Protein 2Q01 (pdb70)

Organism: Caulobacter vibrioides (strain ATCC 19089 / CIP 103742 / CB 15) (NCBI:txid190650)

Solvent-accessible surface area: 47064 Å² total; per-residue (Å²): 95,90,19,72,34,80,131,8,18,9,0,26,17,18,93,53,2,28,65,74,0,102,39,2,26,59,85,1,101,116,49,13,8,3,0,4,4,0,66,5,61,9,22,68,0,19,93,34,51,63,25,118,17,0,0,56,10,5,0,16,53,10,16,33,3,4,10,6,0,29,2,57,59,20,58,8,71,31,0,28,0,156,26,145,100,31,81,15,154,51,78,31,80,85,0,1,72,38,1,4,48,49,5,90,0,2,18,4,8,13,6,6,7,8,10,1,17,0,0,26,113,10,35,48,12,97,88,11,4,66,55,111,15,0,53,66,0,15,56,119,1,42,62,21,0,73,66,112,55,21,73,0,48,35,0,1,68,113,21,76,7,13,3,0,1,0,22,20,6,0,20,55,63,22,129,80,3,36,33,1,69,148,37,87,35,9,0,10,1,2,0,0,0,53,0,18,4,0,0,24,31,92,10,104,112,2,92,178,5,5,101,95,0,28,137,47,20,64,58,86,1,97,43,5,140,22,0,17,68,0,0,101,81,23,0,88,29,0,53,93,1,14,4,28,2,0,1,0,12,6,48,48,0,22,10,8,67,36,58,101,114,91,3,54,59,16,0,68,30,3,50,176,52,80,57,50,84,129,71,0,49,68,1,10,5,2,0,0,0,12,0,0,46,8,0,31,122,40,25,5,0,0,0,0,3,0,1,7,30,62,17,1,4,48,42,9,36,104,51,23,10,58,96,35,4,4,5,0,0,42,106,4,42,0,1,84,14,1,52,44,1,4,71,114,13,1,66,27,130,137,8,26,0,1,1,2,4,0,3,16,21,0,3,11,11,1,2,0,0,0,0,0,1,1,37,3,1,50,1,4,12,5,14,24,16,2,6,1,11,17,0,14,41,34,7,13,46,31,1,4,21,19,0,1,0,19,0,2,1,4,26,7,1,15,0,49,6,2,1,7,0,22,1,4,9,16,4,7,13,3,2,17,0,2,3,0,0,56,3,9,5,18,45,12,3,26,71,77,1,0,71,90,0,0,42,28,3,18,36,53,18,1,32,136,15,2,86,9,87,147,54,36,152,61,12,97,116,45,161,83,95,21,68,33,76,143,16,20,8,1,31,19,19,93,56,3,29,58,78,0,100,38,2,16,53,80,1,93,116,28,0,8,3,0,6,3,0,62,4,37,9,23,57,0,21,92,28,53,60,29,114,17,0,0,57,13,6,0,17,56,17,46,44,2,4,12,6,0,26,2,59,63,16,60,10,71,29,0,33,0,153,22,145,105,28,77,18,155,53,78,28,83,82,0,1,72,39,0,4,48,49,4,88,0,2,19,4,8,9,8,4,5,5,8,0,18,0,0,24,107,12,31,49,13,90,87,14,4,70,61,112,16,0,54,66,0,12,57,114,0,38,64,19,0,77,63,113,56,19,74,0,49,36,0,0,64,116,18,63,8,12,2,0,1,0,24,19,4,0,20,58,62,23,116,57,1,34,41,1,52,155,33,89,33,10,1,8,0,3,1,1,0,51,0,18,6,0,1,24,33,90,12,103,117,3,97,180,4,6,102,100,0,26,135,49,16,66,55,90,1,105,44,8,147,26,0,13,64,0,0,103,83,23,0,85,31,0,49,94,1,14,6,27,3,0,0,0,12,9,44,52,0,23,9,11,66,38,55,108,114,91,2,51,59,14,0,64,27,3,51,180,50,81,58,53,85,129,70,0,48,66,0,7,6,0,0,0,0,16,0,0,43,11,2,30,130,43,24,4,0,0,0,0,3,0,0,8,27,64,18,1,4,47,36,10,45,108,55,24,9,58,92,37,6,4,7,0,0,42,92,7,60,0,1,90,16,1,52,45,1,5,67,114,14,1,61,24,128,133,7,28,0,0,0,2,3,0,1,14,22,0,4,11,11,0,2,0,0,0,0,0,1,1,36,2,1,47,1,3,14,6,15,29,18,2,7,0,8,17,0,12,42,35,7,10,45,33,0,2,20,20,0,0,0,21,1,3,2,4,22,8,2,31,7,105,14,2,2,7,0,20,0,4,10,16,2,7,13,8,2,16,0,2,4,0,0,56,3,8,6,21,41,9,3,28,72,76,1,0,72,87,0,0,43,30,4,19,20,58,22,2,28,153,14,1,84,9,88,145,57,37,153,62,12,84,112,42,106,152,85,95,20,68,33,79,130,9,20,8,0,28,18,16,91,50,3,30,64,82,0,101,38,2,20,53,89,1,98,115,28,2,7,4,0,6,3,1,60,3,37,7,26,53,0,18,94,27,52,65,24,113,16,0,0,58,11,6,0,16,47,16,44,38,2,5,10,6,0,27,3,54,63,17,60,8,79,31,0,34,0,156,20,142,106,28,74,17,159,38,75,32,77,78,0,1,70,41,2,4,48,46,4,86,1,2,18,4,6,11,7,5,6,7,8,0,15,0,0,24,114,14,26,51,11,95,89,12,3,64,56,109,15,0,52,66,0,13,62,113,0,41,60,20,0,83,67,114,59,18,78,0,49,36,0,1,71,121,16,70,6,12,2,1,1,0,20,28,4,0,20,55,58,25,117,65,3,29,34,0,64,150,31,84,40,6,0,6,1,5,1,1,0,53,0,18,4,0,1,26,30,88,13,105,111,4,96,181,4,7,112,97,0,28,139,47,16,62,56,85,1,104,45,0,142,26,0,12,66,0,0,102,79,22,0,88,32,0,51,93,1,15,4,26,3,0,0,0,13,6,45,46,0,22,10,10,65,36,55,85,109,90,1,52,58,15,0,68,30,3,47,173,54,75,56,56,85,128,71,0,46,70,0,11,4,1,0,0,0,14,0,0,49,10,0,32,127,40,24,5,0,0,0,0,2,0,0,6,28,60,16,1,4,48,39,10,41,109,52,29,8,62,88,31,4,5,6,0,0,45,100,10,33,0,0,80,13,1,51,45,1,4,68,118,12,0,58,27,125,137,7,27,0,1,1,1,4,0,3,15,23,0,3,11,15,0,2,0,0,0,0,0,2,1,34,2,1,49,1,3,10,5,13,27,18,3,7,0,11,18,0,18,42,33,7,9,45,31,0,2,16,19,0,0,0,20,0,2,2,5,26,7,1,21,6,105,7,2,1,6,0,23,0,5,9,16,2,7,16,2,2,19,0,2,4,0,0,59,4,11,6,20,44,9,3,27,68,71,1,0,70,86,0,0,46,26,4,18,22,52,18,3,22,137,15,2,83,7,85,145,55,35,152,59,11,85,116,47,110,166

CATH classification: 3.20.20.140 (+1 more: 1.10.2020.10)

Secondary structure (DSSP, 8-state):
-B----TTTTS-SSHHHHHHHHHHHHTTTTSPEEE-S----THHHHH-PPP--HIIIIISS-HHHHHHHHTTT--STTTT--BTTBS-SS-HHHHHHHHHHTGGGGTTSHHHHHHHHIIIIII---B---TTTHHHHHHHHHHHHTSGGGSHHHHHHHTTEEEEE--B-TTS--HHHHHHHHSS----EE--B---TTT-TT-TTHHHHHHHHHHHHTS-TTSHHHHHHHHHHHHHHHHHTT--EEEE--SS-------HHHHHHHHHHHHHT---HHHHHHHHHHHHHHHHHHHHHH--EEEE---EE----HHHHHHT-SSSS--EE-----TTTSHHHHHHHTT-TT--EEE--S-TTHIIIIIHHHHTT-TTEEEPPP-GGG-SHHHHHHHHHHHHHHH-STTB-------S-GGGHHHHHHHHHHHHHHHHHHHHHTTSS-HHHHHHHHHIIIIIHHHHHTT--S--TTSPPP-/-B----TTTTS-SSHHHHHHHHHHHHTTTTSPEEE-S----THHHHH-PPP--HIIIIISS-HHHHHHHHTTT--TTTTT---SS-S-SS-HHHHHHHHHHTGGGGTTSHHHHHHHHIIIIIS---B---STTHHHHHHHHHHHHTSGGGSHHHHHHHTTEEEEE--B-TTS--HHHHHHHHSS---EEE--B-GGGGT-TTSTTHHHHHHHHHHHH-S-TTSHHHHHHHHHHHHHHHHHTT--EEEE--SS-------HHHHHHHHHHHHHT---HHHHHHHHHHHHHHHHHHHHHH--EEEE---EETT--HHHHHHT-SSSS--EE-----TTTSHHHHHHHTT-TT--EEE--S-TTHIIIIIHHHHTT-TTEEEPPP-GGG-SHHHHHHHHHHHHHHH-STTB-------S-GGGHHHHHHHHHHHHHHHHHHHHHTTSS-HHHHHHHHHIIIIIHHHHHTT--S--TTS-----/-B----TTTTS-S-HHHHHHHHHHHHTTTTSPEEE-S----THHHHH-PPP--SIIIIITT-HHHHHHHHHTT--SGGGT--BTTBS-S--HHHHHHHHHHTGGGGTTSHHHHHHHHIIIIIS---B---SSSHHHHHHHHHHHHTSGGGSHHHHHHHTTEEEEE--B-TTS--HHHHHHHHSTT---EE--B-GGGGT-TTSTTHHHHHHHHHHHHTS-TTSHHHHHHHHHHHHHHHHTTT--EEEE--SS-------HHHHHHHHHHHHHT---HHHHHHHHHHHHHHHHHHHHHH--EEEE---EETT--HHHHHHT-SSSS--EE-----TTTSHHHHHHHTT-TT--EEE--S-TTHIIIIIHHHHTT-TTEEEPPP-GGG-SHHHHHHHHHHHHHHH-STTB-------S-GGGHHHHHHHHHHHHHHHHHHHHHTTSS-HHHHHHHHHIIIIIHHHHHTT-SS--SSSPPP--

Foldseek 3Di:
DWLDDDPQPLFDPPPQLSVLLNVLLVLFLPAFFEFQEAAADLLLLLVLDFDAWPLRQPPQPDLVQVVLVVVVPDDVLQSQHQKPVGTHPDDNLSNQLSSLQVVVSCVPHQCVLLVSCLCCPVQNGTHDRHNVCRNVSIVSVNVVRVDPCNGPLNVCVVLNHQAHEHEDELLDDPVSLVSLLVDQRFHHYAYAYEHALCQQLVDPCNVVSLVSLCVNQVFPCLADPRVLVSVLRSVVVRVVSVAQAYEYEEQALAAADDDPVVLRVLSNCSSVPVDDPVSSVHRSRHVLLSVQVSCLPPVHAYEYNYFWPWPQPVVRCVIGNGPNNPTDGDDYDDPNRCVNSCVPPQAPQSAAYEYAGPHLVCQQPPQQQSLLPTNRYAYEAHDDSLLHLVSRLSNCVRRCVRNNLLSYQAYHDHYHNPSSSSSSLSSSLSSLSNNLSVCVVVPVDPSVVSSVRSCCRRPVRNCVNSVVPDDDPSHDDRD/DWLDDDPQPLFDPPPLLSVLLSVLLVLFLPAFFEFQAAAADLLLLLVLDFDAWPLRQPNQPDLVQVVLVVVVPDDSLQSQHAKPVGGHPDDNLSNQLSSLQVVVSCVPHCCVLLVSCLCCVVQNDTHDRHNVCRNVVIVSVRVVRVDPCRGPLNVCVVLRHQEAEHEDELLDDPVSLVSNLVDPAFHHYAYAYEHALCQQLVDPCNVVSLVSLCVSQVFPCLAPVRVLVSVLSSVVVRVVSPAQAYEYEEQALAAADDDPVVLRVLSNCVSVPVDDVVSSVHSSRDVLLSVQVSCLPVVHAYEYRYFWPWPQPVVRCVIGNGPNNRIDGHDYDDDVRCVNSCVVPQAPQSAAYEYAGPHLVCQQPPQLQSLLPTNRYAYEAHDDSLLTSVNRLSNCVRRCVRNNLLSYQAYHQHYNNPSSSSSSLSSSLSSLSNNLSVCCVVVVDPSVVSSVSSNCNRPVRNCVSSVVPDDDPSHDDDDD/DWLDDDPQPLFDPPVLLSVLLNVLLVLFLPAFAEFQFAAADLLLLLVLDFDAWPLSFPNQVDLVQVVLVVVVPDDSLQQQHAKPVGGHPHDNLRNQLSSLQCVVSCPPPCVVLLVSCLQCVVQNDTHDRHNVCRNVVTVSVSVVRPDPCNGPLNVLVVLRHQAHEHEDELLDDPPSLVSNLVPLSQRHYAYAYEPALCQQLVDPCNVVSLVSLCVNQVFPCLAQVRVLVSVLSSVVVRVVSVAQAYEYEEQALAAADDDPVRLRVLSNCSSVPVDDPVSSNHSSRDVLLSVQVSCLPPVHAYEYRYFWQWPQPVVRCVIGNGDNNPTDGDDYDDPNRCVNSCVPCQAPQSAAYEYAGPHLVCQQPPQLQSLLPTNRYAYEAHDDSQLTLVSRLSNCVRRCVRNNLLRYQADHPHYNNPSSRSSSLSSSLSSLSSNLSVCCVVVVDPSVVSSVRSCCRRPVRNCVSSVVPDDDPSHDDDDD

Radius of gyration: 32.62 Å; Cα contacts (8 Å, |Δi|>4): 2863; chains: 3; bounding box: 82×85×90 Å

Structure (mmCIF, N/CA/C/O backbone):
data_2Q01
#
_entry.id   2Q01
#
_cell.length_a   177.332
_cell.length_b   190.176
_cell.length_c   319.290
_cell.angle_alpha   90.00
_cell.angle_beta   90.00
_cell.angle_gamma   90.00
#
_symmetry.space_group_name_H-M   'F 2 2 2'
#
loop_
_entity.id
_entity.type
_entity.pdbx_description
1 polymer 'Uronate isomerase'
2 non-polymer 'POTASSIUM ION'
3 water water
#
loop_
_atom_site.group_PDB
_atom_site.id
_atom_site.type_symbol
_atom_site.label_atom_id
_atom_site.label_alt_id
_atom_site.label_comp_id
_atom_site.label_asym_id
_atom_site.label_entity_id
_atom_site.label_seq_id
_atom_site.pdbx_PDB_ins_code
_atom_site.Cartn_x
_atom_site.Cartn_y
_atom_site.Cartn_z
_atom_site.occupancy
_atom_site.B_iso_or_equiv
_atom_site.auth_seq_id
_atom_site.auth_comp_id
_atom_site.auth_asym_id
_atom_site.auth_atom_id
_atom_site.pdbx_PDB_model_num
ATOM 1 N N . ARG A 1 5 ? -9.774 17.140 16.470 1.00 63.78 3 ARG A N 1
ATOM 2 C CA . ARG A 1 5 ? -9.074 16.703 17.712 1.00 62.97 3 ARG A CA 1
ATOM 3 C C . ARG A 1 5 ? -9.689 17.382 18.939 1.00 60.36 3 ARG A C 1
ATOM 4 O O . ARG A 1 5 ? -9.763 18.611 18.986 1.00 63.49 3 ARG A O 1
ATOM 12 N N . PRO A 1 6 ? -10.134 16.583 19.934 1.00 57.48 4 PRO A N 1
ATOM 13 C CA . PRO A 1 6 ? -10.835 17.127 21.103 1.00 58.83 4 PRO A CA 1
ATOM 14 C C . PRO A 1 6 ? -9.933 17.808 22.138 1.00 59.76 4 PRO A C 1
ATOM 15 O O . PRO A 1 6 ? -8.753 17.470 22.264 1.00 62.51 4 PRO A O 1
ATOM 19 N N . LEU A 1 7 ? -10.506 18.764 22.867 1.00 57.20 5 LEU A N 1
ATOM 20 C CA . LEU A 1 7 ? -9.818 19.410 23.970 1.00 59.02 5 LEU A CA 1
ATOM 21 C C . LEU A 1 7 ? -10.101 18.622 25.242 1.00 62.65 5 LEU A C 1
ATOM 22 O O . LEU A 1 7 ? -11.044 18.932 25.984 1.00 58.21 5 LEU A O 1
ATOM 27 N N . SER A 1 8 ? -9.286 17.596 25.477 1.00 67.56 6 SER A N 1
ATOM 28 C CA A SER A 1 8 ? -9.392 16.796 26.691 0.50 69.82 6 SER A CA 1
ATOM 29 C C . SER A 1 8 ? -8.574 17.434 27.811 1.00 68.49 6 SER A C 1
ATOM 30 O O . SER A 1 8 ? -7.341 17.472 27.760 1.00 72.34 6 SER A O 1
ATOM 35 N N . PHE A 1 9 ? -9.278 17.956 28.810 1.00 62.18 7 PHE A N 1
ATOM 36 C CA . PHE A 1 9 ? -8.645 18.598 29.950 1.00 58.85 7 PHE A CA 1
ATOM 37 C C . PHE A 1 9 ? -9.028 17.841 31.216 1.00 57.00 7 PHE A C 1
ATOM 38 O O . PHE A 1 9 ? -10.063 18.104 31.833 1.00 55.74 7 PHE A O 1
ATOM 46 N N . HIS A 1 10 ? -8.165 16.896 31.583 1.00 52.85 8 HIS A N 1
ATOM 47 C CA . HIS A 1 10 ? -8.452 15.881 32.594 1.00 50.37 8 HIS A CA 1
ATOM 48 C C . HIS A 1 10 ? -8.611 16.428 34.010 1.00 48.65 8 HIS A C 1
ATOM 49 O O . HIS A 1 10 ? -7.867 17.305 34.434 1.00 57.47 8 HIS A O 1
ATOM 56 N N . GLU A 1 11 ? -9.581 15.882 34.734 1.00 49.22 9 GLU A N 1
ATOM 57 C CA . GLU A 1 11 ? -9.924 16.329 36.085 1.00 49.38 9 GLU A CA 1
ATOM 58 C C . GLU A 1 11 ? -8.888 15.997 37.166 1.00 46.60 9 GLU A C 1
ATOM 59 O O . GLU A 1 11 ? -8.986 16.503 38.283 1.00 56.16 9 GLU A O 1
ATOM 65 N N . ASP A 1 12 ? -7.927 15.130 36.855 1.00 47.36 10 ASP A N 1
ATOM 66 C CA A ASP A 1 12 ? -6.838 14.771 37.763 0.50 48.96 10 ASP A CA 1
ATOM 67 C CA B ASP A 1 12 ? -6.846 14.865 37.809 0.50 51.44 10 ASP A CA 1
ATOM 68 C C . ASP A 1 12 ? -5.472 15.203 37.225 1.00 46.23 10 ASP A C 1
ATOM 69 O O . ASP A 1 12 ? -4.459 14.563 37.523 1.00 50.78 10 ASP A O 1
ATOM 78 N N . ARG A 1 13 ? -5.458 16.266 36.419 1.00 43.58 11 ARG A N 1
ATOM 79 C CA . ARG A 1 13 ? -4.230 16.799 35.831 1.00 41.16 11 ARG A CA 1
ATOM 80 C C . ARG A 1 13 ? -3.298 17.314 36.920 1.00 40.44 11 ARG A C 1
ATOM 81 O O . ARG A 1 13 ? -3.757 17.892 37.913 1.00 38.78 11 ARG A O 1
ATOM 89 N N . LEU A 1 14 ? -1.998 17.066 36.730 1.00 44.09 12 LEU A N 1
ATOM 90 C CA . LEU A 1 14 ? -0.897 17.517 37.616 1.00 36.88 12 LEU A CA 1
ATOM 91 C C . LEU A 1 14 ? -0.696 16.714 38.902 1.00 41.77 12 LEU A C 1
ATOM 92 O O . LEU A 1 14 ? 0.279 16.937 39.629 1.00 46.08 12 LEU A O 1
ATOM 97 N N . PHE A 1 15 ? -1.605 15.783 39.182 1.00 41.47 13 PHE A N 1
ATOM 98 C CA . PHE A 1 15 ? -1.415 14.856 40.288 1.00 33.03 13 PHE A CA 1
ATOM 99 C C . PHE A 1 15 ? -0.505 13.743 39.778 1.00 36.39 13 PHE A C 1
ATOM 100 O O . PHE A 1 15 ? -0.506 13.463 38.572 1.00 34.66 13 PHE A O 1
ATOM 108 N N . PRO A 1 16 ? 0.291 13.121 40.676 1.00 35.34 14 PRO A N 1
ATOM 109 C CA . PRO A 1 16 ? 1.146 12.004 40.258 1.00 41.11 14 PRO A CA 1
ATOM 110 C C . PRO A 1 16 ? 0.333 10.808 39.773 1.00 41.28 14 PRO A C 1
ATOM 111 O O . PRO A 1 16 ? -0.797 10.607 40.219 1.00 47.71 14 PRO A O 1
ATOM 115 N N . SER A 1 17 ? 0.918 10.036 38.863 1.00 42.59 15 SER A N 1
ATOM 116 C CA . SER A 1 17 ? 0.290 8.845 38.299 1.00 38.10 15 SER A CA 1
ATOM 117 C C . SER A 1 17 ? 0.046 7.742 39.323 1.00 46.06 15 SER A C 1
ATOM 118 O O . SER A 1 17 ? -0.904 6.971 39.179 1.00 52.00 15 SER A O 1
ATOM 121 N N . ASP A 1 18 ? 0.908 7.677 40.341 1.00 44.80 16 ASP A N 1
ATOM 122 C CA . ASP A 1 18 ? 0.807 6.690 41.409 1.00 41.47 16 ASP A CA 1
ATOM 123 C C . ASP A 1 18 ? -0.537 6.789 42.109 1.00 35.10 16 ASP A C 1
ATOM 124 O O . ASP A 1 18 ? -0.798 7.777 42.787 1.00 44.41 16 ASP A O 1
ATOM 129 N N . PRO A 1 19 ? -1.382 5.749 41.948 1.00 45.65 17 PRO A N 1
ATOM 130 C CA . PRO A 1 19 ? -2.808 5.714 42.297 1.00 42.78 17 PRO A CA 1
ATOM 131 C C . PRO A 1 19 ? -3.140 6.051 43.751 1.00 39.22 17 PRO A C 1
ATOM 132 O O . PRO A 1 19 ? -4.165 6.689 44.010 1.00 48.02 17 PRO A O 1
ATOM 136 N N . ALA A 1 20 ? -2.286 5.626 44.679 1.00 32.14 18 ALA A N 1
ATOM 137 C CA . ALA A 1 20 ? -2.470 5.928 46.098 1.00 34.65 18 ALA A CA 1
ATOM 138 C C . ALA A 1 20 ? -2.192 7.397 46.379 1.00 38.36 18 ALA A C 1
ATOM 139 O O . ALA A 1 20 ? -3.010 8.073 47.001 1.00 37.27 18 ALA A O 1
ATOM 141 N N . THR A 1 21 ? -1.043 7.879 45.900 1.00 43.43 19 THR A N 1
ATOM 142 C CA . THR A 1 21 ? -0.650 9.289 46.009 1.00 37.92 19 THR A CA 1
ATOM 143 C C . THR A 1 21 ? -1.689 10.201 45.345 1.00 37.59 19 THR A C 1
ATOM 144 O O . THR A 1 21 ? -2.074 11.221 45.922 1.00 47.23 19 THR A O 1
ATOM 148 N N . ARG A 1 22 ? -2.157 9.806 44.157 1.00 34.36 20 ARG A N 1
ATOM 149 C CA . ARG A 1 22 ? -3.200 10.534 43.420 1.00 27.78 20 ARG A CA 1
ATOM 150 C C . ARG A 1 22 ? -4.498 10.686 44.206 1.00 34.32 20 ARG A C 1
ATOM 151 O O . ARG A 1 22 ? -5.105 11.758 44.208 1.00 49.78 20 ARG A O 1
ATOM 159 N N . SER A 1 23 ? -4.908 9.613 44.875 1.00 38.48 21 SER A N 1
ATOM 160 C CA . SER A 1 23 ? -6.121 9.619 45.678 1.00 47.80 21 SER A CA 1
ATOM 161 C C . SER A 1 23 ? -6.040 10.604 46.846 1.00 46.94 21 SER A C 1
ATOM 162 O O . SER A 1 23 ? -7.031 11.266 47.175 1.00 50.25 21 SER A O 1
ATOM 165 N N . TYR A 1 24 ? -4.860 10.691 47.462 1.00 42.69 22 TYR A N 1
ATOM 166 C CA . TYR A 1 24 ? -4.589 11.688 48.497 1.00 44.41 22 TYR A CA 1
ATOM 167 C C . TYR A 1 24 ? -4.623 13.106 47.923 1.00 39.95 22 TYR A C 1
ATOM 168 O O . TYR A 1 24 ? -5.260 13.990 48.490 1.00 39.71 22 TYR A O 1
ATOM 177 N N . ALA A 1 25 ? -3.946 13.301 46.791 1.00 34.40 23 ALA A N 1
ATOM 178 C CA . ALA A 1 25 ? -3.914 14.588 46.102 1.00 40.06 23 ALA A CA 1
ATOM 179 C C . ALA A 1 25 ? -5.314 15.100 45.787 1.00 43.34 23 ALA A C 1
ATOM 180 O O . ALA A 1 25 ? -5.622 16.266 46.045 1.00 50.25 23 ALA A O 1
ATOM 182 N N . ARG A 1 26 ? -6.155 14.206 45.267 1.00 41.11 24 ARG A N 1
ATOM 183 C CA . ARG A 1 26 ? -7.514 14.528 44.832 1.00 37.59 24 ARG A CA 1
ATOM 184 C C . ARG A 1 26 ? -8.384 14.984 46.009 1.00 36.13 24 ARG A C 1
ATOM 185 O O . ARG A 1 26 ? -9.215 15.887 45.866 1.00 28.00 24 ARG A O 1
ATOM 193 N N . GLY A 1 27 ? -8.158 14.372 47.170 1.00 31.71 25 GLY A N 1
ATOM 194 C CA . GLY A 1 27 ? -8.862 14.723 48.403 1.00 45.55 25 GLY A CA 1
ATOM 195 C C . GLY A 1 27 ? -8.435 16.049 49.007 1.00 49.91 25 GLY A C 1
ATOM 196 O O . GLY A 1 27 ? -9.267 16.782 49.547 1.00 50.56 25 GLY A O 1
ATOM 197 N N . LEU A 1 28 ? -7.138 16.349 48.922 1.00 47.04 26 LEU A N 1
ATOM 198 C CA . LEU A 1 28 ? -6.587 17.619 49.400 1.00 40.08 26 LEU A CA 1
ATOM 199 C C . LEU A 1 28 ? -6.982 18.786 48.491 1.00 27.63 26 LEU A C 1
ATOM 200 O O . LEU A 1 28 ? -7.306 19.871 48.962 1.00 35.43 26 LEU A O 1
ATOM 205 N N . TYR A 1 29 ? -6.938 18.554 47.187 1.00 35.32 27 TYR A N 1
ATOM 206 C CA . TYR A 1 29 ? -7.354 19.547 46.205 1.00 32.89 27 TYR A CA 1
ATOM 207 C C . TYR A 1 29 ? -8.850 19.869 46.298 1.00 45.08 27 TYR A C 1
ATOM 208 O O . TYR A 1 29 ? -9.252 21.009 46.057 1.00 54.31 27 TYR A O 1
ATOM 217 N N . ALA A 1 30 ? -9.654 18.869 46.668 1.00 49.08 28 ALA A N 1
ATOM 218 C CA . ALA A 1 30 ? -11.104 19.020 46.862 1.00 53.81 28 ALA A CA 1
ATOM 219 C C . ALA A 1 30 ? -11.426 19.988 47.995 1.00 55.71 28 ALA A C 1
ATOM 220 O O . ALA A 1 30 ? -12.433 20.702 47.956 1.00 54.47 28 ALA A O 1
ATOM 222 N N . LEU A 1 31 ? -10.539 20.014 48.987 1.00 50.53 29 LEU A N 1
ATOM 223 C CA . LEU A 1 31 ? -10.668 20.847 50.171 1.00 47.16 29 LEU A CA 1
ATOM 224 C C . LEU A 1 31 ? -10.384 22.327 49.878 1.00 48.25 29 LEU A C 1
ATOM 225 O O . LEU A 1 31 ? -10.610 23.189 50.735 1.00 53.49 29 LEU A O 1
ATOM 230 N N . VAL A 1 32 ? -9.922 22.616 48.661 1.00 40.99 30 VAL A N 1
ATOM 231 C CA . VAL A 1 32 ? -9.221 23.866 48.367 1.00 32.69 30 VAL A CA 1
ATOM 232 C C . VAL A 1 32 ? -9.554 24.503 46.998 1.00 39.72 30 VAL A C 1
ATOM 233 O O . VAL A 1 32 ? -9.396 25.714 46.824 1.00 41.65 30 VAL A O 1
ATOM 237 N N . LYS A 1 33 ? -10.054 23.696 46.059 1.00 44.70 31 LYS A N 1
ATOM 238 C CA . LYS A 1 33 ? -10.322 24.127 44.671 1.00 44.49 31 LYS A CA 1
ATOM 239 C C . LYS A 1 33 ? -11.267 25.317 44.505 1.00 48.88 31 LYS A C 1
ATOM 240 O O . LYS A 1 33 ? -11.131 26.082 43.551 1.00 52.98 31 LYS A O 1
ATOM 246 N N . ASP A 1 34 ? -12.223 25.460 45.420 1.00 53.69 32 ASP A N 1
ATOM 247 C CA . ASP A 1 34 ? -13.261 26.481 45.298 1.00 57.27 32 ASP A CA 1
ATOM 248 C C . ASP A 1 34 ? -13.110 27.597 46.326 1.00 58.88 32 ASP A C 1
ATOM 249 O O . ASP A 1 34 ? -14.016 28.417 46.500 1.00 66.98 32 ASP A O 1
ATOM 254 N N . LEU A 1 35 ? -11.962 27.623 47.000 1.00 57.20 33 LEU A N 1
ATOM 255 C CA . LEU A 1 35 ? -11.599 28.734 47.875 1.00 52.18 33 LEU A CA 1
ATOM 256 C C . LEU A 1 35 ? -11.377 30.004 47.042 1.00 50.87 33 LEU A C 1
ATOM 257 O O . LEU A 1 35 ? -10.997 29.908 45.865 1.00 49.18 33 LEU A O 1
ATOM 262 N N . PRO A 1 36 ? -11.644 31.194 47.630 1.00 50.75 34 PRO A N 1
ATOM 263 C CA . PRO A 1 36 ? -11.447 32.411 46.839 1.00 50.53 34 PRO A CA 1
ATOM 264 C C . PRO A 1 36 ? -9.973 32.673 46.558 1.00 46.85 34 PRO A C 1
ATOM 265 O O . PRO A 1 36 ? -9.119 32.318 47.373 1.00 42.81 34 PRO A O 1
ATOM 269 N N . ILE A 1 37 ? -9.696 33.259 45.395 1.00 47.99 35 ILE A N 1
ATOM 270 C CA . ILE A 1 37 ? -8.337 33.564 44.950 1.00 42.79 35 ILE A CA 1
ATOM 271 C C . ILE A 1 37 ? -7.778 34.796 45.664 1.00 41.82 35 ILE A C 1
ATOM 272 O O . ILE A 1 37 ? -8.380 35.875 45.648 1.00 46.72 35 ILE A O 1
ATOM 277 N N . ILE A 1 38 ? -6.630 34.614 46.306 1.00 44.90 36 ILE A N 1
ATOM 278 C CA . ILE A 1 38 ? -5.868 35.727 46.854 1.00 45.49 36 ILE A CA 1
ATOM 279 C C . ILE A 1 38 ? -4.703 35.994 45.919 1.00 40.84 36 ILE A C 1
ATOM 280 O O . ILE A 1 38 ? -3.863 35.118 45.698 1.00 49.81 36 ILE A O 1
ATOM 285 N N . SER A 1 39 ? -4.679 37.196 45.351 1.00 42.67 37 SER A N 1
ATOM 286 C CA . SER A 1 39 ? -3.656 37.589 44.384 1.00 48.04 37 SER A CA 1
ATOM 287 C C . SER A 1 39 ? -2.862 38.791 44.915 1.00 49.26 37 SER A C 1
ATOM 288 O O . SER A 1 39 ? -3.140 39.938 44.552 1.00 52.72 37 SER A O 1
ATOM 291 N N . PRO A 1 40 ? -1.866 38.527 45.783 1.00 42.96 38 PRO A N 1
ATOM 292 C CA . PRO A 1 40 ? -1.169 39.583 46.506 1.00 40.20 38 PRO A CA 1
ATOM 293 C C . PRO A 1 40 ? -0.072 40.325 45.729 1.00 40.42 38 PRO A C 1
ATOM 294 O O . PRO A 1 40 ? 0.526 41.260 46.263 1.00 45.52 38 PRO A O 1
ATOM 298 N N . HIS A 1 41 ? 0.177 39.921 44.488 1.00 42.92 39 HIS A N 1
ATOM 299 C CA . HIS A 1 41 ? 1.151 40.588 43.635 1.00 45.15 39 HIS A CA 1
ATOM 300 C C . HIS A 1 41 ? 0.814 40.318 42.187 1.00 38.09 39 HIS A C 1
ATOM 301 O O . HIS A 1 41 ? 0.785 39.166 41.760 1.00 59.35 39 HIS A O 1
ATOM 308 N N . GLY A 1 42 ? 0.559 41.381 41.433 1.00 46.40 40 GLY A N 1
ATOM 309 C CA . GLY A 1 42 ? 0.230 41.260 40.015 1.00 48.89 40 GLY A CA 1
ATOM 310 C C . GLY A 1 42 ? 0.462 42.531 39.223 1.00 51.02 40 GLY A C 1
ATOM 311 O O . GLY A 1 42 ? 0.759 43.582 39.792 1.00 48.09 40 GLY A O 1
ATOM 312 N N . HIS A 1 43 ? 0.316 42.427 37.904 1.00 57.31 41 HIS A N 1
ATOM 313 C CA . HIS A 1 43 ? 0.551 43.543 36.993 1.00 59.28 41 HIS A CA 1
ATOM 314 C C . HIS A 1 43 ? -0.652 43.808 36.091 1.00 62.61 41 HIS A C 1
ATOM 315 O O . HIS A 1 43 ? -0.497 44.169 34.919 1.00 67.41 41 HIS A O 1
ATOM 322 N N . THR A 1 44 ? -1.849 43.622 36.642 1.00 60.84 42 THR A N 1
ATOM 323 C CA . THR A 1 44 ? -3.084 43.937 35.924 1.00 58.40 42 THR A CA 1
ATOM 324 C C . THR A 1 44 ? -3.325 45.445 35.948 1.00 59.12 42 THR A C 1
ATOM 325 O O . THR A 1 44 ? -2.837 46.146 36.838 1.00 58.76 42 THR A O 1
ATOM 329 N N . ASP A 1 45 ? -4.061 45.937 34.956 1.00 57.94 43 ASP A N 1
ATOM 330 C CA . ASP A 1 45 ? -4.346 47.360 34.820 1.00 59.94 43 ASP A CA 1
ATOM 331 C C . ASP A 1 45 ? -5.585 47.698 35.647 1.00 61.54 43 ASP A C 1
ATOM 332 O O . ASP A 1 45 ? -6.643 47.110 35.427 1.00 66.52 43 ASP A O 1
ATOM 337 N N . PRO A 1 46 ? -5.461 48.633 36.616 1.00 61.03 44 PRO A N 1
ATOM 338 C CA . PRO A 1 46 ? -6.609 49.008 37.451 1.00 59.11 44 PRO A CA 1
ATOM 339 C C . PRO A 1 46 ? -7.701 49.766 36.693 1.00 62.90 44 PRO A C 1
ATOM 340 O O . PRO A 1 46 ? -8.842 49.827 37.158 1.00 65.22 44 PRO A O 1
ATOM 344 N N . SER A 1 47 ? -7.345 50.323 35.535 1.00 65.61 45 SER A N 1
ATOM 345 C CA . SER A 1 47 ? -8.281 51.045 34.677 1.00 65.64 45 SER A CA 1
ATOM 346 C C . SER A 1 47 ? -9.304 50.118 34.031 1.00 67.93 45 SER A C 1
ATOM 347 O O . SER A 1 47 ? -10.392 50.566 33.663 1.00 77.92 45 SER A O 1
ATOM 350 N N . TRP A 1 48 ? -8.942 48.838 33.891 1.00 64.83 46 TRP A N 1
ATOM 351 C CA . TRP A 1 48 ? -9.847 47.800 33.388 1.00 62.71 46 TRP A CA 1
ATOM 352 C C . TRP A 1 48 ? -11.107 47.689 34.239 1.00 63.15 46 TRP A C 1
ATOM 353 O O . TRP A 1 48 ? -12.208 47.596 33.709 1.00 67.65 46 TRP A O 1
ATOM 364 N N . PHE A 1 49 ? -10.934 47.700 35.557 1.00 61.35 47 PHE A N 1
ATOM 365 C CA . PHE A 1 49 ? -12.054 47.565 36.478 1.00 66.12 47 PHE A CA 1
ATOM 366 C C . PHE A 1 49 ? -12.684 48.919 36.785 1.00 68.16 47 PHE A C 1
ATOM 367 O O . PHE A 1 49 ? -13.853 48.990 37.163 1.00 69.81 47 PHE A O 1
ATOM 375 N N . ALA A 1 50 ? -11.904 49.986 36.618 1.00 67.71 48 ALA A N 1
ATOM 376 C CA . ALA A 1 50 ? -12.378 51.343 36.865 1.00 60.25 48 ALA A CA 1
ATOM 377 C C . ALA A 1 50 ? -13.356 51.782 35.785 1.00 59.66 48 ALA A C 1
ATOM 378 O O . ALA A 1 50 ? -14.460 52.227 36.090 1.00 62.28 48 ALA A O 1
ATOM 380 N N . THR A 1 51 ? -12.954 51.639 34.526 1.00 59.38 49 THR A N 1
ATOM 381 C CA . THR A 1 51 ? -13.815 52.002 33.404 1.00 65.20 49 THR A CA 1
ATOM 382 C C . THR A 1 51 ? -14.868 50.928 33.134 1.00 67.59 49 THR A C 1
ATOM 383 O O . THR A 1 51 ? -15.986 51.243 32.715 1.00 69.58 49 THR A O 1
ATOM 387 N N . ASN A 1 52 ? -14.493 49.672 33.393 1.00 67.19 50 ASN A N 1
ATOM 388 C CA . ASN A 1 52 ? -15.260 48.472 33.018 1.00 64.43 50 ASN A CA 1
ATOM 389 C C . ASN A 1 52 ? -15.552 48.374 31.512 1.00 68.29 50 ASN A C 1
ATOM 390 O O . ASN A 1 52 ? -16.618 47.919 31.093 1.00 73.86 50 ASN A O 1
ATOM 395 N N . ALA A 1 53 ? -14.589 48.818 30.707 1.00 67.67 51 ALA A N 1
ATOM 396 C CA . ALA A 1 53 ? -14.664 48.692 29.259 1.00 66.82 51 ALA A CA 1
ATOM 397 C C . ALA A 1 53 ? -14.331 47.248 28.882 1.00 71.42 51 ALA A C 1
ATOM 398 O O . ALA A 1 53 ? -13.506 46.618 29.551 1.00 70.14 51 ALA A O 1
ATOM 400 N N . PRO A 1 54 ? -14.983 46.709 27.827 1.00 72.94 52 PRO A N 1
ATOM 401 C CA . PRO A 1 54 ? -14.672 45.351 27.370 1.00 69.31 52 PRO A CA 1
ATOM 402 C C . PRO A 1 54 ? -13.273 45.235 26.760 1.00 65.89 52 PRO A C 1
ATOM 403 O O . PRO A 1 54 ? -12.653 46.247 26.427 1.00 65.00 52 PRO A O 1
ATOM 407 N N . PHE A 1 55 ? -12.781 44.007 26.637 1.00 62.00 53 PHE A N 1
ATOM 408 C CA . PHE A 1 55 ? -11.574 43.738 25.867 1.00 62.61 53 PHE A CA 1
ATOM 409 C C . PHE A 1 55 ? -11.977 43.528 24.411 1.00 70.73 53 PHE A C 1
ATOM 410 O O . PHE A 1 55 ? -13.061 43.011 24.137 1.00 77.74 53 PHE A O 1
ATOM 418 N N . GLN A 1 56 ? -11.116 43.928 23.479 1.00 77.74 54 GLN A N 1
ATOM 419 C CA . GLN A 1 56 ? -11.487 43.911 22.059 1.00 80.00 54 GLN A CA 1
ATOM 420 C C . GLN A 1 56 ? -11.329 42.555 21.353 1.00 78.78 54 GLN A C 1
ATOM 421 O O . GLN A 1 56 ? -12.327 41.913 21.025 1.00 81.33 54 GLN A O 1
ATOM 427 N N . ASP A 1 57 ? -10.088 42.126 21.133 1.00 80.93 55 ASP A N 1
ATOM 428 C CA . ASP A 1 57 ? -9.802 40.950 20.308 1.00 78.94 55 ASP A CA 1
ATOM 429 C C . ASP A 1 57 ? -9.346 39.756 21.135 1.00 75.97 55 ASP A C 1
ATOM 430 O O . ASP A 1 57 ? -9.189 39.846 22.355 1.00 73.03 55 ASP A O 1
ATOM 435 N N . ALA A 1 58 ? -9.134 38.638 20.445 1.00 73.02 56 ALA A N 1
ATOM 436 C CA . ALA A 1 58 ? -8.436 37.486 21.001 1.00 65.94 56 ALA A CA 1
ATOM 437 C C . ALA A 1 58 ? -6.952 37.805 21.133 1.00 63.46 56 ALA A C 1
ATOM 438 O O . ALA A 1 58 ? -6.305 37.382 22.091 1.00 64.76 56 ALA A O 1
ATOM 440 N N . THR A 1 59 ? -6.428 38.550 20.158 1.00 60.94 57 THR A N 1
ATOM 441 C CA . THR A 1 59 ? -5.018 38.927 20.107 1.00 56.72 57 THR A CA 1
ATOM 442 C C . THR A 1 59 ? -4.660 39.911 21.221 1.00 59.92 57 THR A C 1
ATOM 443 O O . THR A 1 59 ? -3.681 39.704 21.938 1.00 59.96 57 THR A O 1
ATOM 447 N N . ASP A 1 60 ? -5.479 40.950 21.384 1.00 64.13 58 ASP A N 1
ATOM 448 C CA . ASP A 1 60 ? -5.220 42.013 22.364 1.00 69.91 58 ASP A CA 1
ATOM 449 C C . ASP A 1 60 ? -5.344 41.576 23.821 1.00 65.75 58 ASP A C 1
ATOM 450 O O . ASP A 1 60 ? -4.786 42.213 24.716 1.00 67.16 58 ASP A O 1
ATOM 455 N N . LEU A 1 61 ? -6.069 40.486 24.048 1.00 63.77 59 LEU A N 1
ATOM 456 C CA . LEU A 1 61 ? -6.295 39.969 25.391 1.00 61.96 59 LEU A CA 1
ATOM 457 C C . LEU A 1 61 ? -5.349 38.817 25.755 1.00 60.86 59 LEU A C 1
ATOM 458 O O . LEU A 1 61 ? -4.809 38.778 26.866 1.00 67.68 59 LEU A O 1
ATOM 463 N N . LEU A 1 62 ? -5.151 37.892 24.817 1.00 59.53 60 LEU A N 1
ATOM 464 C CA . LEU A 1 62 ? -4.398 36.662 25.075 1.00 58.58 60 LEU A CA 1
ATOM 465 C C . LEU A 1 62 ? -2.963 36.687 24.562 1.00 56.65 60 LEU A C 1
ATOM 466 O O . LEU A 1 62 ? -2.036 36.343 25.293 1.00 59.54 60 LEU A O 1
ATOM 471 N N . LEU A 1 63 ? -2.790 37.096 23.309 1.00 57.17 61 LEU A N 1
ATOM 472 C CA . LEU A 1 63 ? -1.523 36.925 22.603 1.00 61.08 61 LEU A CA 1
ATOM 473 C C . LEU A 1 63 ? -0.549 38.091 22.788 1.00 68.97 61 LEU A C 1
ATOM 474 O O . LEU A 1 63 ? 0.558 37.898 23.291 1.00 70.30 61 LEU A O 1
ATOM 479 N N . ALA A 1 64 ? -0.973 39.289 22.382 1.00 73.92 62 ALA A N 1
ATOM 480 C CA . ALA A 1 64 ? -0.131 40.495 22.400 1.00 74.29 62 ALA A CA 1
ATOM 481 C C . ALA A 1 64 ? 0.428 40.986 23.761 1.00 78.78 62 ALA A C 1
ATOM 482 O O . ALA A 1 64 ? 1.580 41.426 23.804 1.00 82.37 62 ALA A O 1
ATOM 484 N N . PRO A 1 65 ? -0.364 40.936 24.862 1.00 80.83 63 PRO A N 1
ATOM 485 C CA . PRO A 1 65 ? 0.260 41.395 26.114 1.00 85.58 63 PRO A CA 1
ATOM 486 C C . PRO A 1 65 ? 1.148 40.377 26.854 1.00 88.98 63 PRO A C 1
ATOM 487 O O . PRO A 1 65 ? 1.969 40.779 27.683 1.00 90.63 63 PRO A O 1
ATOM 491 N N . ASP A 1 66 ? 0.981 39.085 26.565 1.00 87.65 64 ASP A N 1
ATOM 492 C CA . ASP A 1 66 ? 1.661 38.018 27.308 1.00 78.35 64 ASP A CA 1
ATOM 493 C C . ASP A 1 66 ? 3.011 37.662 26.690 1.00 68.30 64 ASP A C 1
ATOM 494 O O . ASP A 1 66 ? 3.067 37.081 25.604 1.00 60.09 64 ASP A O 1
ATOM 499 N N . HIS A 1 67 ? 4.091 38.001 27.394 1.00 64.01 65 HIS A N 1
ATOM 500 C CA . HIS A 1 67 ? 5.443 37.816 26.861 1.00 61.71 65 HIS A CA 1
ATOM 501 C C . HIS A 1 67 ? 5.933 36.366 26.846 1.00 59.99 65 HIS A C 1
ATOM 502 O O . HIS A 1 67 ? 6.816 36.037 26.066 1.00 62.63 65 HIS A O 1
ATOM 509 N N . TYR A 1 68 ? 5.341 35.510 27.682 1.00 56.98 66 TYR A N 1
ATOM 510 C CA . TYR A 1 68 ? 5.619 34.066 27.685 1.00 49.81 66 TYR A CA 1
ATOM 511 C C . TYR A 1 68 ? 5.308 33.446 26.317 1.00 50.16 66 TYR A C 1
ATOM 512 O O . TYR A 1 68 ? 6.069 32.614 25.815 1.00 49.88 66 TYR A O 1
ATOM 521 N N . LEU A 1 69 ? 4.197 33.881 25.720 1.00 46.53 67 LEU A N 1
ATOM 522 C CA . LEU A 1 69 ? 3.746 33.384 24.422 1.00 45.74 67 LEU A CA 1
ATOM 523 C C . LEU A 1 69 ? 4.585 33.896 23.256 1.00 46.81 67 LEU A C 1
ATOM 524 O O . LEU A 1 69 ? 5.075 33.092 22.464 1.00 59.61 67 LEU A O 1
ATOM 529 N N . PHE A 1 70 ? 4.761 35.216 23.143 1.00 45.94 68 PHE A N 1
ATOM 530 C CA . PHE A 1 70 ? 5.559 35.740 22.026 1.00 46.74 68 PHE A CA 1
ATOM 531 C C . PHE A 1 70 ? 7.081 35.516 22.121 1.00 43.03 68 PHE A C 1
ATOM 532 O O . PHE A 1 70 ? 7.765 35.597 21.102 1.00 43.83 68 PHE A O 1
ATOM 540 N N . ARG A 1 71 ? 7.595 35.244 23.326 1.00 40.67 69 ARG A N 1
ATOM 541 C CA . ARG A 1 71 ? 8.974 34.759 23.500 1.00 40.80 69 ARG A CA 1
ATOM 542 C C . ARG A 1 71 ? 9.235 33.540 22.635 1.00 46.10 69 ARG A C 1
ATOM 543 O O . ARG A 1 71 ? 10.126 33.567 21.790 1.00 50.53 69 ARG A O 1
ATOM 551 N N . MET A 1 72 ? 8.430 32.493 22.850 1.00 52.05 70 MET A N 1
ATOM 552 C CA . MET A 1 72 ? 8.535 31.221 22.133 1.00 48.18 70 MET A CA 1
ATOM 553 C C . MET A 1 72 ? 8.460 31.359 20.628 1.00 42.87 70 MET A C 1
ATOM 554 O O . MET A 1 72 ? 9.203 30.694 19.912 1.00 54.44 70 MET A O 1
ATOM 559 N N . LEU A 1 73 ? 7.552 32.203 20.149 1.00 40.16 71 LEU A N 1
ATOM 560 C CA . LEU A 1 73 ? 7.390 32.389 18.712 1.00 42.26 71 LEU A CA 1
ATOM 561 C C . LEU A 1 73 ? 8.555 33.154 18.081 1.00 38.09 71 LEU A C 1
ATOM 562 O O . LEU A 1 73 ? 9.063 32.749 17.034 1.00 42.27 71 LEU A O 1
ATOM 567 N N . TYR A 1 74 ? 8.977 34.242 18.729 1.00 39.56 72 TYR A N 1
ATOM 568 C CA . TYR A 1 74 ? 10.144 35.025 18.303 1.00 39.97 72 TYR A CA 1
ATOM 569 C C . TYR A 1 74 ? 11.381 34.148 18.288 1.00 41.01 72 TYR A C 1
ATOM 570 O O . TYR A 1 74 ? 12.219 34.246 17.392 1.00 51.32 72 TYR A O 1
ATOM 579 N N . SER A 1 75 ? 11.457 33.275 19.287 1.00 35.18 73 SER A N 1
ATOM 580 C CA . SER A 1 75 ? 12.510 32.291 19.415 1.00 38.48 73 SER A CA 1
ATOM 581 C C . SER A 1 75 ? 12.600 31.325 18.244 1.00 42.68 73 SER A C 1
ATOM 582 O O . SER A 1 75 ? 13.631 30.681 18.054 1.00 34.94 73 SER A O 1
ATOM 585 N N . GLN A 1 76 ? 11.518 31.208 17.483 1.00 55.98 74 GLN A N 1
ATOM 586 C CA . GLN A 1 76 ? 11.448 30.263 16.382 1.00 49.79 74 GLN A CA 1
ATOM 587 C C . GLN A 1 76 ? 11.538 30.937 15.013 1.00 55.05 74 GLN A C 1
ATOM 588 O O . GLN A 1 76 ? 11.672 30.258 13.994 1.00 60.84 74 GLN A O 1
ATOM 594 N N . GLY A 1 77 ? 11.475 32.269 14.998 1.00 54.75 75 GLY A N 1
ATOM 595 C CA . GLY A 1 77 ? 11.691 33.043 13.775 1.00 53.31 75 GLY A CA 1
ATOM 596 C C . GLY A 1 77 ? 10.525 33.907 13.326 1.00 55.52 75 GLY A C 1
ATOM 597 O O . GLY A 1 77 ? 10.528 34.426 12.206 1.00 50.65 75 GLY A O 1
ATOM 598 N N . VAL A 1 78 ? 9.536 34.064 14.202 1.00 54.19 76 VAL A N 1
ATOM 599 C CA . VAL A 1 78 ? 8.359 34.886 13.931 1.00 55.32 76 VAL A CA 1
ATOM 600 C C . VAL A 1 78 ? 8.619 36.326 14.388 1.00 60.51 76 VAL A C 1
ATOM 601 O O . VAL A 1 78 ? 9.131 36.545 15.487 1.00 63.46 76 VAL A O 1
ATOM 605 N N . SER A 1 79 ? 8.285 37.299 13.537 1.00 63.99 77 SER A N 1
ATOM 606 C CA . SER A 1 79 ? 8.408 38.717 13.888 1.00 65.37 77 SER A CA 1
ATOM 607 C C . SER A 1 79 ? 7.278 39.140 14.822 1.00 61.33 77 SER A C 1
ATOM 608 O O . SER A 1 79 ? 6.190 38.565 14.782 1.00 64.52 77 SER A O 1
ATOM 611 N N . LEU A 1 80 ? 7.537 40.149 15.652 1.00 59.43 78 LEU A N 1
ATOM 612 C CA . LEU A 1 80 ? 6.549 40.619 16.628 1.00 59.64 78 LEU A CA 1
ATOM 613 C C . LEU A 1 80 ? 5.491 41.505 15.986 1.00 61.50 78 LEU A C 1
ATOM 614 O O . LEU A 1 80 ? 4.422 41.720 16.564 1.00 59.66 78 LEU A O 1
ATOM 619 N N . ASP A 1 81 ? 5.804 42.026 14.801 1.00 66.30 79 ASP A N 1
ATOM 620 C CA . ASP A 1 81 ? 4.844 42.766 13.990 1.00 68.85 79 ASP A CA 1
ATOM 621 C C . ASP A 1 81 ? 3.739 41.833 13.517 1.00 67.44 79 ASP A C 1
ATOM 622 O O . ASP A 1 81 ? 2.565 42.205 13.530 1.00 67.59 79 ASP A O 1
ATOM 627 N N . ALA A 1 82 ? 4.129 40.611 13.143 1.00 62.82 80 ALA A N 1
ATOM 628 C CA . ALA A 1 82 ? 3.199 39.566 12.708 1.00 61.27 80 ALA A CA 1
ATOM 629 C C . ALA A 1 82 ? 2.265 39.086 13.822 1.00 58.66 80 ALA A C 1
ATOM 630 O O . ALA A 1 82 ? 1.254 38.442 13.547 1.00 63.52 80 ALA A O 1
ATOM 632 N N . LEU A 1 83 ? 2.602 39.422 15.066 1.00 57.27 81 LEU A N 1
ATOM 633 C CA . LEU A 1 83 ? 1.828 39.023 16.239 1.00 53.62 81 LEU A CA 1
ATOM 634 C C . LEU A 1 83 ? 1.155 40.199 16.951 1.00 57.21 81 LEU A C 1
ATOM 635 O O . LEU A 1 83 ? 0.675 40.041 18.083 1.00 44.88 81 LEU A O 1
ATOM 640 N N . LYS A 1 84 ? 1.134 41.362 16.288 1.00 62.21 82 LYS A N 1
ATOM 641 C CA . LYS A 1 84 ? 0.549 42.617 16.814 1.00 65.93 82 LYS A CA 1
ATOM 642 C C . LYS A 1 84 ? 1.112 43.100 18.158 1.00 67.61 82 LYS A C 1
ATOM 643 O O . LYS A 1 84 ? 0.380 43.667 18.977 1.00 72.45 82 LYS A O 1
ATOM 649 N N . VAL A 1 85 ? 2.407 42.880 18.377 1.00 68.82 83 VAL A N 1
ATOM 650 C CA . VAL A 1 85 ? 3.052 43.276 19.631 1.00 66.77 83 VAL A CA 1
ATOM 651 C C . VAL A 1 85 ? 3.401 44.760 19.572 1.00 72.40 83 VAL A C 1
ATOM 652 O O . VAL A 1 85 ? 3.971 45.233 18.581 1.00 68.27 83 VAL A O 1
ATOM 656 N N . ARG A 1 86 ? 3.033 45.475 20.636 1.00 71.80 84 ARG A N 1
ATOM 657 C CA . ARG A 1 86 ? 3.296 46.903 20.785 1.00 75.88 84 ARG A CA 1
ATOM 658 C C . ARG A 1 86 ? 4.783 47.234 20.626 1.00 78.20 84 ARG A C 1
ATOM 659 O O . ARG A 1 86 ? 5.630 46.774 21.400 1.00 76.97 84 ARG A O 1
ATOM 667 N N . SER A 1 87 ? 5.078 48.018 19.594 1.00 78.44 85 SER A N 1
ATOM 668 C CA . SER A 1 87 ? 6.425 48.485 19.299 1.00 73.23 85 SER A CA 1
ATOM 669 C C . SER A 1 87 ? 6.647 49.829 19.994 1.00 78.47 85 SER A C 1
ATOM 670 O O . SER A 1 87 ? 5.798 50.281 20.767 1.00 81.84 85 SER A O 1
ATOM 673 N N . LYS A 1 88 ? 7.788 50.465 19.731 1.00 86.95 86 LYS A N 1
ATOM 674 C CA . LYS A 1 88 ? 8.023 51.834 20.192 1.00 89.97 86 LYS A CA 1
ATOM 675 C C . LYS A 1 88 ? 7.351 52.813 19.230 1.00 90.14 86 LYS A C 1
ATOM 676 O O . LYS A 1 88 ? 7.109 53.973 19.573 1.00 89.29 86 LYS A O 1
ATOM 682 N N . ALA A 1 89 ? 7.045 52.322 18.028 1.00 91.19 87 ALA A N 1
ATOM 683 C CA . ALA A 1 89 ? 6.298 53.070 17.018 1.00 86.74 87 ALA A CA 1
ATOM 684 C C . ALA A 1 89 ? 4.807 52.699 17.014 1.00 83.89 87 ALA A C 1
ATOM 685 O O . ALA A 1 89 ? 4.143 52.775 15.977 1.00 85.99 87 ALA A O 1
ATOM 687 N N . GLY A 1 90 ? 4.291 52.300 18.177 1.00 80.59 88 GLY A N 1
ATOM 688 C CA . GLY A 1 90 ? 2.871 51.986 18.345 1.00 75.74 88 GLY A CA 1
ATOM 689 C C . GLY A 1 90 ? 2.456 50.601 17.873 1.00 74.38 88 GLY A C 1
ATOM 690 O O . GLY A 1 90 ? 3.299 49.772 17.525 1.00 65.37 88 GLY A O 1
ATOM 691 N N . VAL A 1 91 ? 1.143 50.369 17.866 1.00 78.19 89 VAL A N 1
ATOM 692 C CA . VAL A 1 91 ? 0.534 49.096 17.458 1.00 76.11 89 VAL A CA 1
ATOM 693 C C . VAL A 1 91 ? 0.675 48.895 15.940 1.00 78.09 89 VAL A C 1
ATOM 694 O O . VAL A 1 91 ? 0.304 49.788 15.170 1.00 82.78 89 VAL A O 1
ATOM 698 N N . PRO A 1 92 ? 1.223 47.732 15.506 1.00 77.91 90 PRO A N 1
ATOM 699 C CA . PRO A 1 92 ? 1.455 47.430 14.077 1.00 78.38 90 PRO A CA 1
ATOM 700 C C . PRO A 1 92 ? 0.196 47.383 13.193 1.00 83.64 90 PRO A C 1
ATOM 701 O O . PRO A 1 92 ? -0.928 47.312 13.699 1.00 74.81 90 PRO A O 1
ATOM 705 N N . ASP A 1 93 ? 0.410 47.402 11.878 1.00 92.93 91 ASP A N 1
ATOM 706 C CA . ASP A 1 93 ? -0.670 47.467 10.885 1.00 99.62 91 ASP A CA 1
ATOM 707 C C . ASP A 1 93 ? -1.410 46.143 10.678 1.00 99.62 91 ASP A C 1
ATOM 708 O O . ASP A 1 93 ? -2.475 46.124 10.053 1.00 104.48 91 ASP A O 1
ATOM 713 N N . THR A 1 94 ? -0.846 45.050 11.195 1.00 94.63 92 THR A N 1
ATOM 714 C CA . THR A 1 94 ? -1.332 43.689 10.919 1.00 90.94 92 THR A CA 1
ATOM 715 C C . THR A 1 94 ? -2.712 43.373 11.507 1.00 86.54 92 THR A C 1
ATOM 716 O O . THR A 1 94 ? -3.083 43.887 12.564 1.00 80.92 92 THR A O 1
ATOM 720 N N . ASP A 1 95 ? -3.457 42.528 10.794 1.00 82.76 93 ASP A N 1
ATOM 721 C CA . ASP A 1 95 ? -4.799 42.102 11.186 1.00 77.27 93 ASP A CA 1
ATOM 722 C C . ASP A 1 95 ? -4.722 41.197 12.417 1.00 70.93 93 ASP A C 1
ATOM 723 O O . ASP A 1 95 ? -3.924 40.255 12.431 1.00 70.20 93 ASP A O 1
ATOM 728 N N . PRO A 1 96 ? -5.546 41.479 13.454 1.00 63.51 94 PRO A N 1
ATOM 729 C CA . PRO A 1 96 ? -5.583 40.678 14.689 1.00 61.80 94 PRO A CA 1
ATOM 730 C C . PRO A 1 96 ? -5.972 39.219 14.438 1.00 65.35 94 PRO A C 1
ATOM 731 O O . PRO A 1 96 ? -5.505 38.322 15.143 1.00 69.71 94 PRO A O 1
ATOM 735 N N . ARG A 1 97 ? -6.821 39.004 13.436 1.00 70.39 95 ARG A N 1
ATOM 736 C CA . ARG A 1 97 ? -7.187 37.676 12.961 1.00 69.41 95 ARG A CA 1
ATOM 737 C C . ARG A 1 97 ? -5.973 36.949 12.378 1.00 66.09 95 ARG A C 1
ATOM 738 O O . ARG A 1 97 ? -5.770 35.763 12.640 1.00 66.98 95 ARG A O 1
ATOM 746 N N . GLU A 1 98 ? -5.171 37.673 11.599 1.00 65.21 96 GLU A N 1
ATOM 747 C CA . GLU A 1 98 ? -3.970 37.114 10.979 1.00 68.52 96 GLU A CA 1
ATOM 748 C C . GLU A 1 98 ? -2.809 36.933 11.958 1.00 67.10 96 GLU A C 1
ATOM 749 O O . GLU A 1 98 ? -1.914 36.125 11.715 1.00 71.97 96 GLU A O 1
ATOM 755 N N . ALA A 1 99 ? -2.826 37.693 13.051 1.00 65.85 97 ALA A N 1
ATOM 756 C CA . ALA A 1 99 ? -1.867 37.518 14.142 1.00 62.56 97 ALA A CA 1
ATOM 757 C C . ALA A 1 99 ? -2.202 36.259 14.934 1.00 60.27 97 ALA A C 1
ATOM 758 O O . ALA A 1 99 ? -1.308 35.531 15.378 1.00 62.90 97 ALA A O 1
ATOM 760 N N . TRP A 1 100 ? -3.502 36.019 15.093 1.00 59.65 98 TRP A N 1
ATOM 761 C CA . TRP A 1 100 ? -4.026 34.843 15.776 1.00 55.20 98 TRP A CA 1
ATOM 762 C C . TRP A 1 100 ? -3.735 33.582 14.979 1.00 50.26 98 TRP A C 1
ATOM 763 O O . TRP A 1 100 ? -3.424 32.538 15.553 1.00 54.27 98 TRP A O 1
ATOM 774 N N . ARG A 1 101 ? -3.838 33.702 13.656 1.00 56.91 99 ARG A N 1
ATOM 775 C CA . ARG A 1 101 ? -3.550 32.621 12.715 1.00 59.70 99 ARG A CA 1
ATOM 776 C C . ARG A 1 101 ? -2.129 32.087 12.892 1.00 60.55 99 ARG A C 1
ATOM 777 O O . ARG A 1 101 ? -1.922 30.871 12.904 1.00 71.27 99 ARG A O 1
ATOM 785 N N . VAL A 1 102 ? -1.169 33.002 13.040 1.00 60.03 100 VAL A N 1
ATOM 786 C CA . VAL A 1 102 ? 0.249 32.661 13.222 1.00 58.95 100 VAL A CA 1
ATOM 787 C C . VAL A 1 102 ? 0.480 31.921 14.547 1.00 59.36 100 VAL A C 1
ATOM 788 O O . VAL A 1 102 ? 1.206 30.920 14.593 1.00 62.81 100 VAL A O 1
ATOM 792 N N . PHE A 1 103 ? -0.166 32.405 15.606 1.00 52.77 101 PHE A N 1
ATOM 793 C CA . PHE A 1 103 ? -0.074 31.795 16.929 1.00 47.41 101 PHE A CA 1
ATOM 794 C C . PHE A 1 103 ? -0.691 30.401 16.958 1.00 52.56 101 PHE A C 1
ATOM 795 O O . PHE A 1 103 ? -0.139 29.487 17.574 1.00 61.39 101 PHE A O 1
ATOM 803 N N . ALA A 1 104 ? -1.833 30.253 16.289 1.00 56.83 102 ALA A N 1
ATOM 804 C CA . ALA A 1 104 ? -2.535 28.975 16.203 1.00 47.00 102 ALA A CA 1
ATOM 805 C C . ALA A 1 104 ? -1.735 27.922 15.435 1.00 43.52 102 ALA A C 1
ATOM 806 O O . ALA A 1 104 ? -1.743 26.744 15.797 1.00 52.14 102 ALA A O 1
ATOM 808 N N . SER A 1 105 ? -1.034 28.355 14.391 1.00 36.98 103 SER A N 1
ATOM 809 C CA . SER A 1 105 ? -0.171 27.472 13.603 1.00 50.33 103 SER A CA 1
ATOM 810 C C . SER A 1 105 ? 1.092 27.068 14.368 1.00 53.46 103 SER A C 1
ATOM 811 O O . SER A 1 105 ? 1.746 26.076 14.030 1.00 55.90 103 SER A O 1
ATOM 814 N N . HIS A 1 106 ? 1.420 27.847 15.396 1.00 51.96 104 HIS A N 1
ATOM 815 C CA . HIS A 1 106 ? 2.622 27.644 16.196 1.00 50.79 104 HIS A CA 1
ATOM 816 C C . HIS A 1 106 ? 2.295 27.307 17.655 1.00 50.71 104 HIS A C 1
ATOM 817 O O . HIS A 1 106 ? 3.146 27.432 18.531 1.00 51.42 104 HIS A O 1
ATOM 824 N N . PHE A 1 107 ? 1.068 26.865 17.911 1.00 49.28 105 PHE A N 1
ATOM 825 C CA . PHE A 1 107 ? 0.644 26.491 19.264 1.00 48.59 105 PHE A CA 1
ATOM 826 C C . PHE A 1 107 ? 1.273 25.161 19.720 1.00 48.09 105 PHE A C 1
ATOM 827 O O . PHE A 1 107 ? 1.290 24.846 20.913 1.00 46.39 105 PHE A O 1
ATOM 835 N N . TYR A 1 108 ? 1.813 24.407 18.761 1.00 46.93 106 TYR A N 1
ATOM 836 C CA . TYR A 1 108 ? 2.512 23.143 19.023 1.00 45.78 106 TYR A CA 1
ATOM 837 C C . TYR A 1 108 ? 3.838 23.351 19.759 1.00 48.35 106 TYR A C 1
ATOM 838 O O . TYR A 1 108 ? 4.361 22.428 20.388 1.00 52.84 106 TYR A O 1
ATOM 847 N N . LEU A 1 109 ? 4.370 24.567 19.690 1.00 46.54 107 LEU A N 1
ATOM 848 C CA . LEU A 1 109 ? 5.616 24.899 20.377 1.00 43.88 107 LEU A CA 1
ATOM 849 C C . LEU A 1 109 ? 5.475 24.792 21.894 1.00 44.08 107 LEU A C 1
ATOM 850 O O . LEU A 1 109 ? 6.456 24.579 22.606 1.00 42.20 107 LEU A O 1
ATOM 855 N N . PHE A 1 110 ? 4.247 24.943 22.379 1.00 39.83 108 PHE A N 1
ATOM 856 C CA . PHE A 1 110 ? 3.981 25.068 23.807 1.00 38.00 108 PHE A CA 1
ATOM 857 C C . PHE A 1 110 ? 3.717 23.740 24.503 1.00 41.74 108 PHE A C 1
ATOM 858 O O . PHE A 1 110 ? 3.302 23.712 25.665 1.00 44.17 108 PHE A O 1
ATOM 866 N N . ARG A 1 111 ? 3.973 22.647 23.787 1.00 39.57 109 ARG A N 1
ATOM 867 C CA . ARG A 1 111 ? 3.890 21.307 24.350 1.00 45.53 109 ARG A CA 1
ATOM 868 C C . ARG A 1 111 ? 4.941 21.140 25.442 1.00 48.19 109 ARG A C 1
ATOM 869 O O . ARG A 1 111 ? 6.120 21.410 25.219 1.00 54.65 109 ARG A O 1
ATOM 877 N N . GLY A 1 112 ? 4.502 20.736 26.632 1.00 49.22 110 GLY A N 1
ATOM 878 C CA . GLY A 1 112 ? 5.408 20.524 27.759 1.00 39.10 110 GLY A CA 1
ATOM 879 C C . GLY A 1 112 ? 5.666 21.753 28.612 1.00 46.89 110 GLY A C 1
ATOM 880 O O . GLY A 1 112 ? 6.278 21.655 29.681 1.00 45.01 110 GLY A O 1
ATOM 881 N N . THR A 1 113 ? 5.200 22.908 28.138 1.00 47.46 111 THR A N 1
ATOM 882 C CA . THR A 1 113 ? 5.369 24.184 28.830 1.00 45.37 111 THR A CA 1
ATOM 883 C C . THR A 1 113 ? 4.119 24.476 29.661 1.00 46.56 111 THR A C 1
ATOM 884 O O . THR A 1 113 ? 3.040 24.004 29.315 1.00 52.65 111 THR A O 1
ATOM 888 N N . PRO A 1 114 ? 4.251 25.254 30.759 1.00 48.34 112 PRO A N 1
ATOM 889 C CA . PRO A 1 114 ? 3.078 25.649 31.559 1.00 49.54 112 PRO A CA 1
ATOM 890 C C . PRO A 1 114 ? 2.006 26.457 30.812 1.00 49.77 112 PRO A C 1
ATOM 891 O O . PRO A 1 114 ? 0.852 26.479 31.245 1.00 43.23 112 PRO A O 1
ATOM 895 N N . SER A 1 115 ? 2.386 27.098 29.706 1.00 47.82 113 SER A N 1
ATOM 896 C CA . SER A 1 115 ? 1.445 27.823 28.847 1.00 43.82 113 SER A CA 1
ATOM 897 C C . SER A 1 115 ? 0.407 26.903 28.195 1.00 46.25 113 SER A C 1
ATOM 898 O O . SER A 1 115 ? -0.647 27.367 27.772 1.00 46.14 113 SER A O 1
ATOM 901 N N . TRP A 1 116 ? 0.727 25.611 28.109 1.00 41.43 114 TRP A N 1
ATOM 902 C CA . TRP A 1 116 ? -0.180 24.579 27.607 1.00 46.50 114 TRP A CA 1
ATOM 903 C C . TRP A 1 116 ? -1.335 24.395 28.579 1.00 44.03 114 TRP A C 1
ATOM 904 O O . TRP A 1 116 ? -2.493 24.342 28.177 1.00 51.64 114 TRP A O 1
ATOM 915 N N . VAL A 1 117 ? -0.998 24.312 29.860 1.00 42.97 115 VAL A N 1
ATOM 916 C CA . VAL A 1 117 ? -1.967 24.075 30.914 1.00 42.71 115 VAL A CA 1
ATOM 917 C C . VAL A 1 117 ? -2.848 25.300 31.140 1.00 49.14 115 VAL A C 1
ATOM 918 O O . VAL A 1 117 ? -4.072 25.170 31.199 1.00 51.57 115 VAL A O 1
ATOM 922 N N . TRP A 1 118 ? -2.228 26.479 31.227 1.00 48.64 116 TRP A N 1
ATOM 923 C CA . TRP A 1 118 ? -2.947 27.734 31.471 1.00 47.11 116 TRP A CA 1
ATOM 924 C C . TRP A 1 118 ? -3.938 28.078 30.367 1.00 50.29 116 TRP A C 1
ATOM 925 O O . TRP A 1 118 ? -5.080 28.435 30.649 1.00 54.25 116 TRP A O 1
ATOM 936 N N . LEU A 1 119 ? -3.496 27.970 29.117 1.00 42.31 117 LEU A N 1
ATOM 937 C CA . LEU A 1 119 ? -4.331 28.339 27.984 1.00 43.36 117 LEU A CA 1
ATOM 938 C C . LEU A 1 119 ? -5.484 27.383 27.740 1.00 44.14 117 LEU A C 1
ATOM 939 O O . LEU A 1 119 ? -6.595 27.824 27.452 1.00 52.15 117 LEU A O 1
ATOM 944 N N . ASN A 1 120 ? -5.226 26.083 27.856 1.00 44.07 118 ASN A N 1
ATOM 945 C CA . ASN A 1 120 ? -6.285 25.083 27.706 1.00 38.73 118 ASN A CA 1
ATOM 946 C C . ASN A 1 120 ? -7.319 25.138 28.831 1.00 46.45 118 ASN A C 1
ATOM 947 O O . ASN A 1 120 ? -8.469 24.759 28.632 1.00 53.68 118 ASN A O 1
ATOM 952 N N . HIS A 1 121 ? -6.902 25.627 29.997 1.00 46.29 119 HIS A N 1
ATOM 953 C CA . HIS A 1 121 ? -7.811 25.926 31.096 1.00 42.38 119 HIS A CA 1
ATOM 954 C C . HIS A 1 121 ? -8.726 27.078 30.685 1.00 49.08 119 HIS A C 1
ATOM 955 O O . HIS A 1 121 ? -9.935 26.978 30.818 1.00 53.76 119 HIS A O 1
ATOM 962 N N . VAL A 1 122 ? -8.140 28.154 30.166 1.00 49.53 120 VAL A N 1
ATOM 963 C CA . VAL A 1 122 ? -8.891 29.308 29.669 1.00 50.81 120 VAL A CA 1
ATOM 964 C C . VAL A 1 122 ? -9.838 28.882 28.539 1.00 60.57 120 VAL A C 1
ATOM 965 O O . VAL A 1 122 ? -11.021 29.249 28.526 1.00 60.52 120 VAL A O 1
ATOM 969 N N . PHE A 1 123 ? -9.314 28.075 27.621 1.00 58.98 121 PHE A N 1
ATOM 970 C CA . PHE A 1 123 ? -10.078 27.607 26.473 1.00 52.51 121 PHE A CA 1
ATOM 971 C C . PHE A 1 123 ? -11.262 26.737 26.877 1.00 53.90 121 PHE A C 1
ATOM 972 O O . PHE A 1 123 ? -12.376 26.955 26.404 1.00 62.65 121 PHE A O 1
ATOM 980 N N . SER A 1 124 ? -11.028 25.785 27.776 1.00 52.67 122 SER A N 1
ATOM 981 C CA . SER A 1 124 ? -12.048 24.808 28.145 1.00 54.12 122 SER A CA 1
ATOM 982 C C . SER A 1 124 ? -12.963 25.250 29.282 1.00 58.00 122 SER A C 1
ATOM 983 O O . SER A 1 124 ? -14.141 24.888 29.301 1.00 63.02 122 SER A O 1
ATOM 986 N N . GLN A 1 125 ? -12.425 26.024 30.224 1.00 59.03 123 GLN A N 1
ATOM 987 C CA . GLN A 1 125 ? -13.159 26.372 31.445 1.00 55.86 123 GLN A CA 1
ATOM 988 C C . GLN A 1 125 ? -13.786 27.762 31.400 1.00 57.20 123 GLN A C 1
ATOM 989 O O . GLN A 1 125 ? -14.919 27.949 31.846 1.00 62.40 123 GLN A O 1
ATOM 995 N N . VAL A 1 126 ? -13.047 28.734 30.872 1.00 55.29 124 VAL A N 1
ATOM 996 C CA . VAL A 1 126 ? -13.533 30.110 30.791 1.00 55.60 124 VAL A CA 1
ATOM 997 C C . VAL A 1 126 ? -14.402 30.301 29.543 1.00 58.66 124 VAL A C 1
ATOM 998 O O . VAL A 1 126 ? -15.424 30.992 29.588 1.00 65.31 124 VAL A O 1
ATOM 1002 N N . PHE A 1 127 ? -14.008 29.665 28.443 1.00 56.16 125 PHE A N 1
ATOM 1003 C CA . PHE A 1 127 ? -14.719 29.817 27.177 1.00 61.66 125 PHE A CA 1
ATOM 1004 C C . PHE A 1 127 ? -15.626 28.648 26.805 1.00 67.92 125 PHE A C 1
ATOM 1005 O O . PHE A 1 127 ? -16.680 28.849 26.199 1.00 75.23 125 PHE A O 1
ATOM 1013 N N . GLY A 1 128 ? -15.210 27.433 27.153 1.00 68.38 126 GLY A N 1
ATOM 1014 C CA . GLY A 1 128 ? -16.010 26.241 26.886 1.00 66.84 126 GLY A CA 1
ATOM 1015 C C . GLY A 1 128 ? -15.749 25.575 25.548 1.00 64.05 126 GLY A C 1
ATOM 1016 O O . GLY A 1 128 ? -16.617 24.871 25.028 1.00 65.80 126 GLY A O 1
ATOM 1017 N N . PHE A 1 129 ? -14.555 25.794 24.993 1.00 65.18 127 PHE A N 1
ATOM 1018 C CA . PHE A 1 129 ? -14.118 25.121 23.764 1.00 59.27 127 PHE A CA 1
ATOM 1019 C C . PHE A 1 129 ? -14.033 23.616 23.921 1.00 59.54 127 PHE A C 1
ATOM 1020 O O . PHE A 1 129 ? -13.731 23.099 25.005 1.00 53.96 127 PHE A O 1
ATOM 1028 N N . THR A 1 130 ? -14.286 22.924 22.818 1.00 61.42 128 THR A N 1
ATOM 1029 C CA . THR A 1 130 ? -14.395 21.479 22.831 1.00 67.31 128 THR A CA 1
ATOM 1030 C C . THR A 1 130 ? -13.372 20.844 21.880 1.00 62.79 128 THR A C 1
ATOM 1031 O O . THR A 1 130 ? -13.123 19.637 21.938 1.00 64.53 128 THR A O 1
ATOM 1035 N N . GLU A 1 131 ? -12.765 21.679 21.037 1.00 58.03 129 GLU A N 1
ATOM 1036 C CA . GLU A 1 131 ? -11.737 21.245 20.092 1.00 56.28 129 GLU A CA 1
ATOM 1037 C C . GLU A 1 131 ? -10.396 21.916 20.387 1.00 56.04 129 GLU A C 1
ATOM 1038 O O . GLU A 1 131 ? -10.356 23.052 20.854 1.00 49.00 129 GLU A O 1
ATOM 1044 N N . PHE A 1 132 ? -9.305 21.208 20.092 1.00 56.31 130 PHE A N 1
ATOM 1045 C CA . PHE A 1 132 ? -7.948 21.695 20.353 1.00 55.09 130 PHE A CA 1
ATOM 1046 C C . PHE A 1 132 ? -7.501 22.706 19.301 1.00 54.54 130 PHE A C 1
ATOM 1047 O O . PHE A 1 132 ? -7.813 22.552 18.120 1.00 61.71 130 PHE A O 1
ATOM 1055 N N . LEU A 1 133 ? -6.758 23.725 19.738 1.00 56.43 131 LEU A N 1
ATOM 1056 C CA . LEU A 1 133 ? -6.331 24.829 18.869 1.00 52.26 131 LEU A CA 1
ATOM 1057 C C . LEU A 1 133 ? -5.304 24.391 17.828 1.00 52.58 131 LEU A C 1
ATOM 1058 O O . LEU A 1 133 ? -4.207 23.941 18.165 1.00 56.03 131 LEU A O 1
ATOM 1063 N N . GLU A 1 134 ? -5.683 24.534 16.562 1.00 54.52 132 GLU A N 1
ATOM 1064 C CA . GLU A 1 134 ? -4.827 24.206 15.426 1.00 63.16 132 GLU A CA 1
ATOM 1065 C C . GLU A 1 134 ? -4.973 25.294 14.366 1.00 59.40 132 GLU A C 1
ATOM 1066 O O . GLU A 1 134 ? -5.794 26.199 14.519 1.00 59.98 132 GLU A O 1
ATOM 1072 N N . ALA A 1 135 ? -4.178 25.202 13.299 1.00 61.19 133 ALA A N 1
ATOM 1073 C CA . ALA A 1 135 ? -4.227 26.162 12.189 1.00 63.14 133 ALA A CA 1
ATOM 1074 C C . ALA A 1 135 ? -5.574 26.144 11.454 1.00 70.30 133 ALA A C 1
ATOM 1075 O O . ALA A 1 135 ? -6.083 27.191 11.047 1.00 71.53 133 ALA A O 1
ATOM 1077 N N . SER A 1 136 ? -6.142 24.946 11.306 1.00 74.44 134 SER A N 1
ATOM 1078 C CA . SER A 1 136 ? -7.463 24.742 10.705 1.00 73.06 134 SER A CA 1
ATOM 1079 C C . SER A 1 136 ? -8.600 25.191 11.629 1.00 68.11 134 SER A C 1
ATOM 1080 O O . SER A 1 136 ? -9.724 25.419 11.181 1.00 67.64 134 SER A O 1
ATOM 1083 N N . ASN A 1 137 ? -8.288 25.308 12.917 1.00 64.77 135 ASN A N 1
ATOM 1084 C CA . ASN A 1 137 ? -9.236 25.697 13.957 1.00 65.38 135 ASN A CA 1
ATOM 1085 C C . ASN A 1 137 ? -9.192 27.199 14.263 1.00 65.19 135 ASN A C 1
ATOM 1086 O O . ASN A 1 137 ? -10.076 27.726 14.950 1.00 60.14 135 ASN A O 1
ATOM 1091 N N . ALA A 1 138 ? -8.164 27.867 13.732 1.00 65.95 136 ALA A N 1
ATOM 1092 C CA . ALA A 1 138 ? -7.784 29.238 14.101 1.00 63.78 136 ALA A CA 1
ATOM 1093 C C . ALA A 1 138 ? -8.925 30.245 14.088 1.00 62.46 136 ALA A C 1
ATOM 1094 O O . ALA A 1 138 ? -9.201 30.883 15.106 1.00 58.39 136 ALA A O 1
ATOM 1096 N N . ASP A 1 139 ? -9.580 30.368 12.934 1.00 64.07 137 ASP A N 1
ATOM 1097 C CA . ASP A 1 139 ? -10.613 31.379 12.719 1.00 61.41 137 ASP A CA 1
ATOM 1098 C C . ASP A 1 139 ? -11.821 31.186 13.624 1.00 58.02 137 ASP A C 1
ATOM 1099 O O . ASP A 1 139 ? -12.363 32.166 14.120 1.00 56.97 137 ASP A O 1
ATOM 1104 N N . ASP A 1 140 ? -12.212 29.932 13.861 1.00 62.93 138 ASP A N 1
ATOM 1105 C CA . ASP A 1 140 ? -13.328 29.632 14.764 1.00 65.48 138 ASP A CA 1
ATOM 1106 C C . ASP A 1 140 ? -13.013 30.044 16.198 1.00 60.66 138 ASP A C 1
ATOM 1107 O O . ASP A 1 140 ? -13.878 30.570 16.893 1.00 57.32 138 ASP A O 1
ATOM 1112 N N . TYR A 1 141 ? -11.770 29.805 16.618 1.00 64.53 139 TYR A N 1
ATOM 1113 C CA . TYR A 1 141 ? -11.282 30.226 17.933 1.00 55.41 139 TYR A CA 1
ATOM 1114 C C . TYR A 1 141 ? -11.312 31.736 18.094 1.00 50.85 139 TYR A C 1
ATOM 1115 O O . TYR A 1 141 ? -11.802 32.238 19.108 1.00 55.45 139 TYR A O 1
ATOM 1124 N N . PHE A 1 142 ? -10.809 32.443 17.082 1.00 39.14 140 PHE A N 1
ATOM 1125 C CA . PHE A 1 142 ? -10.728 33.902 17.109 1.00 48.30 140 PHE A CA 1
ATOM 1126 C C . PHE A 1 142 ? -12.074 34.576 17.350 1.00 60.18 140 PHE A C 1
ATOM 1127 O O . PHE A 1 142 ? -12.265 35.219 18.382 1.00 68.66 140 PHE A O 1
ATOM 1135 N N . ASP A 1 143 ? -12.999 34.416 16.406 1.00 66.62 141 ASP A N 1
ATOM 1136 C CA . ASP A 1 143 ? -14.254 35.169 16.430 1.00 68.12 141 ASP A CA 1
ATOM 1137 C C . ASP A 1 143 ? -15.278 34.697 17.469 1.00 64.56 141 ASP A C 1
ATOM 1138 O O . ASP A 1 143 ? -16.177 35.454 17.831 1.00 65.57 141 ASP A O 1
ATOM 1143 N N . ARG A 1 144 ? -15.133 33.465 17.953 1.00 63.05 142 ARG A N 1
ATOM 1144 C CA . ARG A 1 144 ? -15.969 32.990 19.055 1.00 64.83 142 ARG A CA 1
ATOM 1145 C C . ARG A 1 144 ? -15.576 33.594 20.395 1.00 62.53 142 ARG A C 1
ATOM 1146 O O . ARG A 1 144 ? -16.426 33.753 21.269 1.00 68.68 142 ARG A O 1
ATOM 1154 N N . ILE A 1 145 ? -14.300 33.933 20.564 1.00 63.68 143 ILE A N 1
ATOM 1155 C CA . ILE A 1 145 ? -13.893 34.645 21.779 1.00 70.20 143 ILE A CA 1
ATOM 1156 C C . ILE A 1 145 ? -13.902 36.148 21.604 1.00 65.62 143 ILE A C 1
ATOM 1157 O O . ILE A 1 145 ? -13.995 36.878 22.585 1.00 71.17 143 ILE A O 1
ATOM 1162 N N . THR A 1 146 ? -13.834 36.607 20.359 1.00 55.87 144 THR A N 1
ATOM 1163 C CA . THR A 1 146 ? -14.075 38.013 20.050 1.00 63.40 144 THR A CA 1
ATOM 1164 C C . THR A 1 146 ? -15.536 38.364 20.368 1.00 65.15 144 THR A C 1
ATOM 1165 O O . THR A 1 146 ? -15.805 39.391 20.996 1.00 68.14 144 THR A O 1
ATOM 1169 N N . ALA A 1 147 ? -16.461 37.489 19.966 1.00 67.34 145 ALA A N 1
ATOM 1170 C CA . ALA A 1 147 ? -17.895 37.682 20.220 1.00 68.58 145 ALA A CA 1
ATOM 1171 C C . ALA A 1 147 ? -18.292 37.509 21.686 1.00 67.97 145 ALA A C 1
ATOM 1172 O O . ALA A 1 147 ? -19.256 38.127 22.146 1.00 75.59 145 ALA A O 1
ATOM 1174 N N . ALA A 1 148 ? -17.557 36.670 22.412 1.00 67.57 146 ALA A N 1
ATOM 1175 C CA . ALA A 1 148 ? -17.819 36.454 23.837 1.00 69.72 146 ALA A CA 1
ATOM 1176 C C . ALA A 1 148 ? -17.375 37.640 24.694 1.00 69.09 146 ALA A C 1
ATOM 1177 O O . ALA A 1 148 ? -17.967 37.907 25.739 1.00 73.02 146 ALA A O 1
ATOM 1179 N N . LEU A 1 149 ? -16.346 38.355 24.239 1.00 67.88 147 LEU A N 1
ATOM 1180 C CA . LEU A 1 149 ? -15.826 39.530 24.951 1.00 67.45 147 LEU A CA 1
ATOM 1181 C C . LEU A 1 149 ? -16.737 40.751 24.836 1.00 66.30 147 LEU A C 1
ATOM 1182 O O . LEU A 1 149 ? -16.647 41.679 25.642 1.00 68.05 147 LEU A O 1
ATOM 1187 N N . ALA A 1 150 ? -17.612 40.739 23.833 1.00 69.95 148 ALA A N 1
ATOM 1188 C CA . ALA A 1 150 ? -18.616 41.783 23.654 1.00 71.22 148 ALA A CA 1
ATOM 1189 C C . ALA A 1 150 ? -19.750 41.662 24.676 1.00 68.46 148 ALA A C 1
ATOM 1190 O O . ALA A 1 150 ? -20.391 42.658 25.019 1.00 70.57 148 ALA A O 1
ATOM 1192 N N . THR A 1 151 ? -19.978 40.443 25.165 1.00 69.99 149 THR A N 1
ATOM 1193 C CA . THR A 1 151 ? -21.079 40.154 26.090 1.00 71.23 149 THR A CA 1
ATOM 1194 C C . THR A 1 151 ? -20.810 40.654 27.515 1.00 67.75 149 THR A C 1
ATOM 1195 O O . THR A 1 151 ? -19.668 40.928 27.880 1.00 71.30 149 THR A O 1
ATOM 1199 N N . ASP A 1 152 ? -21.877 40.765 28.304 1.00 76.06 150 ASP A N 1
ATOM 1200 C CA . ASP A 1 152 ? -21.828 41.349 29.650 1.00 81.14 150 ASP A CA 1
ATOM 1201 C C . ASP A 1 152 ? -21.157 40.463 30.697 1.00 77.31 150 ASP A C 1
ATOM 1202 O O . ASP A 1 152 ? -20.716 40.951 31.741 1.00 75.37 150 ASP A O 1
ATOM 1207 N N . ALA A 1 153 ? -21.092 39.166 30.413 1.00 75.33 151 ALA A N 1
ATOM 1208 C CA . ALA A 1 153 ? -20.477 38.197 31.316 1.00 74.76 151 ALA A CA 1
ATOM 1209 C C . ALA A 1 153 ? -18.946 38.277 31.309 1.00 70.48 151 ALA A C 1
ATOM 1210 O O . ALA A 1 153 ? -18.291 37.795 32.237 1.00 68.18 151 ALA A O 1
ATOM 1212 N N . PHE A 1 154 ? -18.390 38.895 30.267 1.00 67.70 152 PHE A N 1
ATOM 1213 C CA . PHE A 1 154 ? -16.942 38.978 30.078 1.00 66.44 152 PHE A CA 1
ATOM 1214 C C . PHE A 1 154 ? -16.373 40.398 30.231 1.00 66.54 152 PHE A C 1
ATOM 1215 O O . PHE A 1 154 ? -15.275 40.696 29.753 1.00 64.82 152 PHE A O 1
ATOM 1223 N N . ARG A 1 155 ? -17.130 41.261 30.906 1.00 68.38 153 ARG A N 1
ATOM 1224 C CA . ARG A 1 155 ? -16.637 42.562 31.356 1.00 66.46 153 ARG A CA 1
ATOM 1225 C C . ARG A 1 155 ? -15.738 42.311 32.569 1.00 66.60 153 ARG A C 1
ATOM 1226 O O . ARG A 1 155 ? -16.056 41.435 33.382 1.00 63.84 153 ARG A O 1
ATOM 1234 N N . PRO A 1 156 ? -14.610 43.058 32.685 1.00 59.09 154 PRO A N 1
ATOM 1235 C CA . PRO A 1 156 ? -13.624 42.936 33.768 1.00 53.06 154 PRO A CA 1
ATOM 1236 C C . PRO A 1 156 ? -14.206 42.766 35.176 1.00 54.08 154 PRO A C 1
ATOM 1237 O O . PRO A 1 156 ? -13.759 41.885 35.915 1.00 58.30 154 PRO A O 1
ATOM 1241 N N . ARG A 1 157 ? -15.191 43.592 35.526 1.00 54.85 155 ARG A N 1
ATOM 1242 C CA . ARG A 1 157 ? -15.845 43.535 36.836 1.00 57.29 155 ARG A CA 1
ATOM 1243 C C . ARG A 1 157 ? -16.668 42.260 37.020 1.00 60.30 155 ARG A C 1
ATOM 1244 O O . ARG A 1 157 ? -16.717 41.696 38.119 1.00 59.43 155 ARG A O 1
ATOM 1252 N N . ALA A 1 158 ? -17.313 41.817 35.942 1.00 60.40 156 ALA A N 1
ATOM 1253 C CA . ALA A 1 158 ? -18.112 40.597 35.967 1.00 60.49 156 ALA A CA 1
ATOM 1254 C C . ALA A 1 158 ? -17.220 39.369 36.115 1.00 58.22 156 ALA A C 1
ATOM 1255 O O . ALA A 1 158 ? -17.539 38.468 36.888 1.00 64.49 156 ALA A O 1
ATOM 1257 N N . LEU A 1 159 ? -16.096 39.360 35.395 1.00 54.50 157 LEU A N 1
ATOM 1258 C CA . LEU A 1 159 ? -15.114 38.269 35.462 1.00 51.17 157 LEU A CA 1
ATOM 1259 C C . LEU A 1 159 ? -14.433 38.165 36.825 1.00 55.45 157 LEU A C 1
ATOM 1260 O O . LEU A 1 159 ? -14.217 37.065 37.320 1.00 61.28 157 LEU A O 1
ATOM 1265 N N . PHE A 1 160 ? -14.098 39.313 37.414 1.00 55.61 158 PHE A N 1
ATOM 1266 C CA . PHE A 1 160 ? -13.532 39.399 38.764 1.00 53.28 158 PHE A CA 1
ATOM 1267 C C . PHE A 1 160 ? -14.430 38.674 39.771 1.00 55.34 158 PHE A C 1
ATOM 1268 O O . PHE A 1 160 ? -13.945 37.923 40.615 1.00 60.04 158 PHE A O 1
ATOM 1276 N N . ASP A 1 161 ? -15.736 38.910 39.664 1.00 61.86 159 ASP A N 1
ATOM 1277 C CA . ASP A 1 161 ? -16.727 38.308 40.552 1.00 67.16 159 ASP A CA 1
ATOM 1278 C C . ASP A 1 161 ? -16.961 36.829 40.241 1.00 66.10 159 ASP A C 1
ATOM 1279 O O . ASP A 1 161 ? -17.156 36.019 41.151 1.00 67.56 159 ASP A O 1
ATOM 1284 N N . ARG A 1 162 ? -16.936 36.496 38.953 1.00 63.51 160 ARG A N 1
ATOM 1285 C CA . ARG A 1 162 ? -17.100 35.127 38.472 1.00 62.05 160 ARG A CA 1
ATOM 1286 C C . ARG A 1 162 ? -15.910 34.250 38.865 1.00 61.75 160 ARG A C 1
ATOM 1287 O O . ARG A 1 162 ? -16.091 33.083 39.216 1.00 62.17 160 ARG A O 1
ATOM 1295 N N . PHE A 1 163 ? -14.703 34.824 38.828 1.00 60.45 161 PHE A N 1
ATOM 1296 C CA . PHE A 1 163 ? -13.474 34.095 39.164 1.00 50.38 161 PHE A CA 1
ATOM 1297 C C . PHE A 1 163 ? -13.301 33.879 40.667 1.00 51.25 161 PHE A C 1
ATOM 1298 O O . PHE A 1 163 ? -12.423 33.117 41.086 1.00 56.41 161 PHE A O 1
ATOM 1306 N N . ASN A 1 164 ? -14.143 34.549 41.458 1.00 52.82 162 ASN A N 1
ATOM 1307 C CA . ASN A 1 164 ? -14.119 34.501 42.926 1.00 52.97 162 ASN A CA 1
ATOM 1308 C C . ASN A 1 164 ? -12.798 35.033 43.499 1.00 55.93 162 ASN A C 1
ATOM 1309 O O . ASN A 1 164 ? -12.236 34.476 44.444 1.00 53.94 162 ASN A O 1
ATOM 1314 N N . ILE A 1 165 ? -12.307 36.118 42.900 1.00 55.06 163 ILE A N 1
ATOM 1315 C CA . ILE A 1 165 ? -11.108 36.796 43.382 1.00 52.09 163 ILE A CA 1
ATOM 1316 C C . ILE A 1 165 ? -11.473 37.621 44.613 1.00 55.18 163 ILE A C 1
ATOM 1317 O O . ILE A 1 165 ? -12.358 38.476 44.555 1.00 59.79 163 ILE A O 1
ATOM 1322 N N . GLU A 1 166 ? -10.803 37.343 45.728 1.00 52.67 164 GLU A N 1
ATOM 1323 C CA . GLU A 1 166 ? -11.043 38.068 46.970 1.00 50.45 164 GLU A CA 1
ATOM 1324 C C . GLU A 1 166 ? -10.221 39.351 47.025 1.00 56.28 164 GLU A C 1
ATOM 1325 O O . GLU A 1 166 ? -10.706 40.391 47.471 1.00 57.35 164 GLU A O 1
ATOM 1331 N N . THR A 1 167 ? -8.975 39.262 46.565 1.00 57.98 165 THR A N 1
ATOM 1332 C CA . THR A 1 167 ? -8.027 40.366 46.610 1.00 52.44 165 THR A CA 1
ATOM 1333 C C . THR A 1 167 ? -7.203 40.371 45.332 1.00 41.97 165 THR A C 1
ATOM 1334 O O . THR A 1 167 ? -6.729 39.324 44.898 1.00 46.02 165 THR A O 1
ATOM 1338 N N . LEU A 1 168 ? -7.048 41.546 44.731 1.00 39.33 166 LEU A N 1
ATOM 1339 C CA . LEU A 1 168 ? -6.152 41.718 43.595 1.00 46.22 166 LEU A CA 1
ATOM 1340 C C . LEU A 1 168 ? -5.242 42.914 43.853 1.00 46.64 166 LEU A C 1
ATOM 1341 O O . LEU A 1 168 ? -5.722 44.023 44.084 1.00 46.31 166 LEU A O 1
ATOM 1346 N N . ALA A 1 169 ? -3.933 42.681 43.818 1.00 43.07 167 ALA A N 1
ATOM 1347 C CA . ALA A 1 169 ? -2.962 43.762 43.948 1.00 38.85 167 ALA A CA 1
ATOM 1348 C C . ALA A 1 169 ? -2.317 44.067 42.604 1.00 37.70 167 ALA A C 1
ATOM 1349 O O . ALA A 1 169 ? -1.925 43.158 41.867 1.00 48.74 167 ALA A O 1
ATOM 1351 N N . THR A 1 170 ? -2.246 45.355 42.288 1.00 42.66 168 THR A N 1
ATOM 1352 C CA . THR A 1 170 ? -1.596 45.852 41.073 1.00 50.48 168 THR A CA 1
ATOM 1353 C C . THR A 1 170 ? -0.255 46.479 41.466 1.00 50.63 168 THR A C 1
ATOM 1354 O O . THR A 1 170 ? 0.051 46.597 42.655 1.00 56.83 168 THR A O 1
ATOM 1358 N N . THR A 1 171 ? 0.543 46.884 40.484 1.00 52.01 169 THR A N 1
ATOM 1359 C CA . THR A 1 171 ? 1.867 47.436 40.778 1.00 54.60 169 THR A CA 1
ATOM 1360 C C . THR A 1 171 ? 2.032 48.843 40.201 1.00 51.54 169 THR A C 1
ATOM 1361 O O . THR A 1 171 ? 1.926 49.043 38.985 1.00 55.16 169 THR A O 1
ATOM 1365 N N . GLU A 1 172 ? 2.283 49.809 41.087 1.00 43.80 170 GLU A N 1
ATOM 1366 C CA . GLU A 1 172 ? 2.421 51.219 40.707 1.00 48.70 170 GLU A CA 1
ATOM 1367 C C . GLU A 1 172 ? 3.677 51.876 41.272 1.00 51.05 170 GLU A C 1
ATOM 1368 O O . GLU A 1 172 ? 4.072 51.614 42.411 1.00 46.76 170 GLU A O 1
ATOM 1374 N N . GLY A 1 173 ? 4.291 52.738 40.465 1.00 52.64 171 GLY A N 1
ATOM 1375 C CA . GLY A 1 173 ? 5.391 53.581 40.923 1.00 58.94 171 GLY A CA 1
ATOM 1376 C C . GLY A 1 173 ? 4.898 54.777 41.725 1.00 58.01 171 GLY A C 1
ATOM 1377 O O . GLY A 1 173 ? 3.706 55.098 41.696 1.00 58.80 171 GLY A O 1
ATOM 1378 N N . PRO A 1 174 ? 5.814 55.459 42.439 1.00 56.81 172 PRO A N 1
ATOM 1379 C CA . PRO A 1 174 ? 5.455 56.635 43.240 1.00 54.89 172 PRO A CA 1
ATOM 1380 C C . PRO A 1 174 ? 5.241 57.891 42.393 1.00 53.27 172 PRO A C 1
ATOM 1381 O O . PRO A 1 174 ? 4.701 58.880 42.884 1.00 54.09 172 PRO A O 1
ATOM 1385 N N . HIS A 1 175 ? 5.664 57.829 41.132 1.00 55.41 173 HIS A N 1
ATOM 1386 C CA . HIS A 1 175 ? 5.581 58.934 40.186 1.00 54.33 173 HIS A CA 1
ATOM 1387 C C . HIS A 1 175 ? 4.272 58.963 39.396 1.00 57.41 173 HIS A C 1
ATOM 1388 O O . HIS A 1 175 ? 4.034 59.896 38.626 1.00 66.48 173 HIS A O 1
ATOM 1395 N N . GLU A 1 176 ? 3.431 57.946 39.575 1.00 60.06 174 GLU A N 1
ATOM 1396 C CA . GLU A 1 176 ? 2.142 57.898 38.880 1.00 63.27 174 GLU A CA 1
ATOM 1397 C C . GLU A 1 176 ? 0.956 58.051 39.827 1.00 63.07 174 GLU A C 1
ATOM 1398 O O . GLU A 1 176 ? 1.079 57.816 41.036 1.00 54.52 174 GLU A O 1
ATOM 1404 N N . SER A 1 177 ? -0.177 58.459 39.254 1.00 62.27 175 SER A N 1
ATOM 1405 C CA A SER A 1 177 ? -1.398 58.726 40.010 0.50 64.48 175 SER A CA 1
ATOM 1406 C CA B SER A 1 177 ? -1.386 58.722 40.027 0.50 64.69 175 SER A CA 1
ATOM 1407 C C . SER A 1 177 ? -2.191 57.452 40.295 1.00 64.90 175 SER A C 1
ATOM 1408 O O . SER A 1 177 ? -2.137 56.489 39.524 1.00 60.87 175 SER A O 1
ATOM 1413 N N . LEU A 1 178 ? -2.929 57.462 41.402 1.00 63.14 176 LEU A N 1
ATOM 1414 C CA . LEU A 1 178 ? -3.774 56.340 41.792 1.00 57.84 176 LEU A CA 1
ATOM 1415 C C . LEU A 1 178 ? -5.249 56.691 41.568 1.00 61.60 176 LEU A C 1
ATOM 1416 O O . LEU A 1 178 ? -6.111 56.418 42.419 1.00 50.57 176 LEU A O 1
ATOM 1421 N N . GLN A 1 179 ? -5.512 57.295 40.405 1.00 63.78 177 GLN A N 1
ATOM 1422 C CA . GLN A 1 179 ? -6.841 57.760 39.993 1.00 69.00 177 GLN A CA 1
ATOM 1423 C C . GLN A 1 179 ? -7.818 56.618 39.756 1.00 70.93 177 GLN A C 1
ATOM 1424 O O . GLN A 1 179 ? -8.980 56.689 40.171 1.00 69.11 177 GLN A O 1
ATOM 1430 N N . HIS A 1 180 ? -7.337 55.577 39.077 1.00 70.10 178 HIS A N 1
ATOM 1431 C CA . HIS A 1 180 ? -8.147 54.403 38.762 1.00 62.66 178 HIS A CA 1
ATOM 1432 C C . HIS A 1 180 ? -8.528 53.612 40.004 1.00 56.63 178 HIS A C 1
ATOM 1433 O O . HIS A 1 180 ? -9.651 53.127 40.096 1.00 67.10 178 HIS A O 1
ATOM 1440 N N . HIS A 1 181 ? -7.607 53.515 40.961 1.00 54.56 179 HIS A N 1
ATOM 1441 C CA . HIS A 1 181 ? -7.898 52.936 42.276 1.00 57.25 179 HIS A CA 1
ATOM 1442 C C . HIS A 1 181 ? -8.919 53.748 43.059 1.00 53.30 179 HIS A C 1
ATOM 1443 O O . HIS A 1 181 ? -9.723 53.182 43.795 1.00 57.79 179 HIS A O 1
ATOM 1450 N N . ALA A 1 182 ? -8.865 55.072 42.911 1.00 57.93 180 ALA A N 1
ATOM 1451 C CA . ALA A 1 182 ? -9.826 55.968 43.550 1.00 58.83 180 ALA A CA 1
ATOM 1452 C C . ALA A 1 182 ? -11.214 55.755 42.955 1.00 60.13 180 ALA A C 1
ATOM 1453 O O . ALA A 1 182 ? -12.210 55.750 43.682 1.00 60.72 180 ALA A O 1
ATOM 1455 N N . ALA A 1 183 ? -11.252 55.560 41.636 1.00 55.99 181 ALA A N 1
ATOM 1456 C CA . ALA A 1 183 ? -12.471 55.224 40.904 1.00 59.00 181 ALA A CA 1
ATOM 1457 C C . ALA A 1 183 ? -13.078 53.871 41.313 1.00 65.27 181 ALA A C 1
ATOM 1458 O O . ALA A 1 183 ? -14.303 53.746 41.352 1.00 71.90 181 ALA A O 1
ATOM 1460 N N . ILE A 1 184 ? -12.228 52.878 41.611 1.00 69.73 182 ILE A N 1
ATOM 1461 C CA . ILE A 1 184 ? -12.673 51.566 42.124 1.00 66.84 182 ILE A CA 1
ATOM 1462 C C . ILE A 1 184 ? -13.440 51.736 43.431 1.00 68.69 182 ILE A C 1
ATOM 1463 O O . ILE A 1 184 ? -14.570 51.258 43.567 1.00 71.52 182 ILE A O 1
ATOM 1468 N N . ARG A 1 185 ? -12.820 52.433 44.380 1.00 64.73 183 ARG A N 1
ATOM 1469 C CA . ARG A 1 185 ? -13.335 52.490 45.743 1.00 68.09 183 ARG A CA 1
ATOM 1470 C C . ARG A 1 185 ? -14.472 53.483 45.994 1.00 76.56 183 ARG A C 1
ATOM 1471 O O . ARG A 1 185 ? -15.033 53.518 47.094 1.00 78.83 183 ARG A O 1
ATOM 1479 N N . GLU A 1 186 ? -14.815 54.280 44.984 1.00 81.75 184 GLU A N 1
ATOM 1480 C CA . GLU A 1 186 ? -15.958 55.189 45.092 1.00 88.54 184 GLU A CA 1
ATOM 1481 C C . GLU A 1 186 ? -17.207 54.653 44.377 1.00 88.47 184 GLU A C 1
ATOM 1482 O O . GLU A 1 186 ? -18.322 55.097 44.662 1.00 89.21 184 GLU A O 1
ATOM 1488 N N . SER A 1 187 ? -17.014 53.702 43.460 1.00 86.06 185 SER A N 1
ATOM 1489 C CA . SER A 1 187 ? -18.134 53.041 42.782 1.00 85.86 185 SER A CA 1
ATOM 1490 C C . SER A 1 187 ? -18.731 51.940 43.662 1.00 83.94 185 SER A C 1
ATOM 1491 O O . SER A 1 187 ? -18.071 51.445 44.580 1.00 80.92 185 SER A O 1
ATOM 1494 N N . GLY A 1 188 ? -19.974 51.558 43.365 1.00 87.72 186 GLY A N 1
ATOM 1495 C CA . GLY A 1 188 ? -20.728 50.589 44.171 1.00 85.43 186 GLY A CA 1
ATOM 1496 C C . GLY A 1 188 ? -20.254 49.145 44.097 1.00 81.80 186 GLY A C 1
ATOM 1497 O O . GLY A 1 188 ? -20.619 48.325 44.944 1.00 80.40 186 GLY A O 1
ATOM 1498 N N . TRP A 1 189 ? -19.453 48.840 43.075 1.00 78.67 187 TRP A N 1
ATOM 1499 C CA . TRP A 1 189 ? -18.828 47.528 42.901 1.00 75.29 187 TRP A CA 1
ATOM 1500 C C . TRP A 1 189 ? -17.787 47.292 43.994 1.00 73.50 187 TRP A C 1
ATOM 1501 O O . TRP A 1 189 ? -16.830 48.062 44.132 1.00 80.90 187 TRP A O 1
ATOM 1512 N N . GLY A 1 190 ? -17.982 46.228 44.770 1.00 65.02 188 GLY A N 1
ATOM 1513 C CA . GLY A 1 190 ? -17.206 46.012 45.990 1.00 67.53 188 GLY A CA 1
ATOM 1514 C C . GLY A 1 190 ? -15.930 45.205 45.841 1.00 68.97 188 GLY A C 1
ATOM 1515 O O . GLY A 1 190 ? -15.463 44.605 46.809 1.00 74.79 188 GLY A O 1
ATOM 1516 N N . GLY A 1 191 ? -15.366 45.194 44.633 1.00 69.43 189 GLY A N 1
ATOM 1517 C CA . GLY A 1 191 ? -14.145 44.445 44.346 1.00 58.61 189 GLY A CA 1
ATOM 1518 C C . GLY A 1 191 ? -12.919 45.045 45.008 1.00 57.75 189 GLY A C 1
ATOM 1519 O O . GLY A 1 191 ? -12.622 46.231 44.829 1.00 61.83 189 GLY A O 1
ATOM 1520 N N . HIS A 1 192 ? -12.214 44.216 45.776 1.00 49.62 190 HIS A N 1
ATOM 1521 C CA . HIS A 1 192 ? -11.032 44.634 46.522 1.00 45.21 190 HIS A CA 1
ATOM 1522 C C . HIS A 1 192 ? -9.797 44.650 45.620 1.00 50.10 190 HIS A C 1
ATOM 1523 O O . HIS A 1 192 ? -9.007 43.697 45.593 1.00 55.63 190 HIS A O 1
ATOM 1530 N N . VAL A 1 193 ? -9.660 45.738 44.864 1.00 46.76 191 VAL A N 1
ATOM 1531 C CA . VAL A 1 193 ? -8.479 45.985 44.042 1.00 47.96 191 VAL A CA 1
ATOM 1532 C C . VAL A 1 193 ? -7.571 46.996 44.742 1.00 47.12 191 VAL A C 1
ATOM 1533 O O . VAL A 1 193 ? -7.952 48.153 44.949 1.00 50.53 191 VAL A O 1
ATOM 1537 N N . ILE A 1 194 ? -6.379 46.543 45.119 1.00 43.08 192 ILE A N 1
ATOM 1538 C CA . ILE A 1 194 ? -5.398 47.401 45.782 1.00 44.14 192 ILE A CA 1
ATOM 1539 C C . ILE A 1 194 ? -4.172 47.619 44.897 1.00 48.21 192 ILE A C 1
ATOM 1540 O O . ILE A 1 194 ? -4.155 47.220 43.728 1.00 49.61 192 ILE A O 1
ATOM 1545 N N . THR A 1 195 ? -3.158 48.267 45.457 1.00 44.06 193 THR A N 1
ATOM 1546 C CA . THR A 1 195 ? -1.929 48.537 44.731 1.00 50.84 193 THR A CA 1
ATOM 1547 C C . THR A 1 195 ? -0.733 48.038 45.541 1.00 52.34 193 THR A C 1
ATOM 1548 O O . THR A 1 195 ? -0.905 47.449 46.608 1.00 55.68 193 THR A O 1
ATOM 1552 N N . ALA A 1 196 ? 0.467 48.238 45.006 1.00 48.58 194 ALA A N 1
ATOM 1553 C CA . ALA A 1 196 ? 1.709 47.956 45.719 1.00 44.05 194 ALA A CA 1
ATOM 1554 C C . ALA A 1 196 ? 2.782 48.936 45.266 1.00 42.20 194 ALA A C 1
ATOM 1555 O O . ALA A 1 196 ? 2.875 49.278 44.086 1.00 42.21 194 ALA A O 1
ATOM 1557 N N . TYR A 1 197 ? 3.593 49.370 46.219 1.00 45.86 195 TYR A N 1
ATOM 1558 C CA . TYR A 1 197 ? 4.604 50.397 45.999 1.00 40.67 195 TYR A CA 1
ATOM 1559 C C . TYR A 1 197 ? 5.836 49.843 45.277 1.00 37.72 195 TYR A C 1
ATOM 1560 O O . TYR A 1 197 ? 6.553 49.016 45.824 1.00 40.92 195 TYR A O 1
ATOM 1569 N N . ARG A 1 198 ? 6.076 50.289 44.047 1.00 40.97 196 ARG A N 1
ATOM 1570 C CA . ARG A 1 198 ? 7.280 49.888 43.311 1.00 41.14 196 ARG A CA 1
ATOM 1571 C C . ARG A 1 198 ? 8.156 51.093 42.934 1.00 43.26 196 ARG A C 1
ATOM 1572 O O . ARG A 1 198 ? 8.011 51.651 41.842 1.00 44.48 196 ARG A O 1
ATOM 1580 N N . PRO A 1 199 ? 9.089 51.479 43.827 1.00 41.74 197 PRO A N 1
ATOM 1581 C CA . PRO A 1 199 ? 9.924 52.669 43.634 1.00 44.72 197 PRO A CA 1
ATOM 1582 C C . PRO A 1 199 ? 11.189 52.486 42.783 1.00 50.14 197 PRO A C 1
ATOM 1583 O O . PRO A 1 199 ? 12.159 53.220 42.984 1.00 56.46 197 PRO A O 1
ATOM 1587 N N . ASP A 1 200 ? 11.168 51.552 41.833 1.00 50.88 198 ASP A N 1
ATOM 1588 C CA . ASP A 1 200 ? 12.366 51.176 41.066 1.00 49.94 198 ASP A CA 1
ATOM 1589 C C . ASP A 1 200 ? 12.930 52.288 40.190 1.00 48.96 198 ASP A C 1
ATOM 1590 O O . ASP A 1 200 ? 14.147 52.421 40.071 1.00 50.24 198 ASP A O 1
ATOM 1595 N N . ALA A 1 201 ? 12.046 53.075 39.581 1.00 52.28 199 ALA A N 1
ATOM 1596 C CA . ALA A 1 201 ? 12.450 54.092 38.606 1.00 55.23 199 ALA A CA 1
ATOM 1597 C C . ALA A 1 201 ? 13.127 55.306 39.253 1.00 51.87 199 ALA A C 1
ATOM 1598 O O . ALA A 1 201 ? 13.976 55.962 38.640 1.00 53.94 199 ALA A O 1
ATOM 1600 N N . VAL A 1 202 ? 12.754 55.582 40.497 1.00 41.95 200 VAL A N 1
ATOM 1601 C CA . VAL A 1 202 ? 13.306 56.695 41.257 1.00 40.02 200 VAL A CA 1
ATOM 1602 C C . VAL A 1 202 ? 14.411 56.255 42.239 1.00 51.54 200 VAL A C 1
ATOM 1603 O O . VAL A 1 202 ? 14.844 57.034 43.092 1.00 55.71 200 VAL A O 1
ATOM 1607 N N . ILE A 1 203 ? 14.868 55.010 42.101 1.00 48.32 201 ILE A N 1
ATOM 1608 C CA . ILE A 1 203 ? 15.957 54.468 42.917 1.00 42.47 201 ILE A CA 1
ATOM 1609 C C . ILE A 1 203 ? 17.112 53.996 42.023 1.00 54.62 201 ILE A C 1
ATOM 1610 O O . ILE A 1 203 ? 18.275 54.301 42.287 1.00 47.40 201 ILE A O 1
ATOM 1615 N N . ASP A 1 204 ? 16.789 53.265 40.960 1.00 56.40 202 ASP A N 1
ATOM 1616 C CA . ASP A 1 204 ? 17.798 52.849 39.993 1.00 59.45 202 ASP A CA 1
ATOM 1617 C C . ASP A 1 204 ? 18.161 54.025 39.085 1.00 59.85 202 ASP A C 1
ATOM 1618 O O . ASP A 1 204 ? 17.346 54.477 38.280 1.00 65.04 202 ASP A O 1
ATOM 1623 N N . PHE A 1 205 ? 19.388 54.518 39.240 1.00 57.76 203 PHE A N 1
ATOM 1624 C CA . PHE A 1 205 ? 19.884 55.661 38.473 1.00 54.75 203 PHE A CA 1
ATOM 1625 C C . PHE A 1 205 ? 20.390 55.280 37.082 1.00 56.11 203 PHE A C 1
ATOM 1626 O O . PHE A 1 205 ? 20.559 56.143 36.223 1.00 61.97 203 PHE A O 1
ATOM 1634 N N . GLU A 1 206 ? 20.631 53.989 36.870 1.00 58.54 204 GLU A N 1
ATOM 1635 C CA . GLU A 1 206 ? 21.072 53.468 35.576 1.00 59.96 204 GLU A CA 1
ATOM 1636 C C . GLU A 1 206 ? 19.903 53.249 34.618 1.00 64.34 204 GLU A C 1
ATOM 1637 O O . GLU A 1 206 ? 20.109 52.982 33.428 1.00 64.14 204 GLU A O 1
ATOM 1643 N N . ASP A 1 207 ? 18.686 53.342 35.157 1.00 64.36 205 ASP A N 1
ATOM 1644 C CA . ASP A 1 207 ? 17.453 53.271 34.385 1.00 66.04 205 ASP A CA 1
ATOM 1645 C C . ASP A 1 207 ? 17.355 54.476 33.448 1.00 72.89 205 ASP A C 1
ATOM 1646 O O . ASP A 1 207 ? 17.626 55.609 33.851 1.00 71.33 205 ASP A O 1
ATOM 1651 N N . GLU A 1 208 ? 16.983 54.216 32.196 1.00 75.97 206 GLU A N 1
ATOM 1652 C CA . GLU A 1 208 ? 16.907 55.258 31.165 1.00 79.15 206 GLU A CA 1
ATOM 1653 C C . GLU A 1 208 ? 15.718 56.201 31.360 1.00 80.45 206 GLU A C 1
ATOM 1654 O O . GLU A 1 208 ? 15.758 57.361 30.939 1.00 85.51 206 GLU A O 1
ATOM 1660 N N . ARG A 1 209 ? 14.671 55.692 32.003 1.00 74.86 207 ARG A N 1
ATOM 1661 C CA . ARG A 1 209 ? 13.460 56.460 32.271 1.00 73.68 207 ARG A CA 1
ATOM 1662 C C . ARG A 1 209 ? 13.480 57.101 33.663 1.00 72.94 207 ARG A C 1
ATOM 1663 O O . ARG A 1 209 ? 12.479 57.673 34.102 1.00 73.04 207 ARG A O 1
ATOM 1671 N N . SER A 1 210 ? 14.624 56.998 34.342 1.00 70.19 208 SER A N 1
ATOM 1672 C CA . SER A 1 210 ? 14.829 57.591 35.671 1.00 70.45 208 SER A CA 1
ATOM 1673 C C . SER A 1 210 ? 14.703 59.125 35.737 1.00 68.54 208 SER A C 1
ATOM 1674 O O . SER A 1 210 ? 13.958 59.623 36.585 1.00 60.95 208 SER A O 1
ATOM 1677 N N . PRO A 1 211 ? 15.406 59.882 34.853 1.00 70.77 209 PRO A N 1
ATOM 1678 C CA . PRO A 1 211 ? 15.266 61.342 34.960 1.00 69.94 209 PRO A CA 1
ATOM 1679 C C . PRO A 1 211 ? 13.843 61.877 34.765 1.00 67.88 209 PRO A C 1
ATOM 1680 O O . PRO A 1 211 ? 13.483 62.878 35.386 1.00 67.48 209 PRO A O 1
ATOM 1684 N N . ARG A 1 212 ? 13.047 61.209 33.928 1.00 70.92 210 ARG A N 1
ATOM 1685 C CA . ARG A 1 212 ? 11.651 61.596 33.713 1.00 66.43 210 ARG A CA 1
ATOM 1686 C C . ARG A 1 212 ? 10.765 61.185 34.891 1.00 61.61 210 ARG A C 1
ATOM 1687 O O . ARG A 1 212 ? 9.817 61.891 35.236 1.00 64.84 210 ARG A O 1
ATOM 1695 N N . ALA A 1 213 ? 11.091 60.054 35.510 1.00 55.96 211 ALA A N 1
ATOM 1696 C CA . ALA A 1 213 ? 10.342 59.560 36.664 1.00 52.78 211 ALA A CA 1
ATOM 1697 C C . ALA A 1 213 ? 10.615 60.379 37.917 1.00 55.57 211 ALA A C 1
ATOM 1698 O O . ALA A 1 213 ? 9.758 60.464 38.794 1.00 51.83 211 ALA A O 1
ATOM 1700 N N . PHE A 1 214 ? 11.809 60.971 37.994 1.00 59.40 212 PHE A N 1
ATOM 1701 C CA . PHE A 1 214 ? 12.168 61.900 39.074 1.00 55.67 212 PHE A CA 1
ATOM 1702 C C . PHE A 1 214 ? 11.362 63.193 38.989 1.00 51.52 212 PHE A C 1
ATOM 1703 O O . PHE A 1 214 ? 11.014 63.780 40.019 1.00 55.54 212 PHE A O 1
ATOM 1711 N N . GLU A 1 215 ? 11.079 63.622 37.758 1.00 50.88 213 GLU A N 1
ATOM 1712 C CA . GLU A 1 215 ? 10.281 64.817 37.487 1.00 52.74 213 GLU A CA 1
ATOM 1713 C C . GLU A 1 215 ? 8.828 64.678 37.936 1.00 53.94 213 GLU A C 1
ATOM 1714 O O . GLU A 1 215 ? 8.298 65.580 38.584 1.00 63.19 213 GLU A O 1
ATOM 1720 N N . ARG A 1 216 ? 8.184 63.559 37.598 1.00 57.84 214 ARG A N 1
ATOM 1721 C CA . ARG A 1 216 ? 6.794 63.341 38.034 1.00 55.12 214 ARG A CA 1
ATOM 1722 C C . ARG A 1 216 ? 6.664 62.834 39.472 1.00 50.65 214 ARG A C 1
ATOM 1723 O O . ARG A 1 216 ? 5.586 62.918 40.060 1.00 47.53 214 ARG A O 1
ATOM 1731 N N . PHE A 1 217 ? 7.769 62.343 40.038 1.00 48.27 215 PHE A N 1
ATOM 1732 C CA . PHE A 1 217 ? 7.850 62.031 41.468 1.00 41.82 215 PHE A CA 1
ATOM 1733 C C . PHE A 1 217 ? 7.764 63.325 42.279 1.00 51.83 215 PHE A C 1
ATOM 1734 O O . PHE A 1 217 ? 7.137 63.358 43.344 1.00 53.34 215 PHE A O 1
ATOM 1742 N N . ALA A 1 218 ? 8.383 64.385 41.758 1.00 60.03 216 ALA A N 1
ATOM 1743 C CA . ALA A 1 218 ? 8.273 65.728 42.334 1.00 60.63 216 ALA A CA 1
ATOM 1744 C C . ALA A 1 218 ? 6.847 66.293 42.235 1.00 60.84 216 ALA A C 1
ATOM 1745 O O . ALA A 1 218 ? 6.379 66.970 43.153 1.00 63.55 216 ALA A O 1
ATOM 1747 N N . GLU A 1 219 ? 6.165 65.997 41.129 1.00 62.80 217 GLU A N 1
ATOM 1748 C CA . GLU A 1 219 ? 4.785 66.442 40.908 1.00 63.13 217 GLU A CA 1
ATOM 1749 C C . GLU A 1 219 ? 3.797 65.803 41.886 1.00 58.71 217 GLU A C 1
ATOM 1750 O O . GLU A 1 219 ? 2.964 66.501 42.462 1.00 62.39 217 GLU A O 1
ATOM 1756 N N . THR A 1 220 ? 3.907 64.487 42.080 1.00 59.04 218 THR A N 1
ATOM 1757 C CA . THR A 1 220 ? 2.958 63.735 42.911 1.00 60.25 218 THR A CA 1
ATOM 1758 C C . THR A 1 220 ? 3.178 63.914 44.413 1.00 61.22 218 THR A C 1
ATOM 1759 O O . THR A 1 220 ? 2.259 63.694 45.205 1.00 60.83 218 THR A O 1
ATOM 1763 N N . SER A 1 221 ? 4.388 64.310 44.800 1.00 65.95 219 SER A N 1
ATOM 1764 C CA . SER A 1 221 ? 4.718 64.497 46.216 1.00 69.61 219 SER A CA 1
ATOM 1765 C C . SER A 1 221 ? 4.738 65.963 46.649 1.00 73.96 219 SER A C 1
ATOM 1766 O O . SER A 1 221 ? 4.389 66.281 47.791 1.00 73.51 219 SER A O 1
ATOM 1769 N N . GLY A 1 222 ? 5.145 66.847 45.738 1.00 71.45 220 GLY A N 1
ATOM 1770 C CA . GLY A 1 222 ? 5.293 68.270 46.048 1.00 73.90 220 GLY A CA 1
ATOM 1771 C C . GLY A 1 222 ? 6.494 68.519 46.940 1.00 74.96 220 GLY A C 1
ATOM 1772 O O . GLY A 1 222 ? 6.431 69.328 47.869 1.00 78.99 220 GLY A O 1
ATOM 1773 N N . GLN A 1 223 ? 7.585 67.809 46.653 1.00 70.38 221 GLN A N 1
ATOM 1774 C CA . GLN A 1 223 ? 8.813 67.869 47.452 1.00 64.71 221 GLN A CA 1
ATOM 1775 C C . GLN A 1 223 ? 10.028 68.172 46.577 1.00 63.90 221 GLN A C 1
ATOM 1776 O O . GLN A 1 223 ? 9.984 67.980 45.355 1.00 63.72 221 GLN A O 1
ATOM 1782 N N . ASP A 1 224 ? 11.107 68.651 47.200 1.00 62.65 222 ASP A N 1
ATOM 1783 C CA . ASP A 1 224 ? 12.381 68.796 46.495 1.00 65.11 222 ASP A CA 1
ATOM 1784 C C . ASP A 1 224 ? 13.031 67.423 46.403 1.00 63.20 222 ASP A C 1
ATOM 1785 O O . ASP A 1 224 ? 13.763 66.992 47.296 1.00 65.15 222 ASP A O 1
ATOM 1790 N N . VAL A 1 225 ? 12.760 66.756 45.292 1.00 56.85 223 VAL A N 1
ATOM 1791 C CA . VAL A 1 225 ? 13.116 65.359 45.101 1.00 53.11 223 VAL A CA 1
ATOM 1792 C C . VAL A 1 225 ? 14.624 65.190 44.834 1.00 55.07 223 VAL A C 1
ATOM 1793 O O . VAL A 1 225 ? 15.202 64.119 45.056 1.00 59.01 223 VAL A O 1
ATOM 1797 N N . TYR A 1 226 ? 15.264 66.286 44.438 1.00 56.62 224 TYR A N 1
ATOM 1798 C CA . TYR A 1 226 ? 16.684 66.288 44.099 1.00 47.27 224 TYR A CA 1
ATOM 1799 C C . TYR A 1 226 ? 17.608 66.636 45.275 1.00 45.58 224 TYR A C 1
ATOM 1800 O O . TYR A 1 226 ? 18.805 66.869 45.080 1.00 48.27 224 TYR A O 1
ATOM 1809 N N . SER A 1 227 ? 17.046 66.662 46.485 1.00 41.97 225 SER A N 1
ATOM 1810 C CA . SER A 1 227 ? 17.835 66.736 47.717 1.00 47.06 225 SER A CA 1
ATOM 1811 C C . SER A 1 227 ? 17.372 65.659 48.706 1.00 52.08 225 SER A C 1
ATOM 1812 O O . SER A 1 227 ? 16.171 65.414 48.855 1.00 53.59 225 SER A O 1
ATOM 1815 N N . TRP A 1 228 ? 18.341 65.057 49.390 1.00 50.04 226 TRP A N 1
ATOM 1816 C CA . TRP A 1 228 ? 18.187 63.778 50.094 1.00 50.48 226 TRP A CA 1
ATOM 1817 C C . TRP A 1 228 ? 17.067 63.657 51.128 1.00 50.52 226 TRP A C 1
ATOM 1818 O O . TRP A 1 228 ? 16.297 62.697 51.096 1.00 56.20 226 TRP A O 1
ATOM 1829 N N . LYS A 1 229 ? 16.983 64.628 52.029 1.00 55.26 227 LYS A N 1
ATOM 1830 C CA . LYS A 1 229 ? 16.038 64.578 53.144 1.00 55.34 227 LYS A CA 1
ATOM 1831 C C . LYS A 1 229 ? 14.580 64.690 52.686 1.00 53.22 227 LYS A C 1
ATOM 1832 O O . LYS A 1 229 ? 13.699 64.027 53.233 1.00 50.25 227 LYS A O 1
ATOM 1838 N N . SER A 1 230 ? 14.338 65.515 51.672 1.00 52.79 228 SER A N 1
ATOM 1839 C CA . SER A 1 230 ? 12.995 65.675 51.110 1.00 57.77 228 SER A CA 1
ATOM 1840 C C . SER A 1 230 ? 12.700 64.624 50.048 1.00 52.57 228 SER A C 1
ATOM 1841 O O . SER A 1 230 ? 11.549 64.429 49.668 1.00 60.87 228 SER A O 1
ATOM 1844 N N . TYR A 1 231 ? 13.748 63.962 49.565 1.00 55.61 229 TYR A N 1
ATOM 1845 C CA . TYR A 1 231 ? 13.601 62.804 48.689 1.00 49.12 229 TYR A CA 1
ATOM 1846 C C . TYR A 1 231 ? 12.986 61.657 49.488 1.00 50.58 229 TYR A C 1
ATOM 1847 O O . TYR A 1 231 ? 12.050 60.993 49.027 1.00 43.18 229 TYR A O 1
ATOM 1856 N N . LEU A 1 232 ? 13.519 61.452 50.693 1.00 45.98 230 LEU A N 1
ATOM 1857 C CA . LEU A 1 232 ? 13.002 60.463 51.635 1.00 42.94 230 LEU A CA 1
ATOM 1858 C C . LEU A 1 232 ? 11.597 60.774 52.122 1.00 49.01 230 LEU A C 1
ATOM 1859 O O . LEU A 1 232 ? 10.807 59.858 52.358 1.00 57.15 230 LEU A O 1
ATOM 1864 N N . GLU A 1 233 ? 11.296 62.061 52.282 1.00 50.75 231 GLU A N 1
ATOM 1865 C CA . GLU A 1 233 ? 9.958 62.494 52.666 1.00 51.25 231 GLU A CA 1
ATOM 1866 C C . GLU A 1 233 ? 8.970 62.270 51.540 1.00 42.04 231 GLU A C 1
ATOM 1867 O O . GLU A 1 233 ? 7.823 61.911 51.788 1.00 52.05 231 GLU A O 1
ATOM 1873 N N . ALA A 1 234 ? 9.431 62.470 50.307 1.00 37.85 232 ALA A N 1
ATOM 1874 C CA . ALA A 1 234 ? 8.617 62.232 49.118 1.00 37.59 232 ALA A CA 1
ATOM 1875 C C . ALA A 1 234 ? 8.199 60.766 49.016 1.00 40.77 232 ALA A C 1
ATOM 1876 O O . ALA A 1 234 ? 7.056 60.478 48.667 1.00 51.61 232 ALA A O 1
ATOM 1878 N N . HIS A 1 235 ? 9.121 59.857 49.341 1.00 44.96 233 HIS A N 1
ATOM 1879 C CA . HIS A 1 235 ? 8.820 58.428 49.459 1.00 47.13 233 HIS A CA 1
ATOM 1880 C C . HIS A 1 235 ? 7.774 58.152 50.538 1.00 45.33 233 HIS A C 1
ATOM 1881 O O . HIS A 1 235 ? 6.812 57.434 50.286 1.00 49.62 233 HIS A O 1
ATOM 1888 N N . ARG A 1 236 ? 7.964 58.739 51.720 1.00 42.55 234 ARG A N 1
ATOM 1889 C CA . ARG A 1 236 ? 7.065 58.551 52.868 1.00 40.05 234 ARG A CA 1
ATOM 1890 C C . ARG A 1 236 ? 5.636 59.045 52.612 1.00 50.16 234 ARG A C 1
ATOM 1891 O O . ARG A 1 236 ? 4.670 58.419 53.049 1.00 55.73 234 ARG A O 1
ATOM 1899 N N . LEU A 1 237 ? 5.516 60.168 51.910 1.00 50.13 235 LEU A N 1
ATOM 1900 C CA . LEU A 1 237 ? 4.218 60.734 51.555 1.00 49.82 235 LEU A CA 1
ATOM 1901 C C . LEU A 1 237 ? 3.513 59.923 50.476 1.00 50.15 235 LEU A C 1
ATOM 1902 O O . LEU A 1 237 ? 2.294 59.755 50.524 1.00 58.90 235 LEU A O 1
ATOM 1907 N N . ARG A 1 238 ? 4.279 59.435 49.502 1.00 46.06 236 ARG A N 1
ATOM 1908 C CA . ARG A 1 238 ? 3.726 58.590 48.448 1.00 43.82 236 ARG A CA 1
ATOM 1909 C C . ARG A 1 238 ? 3.337 57.216 48.979 1.00 47.79 236 ARG A C 1
ATOM 1910 O O . ARG A 1 238 ? 2.325 56.660 48.558 1.00 54.00 236 ARG A O 1
ATOM 1918 N N . ARG A 1 239 ? 4.118 56.695 49.925 1.00 49.42 237 ARG A N 1
ATOM 1919 C CA . ARG A 1 239 ? 3.793 55.437 50.609 1.00 47.29 237 ARG A CA 1
ATOM 1920 C C . ARG A 1 239 ? 2.491 55.512 51.396 1.00 46.85 237 ARG A C 1
ATOM 1921 O O . ARG A 1 239 ? 1.777 54.517 51.505 1.00 54.21 237 ARG A O 1
ATOM 1929 N N . GLN A 1 240 ? 2.187 56.691 51.930 1.00 48.54 238 GLN A N 1
ATOM 1930 C CA . GLN A 1 240 ? 0.942 56.910 52.657 1.00 52.62 238 GLN A CA 1
ATOM 1931 C C . GLN A 1 240 ? -0.254 56.914 51.706 1.00 49.00 238 GLN A C 1
ATOM 1932 O O . GLN A 1 240 ? -1.294 56.336 52.012 1.00 52.11 238 GLN A O 1
ATOM 1938 N N . ALA A 1 241 ? -0.076 57.542 50.546 1.00 46.87 239 ALA A N 1
ATOM 1939 C CA . ALA A 1 241 ? -1.082 57.580 49.493 1.00 45.17 239 ALA A CA 1
ATOM 1940 C C . ALA A 1 241 ? -1.422 56.183 48.962 1.00 56.89 239 ALA A C 1
ATOM 1941 O O . ALA A 1 241 ? -2.561 55.924 48.559 1.00 56.39 239 ALA A O 1
ATOM 1943 N N . PHE A 1 242 ? -0.429 55.296 48.970 1.00 57.65 240 PHE A N 1
ATOM 1944 C CA . PHE A 1 242 ? -0.614 53.904 48.568 1.00 53.91 240 PHE A CA 1
ATOM 1945 C C . PHE A 1 242 ? -1.437 53.137 49.604 1.00 52.43 240 PHE A C 1
ATOM 1946 O O . PHE A 1 242 ? -2.343 52.392 49.241 1.00 55.95 240 PHE A O 1
ATOM 1954 N N . ILE A 1 243 ? -1.132 53.350 50.885 1.00 51.46 241 ILE A N 1
ATOM 1955 C CA . ILE A 1 243 ? -1.889 52.771 52.004 1.00 52.27 241 ILE A CA 1
ATOM 1956 C C . ILE A 1 243 ? -3.345 53.256 52.028 1.00 56.99 241 ILE A C 1
ATOM 1957 O O . ILE A 1 243 ? -4.254 52.492 52.369 1.00 60.66 241 ILE A O 1
ATOM 1962 N N . ASP A 1 244 ? -3.555 54.515 51.639 1.00 62.44 242 ASP A N 1
ATOM 1963 C CA . ASP A 1 244 ? -4.895 55.080 51.444 1.00 63.56 242 ASP A CA 1
ATOM 1964 C C . ASP A 1 244 ? -5.661 54.342 50.346 1.00 59.37 242 ASP A C 1
ATOM 1965 O O . ASP A 1 244 ? -6.875 54.150 50.449 1.00 66.68 242 ASP A O 1
ATOM 1970 N N . ALA A 1 245 ? -4.939 53.918 49.310 1.00 50.13 243 ALA A N 1
ATOM 1971 C CA . ALA A 1 245 ? -5.499 53.111 48.225 1.00 52.01 243 ALA A CA 1
ATOM 1972 C C . ALA A 1 245 ? -5.556 51.609 48.563 1.00 55.27 243 ALA A C 1
ATOM 1973 O O . ALA A 1 245 ? -5.940 50.789 47.723 1.00 49.92 243 ALA A O 1
ATOM 1975 N N . GLY A 1 246 ? -5.160 51.258 49.786 1.00 53.10 244 GLY A N 1
ATOM 1976 C CA . GLY A 1 246 ? -5.295 49.899 50.291 1.00 54.09 244 GLY A CA 1
ATOM 1977 C C . GLY A 1 246 ? -4.056 49.024 50.230 1.00 60.07 244 GLY A C 1
ATOM 1978 O O . GLY A 1 246 ? -4.118 47.845 50.601 1.00 62.87 244 GLY A O 1
ATOM 1979 N N . ALA A 1 247 ? -2.937 49.592 49.774 1.00 57.02 245 ALA A N 1
ATOM 1980 C CA . ALA A 1 247 ? -1.677 48.848 49.631 1.00 47.29 245 ALA A CA 1
ATOM 1981 C C . ALA A 1 247 ? -1.154 48.339 50.957 1.00 41.72 245 ALA A C 1
ATOM 1982 O O . ALA A 1 247 ? -1.218 49.026 51.971 1.00 48.63 245 ALA A O 1
ATOM 1984 N N . THR A 1 248 ? -0.651 47.113 50.936 1.00 48.34 246 THR A N 1
ATOM 1985 C CA . THR A 1 248 ? -0.082 46.481 52.117 1.00 51.02 246 THR A CA 1
ATOM 1986 C C . THR A 1 248 ? 1.370 46.078 51.845 1.00 48.34 246 THR A C 1
ATOM 1987 O O . THR A 1 248 ? 2.080 45.607 52.734 1.00 41.00 246 THR A O 1
ATOM 1991 N N . SER A 1 249 ? 1.804 46.303 50.609 1.00 45.28 247 SER A N 1
ATOM 1992 C CA . SER A 1 249 ? 3.054 45.765 50.117 1.00 44.81 247 SER A CA 1
ATOM 1993 C C . SER A 1 249 ? 3.890 46.789 49.350 1.00 41.71 247 SER A C 1
ATOM 1994 O O . SER A 1 249 ? 3.358 47.702 48.719 1.00 38.14 247 SER A O 1
ATOM 1997 N N . SER A 1 250 ? 5.208 46.630 49.419 1.00 39.80 248 SER A N 1
ATOM 1998 C CA . SER A 1 250 ? 6.098 47.254 48.448 1.00 39.30 248 SER A CA 1
ATOM 1999 C C . SER A 1 250 ? 6.868 46.174 47.678 1.00 45.58 248 SER A C 1
ATOM 2000 O O . SER A 1 250 ? 7.053 45.057 48.167 1.00 48.62 248 SER A O 1
ATOM 2003 N N . ASP A 1 251 ? 7.297 46.513 46.468 1.00 48.53 249 ASP A N 1
ATOM 2004 C CA . ASP A 1 251 ? 7.974 45.578 45.582 1.00 47.93 249 ASP A CA 1
ATOM 2005 C C . ASP A 1 251 ? 9.265 46.210 45.067 1.00 49.38 249 ASP A C 1
ATOM 2006 O O . ASP A 1 251 ? 9.272 47.368 44.643 1.00 53.59 249 ASP A O 1
ATOM 2011 N N . HIS A 1 252 ? 10.350 45.439 45.100 1.00 48.93 250 HIS A N 1
ATOM 2012 C CA . HIS A 1 252 ? 11.669 45.931 44.696 1.00 39.08 250 HIS A CA 1
ATOM 2013 C C . HIS A 1 252 ? 12.384 45.000 43.721 1.00 37.57 250 HIS A C 1
ATOM 2014 O O . HIS A 1 252 ? 12.973 43.993 44.127 1.00 40.71 250 HIS A O 1
ATOM 2021 N N . GLY A 1 253 ? 12.343 45.354 42.436 1.00 35.06 251 GLY A N 1
ATOM 2022 C CA . GLY A 1 253 ? 12.971 44.550 41.387 1.00 36.58 251 GLY A CA 1
ATOM 2023 C C . GLY A 1 253 ? 14.372 45.003 41.005 1.00 47.21 251 GLY A C 1
ATOM 2024 O O . GLY A 1 253 ? 14.605 45.408 39.862 1.00 42.37 251 GLY A O 1
ATOM 2025 N N . HIS A 1 254 ? 15.299 44.923 41.961 1.00 43.42 252 HIS A N 1
ATOM 2026 C CA . HIS A 1 254 ? 16.699 45.331 41.760 1.00 39.71 252 HIS A CA 1
ATOM 2027 C C . HIS A 1 254 ? 17.511 44.239 41.053 1.00 41.20 252 HIS A C 1
ATOM 2028 O O . HIS A 1 254 ? 17.147 43.068 41.126 1.00 47.31 252 HIS A O 1
ATOM 2035 N N . PRO A 1 255 ? 18.602 44.613 40.344 1.00 41.61 253 PRO A N 1
ATOM 2036 C CA . PRO A 1 255 ? 19.493 43.601 39.742 1.00 38.99 253 PRO A CA 1
ATOM 2037 C C . PRO A 1 255 ? 20.182 42.659 40.741 1.00 38.80 253 PRO A C 1
ATOM 2038 O O . PRO A 1 255 ? 20.629 41.582 40.361 1.00 47.76 253 PRO A O 1
ATOM 2042 N N . THR A 1 256 ? 20.264 43.073 42.001 1.00 33.73 254 THR A N 1
ATOM 2043 C CA . THR A 1 256 ? 21.032 42.374 43.019 1.00 40.16 254 THR A CA 1
ATOM 2044 C C . THR A 1 256 ? 20.215 42.433 44.309 1.00 37.88 254 THR A C 1
ATOM 2045 O O . THR A 1 256 ? 19.377 43.319 44.478 1.00 37.72 254 THR A O 1
ATOM 2049 N N . ALA A 1 257 ? 20.458 41.494 45.217 1.00 37.89 255 ALA A N 1
ATOM 2050 C CA . ALA A 1 257 ? 19.811 41.506 46.527 1.00 44.44 255 ALA A CA 1
ATOM 2051 C C . ALA A 1 257 ? 20.647 42.273 47.556 1.00 43.81 255 ALA A C 1
ATOM 2052 O O . ALA A 1 257 ? 20.386 42.189 48.761 1.00 49.73 255 ALA A O 1
ATOM 2054 N N . ALA A 1 258 ? 21.649 43.012 47.069 1.00 44.50 256 ALA A N 1
ATOM 2055 C CA . ALA A 1 258 ? 22.583 43.766 47.908 1.00 31.52 256 ALA A CA 1
ATOM 2056 C C . ALA A 1 258 ? 21.877 44.802 48.761 1.00 36.79 256 ALA A C 1
ATOM 2057 O O . ALA A 1 258 ? 20.972 45.499 48.285 1.00 40.31 256 ALA A O 1
ATOM 2059 N N . THR A 1 259 ? 22.267 44.860 50.032 1.00 37.72 257 THR A N 1
ATOM 2060 C CA . THR A 1 259 ? 21.811 45.896 50.962 1.00 42.60 257 THR A CA 1
ATOM 2061 C C . THR A 1 259 ? 23.015 46.619 51.569 1.00 42.58 257 THR A C 1
ATOM 2062 O O . THR A 1 259 ? 24.151 46.157 51.432 1.00 43.41 257 THR A O 1
ATOM 2066 N N . ALA A 1 260 ? 22.765 47.749 52.229 1.00 38.30 258 ALA A N 1
ATOM 2067 C CA . ALA A 1 260 ? 23.829 48.521 52.878 1.00 38.68 258 ALA A CA 1
ATOM 2068 C C . ALA A 1 260 ? 23.353 49.185 54.164 1.00 44.04 258 ALA A C 1
ATOM 2069 O O . ALA A 1 260 ? 22.155 49.338 54.387 1.00 45.63 258 ALA A O 1
ATOM 2071 N N . ASP A 1 261 ? 24.299 49.566 55.015 1.00 43.94 259 ASP A N 1
ATOM 2072 C CA . ASP A 1 261 ? 23.972 50.327 56.211 1.00 44.59 259 ASP A CA 1
ATOM 2073 C C . ASP A 1 261 ? 24.884 51.549 56.323 1.00 42.56 259 ASP A C 1
ATOM 2074 O O . ASP A 1 261 ? 25.739 51.636 57.205 1.00 50.61 259 ASP A O 1
ATOM 2079 N N . LEU A 1 262 ? 24.695 52.480 55.397 1.00 38.31 260 LEU A N 1
ATOM 2080 C CA . LEU A 1 262 ? 25.414 53.741 55.392 1.00 38.76 260 LEU A CA 1
ATOM 2081 C C . LEU A 1 262 ? 24.786 54.690 56.394 1.00 46.29 260 LEU A C 1
ATOM 2082 O O . LEU A 1 262 ? 23.569 54.657 56.617 1.00 49.09 260 LEU A O 1
ATOM 2087 N N . SER A 1 263 ? 25.619 55.547 56.979 1.00 43.18 261 SER A N 1
ATOM 2088 C CA . SER A 1 263 ? 25.146 56.609 57.855 1.00 43.37 261 SER A CA 1
ATOM 2089 C C . SER A 1 263 ? 24.369 57.640 57.042 1.00 41.88 261 SER A C 1
ATOM 2090 O O . SER A 1 263 ? 24.506 57.697 55.811 1.00 38.25 261 SER A O 1
ATOM 2093 N N . ASP A 1 264 ? 23.564 58.453 57.730 1.00 45.47 262 ASP A N 1
ATOM 2094 C CA . ASP A 1 264 ? 22.724 59.482 57.090 1.00 50.90 262 ASP A CA 1
ATOM 2095 C C . ASP A 1 264 ? 23.542 60.414 56.200 1.00 49.60 262 ASP A C 1
ATOM 2096 O O . ASP A 1 264 ? 23.073 60.899 55.169 1.00 58.53 262 ASP A O 1
ATOM 2101 N N . VAL A 1 265 ? 24.785 60.624 56.605 1.00 43.96 263 VAL A N 1
ATOM 2102 C CA . VAL A 1 265 ? 25.691 61.528 55.929 1.00 40.81 263 VAL A CA 1
ATOM 2103 C C . VAL A 1 265 ? 26.412 60.887 54.721 1.00 37.22 263 VAL A C 1
ATOM 2104 O O . VAL A 1 265 ? 26.604 61.547 53.696 1.00 32.47 263 VAL A O 1
ATOM 2108 N N . GLU A 1 266 ? 26.757 59.601 54.821 1.00 34.26 264 GLU A N 1
ATOM 2109 C CA . GLU A 1 266 ? 27.338 58.863 53.690 1.00 41.72 264 GLU A CA 1
ATOM 2110 C C . GLU A 1 266 ? 26.296 58.601 52.602 1.00 39.98 264 GLU A C 1
ATOM 2111 O O . GLU A 1 266 ? 26.621 58.566 51.407 1.00 46.01 264 GLU A O 1
ATOM 2117 N N . ALA A 1 267 ? 25.053 58.403 53.031 1.00 33.24 265 ALA A N 1
ATOM 2118 C CA . ALA A 1 267 ? 23.935 58.180 52.115 1.00 35.36 265 ALA A CA 1
ATOM 2119 C C . ALA A 1 267 ? 23.602 59.436 51.310 1.00 30.93 265 ALA A C 1
ATOM 2120 O O . ALA A 1 267 ? 23.408 59.353 50.093 1.00 41.74 265 ALA A O 1
ATOM 2122 N N . GLU A 1 268 ? 23.551 60.589 51.984 1.00 35.99 266 GLU A N 1
ATOM 2123 C CA . GLU A 1 268 ? 23.383 61.898 51.320 1.00 28.10 266 GLU A CA 1
ATOM 2124 C C . GLU A 1 268 ? 24.523 62.232 50.342 1.00 38.99 266 GLU A C 1
ATOM 2125 O O . GLU A 1 268 ? 24.263 62.687 49.223 1.00 44.24 266 GLU A O 1
ATOM 2131 N N . ALA A 1 269 ? 25.769 62.002 50.772 1.00 28.86 267 ALA A N 1
ATOM 2132 C CA . ALA A 1 269 ? 26.960 62.127 49.912 1.00 37.49 267 ALA A CA 1
ATOM 2133 C C . ALA A 1 269 ? 26.835 61.340 48.601 1.00 42.52 267 ALA A C 1
ATOM 2134 O O . ALA A 1 269 ? 27.091 61.874 47.517 1.00 48.10 267 ALA A O 1
ATOM 2136 N N . LEU A 1 270 ? 26.431 60.077 48.721 1.00 50.32 268 LEU A N 1
ATOM 2137 C CA . LEU A 1 270 ? 26.176 59.198 47.580 1.00 42.03 268 LEU A CA 1
ATOM 2138 C C . LEU A 1 270 ? 25.017 59.688 46.709 1.00 37.79 268 LEU A C 1
ATOM 2139 O O . LEU A 1 270 ? 25.132 59.707 45.482 1.00 43.47 268 LEU A O 1
ATOM 2144 N N . PHE A 1 271 ? 23.913 60.078 47.348 1.00 38.57 269 PHE A N 1
ATOM 2145 C CA . PHE A 1 271 ? 22.732 60.617 46.650 1.00 42.22 269 PHE A CA 1
ATOM 2146 C C . PHE A 1 271 ? 23.083 61.859 45.841 1.00 44.86 269 PHE A C 1
ATOM 2147 O O . PHE A 1 271 ? 22.725 61.953 44.665 1.00 48.14 269 PHE A O 1
ATOM 2155 N N . ASN A 1 272 ? 23.790 62.795 46.480 1.00 44.08 270 ASN A N 1
ATOM 2156 C CA . ASN A 1 272 ? 24.237 64.037 45.836 1.00 37.66 270 ASN A CA 1
ATOM 2157 C C . ASN A 1 272 ? 25.094 63.826 44.590 1.00 38.92 270 ASN A C 1
ATOM 2158 O O . ASN A 1 272 ? 24.953 64.569 43.620 1.00 51.77 270 ASN A O 1
ATOM 2163 N N . SER A 1 273 ? 25.959 62.810 44.627 1.00 34.07 271 SER A N 1
ATOM 2164 C CA A SER A 1 273 ? 26.834 62.467 43.504 0.50 41.18 271 SER A CA 1
ATOM 2165 C CA B SER A 1 273 ? 26.825 62.486 43.495 0.50 38.65 271 SER A CA 1
ATOM 2166 C C . SER A 1 273 ? 26.056 61.912 42.313 1.00 44.14 271 SER A C 1
ATOM 2167 O O . SER A 1 273 ? 26.418 62.153 41.162 1.00 50.58 271 SER A O 1
ATOM 2172 N N . LEU A 1 274 ? 25.002 61.148 42.600 1.00 43.07 272 LEU A N 1
ATOM 2173 C CA . LEU A 1 274 ? 24.195 60.524 41.554 1.00 43.19 272 LEU A CA 1
ATOM 2174 C C . LEU A 1 274 ? 23.236 61.519 40.905 1.00 39.01 272 LEU A C 1
ATOM 2175 O O . LEU A 1 274 ? 23.005 61.450 39.695 1.00 49.68 272 LEU A O 1
ATOM 2180 N N . VAL A 1 275 ? 22.700 62.441 41.708 1.00 42.47 273 VAL A N 1
ATOM 2181 C CA . VAL A 1 275 ? 21.895 63.575 41.212 1.00 53.61 273 VAL A CA 1
ATOM 2182 C C . VAL A 1 275 ? 22.735 64.555 40.368 1.00 58.94 273 VAL A C 1
ATOM 2183 O O . VAL A 1 275 ? 22.228 65.145 39.407 1.00 65.87 273 VAL A O 1
ATOM 2187 N N . LYS A 1 276 ? 24.016 64.699 40.719 1.00 61.49 274 LYS A N 1
ATOM 2188 C CA . LYS A 1 276 ? 24.986 65.481 39.939 1.00 63.99 274 LYS A CA 1
ATOM 2189 C C . LYS A 1 276 ? 25.176 64.936 38.524 1.00 65.83 274 LYS A C 1
ATOM 2190 O O . LYS A 1 276 ? 25.391 65.700 37.583 1.00 70.36 274 LYS A O 1
ATOM 2196 N N . GLY A 1 277 ? 25.099 63.615 38.382 1.00 66.24 275 GLY A N 1
ATOM 2197 C CA . GLY A 1 277 ? 25.242 62.965 37.083 1.00 65.00 275 GLY A CA 1
ATOM 2198 C C . GLY A 1 277 ? 26.430 62.026 37.007 1.00 62.50 275 GLY A C 1
ATOM 2199 O O . GLY A 1 277 ? 26.687 61.435 35.953 1.00 60.78 275 GLY A O 1
ATOM 2200 N N . ASP A 1 278 ? 27.152 61.892 38.121 1.00 63.86 276 ASP A N 1
ATOM 2201 C CA A ASP A 1 278 ? 28.303 61.004 38.211 0.50 67.26 276 ASP A CA 1
ATOM 2202 C CA B ASP A 1 278 ? 28.309 60.990 38.193 0.50 66.38 276 ASP A CA 1
ATOM 2203 C C . ASP A 1 278 ? 27.844 59.581 38.552 1.00 65.89 276 ASP A C 1
ATOM 2204 O O . ASP A 1 278 ? 28.154 59.049 39.624 1.00 72.41 276 ASP A O 1
ATOM 2213 N N . VAL A 1 279 ? 27.090 58.984 37.633 1.00 64.97 277 VAL A N 1
ATOM 2214 C CA . VAL A 1 279 ? 26.547 57.645 37.802 1.00 60.49 277 VAL A CA 1
ATOM 2215 C C . VAL A 1 279 ? 27.582 56.624 37.337 1.00 62.32 277 VAL A C 1
ATOM 2216 O O . VAL A 1 279 ? 27.869 56.513 36.141 1.00 63.99 277 VAL A O 1
ATOM 2220 N N . THR A 1 280 ? 28.167 55.917 38.300 1.00 56.31 278 THR A N 1
ATOM 2221 C CA . THR A 1 280 ? 29.021 54.770 38.017 1.00 55.90 278 THR A CA 1
ATOM 2222 C C . THR A 1 280 ? 28.278 53.521 38.492 1.00 58.64 278 THR A C 1
ATOM 2223 O O . THR A 1 280 ? 27.453 53.617 39.407 1.00 63.10 278 THR A O 1
ATOM 2227 N N . PRO A 1 281 ? 28.542 52.352 37.864 1.00 57.79 279 PRO A N 1
ATOM 2228 C CA . PRO A 1 281 ? 27.946 51.085 38.309 1.00 55.00 279 PRO A CA 1
ATOM 2229 C C . PRO A 1 281 ? 28.070 50.796 39.814 1.00 54.20 279 PRO A C 1
ATOM 2230 O O . PRO A 1 281 ? 27.128 50.276 40.413 1.00 48.01 279 PRO A O 1
ATOM 2234 N N . GLU A 1 282 ? 29.212 51.143 40.409 1.00 53.07 280 GLU A N 1
ATOM 2235 C CA . GLU A 1 282 ? 29.465 50.921 41.839 1.00 53.15 280 GLU A CA 1
ATOM 2236 C C . GLU A 1 282 ? 28.572 51.803 42.722 1.00 53.11 280 GLU A C 1
ATOM 2237 O O . GLU A 1 282 ? 28.016 51.330 43.722 1.00 51.99 280 GLU A O 1
ATOM 2243 N N . LYS A 1 283 ? 28.435 53.074 42.337 1.00 45.77 281 LYS A N 1
ATOM 2244 C CA . LYS A 1 283 ? 27.611 54.036 43.067 1.00 42.61 281 LYS A CA 1
ATOM 2245 C C . LYS A 1 283 ? 26.124 53.723 42.941 1.00 39.78 281 LYS A C 1
ATOM 2246 O O . LYS A 1 283 ? 25.395 53.765 43.935 1.00 45.09 281 LYS A O 1
ATOM 2252 N N . ALA A 1 284 ? 25.687 53.404 41.724 1.00 35.28 282 ALA A N 1
ATOM 2253 C CA . ALA A 1 284 ? 24.308 52.990 41.467 1.00 36.01 282 ALA A CA 1
ATOM 2254 C C . ALA A 1 284 ? 23.923 51.730 42.260 1.00 44.07 282 ALA A C 1
ATOM 2255 O O . ALA A 1 284 ? 22.845 51.690 42.857 1.00 46.65 282 ALA A O 1
ATOM 2257 N N . GLU A 1 285 ? 24.811 50.730 42.283 1.00 38.13 283 GLU A N 1
ATOM 2258 C CA . GLU A 1 285 ? 24.627 49.521 43.101 1.00 42.32 283 GLU A CA 1
ATOM 2259 C C . GLU A 1 285 ? 24.482 49.833 44.577 1.00 46.08 283 GLU A C 1
ATOM 2260 O O . GLU A 1 285 ? 23.579 49.314 45.229 1.00 56.76 283 GLU A O 1
ATOM 2266 N N . LEU A 1 286 ? 25.378 50.678 45.090 1.00 47.67 284 LEU A N 1
ATOM 2267 C CA . LEU A 1 286 ? 25.404 51.043 46.503 1.00 39.95 284 LEU A CA 1
ATOM 2268 C C . LEU A 1 286 ? 24.150 51.819 46.914 1.00 39.37 284 LEU A C 1
ATOM 2269 O O . LEU A 1 286 ? 23.677 51.684 48.043 1.00 48.22 284 LEU A O 1
ATOM 2274 N N . PHE A 1 287 ? 23.623 52.628 45.998 1.00 39.90 285 PHE A N 1
ATOM 2275 C CA . PHE A 1 287 ? 22.403 53.388 46.250 1.00 32.87 285 PHE A CA 1
ATOM 2276 C C . PHE A 1 287 ? 21.174 52.490 46.294 1.00 41.88 285 PHE A C 1
ATOM 2277 O O . PHE A 1 287 ? 20.352 52.621 47.202 1.00 48.25 285 PHE A O 1
ATOM 2285 N N . ARG A 1 288 ? 21.052 51.590 45.316 1.00 41.24 286 ARG A N 1
ATOM 2286 C CA . ARG A 1 288 ? 19.996 50.564 45.309 1.00 31.94 286 ARG A CA 1
ATOM 2287 C C . ARG A 1 288 ? 20.062 49.711 46.574 1.00 38.58 286 ARG A C 1
ATOM 2288 O O . ARG A 1 288 ? 19.027 49.395 47.175 1.00 38.22 286 ARG A O 1
ATOM 2296 N N . ALA A 1 289 ? 21.289 49.366 46.974 1.00 36.42 287 ALA A N 1
ATOM 2297 C CA . ALA A 1 289 ? 21.560 48.666 48.225 1.00 19.94 287 ALA A CA 1
ATOM 2298 C C . ALA A 1 289 ? 21.062 49.442 49.439 1.00 21.77 287 ALA A C 1
ATOM 2299 O O . ALA A 1 289 ? 20.361 48.888 50.286 1.00 40.04 287 ALA A O 1
ATOM 2301 N N . GLN A 1 290 ? 21.410 50.728 49.506 1.00 36.20 288 GLN A N 1
ATOM 2302 C CA . GLN A 1 290 ? 21.041 51.568 50.645 1.00 34.08 288 GLN A CA 1
ATOM 2303 C C . GLN A 1 290 ? 19.547 51.825 50.704 1.00 32.03 288 GLN A C 1
ATOM 2304 O O . GLN A 1 290 ? 18.965 51.850 51.788 1.00 43.79 288 GLN A O 1
ATOM 2310 N N . MET A 1 291 ? 18.933 51.994 49.536 1.00 35.36 289 MET A N 1
ATOM 2311 C CA . MET A 1 291 ? 17.504 52.274 49.455 1.00 35.88 289 MET A CA 1
ATOM 2312 C C . MET A 1 291 ? 16.627 51.123 49.926 1.00 39.56 289 MET A C 1
ATOM 2313 O O . MET A 1 291 ? 15.533 51.363 50.417 1.00 49.75 289 MET A O 1
ATOM 2318 N N . LEU A 1 292 ? 17.114 49.888 49.795 1.00 44.13 290 LEU A N 1
ATOM 2319 C CA . LEU A 1 292 ? 16.430 48.729 50.371 1.00 44.81 290 LEU A CA 1
ATOM 2320 C C . LEU A 1 292 ? 16.319 48.841 51.890 1.00 49.31 290 LEU A C 1
ATOM 2321 O O . LEU A 1 292 ? 15.239 48.635 52.453 1.00 50.83 290 LEU A O 1
ATOM 2326 N N . THR A 1 293 ? 17.431 49.193 52.537 1.00 34.37 291 THR A N 1
ATOM 2327 C CA . THR A 1 293 ? 17.464 49.423 53.982 1.00 37.72 291 THR A CA 1
ATOM 2328 C C . THR A 1 293 ? 16.583 50.613 54.376 1.00 40.44 291 THR A C 1
ATOM 2329 O O . THR A 1 293 ? 15.966 50.614 55.444 1.00 37.38 291 THR A O 1
ATOM 2333 N N . GLU A 1 294 ? 16.516 51.612 53.500 1.00 38.37 292 GLU A N 1
ATOM 2334 C CA . GLU A 1 294 ? 15.745 52.814 53.769 1.00 43.27 292 GLU A CA 1
ATOM 2335 C C . GLU A 1 294 ? 14.251 52.538 53.709 1.00 43.53 292 GLU A C 1
ATOM 2336 O O . GLU A 1 294 ? 13.495 53.020 54.552 1.00 53.05 292 GLU A O 1
ATOM 2342 N N . MET A 1 295 ? 13.844 51.750 52.718 1.00 47.71 293 MET A N 1
ATOM 2343 C CA . MET A 1 295 ? 12.467 51.272 52.593 1.00 44.73 293 MET A CA 1
ATOM 2344 C C . MET A 1 295 ? 12.086 50.407 53.787 1.00 39.70 293 MET A C 1
ATOM 2345 O O . MET A 1 295 ? 10.956 50.475 54.277 1.00 49.53 293 MET A O 1
ATOM 2350 N N . ALA A 1 296 ? 13.039 49.601 54.246 1.00 34.64 294 ALA A N 1
ATOM 2351 C CA . ALA A 1 296 ? 12.859 48.761 55.426 1.00 34.71 294 ALA A CA 1
ATOM 2352 C C . ALA A 1 296 ? 12.648 49.592 56.687 1.00 39.45 294 ALA A C 1
ATOM 2353 O O . ALA A 1 296 ? 11.795 49.260 57.512 1.00 51.68 294 ALA A O 1
ATOM 2355 N N . LYS A 1 297 ? 13.414 50.676 56.822 1.00 42.71 295 LYS A N 1
ATOM 2356 C CA . LYS A 1 297 ? 13.252 51.622 57.931 1.00 42.72 295 LYS A CA 1
ATOM 2357 C C . LYS A 1 297 ? 11.912 52.363 57.882 1.00 39.07 295 LYS A C 1
ATOM 2358 O O . LYS A 1 297 ? 11.326 52.664 58.926 1.00 44.16 295 LYS A O 1
ATOM 2364 N N . MET A 1 298 ? 11.438 52.648 56.670 1.00 34.96 296 MET A N 1
ATOM 2365 C CA . MET A 1 298 ? 10.110 53.221 56.462 1.00 44.15 296 MET A CA 1
ATOM 2366 C C . MET A 1 298 ? 9.010 52.233 56.828 1.00 47.58 296 MET A C 1
ATOM 2367 O O . MET A 1 298 ? 7.997 52.627 57.411 1.00 48.51 296 MET A O 1
ATOM 2372 N N . SER A 1 299 ? 9.241 50.956 56.501 1.00 51.39 297 SER A N 1
ATOM 2373 C CA . SER A 1 299 ? 8.327 49.844 56.806 1.00 43.40 297 SER A CA 1
ATOM 2374 C C . SER A 1 299 ? 8.115 49.601 58.294 1.00 44.34 297 SER A C 1
ATOM 2375 O O . SER A 1 299 ? 7.089 49.058 58.685 1.00 49.85 297 SER A O 1
ATOM 2378 N N . LEU A 1 300 ? 9.088 49.998 59.113 1.00 51.27 298 LEU A N 1
ATOM 2379 C CA . LEU A 1 300 ? 8.967 49.949 60.570 1.00 51.21 298 LEU A CA 1
ATOM 2380 C C . LEU A 1 300 ? 7.881 50.895 61.084 1.00 55.57 298 LEU A C 1
ATOM 2381 O O . LEU A 1 300 ? 7.249 50.622 62.107 1.00 52.22 298 LEU A O 1
ATOM 2386 N N . ASP A 1 301 ? 7.679 52.002 60.371 1.00 58.67 299 ASP A N 1
ATOM 2387 C CA . ASP A 1 301 ? 6.685 53.002 60.741 1.00 61.66 299 ASP A CA 1
ATOM 2388 C C . ASP A 1 301 ? 5.327 52.727 60.100 1.00 62.46 299 ASP A C 1
ATOM 2389 O O . ASP A 1 301 ? 4.330 52.590 60.809 1.00 68.36 299 ASP A O 1
ATOM 2394 N N . ASP A 1 302 ? 5.290 52.636 58.770 1.00 61.01 300 ASP A N 1
ATOM 2395 C CA . ASP A 1 302 ? 4.017 52.521 58.045 1.00 62.86 300 ASP A CA 1
ATOM 2396 C C . ASP A 1 302 ? 3.482 51.094 57.863 1.00 60.98 300 ASP A C 1
ATOM 2397 O O . ASP A 1 302 ? 2.337 50.909 57.445 1.00 69.77 300 ASP A O 1
ATOM 2402 N N . GLY A 1 303 ? 4.317 50.101 58.162 1.00 60.65 301 GLY A N 1
ATOM 2403 C CA . GLY A 1 303 ? 3.887 48.703 58.217 1.00 56.37 301 GLY A CA 1
ATOM 2404 C C . GLY A 1 303 ? 3.760 47.958 56.898 1.00 55.96 301 GLY A C 1
ATOM 2405 O O . GLY A 1 303 ? 3.169 46.879 56.858 1.00 70.27 301 GLY A O 1
ATOM 2406 N N . LEU A 1 304 ? 4.303 48.527 55.824 1.00 46.47 302 LEU A N 1
ATOM 2407 C CA . LEU A 1 304 ? 4.331 47.865 54.519 1.00 40.56 302 LEU A CA 1
ATOM 2408 C C . LEU A 1 304 ? 5.204 46.615 54.512 1.00 50.88 302 LEU A C 1
ATOM 2409 O O . LEU A 1 304 ? 6.246 46.568 55.168 1.00 54.95 302 LEU A O 1
ATOM 2414 N N . VAL A 1 305 ? 4.757 45.600 53.778 1.00 51.41 303 VAL A N 1
ATOM 2415 C CA . VAL A 1 305 ? 5.483 44.340 53.661 1.00 45.36 303 VAL A CA 1
ATOM 2416 C C . VAL A 1 305 ? 6.425 44.446 52.467 1.00 39.84 303 VAL A C 1
ATOM 2417 O O . VAL A 1 305 ? 6.008 44.831 51.378 1.00 45.73 303 VAL A O 1
ATOM 2421 N N . MET A 1 306 ? 7.691 44.097 52.672 1.00 41.32 304 MET A N 1
ATOM 2422 C CA . MET A 1 306 ? 8.737 44.353 51.679 1.00 40.15 304 MET A CA 1
ATOM 2423 C C . MET A 1 306 ? 9.091 43.130 50.822 1.00 42.09 304 MET A C 1
ATOM 2424 O O . MET A 1 306 ? 9.676 42.169 51.318 1.00 38.48 304 MET A O 1
ATOM 2429 N N . GLN A 1 307 ? 8.735 43.172 49.538 1.00 38.74 305 GLN A N 1
ATOM 2430 C CA . GLN A 1 307 ? 9.057 42.082 48.612 1.00 36.00 305 GLN A CA 1
ATOM 2431 C C . GLN A 1 307 ? 10.321 42.399 47.824 1.00 40.89 305 GLN A C 1
ATOM 2432 O O . GLN A 1 307 ? 10.368 43.390 47.094 1.00 39.83 305 GLN A O 1
ATOM 2438 N N . ILE A 1 308 ? 11.338 41.551 47.959 1.00 43.88 306 ILE A N 1
ATOM 2439 C CA . ILE A 1 308 ? 12.555 41.695 47.162 1.00 41.85 306 ILE A CA 1
ATOM 2440 C C . ILE A 1 308 ? 12.542 40.691 46.016 1.00 40.13 306 ILE A C 1
ATOM 2441 O O . ILE A 1 308 ? 12.540 39.477 46.241 1.00 39.65 306 ILE A O 1
ATOM 2446 N N . HIS A 1 309 ? 12.531 41.219 44.792 1.00 38.21 307 HIS A N 1
ATOM 2447 C CA . HIS A 1 309 ? 12.520 40.434 43.558 1.00 35.31 307 HIS A CA 1
ATOM 2448 C C . HIS A 1 309 ? 13.832 40.654 42.784 1.00 37.32 307 HIS A C 1
ATOM 2449 O O . HIS A 1 309 ? 13.828 41.356 41.770 1.00 38.44 307 HIS A O 1
ATOM 2456 N N . PRO A 1 310 ? 14.959 40.057 43.238 1.00 45.47 308 PRO A N 1
ATOM 2457 C CA . PRO A 1 310 ? 16.198 40.375 42.532 1.00 39.68 308 PRO A CA 1
ATOM 2458 C C . PRO A 1 310 ? 16.536 39.429 41.380 1.00 49.27 308 PRO A C 1
ATOM 2459 O O . PRO A 1 310 ? 15.873 38.403 41.191 1.00 52.31 308 PRO A O 1
ATOM 2463 N N . GLY A 1 311 ? 17.559 39.795 40.611 1.00 50.14 309 GLY A N 1
ATOM 2464 C CA . GLY A 1 311 ? 18.262 38.835 39.774 1.00 33.83 309 GLY A CA 1
ATOM 2465 C C . GLY A 1 311 ? 18.023 38.877 38.288 1.00 34.52 309 GLY A C 1
ATOM 2466 O O . GLY A 1 311 ? 18.676 38.145 37.549 1.00 47.66 309 GLY A O 1
ATOM 2467 N N . SER A 1 312 ? 17.103 39.725 37.838 1.00 41.39 310 SER A N 1
ATOM 2468 C CA . SER A 1 312 ? 16.789 39.811 36.408 1.00 35.46 310 SER A CA 1
ATOM 2469 C C . SER A 1 312 ? 17.725 40.742 35.621 1.00 42.58 310 SER A C 1
ATOM 2470 O O . SER A 1 312 ? 17.792 41.943 35.894 1.00 51.02 310 SER A O 1
ATOM 2473 N N . HIS A 1 313 ? 18.447 40.171 34.655 1.00 42.47 311 HIS A N 1
ATOM 2474 C CA . HIS A 1 313 ? 19.208 40.935 33.667 1.00 28.84 311 HIS A CA 1
ATOM 2475 C C . HIS A 1 313 ? 18.225 41.434 32.633 1.00 34.01 311 HIS A C 1
ATOM 2476 O O . HIS A 1 313 ? 18.002 40.780 31.607 1.00 36.06 311 HIS A O 1
ATOM 2483 N N . ARG A 1 314 ? 17.648 42.603 32.896 1.00 37.52 312 ARG A N 1
ATOM 2484 C CA . ARG A 1 314 ? 16.614 43.163 32.028 1.00 38.22 312 ARG A CA 1
ATOM 2485 C C . ARG A 1 314 ? 17.197 43.675 30.721 1.00 40.95 312 ARG A C 1
ATOM 2486 O O . ARG A 1 314 ? 18.343 44.131 30.684 1.00 41.76 312 ARG A O 1
ATOM 2494 N N . ASN A 1 315 ? 16.397 43.561 29.660 1.00 40.47 313 ASN A N 1
ATOM 2495 C CA . ASN A 1 315 ? 16.712 44.082 28.327 1.00 41.68 313 ASN A CA 1
ATOM 2496 C C . ASN A 1 315 ? 18.025 43.539 27.769 1.00 38.54 313 ASN A C 1
ATOM 2497 O O . ASN A 1 315 ? 18.899 44.298 27.349 1.00 50.85 313 ASN A O 1
ATOM 2502 N N . HIS A 1 316 ? 18.143 42.214 27.784 1.00 41.67 314 HIS A N 1
ATOM 2503 C CA . HIS A 1 316 ? 19.333 41.498 27.324 1.00 33.21 314 HIS A CA 1
ATOM 2504 C C . HIS A 1 316 ? 19.493 41.606 25.805 1.00 44.26 314 HIS A C 1
ATOM 2505 O O . HIS A 1 316 ? 20.618 41.646 25.300 1.00 42.36 314 HIS A O 1
ATOM 2512 N N . ASN A 1 317 ? 18.364 41.656 25.092 1.00 51.88 315 ASN A N 1
ATOM 2513 C CA . ASN A 1 317 ? 18.346 41.901 23.649 1.00 54.65 315 ASN A CA 1
ATOM 2514 C C . ASN A 1 317 ? 18.396 43.405 23.399 1.00 58.99 315 ASN A C 1
ATOM 2515 O O . ASN A 1 317 ? 17.379 44.096 23.525 1.00 57.65 315 ASN A O 1
ATOM 2520 N N . VAL A 1 318 ? 19.585 43.890 23.042 1.00 57.23 316 VAL A N 1
ATOM 2521 C CA . VAL A 1 318 ? 19.854 45.322 22.887 1.00 60.85 316 VAL A CA 1
ATOM 2522 C C . VAL A 1 318 ? 19.052 45.924 21.728 1.00 63.36 316 VAL A C 1
ATOM 2523 O O . VAL A 1 318 ? 18.367 46.934 21.908 1.00 61.87 316 VAL A O 1
ATOM 2527 N N . GLY A 1 319 ? 19.119 45.280 20.561 1.00 60.98 317 GLY A N 1
ATOM 2528 C CA . GLY A 1 319 ? 18.365 45.705 19.377 1.00 63.32 317 GLY A CA 1
ATOM 2529 C C . GLY A 1 319 ? 16.854 45.754 19.560 1.00 64.18 317 GLY A C 1
ATOM 2530 O O . GLY A 1 319 ? 16.179 46.611 18.982 1.00 72.35 317 GLY A O 1
ATOM 2531 N N . LEU A 1 320 ? 16.331 44.835 20.370 1.00 61.33 318 LEU A N 1
ATOM 2532 C CA . LEU A 1 320 ? 14.906 44.761 20.678 1.00 56.85 318 LEU A CA 1
ATOM 2533 C C . LEU A 1 320 ? 14.469 45.865 21.636 1.00 55.60 318 LEU A C 1
ATOM 2534 O O . LEU A 1 320 ? 13.336 46.347 21.565 1.00 58.78 318 LEU A O 1
ATOM 2539 N N . LEU A 1 321 ? 15.371 46.249 22.536 1.00 60.99 319 LEU A N 1
ATOM 2540 C CA . LEU A 1 321 ? 15.134 47.344 23.477 1.00 61.21 319 LEU A CA 1
ATOM 2541 C C . LEU A 1 321 ? 14.998 48.678 22.737 1.00 61.81 319 LEU A C 1
ATOM 2542 O O . LEU A 1 321 ? 14.149 49.503 23.080 1.00 65.05 319 LEU A O 1
ATOM 2547 N N . ASN A 1 322 ? 15.829 48.865 21.713 1.00 64.52 320 ASN A N 1
ATOM 2548 C CA . ASN A 1 322 ? 15.793 50.062 20.876 1.00 75.56 320 ASN A CA 1
ATOM 2549 C C . ASN A 1 322 ? 14.538 50.127 20.010 1.00 76.16 320 ASN A C 1
ATOM 2550 O O . ASN A 1 322 ? 13.956 51.201 19.835 1.00 82.11 320 ASN A O 1
ATOM 2555 N N . SER A 1 323 ? 14.121 48.972 19.492 1.00 75.45 321 SER A N 1
ATOM 2556 C CA . SER A 1 323 ? 12.967 48.883 18.598 1.00 69.03 321 SER A CA 1
ATOM 2557 C C . SER A 1 323 ? 11.615 48.818 19.318 1.00 64.55 321 SER A C 1
ATOM 2558 O O . SER A 1 323 ? 10.673 49.491 18.905 1.00 67.72 321 SER A O 1
ATOM 2561 N N . HIS A 1 324 ? 11.523 48.022 20.384 1.00 58.91 322 HIS A N 1
ATOM 2562 C CA . HIS A 1 324 ? 10.239 47.766 21.056 1.00 53.01 322 HIS A CA 1
ATOM 2563 C C . HIS A 1 324 ? 10.159 48.246 22.507 1.00 53.11 322 HIS A C 1
ATOM 2564 O O . HIS A 1 324 ? 9.074 48.586 22.983 1.00 59.79 322 HIS A O 1
ATOM 2571 N N . GLY A 1 325 ? 11.288 48.242 23.215 1.00 54.83 323 GLY A N 1
ATOM 2572 C CA . GLY A 1 325 ? 11.329 48.733 24.601 1.00 52.78 323 GLY A CA 1
ATOM 2573 C C . GLY A 1 325 ? 11.370 47.673 25.688 1.00 52.72 323 GLY A C 1
ATOM 2574 O O . GLY A 1 325 ? 11.877 46.573 25.480 1.00 61.91 323 GLY A O 1
ATOM 2575 N N . ARG A 1 326 ? 10.830 48.020 26.853 1.00 56.27 324 ARG A N 1
ATOM 2576 C CA . ARG A 1 326 ? 10.863 47.164 28.040 1.00 60.91 324 ARG A CA 1
ATOM 2577 C C . ARG A 1 326 ? 9.753 46.112 28.077 1.00 67.38 324 ARG A C 1
ATOM 2578 O O . ARG A 1 326 ? 8.737 46.252 27.388 1.00 75.71 324 ARG A O 1
ATOM 2586 N N . ASP A 1 327 ? 9.967 45.079 28.902 1.00 61.12 325 ASP A N 1
ATOM 2587 C CA . ASP A 1 327 ? 9.034 43.956 29.126 1.00 61.60 325 ASP A CA 1
ATOM 2588 C C . ASP A 1 327 ? 8.636 43.192 27.856 1.00 57.77 325 ASP A C 1
ATOM 2589 O O . ASP A 1 327 ? 7.469 42.832 27.674 1.00 60.64 325 ASP A O 1
ATOM 2594 N N . LYS A 1 328 ? 9.618 42.945 26.992 1.00 50.62 326 LYS A N 1
ATOM 2595 C CA . LYS A 1 328 ? 9.388 42.272 25.714 1.00 45.62 326 LYS A CA 1
ATOM 2596 C C . LYS A 1 328 ? 9.902 40.831 25.706 1.00 46.15 326 LYS A C 1
ATOM 2597 O O . LYS A 1 328 ? 10.063 40.225 24.642 1.00 46.84 326 LYS A O 1
ATOM 2603 N N . GLY A 1 329 ? 10.162 40.293 26.896 1.00 43.33 327 GLY A N 1
ATOM 2604 C CA . GLY A 1 329 ? 10.545 38.891 27.047 1.00 49.43 327 GLY A CA 1
ATOM 2605 C C . GLY A 1 329 ? 12.027 38.578 26.929 1.00 51.25 327 GLY A C 1
ATOM 2606 O O . GLY A 1 329 ? 12.405 37.419 26.758 1.00 50.42 327 GLY A O 1
ATOM 2607 N N . ALA A 1 330 ? 12.865 39.607 27.027 1.00 51.39 328 ALA A N 1
ATOM 2608 C CA . ALA A 1 330 ? 14.312 39.434 26.963 1.00 41.28 328 ALA A CA 1
ATOM 2609 C C . ALA A 1 330 ? 14.979 39.699 28.311 1.00 45.05 328 ALA A C 1
ATOM 2610 O O . ALA A 1 330 ? 16.121 40.152 28.363 1.00 49.29 328 ALA A O 1
ATOM 2612 N N . ASP A 1 331 ? 14.259 39.427 29.399 1.00 47.31 329 ASP A N 1
ATOM 2613 C CA . ASP A 1 331 ? 14.793 39.605 30.749 1.00 37.88 329 ASP A CA 1
ATOM 2614 C C . ASP A 1 331 ? 15.248 38.250 31.308 1.00 41.10 329 ASP A C 1
ATOM 2615 O O . ASP A 1 331 ? 14.431 37.430 31.734 1.00 47.23 329 ASP A O 1
ATOM 2620 N N . ILE A 1 332 ? 16.562 38.039 31.303 1.00 40.80 330 ILE A N 1
ATOM 2621 C CA . ILE A 1 332 ? 17.179 36.744 31.608 1.00 36.30 330 ILE A CA 1
ATOM 2622 C C . ILE A 1 332 ? 17.665 36.714 33.058 1.00 32.22 330 ILE A C 1
ATOM 2623 O O . ILE A 1 332 ? 18.221 37.690 33.530 1.00 49.77 330 ILE A O 1
ATOM 2628 N N . PRO A 1 333 ? 17.429 35.606 33.783 1.00 39.55 331 PRO A N 1
ATOM 2629 C CA . PRO A 1 333 ? 17.988 35.469 35.131 1.00 40.21 331 PRO A CA 1
ATOM 2630 C C . PRO A 1 333 ? 19.522 35.401 35.188 1.00 44.20 331 PRO A C 1
ATOM 2631 O O . PRO A 1 333 ? 20.162 34.960 34.228 1.00 40.14 331 PRO A O 1
ATOM 2635 N N . MET A 1 334 ? 20.078 35.863 36.311 1.00 41.11 332 MET A N 1
ATOM 2636 C CA A MET A 1 334 ? 21.502 35.787 36.660 0.50 41.42 332 MET A CA 1
ATOM 2637 C CA B MET A 1 334 ? 21.485 35.601 36.595 0.50 43.05 332 MET A CA 1
ATOM 2638 C C . MET A 1 334 ? 21.653 35.030 37.985 1.00 43.18 332 MET A C 1
ATOM 2639 O O . MET A 1 334 ? 20.687 34.945 38.753 1.00 31.68 332 MET A O 1
ATOM 2648 N N . ARG A 1 335 ? 22.869 34.558 38.278 1.00 39.82 333 ARG A N 1
ATOM 2649 C CA A ARG A 1 335 ? 23.184 33.978 39.587 0.50 41.21 333 ARG A CA 1
ATOM 2650 C CA B ARG A 1 335 ? 23.152 33.984 39.586 0.50 42.98 333 ARG A CA 1
ATOM 2651 C C . ARG A 1 335 ? 22.992 35.063 40.643 1.00 42.47 333 ARG A C 1
ATOM 2652 O O . ARG A 1 335 ? 23.420 36.206 40.452 1.00 46.91 333 ARG A O 1
ATOM 2667 N N . THR A 1 336 ? 22.332 34.707 41.738 1.00 44.09 334 THR A N 1
ATOM 2668 C CA . THR A 1 336 ? 22.026 35.672 42.784 1.00 39.63 334 THR A CA 1
ATOM 2669 C C . THR A 1 336 ? 22.637 35.221 44.103 1.00 38.60 334 THR A C 1
ATOM 2670 O O . THR A 1 336 ? 22.723 34.028 44.384 1.00 50.70 334 THR A O 1
ATOM 2674 N N . GLU A 1 337 ? 23.091 36.192 44.888 1.00 45.91 335 GLU A N 1
ATOM 2675 C CA . GLU A 1 337 ? 23.698 35.950 46.182 1.00 39.70 335 GLU A CA 1
ATOM 2676 C C . GLU A 1 337 ? 22.843 36.628 47.261 1.00 44.65 335 GLU A C 1
ATOM 2677 O O . GLU A 1 337 ? 22.370 37.749 47.071 1.00 48.54 335 GLU A O 1
ATOM 2683 N N . TYR A 1 338 ? 22.637 35.947 48.385 1.00 35.02 336 TYR A N 1
ATOM 2684 C CA . TYR A 1 338 ? 21.791 36.477 49.458 1.00 32.83 336 TYR A CA 1
ATOM 2685 C C . TYR A 1 338 ? 22.500 36.565 50.807 1.00 35.74 336 TYR A C 1
ATOM 2686 O O . TYR A 1 338 ? 22.150 37.411 51.629 1.00 36.23 336 TYR A O 1
ATOM 2695 N N . VAL A 1 339 ? 23.482 35.691 51.028 1.00 36.86 337 VAL A N 1
ATOM 2696 C CA . VAL A 1 339 ? 24.125 35.539 52.346 1.00 44.50 337 VAL A CA 1
ATOM 2697 C C . VAL A 1 339 ? 24.925 36.779 52.748 1.00 44.91 337 VAL A C 1
ATOM 2698 O O . VAL A 1 339 ? 24.703 37.330 53.824 1.00 51.48 337 VAL A O 1
ATOM 2702 N N . ASP A 1 340 ? 25.830 37.224 51.878 1.00 44.44 338 ASP A N 1
ATOM 2703 C CA . ASP A 1 340 ? 26.614 38.431 52.133 1.00 45.79 338 ASP A CA 1
ATOM 2704 C C . ASP A 1 340 ? 25.808 39.679 51.830 1.00 43.26 338 ASP A C 1
ATOM 2705 O O . ASP A 1 340 ? 25.977 40.713 52.478 1.00 57.32 338 ASP A O 1
ATOM 2710 N N . ALA A 1 341 ? 24.940 39.565 50.833 1.00 41.57 339 ALA A N 1
ATOM 2711 C CA . ALA A 1 341 ? 24.175 40.688 50.319 1.00 34.87 339 ALA A CA 1
ATOM 2712 C C . ALA A 1 341 ? 23.199 41.257 51.340 1.00 36.85 339 ALA A C 1
ATOM 2713 O O . ALA A 1 341 ? 23.164 42.468 51.542 1.00 38.07 339 ALA A O 1
ATOM 2715 N N . LEU A 1 342 ? 22.428 40.387 51.991 1.00 41.29 340 LEU A N 1
ATOM 2716 C CA . LEU A 1 342 ? 21.375 40.818 52.920 1.00 39.09 340 LEU A CA 1
ATOM 2717 C C . LEU A 1 342 ? 21.890 41.088 54.322 1.00 38.59 340 LEU A C 1
ATOM 2718 O O . LEU A 1 342 ? 21.162 41.645 55.152 1.00 47.91 340 LEU A O 1
ATOM 2723 N N . LYS A 1 343 ? 23.131 40.685 54.582 1.00 32.99 341 LYS A N 1
ATOM 2724 C CA . LYS A 1 343 ? 23.754 40.842 55.904 1.00 34.49 341 LYS A CA 1
ATOM 2725 C C . LYS A 1 343 ? 23.760 42.262 56.521 1.00 38.81 341 LYS A C 1
ATOM 2726 O O . LYS A 1 343 ? 23.437 42.387 57.703 1.00 45.74 341 LYS A O 1
ATOM 2732 N N . PRO A 1 344 ? 24.112 43.328 55.746 1.00 39.19 342 PRO A N 1
ATOM 2733 C CA . PRO A 1 344 ? 24.000 44.691 56.310 1.00 36.31 342 PRO A CA 1
ATOM 2734 C C . PRO A 1 344 ? 22.598 45.113 56.773 1.00 36.51 342 PRO A C 1
ATOM 2735 O O . PRO A 1 344 ? 22.483 45.799 57.789 1.00 42.56 342 PRO A O 1
ATOM 2739 N N . LEU A 1 345 ? 21.556 44.721 56.036 1.00 35.43 343 LEU A N 1
ATOM 2740 C CA . LEU A 1 345 ? 20.173 44.956 56.469 1.00 35.13 343 LEU A CA 1
ATOM 2741 C C . LEU A 1 345 ? 19.808 44.098 57.673 1.00 32.56 343 LEU A C 1
ATOM 2742 O O . LEU A 1 345 ? 19.184 44.587 58.611 1.00 44.45 343 LEU A O 1
ATOM 2747 N N . LEU A 1 346 ? 20.208 42.829 57.650 1.00 32.26 344 LEU A N 1
ATOM 2748 C CA . LEU A 1 346 ? 19.857 41.891 58.716 1.00 34.40 344 LEU A CA 1
ATOM 2749 C C . LEU A 1 346 ? 20.620 42.112 60.023 1.00 42.02 344 LEU A C 1
ATOM 2750 O O . LEU A 1 346 ? 20.159 41.687 61.086 1.00 47.96 344 LEU A O 1
ATOM 2755 N N . THR A 1 347 ? 21.784 42.760 59.945 1.00 42.80 345 THR A N 1
ATOM 2756 C CA . THR A 1 347 ? 22.546 43.134 61.141 1.00 38.63 345 THR A CA 1
ATOM 2757 C C . THR A 1 347 ? 21.793 44.240 61.881 1.00 42.90 345 THR A C 1
ATOM 2758 O O . THR A 1 347 ? 21.703 44.233 63.112 1.00 52.42 345 THR A O 1
ATOM 2762 N N . ARG A 1 348 ? 21.217 45.161 61.116 1.00 33.64 346 ARG A N 1
ATOM 2763 C CA . ARG A 1 348 ? 20.473 46.274 61.675 1.00 40.53 346 ARG A CA 1
ATOM 2764 C C . ARG A 1 348 ? 19.064 45.875 62.130 1.00 45.34 346 ARG A C 1
ATOM 2765 O O . ARG A 1 348 ? 18.659 46.192 63.246 1.00 50.05 346 ARG A O 1
ATOM 2773 N N . LEU A 1 349 ? 18.324 45.182 61.268 1.00 42.59 347 LEU A N 1
ATOM 2774 C CA . LEU A 1 349 ? 16.895 44.979 61.498 1.00 50.08 347 LEU A CA 1
ATOM 2775 C C . LEU A 1 349 ? 16.416 43.528 61.427 1.00 46.60 347 LEU A C 1
ATOM 2776 O O . LEU A 1 349 ? 15.215 43.285 61.306 1.00 56.85 347 LEU A O 1
ATOM 2781 N N . GLY A 1 350 ? 17.342 42.577 61.529 1.00 43.05 348 GLY A N 1
ATOM 2782 C CA . GLY A 1 350 ? 17.031 41.157 61.345 1.00 32.65 348 GLY A CA 1
ATOM 2783 C C . GLY A 1 350 ? 16.149 40.520 62.403 1.00 44.16 348 GLY A C 1
ATOM 2784 O O . GLY A 1 350 ? 15.482 39.522 62.139 1.00 40.79 348 GLY A O 1
ATOM 2785 N N . ASN A 1 351 ? 16.139 41.110 63.595 1.00 54.33 349 ASN A N 1
ATOM 2786 C CA . ASN A 1 351 ? 15.398 40.573 64.732 1.00 52.78 349 ASN A CA 1
ATOM 2787 C C . ASN A 1 351 ? 14.178 41.422 65.093 1.00 52.88 349 ASN A C 1
ATOM 2788 O O . ASN A 1 351 ? 13.493 41.149 66.077 1.00 58.61 349 ASN A O 1
ATOM 2793 N N . ASP A 1 352 ? 13.903 42.437 64.277 1.00 54.46 350 ASP A N 1
ATOM 2794 C CA . ASP A 1 352 ? 12.847 43.407 64.551 1.00 59.65 350 ASP A CA 1
ATOM 2795 C C . ASP A 1 352 ? 11.464 42.838 64.226 1.00 66.18 350 ASP A C 1
ATOM 2796 O O . ASP A 1 352 ? 11.216 42.441 63.091 1.00 68.80 350 ASP A O 1
ATOM 2801 N N . PRO A 1 353 ? 10.556 42.803 65.223 1.00 68.96 351 PRO A N 1
ATOM 2802 C CA . PRO A 1 353 ? 9.213 42.230 65.055 1.00 65.12 351 PRO A CA 1
ATOM 2803 C C . PRO A 1 353 ? 8.296 42.992 64.089 1.00 63.80 351 PRO A C 1
ATOM 2804 O O . PRO A 1 353 ? 7.368 42.401 63.534 1.00 66.76 351 PRO A O 1
ATOM 2808 N N . ARG A 1 354 ? 8.556 44.280 63.886 1.00 59.51 352 ARG A N 1
ATOM 2809 C CA . ARG A 1 354 ? 7.709 45.112 63.028 1.00 65.46 352 ARG A CA 1
ATOM 2810 C C . ARG A 1 354 ? 8.029 44.969 61.540 1.00 65.44 352 ARG A C 1
ATOM 2811 O O . ARG A 1 354 ? 7.241 45.397 60.689 1.00 66.26 352 ARG A O 1
ATOM 2819 N N . LEU A 1 355 ? 9.182 44.379 61.228 1.00 59.63 353 LEU A N 1
ATOM 2820 C CA . LEU A 1 355 ? 9.622 44.245 59.836 1.00 53.00 353 LEU A CA 1
ATOM 2821 C C . LEU A 1 355 ? 9.228 42.909 59.202 1.00 48.47 353 LEU A C 1
ATOM 2822 O O . LEU A 1 355 ? 9.347 41.845 59.820 1.00 50.60 353 LEU A O 1
ATOM 2827 N N . SER A 1 356 ? 8.757 42.985 57.962 1.00 46.80 354 SER A N 1
ATOM 2828 C CA . SER A 1 356 ? 8.420 41.812 57.187 1.00 45.97 354 SER A CA 1
ATOM 2829 C C . SER A 1 356 ? 9.028 41.908 55.787 1.00 45.47 354 SER A C 1
ATOM 2830 O O . SER A 1 356 ? 8.666 42.787 54.999 1.00 44.15 354 SER A O 1
ATOM 2833 N N . ILE A 1 357 ? 9.969 41.012 55.496 1.00 42.15 355 ILE A N 1
ATOM 2834 C CA . ILE A 1 357 ? 10.538 40.888 54.152 1.00 40.07 355 ILE A CA 1
ATOM 2835 C C . ILE A 1 357 ? 10.155 39.536 53.529 1.00 43.07 355 ILE A C 1
ATOM 2836 O O . ILE A 1 357 ? 10.193 38.505 54.201 1.00 40.84 355 ILE A O 1
ATOM 2841 N N . ILE A 1 358 ? 9.769 39.555 52.253 1.00 41.76 356 ILE A N 1
ATOM 2842 C CA . ILE A 1 358 ? 9.527 38.332 51.489 1.00 40.65 356 ILE A CA 1
ATOM 2843 C C . ILE A 1 358 ? 10.556 38.220 50.357 1.00 31.42 356 ILE A C 1
ATOM 2844 O O . ILE A 1 358 ? 10.639 39.097 49.502 1.00 36.64 356 ILE A O 1
ATOM 2849 N N . LEU A 1 359 ? 11.329 37.135 50.360 1.00 38.93 357 LEU A N 1
ATOM 2850 C CA . LEU A 1 359 ? 12.418 36.939 49.397 1.00 34.73 357 LEU A CA 1
ATOM 2851 C C . LEU A 1 359 ? 12.031 36.078 48.208 1.00 38.28 357 LEU A C 1
ATOM 2852 O O . LEU A 1 359 ? 11.494 34.975 48.369 1.00 42.24 357 LEU A O 1
ATOM 2857 N N . PHE A 1 360 ? 12.321 36.586 47.016 1.00 34.74 358 PHE A N 1
ATOM 2858 C CA . PHE A 1 360 ? 12.071 35.856 45.776 1.00 38.67 358 PHE A CA 1
ATOM 2859 C C . PHE A 1 360 ? 13.399 35.520 45.112 1.00 41.00 358 PHE A C 1
ATOM 2860 O O . PHE A 1 360 ? 14.427 36.111 45.443 1.00 43.62 358 PHE A O 1
ATOM 2868 N N . THR A 1 361 ? 13.380 34.548 44.202 1.00 44.88 359 THR A N 1
ATOM 2869 C CA . THR A 1 361 ? 14.557 34.243 43.399 1.00 38.78 359 THR A CA 1
ATOM 2870 C C . THR A 1 361 ? 14.237 33.805 41.982 1.00 33.14 359 THR A C 1
ATOM 2871 O O . THR A 1 361 ? 13.147 33.322 41.692 1.00 45.99 359 THR A O 1
ATOM 2875 N N . LEU A 1 362 ? 15.217 34.005 41.111 1.00 33.94 360 LEU A N 1
ATOM 2876 C CA . LEU A 1 362 ? 15.222 33.494 39.758 1.00 26.97 360 LEU A CA 1
ATOM 2877 C C . LEU A 1 362 ? 16.293 32.408 39.650 1.00 28.69 360 LEU A C 1
ATOM 2878 O O . LEU A 1 362 ? 16.495 31.815 38.593 1.00 36.63 360 LEU A O 1
ATOM 2883 N N . ASP A 1 363 ? 16.960 32.141 40.768 1.00 34.75 361 ASP A N 1
ATOM 2884 C CA . ASP A 1 363 ? 18.095 31.230 40.818 1.00 33.49 361 ASP A CA 1
ATOM 2885 C C . ASP A 1 363 ? 17.791 30.120 41.819 1.00 35.64 361 ASP A C 1
ATOM 2886 O O . ASP A 1 363 ? 18.034 30.265 43.019 1.00 44.45 361 ASP A O 1
ATOM 2891 N N . GLU A 1 364 ? 17.288 29.003 41.298 1.00 36.05 362 GLU A N 1
ATOM 2892 C CA . GLU A 1 364 ? 16.831 27.861 42.091 1.00 34.46 362 GLU A CA 1
ATOM 2893 C C . GLU A 1 364 ? 17.903 27.212 42.969 1.00 39.36 362 GLU A C 1
ATOM 2894 O O . GLU A 1 364 ? 17.581 26.473 43.905 1.00 46.86 362 GLU A O 1
ATOM 2900 N N . THR A 1 365 ? 19.171 27.496 42.676 1.00 37.12 363 THR A N 1
ATOM 2901 C CA . THR A 1 365 ? 20.297 26.945 43.441 1.00 35.76 363 THR A CA 1
ATOM 2902 C C . THR A 1 365 ? 20.440 27.573 44.831 1.00 35.23 363 THR A C 1
ATOM 2903 O O . THR A 1 365 ? 21.105 27.015 45.705 1.00 40.96 363 THR A O 1
ATOM 2907 N N . THR A 1 366 ? 19.794 28.719 45.029 1.00 36.34 364 THR A N 1
ATOM 2908 C CA . THR A 1 366 ? 19.810 29.406 46.313 1.00 39.92 364 THR A CA 1
ATOM 2909 C C . THR A 1 366 ? 18.739 28.915 47.292 1.00 44.24 364 THR A C 1
ATOM 2910 O O . THR A 1 366 ? 18.821 29.233 48.480 1.00 40.79 364 THR A O 1
ATOM 2914 N N . TYR A 1 367 ? 17.752 28.155 46.799 1.00 37.29 365 TYR A N 1
ATOM 2915 C CA . TYR A 1 367 ? 16.676 27.614 47.644 1.00 33.56 365 TYR A CA 1
ATOM 2916 C C . TYR A 1 367 ? 17.204 26.872 48.868 1.00 30.31 365 TYR A C 1
ATOM 2917 O O . TYR A 1 367 ? 17.017 27.321 49.996 1.00 44.07 365 TYR A O 1
ATOM 2926 N N . SER A 1 368 ? 17.870 25.746 48.640 1.00 27.46 366 SER A N 1
ATOM 2927 C CA . SER A 1 368 ? 18.350 24.906 49.739 1.00 41.61 366 SER A CA 1
ATOM 2928 C C . SER A 1 368 ? 19.630 25.443 50.372 1.00 37.22 366 SER A C 1
ATOM 2929 O O . SER A 1 368 ? 19.905 25.176 51.546 1.00 40.37 366 SER A O 1
ATOM 2932 N N . ARG A 1 369 ? 20.401 26.202 49.596 1.00 34.98 367 ARG A N 1
ATOM 2933 C CA . ARG A 1 369 ? 21.693 26.700 50.051 1.00 28.51 367 ARG A CA 1
ATOM 2934 C C . ARG A 1 369 ? 21.572 27.950 50.910 1.00 35.00 367 ARG A C 1
ATOM 2935 O O . ARG A 1 369 ? 22.199 28.037 51.955 1.00 46.38 367 ARG A O 1
ATOM 2943 N N . GLU A 1 370 ? 20.775 28.921 50.471 1.00 36.44 368 GLU A N 1
ATOM 2944 C CA . GLU A 1 370 ? 20.765 30.237 51.115 1.00 33.93 368 GLU A CA 1
ATOM 2945 C C . GLU A 1 370 ? 19.391 30.658 51.623 1.00 34.45 368 GLU A C 1
ATOM 2946 O O . GLU A 1 370 ? 19.245 30.995 52.792 1.00 34.42 368 GLU A O 1
ATOM 2952 N N . LEU A 1 371 ? 18.393 30.624 50.746 1.00 34.27 369 LEU A N 1
ATOM 2953 C CA . LEU A 1 371 ? 17.066 31.157 51.045 1.00 34.22 369 LEU A CA 1
ATOM 2954 C C . LEU A 1 371 ? 16.354 30.485 52.218 1.00 30.56 369 LEU A C 1
ATOM 2955 O O . LEU A 1 371 ? 15.846 31.169 53.101 1.00 37.97 369 LEU A O 1
ATOM 2960 N N . ALA A 1 372 ? 16.331 29.158 52.230 1.00 29.03 370 ALA A N 1
ATOM 2961 C CA . ALA A 1 372 ? 15.691 28.427 53.315 1.00 32.83 370 ALA A CA 1
ATOM 2962 C C . ALA A 1 372 ? 16.470 28.454 54.640 1.00 36.35 370 ALA A C 1
ATOM 2963 O O . ALA A 1 372 ? 15.842 28.599 55.694 1.00 36.66 370 ALA A O 1
ATOM 2965 N N . PRO A 1 373 ? 17.819 28.290 54.612 1.00 39.72 371 PRO A N 1
ATOM 2966 C CA . PRO A 1 373 ? 18.555 28.581 55.851 1.00 33.39 371 PRO A CA 1
ATOM 2967 C C . PRO A 1 373 ? 18.407 30.008 56.410 1.00 30.95 371 PRO A C 1
ATOM 2968 O O . PRO A 1 373 ? 18.383 30.180 57.627 1.00 40.56 371 PRO A O 1
ATOM 2972 N N . LEU A 1 374 ? 18.301 31.012 55.541 1.00 29.76 372 LEU A N 1
ATOM 2973 C CA . LEU A 1 374 ? 18.065 32.387 55.990 1.00 28.95 372 LEU A CA 1
ATOM 2974 C C . LEU A 1 374 ? 16.655 32.574 56.550 1.00 34.46 372 LEU A C 1
ATOM 2975 O O . LEU A 1 374 ? 16.498 33.077 57.659 1.00 39.87 372 LEU A O 1
ATOM 2980 N N . ALA A 1 375 ? 15.640 32.162 55.787 1.00 32.39 373 ALA A N 1
ATOM 2981 C CA . ALA A 1 375 ? 14.240 32.255 56.233 1.00 35.37 373 ALA A CA 1
ATOM 2982 C C . ALA A 1 375 ? 13.910 31.350 57.411 1.00 25.00 373 ALA A C 1
ATOM 2983 O O . ALA A 1 375 ? 13.046 31.685 58.221 1.00 43.86 373 ALA A O 1
ATOM 2985 N N . GLY A 1 376 ? 14.591 30.218 57.520 1.00 31.35 374 GLY A N 1
ATOM 2986 C CA . GLY A 1 376 ? 14.426 29.338 58.670 1.00 32.07 374 GLY A CA 1
ATOM 2987 C C . GLY A 1 376 ? 15.209 29.759 59.899 1.00 31.89 374 GLY A C 1
ATOM 2988 O O . GLY A 1 376 ? 15.343 28.980 60.848 1.00 48.14 374 GLY A O 1
ATOM 2989 N N . HIS A 1 377 ? 15.732 30.985 59.890 1.00 41.35 375 HIS A N 1
ATOM 2990 C CA . HIS A 1 377 ? 16.372 31.556 61.072 1.00 38.35 375 HIS A CA 1
ATOM 2991 C C . HIS A 1 377 ? 15.856 32.939 61.450 1.00 40.18 375 HIS A C 1
ATOM 2992 O O . HIS A 1 377 ? 15.464 33.162 62.597 1.00 44.42 375 HIS A O 1
ATOM 2999 N N . TYR A 1 378 ? 15.904 33.873 60.503 1.00 37.07 376 TYR A N 1
ATOM 3000 C CA . TYR A 1 378 ? 15.626 35.280 60.799 1.00 37.97 376 TYR A CA 1
ATOM 3001 C C . TYR A 1 378 ? 14.133 35.528 60.914 1.00 35.55 376 TYR A C 1
ATOM 3002 O O . TYR A 1 378 ? 13.388 35.173 59.999 1.00 42.85 376 TYR A O 1
ATOM 3011 N N . PRO A 1 379 ? 13.686 36.129 62.035 1.00 38.08 377 PRO A N 1
ATOM 3012 C CA . PRO A 1 379 ? 12.289 36.498 62.301 1.00 34.24 377 PRO A CA 1
ATOM 3013 C C . PRO A 1 379 ? 11.616 37.324 61.202 1.00 36.93 377 PRO A C 1
ATOM 3014 O O . PRO A 1 379 ? 10.405 37.212 61.022 1.00 45.75 377 PRO A O 1
ATOM 3018 N N . VAL A 1 380 ? 12.397 38.117 60.468 1.00 33.86 378 VAL A N 1
ATOM 3019 C CA . VAL A 1 380 ? 11.874 39.029 59.435 1.00 36.48 378 VAL A CA 1
ATOM 3020 C C . VAL A 1 380 ? 11.671 38.423 58.033 1.00 41.05 378 VAL A C 1
ATOM 3021 O O . VAL A 1 380 ? 10.848 38.922 57.259 1.00 48.34 378 VAL A O 1
ATOM 3025 N N . LEU A 1 381 ? 12.411 37.358 57.718 1.00 41.29 379 LEU A N 1
ATOM 3026 C CA . LEU A 1 381 ? 12.472 36.800 56.359 1.00 34.15 379 LEU A CA 1
ATOM 3027 C C . LEU A 1 381 ? 11.404 35.746 56.058 1.00 41.53 379 LEU A C 1
ATOM 3028 O O . LEU A 1 381 ? 11.057 34.933 56.929 1.00 35.34 379 LEU A O 1
ATOM 3033 N N . LYS A 1 382 ? 10.905 35.737 54.827 1.00 38.78 380 LYS A N 1
ATOM 3034 C CA . LYS A 1 382 ? 9.905 34.764 54.389 1.00 36.75 380 LYS A CA 1
ATOM 3035 C C . LYS A 1 382 ? 10.193 34.463 52.927 1.00 37.85 380 LYS A C 1
ATOM 3036 O O . LYS A 1 382 ? 10.777 35.289 52.230 1.00 42.76 380 LYS A O 1
ATOM 3042 N N . LEU A 1 383 ? 9.792 33.287 52.456 1.00 35.95 381 LEU A N 1
ATOM 3043 C CA . LEU A 1 383 ? 10.042 32.922 51.065 1.00 28.16 381 LEU A CA 1
ATOM 3044 C C . LEU A 1 383 ? 8.802 33.049 50.200 1.00 35.67 381 LEU A C 1
ATOM 3045 O O . LEU A 1 383 ? 7.744 32.503 50.519 1.00 41.05 381 LEU A O 1
ATOM 3050 N N . GLY A 1 384 ? 8.946 33.801 49.114 1.00 41.08 382 GLY A N 1
ATOM 3051 C CA . GLY A 1 384 ? 7.907 33.923 48.106 1.00 43.12 382 GLY A CA 1
ATOM 3052 C C . GLY A 1 384 ? 7.927 32.712 47.200 1.00 46.09 382 GLY A C 1
ATOM 3053 O O . GLY A 1 384 ? 8.952 32.032 47.113 1.00 49.56 382 GLY A O 1
ATOM 3054 N N . PRO A 1 385 ? 6.808 32.450 46.493 1.00 46.47 383 PRO A N 1
ATOM 3055 C CA . PRO A 1 385 ? 6.724 31.253 45.665 1.00 45.05 383 PRO A CA 1
ATOM 3056 C C . PRO A 1 385 ? 7.675 31.368 44.491 1.00 43.36 383 PRO A C 1
ATOM 3057 O O . PRO A 1 385 ? 8.153 32.468 44.192 1.00 46.59 383 PRO A O 1
ATOM 3061 N N . SER A 1 386 ? 7.947 30.235 43.851 1.00 47.67 384 SER A N 1
ATOM 3062 C CA . SER A 1 386 ? 8.759 30.189 42.645 1.00 46.64 384 SER A CA 1
ATOM 3063 C C . SER A 1 386 ? 8.246 31.208 41.627 1.00 46.09 384 SER A C 1
ATOM 3064 O O . SER A 1 386 ? 7.044 31.291 41.357 1.00 59.84 384 SER A O 1
ATOM 3067 N N . TRP A 1 387 ? 9.171 31.993 41.091 1.00 46.63 385 TRP A N 1
ATOM 3068 C CA . TRP A 1 387 ? 8.838 33.207 40.368 1.00 45.15 385 TRP A CA 1
ATOM 3069 C C . TRP A 1 387 ? 9.243 33.110 38.889 1.00 49.95 385 TRP A C 1
ATOM 3070 O O . TRP A 1 387 ? 10.274 32.517 38.561 1.00 48.35 385 TRP A O 1
ATOM 3081 N N . TRP A 1 388 ? 8.380 33.652 38.020 1.00 54.00 386 TRP A N 1
ATOM 3082 C CA . TRP A 1 388 ? 8.637 33.868 36.584 1.00 51.64 386 TRP A CA 1
ATOM 3083 C C . TRP A 1 388 ? 8.753 32.577 35.779 1.00 50.87 386 TRP A C 1
ATOM 3084 O O . TRP A 1 388 ? 7.749 31.948 35.457 1.00 56.51 386 TRP A O 1
ATOM 3095 N N . PHE A 1 389 ? 9.982 32.192 35.451 1.00 44.53 387 PHE A N 1
ATOM 3096 C CA . PHE A 1 389 ? 10.241 30.982 34.668 1.00 42.33 387 PHE A CA 1
ATOM 3097 C C . PHE A 1 389 ? 9.990 29.723 35.495 1.00 43.37 387 PHE A C 1
ATOM 3098 O O . PHE A 1 389 ? 9.873 28.620 34.954 1.00 48.24 387 PHE A O 1
ATOM 3106 N N . HIS A 1 390 ? 9.899 29.910 36.808 1.00 39.95 388 HIS A N 1
ATOM 3107 C CA . HIS A 1 390 ? 9.761 28.813 37.742 1.00 44.67 388 HIS A CA 1
ATOM 3108 C C . HIS A 1 390 ? 8.340 28.677 38.292 1.00 46.85 388 HIS A C 1
ATOM 3109 O O . HIS A 1 390 ? 8.066 27.730 39.026 1.00 49.15 388 HIS A O 1
ATOM 3116 N N . ASP A 1 391 ? 7.441 29.608 37.944 1.00 56.16 389 ASP A N 1
ATOM 3117 C CA A ASP A 1 391 ? 6.022 29.421 38.295 0.50 60.03 389 ASP A CA 1
ATOM 3118 C CA B ASP A 1 391 ? 6.018 29.484 38.252 0.50 57.77 389 ASP A CA 1
ATOM 3119 C C . ASP A 1 391 ? 5.376 28.451 37.314 1.00 58.65 389 ASP A C 1
ATOM 3120 O O . ASP A 1 391 ? 4.698 28.815 36.351 1.00 62.88 389 ASP A O 1
ATOM 3129 N N . SER A 1 392 ? 5.612 27.177 37.600 1.00 55.08 390 SER A N 1
ATOM 3130 C CA . SER A 1 392 ? 5.314 26.083 36.704 1.00 49.77 390 SER A CA 1
ATOM 3131 C C . SER A 1 392 ? 5.342 24.800 37.529 1.00 50.54 390 SER A C 1
ATOM 3132 O O . SER A 1 392 ? 5.975 24.784 38.586 1.00 59.77 390 SER A O 1
ATOM 3135 N N . PRO A 1 393 ? 4.668 23.726 37.060 1.00 46.94 391 PRO A N 1
ATOM 3136 C CA . PRO A 1 393 ? 4.601 22.473 37.825 1.00 45.29 391 PRO A CA 1
ATOM 3137 C C . PRO A 1 393 ? 5.942 21.935 38.349 1.00 40.49 391 PRO A C 1
ATOM 3138 O O . PRO A 1 393 ? 6.051 21.647 39.543 1.00 45.22 391 PRO A O 1
ATOM 3142 N N . GLU A 1 394 ? 6.949 21.816 37.485 1.00 39.34 392 GLU A N 1
ATOM 3143 C CA . GLU A 1 394 ? 8.256 21.302 37.919 1.00 40.18 392 GLU A CA 1
ATOM 3144 C C . GLU A 1 394 ? 9.001 22.291 38.810 1.00 35.92 392 GLU A C 1
ATOM 3145 O O . GLU A 1 394 ? 9.678 21.884 39.750 1.00 43.55 392 GLU A O 1
ATOM 3151 N N . GLY A 1 395 ? 8.853 23.581 38.511 1.00 37.79 393 GLY A N 1
ATOM 3152 C CA . GLY A 1 395 ? 9.429 24.662 39.314 1.00 37.01 393 GLY A CA 1
ATOM 3153 C C . GLY A 1 395 ? 8.874 24.756 40.724 1.00 37.77 393 GLY A C 1
ATOM 3154 O O . GLY A 1 395 ? 9.640 24.876 41.685 1.00 39.42 393 GLY A O 1
ATOM 3155 N N . MET A 1 396 ? 7.545 24.691 40.848 1.00 37.14 394 MET A N 1
ATOM 3156 C CA . MET A 1 396 ? 6.863 24.694 42.150 1.00 32.75 394 MET A CA 1
ATOM 3157 C C . MET A 1 396 ? 7.183 23.450 42.978 1.00 37.40 394 MET A C 1
ATOM 3158 O O . MET A 1 396 ? 7.231 23.516 44.204 1.00 46.27 394 MET A O 1
ATOM 3163 N N . MET A 1 397 ? 7.386 22.321 42.302 1.00 36.89 395 MET A N 1
ATOM 3164 C CA . MET A 1 397 ? 7.713 21.066 42.965 1.00 34.11 395 MET A CA 1
ATOM 3165 C C . MET A 1 397 ? 9.149 21.095 43.466 1.00 36.71 395 MET A C 1
ATOM 3166 O O . MET A 1 397 ? 9.415 20.661 44.581 1.00 38.95 395 MET A O 1
ATOM 3171 N N . ARG A 1 398 ? 10.061 21.615 42.643 1.00 33.48 396 ARG A N 1
ATOM 3172 C CA . ARG A 1 398 ? 11.446 21.841 43.058 1.00 31.40 396 ARG A CA 1
ATOM 3173 C C . ARG A 1 398 ? 11.523 22.816 44.224 1.00 32.77 396 ARG A C 1
ATOM 3174 O O . ARG A 1 398 ? 12.301 22.602 45.150 1.00 41.49 396 ARG A O 1
ATOM 3182 N N . PHE A 1 399 ? 10.707 23.873 44.175 1.00 28.68 397 PHE A N 1
ATOM 3183 C CA . PHE A 1 399 ? 10.587 24.822 45.278 1.00 22.22 397 PHE A CA 1
ATOM 3184 C C . PHE A 1 399 ? 10.261 24.105 46.584 1.00 34.08 397 PHE A C 1
ATOM 3185 O O . PHE A 1 399 ? 11.026 24.192 47.544 1.00 38.07 397 PHE A O 1
ATOM 3193 N N . ARG A 1 400 ? 9.143 23.377 46.589 1.00 40.76 398 ARG A N 1
ATOM 3194 C CA . ARG A 1 400 ? 8.669 22.634 47.756 1.00 38.39 398 ARG A CA 1
ATOM 3195 C C . ARG A 1 400 ? 9.664 21.582 48.232 1.00 39.10 398 ARG A C 1
ATOM 3196 O O . ARG A 1 400 ? 9.865 21.424 49.435 1.00 42.09 398 ARG A O 1
ATOM 3204 N N . GLU A 1 401 ? 10.294 20.884 47.286 1.00 44.09 399 GLU A N 1
ATOM 3205 C CA . GLU A 1 401 ? 11.279 19.839 47.597 1.00 46.80 399 GLU A CA 1
ATOM 3206 C C . GLU A 1 401 ? 12.600 20.357 48.174 1.00 38.96 399 GLU A C 1
ATOM 3207 O O . GLU A 1 401 ? 13.334 19.596 48.803 1.00 49.01 399 GLU A O 1
ATOM 3213 N N . GLN A 1 402 ? 12.904 21.639 47.967 1.00 42.34 400 GLN A N 1
ATOM 3214 C CA . GLN A 1 402 ? 14.207 22.191 48.375 1.00 41.84 400 GLN A CA 1
ATOM 3215 C C . GLN A 1 402 ? 14.157 23.190 49.534 1.00 40.68 400 GLN A C 1
ATOM 3216 O O . GLN A 1 402 ? 15.145 23.373 50.252 1.00 38.34 400 GLN A O 1
ATOM 3222 N N . VAL A 1 403 ? 12.988 23.796 49.728 1.00 42.74 401 VAL A N 1
ATOM 3223 C CA . VAL A 1 403 ? 12.765 24.809 50.760 1.00 35.16 401 VAL A CA 1
ATOM 3224 C C . VAL A 1 403 ? 12.234 24.240 52.087 1.00 42.49 401 VAL A C 1
ATOM 3225 O O . VAL A 1 403 ? 12.687 24.653 53.161 1.00 46.78 401 VAL A O 1
ATOM 3229 N N . THR A 1 404 ? 11.302 23.285 52.002 1.00 40.84 402 THR A N 1
ATOM 3230 C CA . THR A 1 404 ? 10.528 22.796 53.160 1.00 37.12 402 THR A CA 1
ATOM 3231 C C . THR A 1 404 ? 11.355 22.251 54.322 1.00 34.35 402 THR A C 1
ATOM 3232 O O . THR A 1 404 ? 11.050 22.519 55.486 1.00 43.16 402 THR A O 1
ATOM 3236 N N . GLU A 1 405 ? 12.408 21.506 54.008 1.00 34.20 403 GLU A N 1
ATOM 3237 C CA . GLU A 1 405 ? 13.174 20.811 55.038 1.00 36.17 403 GLU A CA 1
ATOM 3238 C C . GLU A 1 405 ? 13.900 21.706 56.035 1.00 42.55 403 GLU A C 1
ATOM 3239 O O . GLU A 1 405 ? 14.112 21.311 57.183 1.00 51.89 403 GLU A O 1
ATOM 3245 N N . THR A 1 406 ? 14.241 22.920 55.608 1.00 41.49 404 THR A N 1
ATOM 3246 C CA . THR A 1 406 ? 14.922 23.876 56.474 1.00 40.16 404 THR A CA 1
ATOM 3247 C C . THR A 1 406 ? 14.003 25.009 56.940 1.00 32.04 404 THR A C 1
ATOM 3248 O O . THR A 1 406 ? 14.040 25.416 58.105 1.00 44.24 404 THR A O 1
ATOM 3252 N N . ALA A 1 407 ? 13.186 25.514 56.025 1.00 28.62 405 ALA A N 1
ATOM 3253 C CA . ALA A 1 407 ? 12.349 26.672 56.291 1.00 31.72 405 ALA A CA 1
ATOM 3254 C C . ALA A 1 407 ? 10.972 26.283 56.829 1.00 43.66 405 ALA A C 1
ATOM 3255 O O . ALA A 1 407 ? 10.376 27.027 57.600 1.00 52.61 405 ALA A O 1
ATOM 3257 N N . GLY A 1 408 ? 10.472 25.119 56.423 1.00 37.95 406 GLY A N 1
ATOM 3258 C CA . GLY A 1 408 ? 9.109 24.716 56.751 1.00 41.38 406 GLY A CA 1
ATOM 3259 C C . GLY A 1 408 ? 8.088 25.369 55.841 1.00 46.52 406 GLY A C 1
ATOM 3260 O O . GLY A 1 408 ? 8.446 26.078 54.898 1.00 55.01 406 GLY A O 1
ATOM 3261 N N . PHE A 1 409 ? 6.812 25.121 56.118 1.00 44.73 407 PHE A N 1
ATOM 3262 C CA . PHE A 1 409 ? 5.728 25.699 55.330 1.00 37.35 407 PHE A CA 1
ATOM 3263 C C . PHE A 1 409 ? 5.330 27.074 55.844 1.00 35.77 407 PHE A C 1
ATOM 3264 O O . PHE A 1 409 ? 4.755 27.881 55.106 1.00 28.95 407 PHE A O 1
ATOM 3272 N N . TYR A 1 410 ? 5.634 27.334 57.112 1.00 29.81 408 TYR A N 1
ATOM 3273 C CA . TYR A 1 410 ? 5.167 28.542 57.783 1.00 37.29 408 TYR A CA 1
ATOM 3274 C C . TYR A 1 410 ? 6.150 29.699 57.638 1.00 38.59 408 TYR A C 1
ATOM 3275 O O . TYR A 1 410 ? 5.914 30.800 58.138 1.00 42.99 408 TYR A O 1
ATOM 3284 N N . ASN A 1 411 ? 7.246 29.431 56.934 1.00 40.57 409 ASN A N 1
ATOM 3285 C CA . ASN A 1 411 ? 8.193 30.456 56.523 1.00 35.95 409 ASN A CA 1
ATOM 3286 C C . ASN A 1 411 ? 8.058 30.755 55.035 1.00 38.91 409 ASN A C 1
ATOM 3287 O O . ASN A 1 411 ? 8.879 31.459 54.448 1.00 37.30 409 ASN A O 1
ATOM 3292 N N . THR A 1 412 ? 7.007 30.205 54.435 1.00 43.50 410 THR A N 1
ATOM 3293 C CA . THR A 1 412 ? 6.621 30.543 53.072 1.00 40.04 410 THR A CA 1
ATOM 3294 C C . THR A 1 412 ? 5.357 31.397 53.103 1.00 47.73 410 THR A C 1
ATOM 3295 O O . THR A 1 412 ? 4.783 31.654 54.167 1.00 48.59 410 THR A O 1
ATOM 3299 N N . VAL A 1 413 ? 4.925 31.839 51.926 1.00 47.86 411 VAL A N 1
ATOM 3300 C CA . VAL A 1 413 ? 4.021 32.979 51.820 1.00 46.81 411 VAL A CA 1
ATOM 3301 C C . VAL A 1 413 ? 2.868 32.680 50.869 1.00 48.58 411 VAL A C 1
ATOM 3302 O O . VAL A 1 413 ? 2.128 33.580 50.471 1.00 44.28 411 VAL A O 1
ATOM 3306 N N . GLY A 1 414 ? 2.721 31.409 50.508 1.00 53.43 412 GLY A N 1
ATOM 3307 C CA . GLY A 1 414 ? 1.685 30.991 49.573 1.00 52.23 412 GLY A CA 1
ATOM 3308 C C . GLY A 1 414 ? 2.074 31.317 48.144 1.00 55.56 412 GLY A C 1
ATOM 3309 O O . GLY A 1 414 ? 3.256 31.358 47.812 1.00 62.45 412 GLY A O 1
ATOM 3310 N N . PHE A 1 415 ? 1.072 31.569 47.307 1.00 59.63 413 PHE A N 1
ATOM 3311 C CA . PHE A 1 415 ? 1.263 31.749 45.869 1.00 51.39 413 PHE A CA 1
ATOM 3312 C C . PHE A 1 415 ? 0.789 33.134 45.416 1.00 54.15 413 PHE A C 1
ATOM 3313 O O . PHE A 1 415 ? -0.160 33.686 45.978 1.00 60.89 413 PHE A O 1
ATOM 3321 N N . ASN A 1 416 ? 1.474 33.699 44.422 1.00 42.94 414 ASN A N 1
ATOM 3322 C CA . ASN A 1 416 ? 0.957 34.840 43.668 1.00 49.77 414 ASN A CA 1
ATOM 3323 C C . ASN A 1 416 ? 1.144 34.606 42.176 1.00 51.66 414 ASN A C 1
ATOM 3324 O O . ASN A 1 416 ? 2.095 33.933 41.767 1.00 57.28 414 ASN A O 1
ATOM 3329 N N . ASP A 1 417 ? 0.242 35.166 41.373 1.00 54.70 415 ASP A N 1
ATOM 3330 C CA . ASP A 1 417 ? 0.190 34.857 39.943 1.00 62.66 415 ASP A CA 1
ATOM 3331 C C . ASP A 1 417 ? 1.166 35.660 39.088 1.00 68.15 415 ASP A C 1
ATOM 3332 O O . ASP A 1 417 ? 1.656 35.143 38.078 1.00 70.83 415 ASP A O 1
ATOM 3337 N N . ASP A 1 418 ? 1.429 36.908 39.501 1.00 63.08 416 ASP A N 1
ATOM 3338 C CA . ASP A 1 418 ? 2.404 37.809 38.858 1.00 66.45 416 ASP A CA 1
ATOM 3339 C C . ASP A 1 418 ? 2.190 37.906 37.340 1.00 67.66 416 ASP A C 1
ATOM 3340 O O . ASP A 1 418 ? 3.072 37.562 36.542 1.00 70.64 416 ASP A O 1
ATOM 3345 N N . THR A 1 419 ? 1.001 38.349 36.944 1.00 61.68 417 THR A N 1
ATOM 3346 C CA . THR A 1 419 ? 0.631 38.319 35.533 1.00 64.56 417 THR A CA 1
ATOM 3347 C C . THR A 1 419 ? -0.209 39.512 35.083 1.00 63.42 417 THR A C 1
ATOM 3348 O O . THR A 1 419 ? -0.919 40.124 35.888 1.00 59.25 417 THR A O 1
ATOM 3352 N N . ARG A 1 420 ? -0.084 39.835 33.795 1.00 65.02 418 ARG A N 1
ATOM 3353 C CA A ARG A 1 420 ? -0.918 40.842 33.143 0.50 69.85 418 ARG A CA 1
ATOM 3354 C CA B ARG A 1 420 ? -0.926 40.843 33.159 0.50 69.58 418 ARG A CA 1
ATOM 3355 C C . ARG A 1 420 ? -2.186 40.178 32.604 1.00 72.58 418 ARG A C 1
ATOM 3356 O O . ARG A 1 420 ? -3.284 40.743 32.692 1.00 73.43 418 ARG A O 1
ATOM 3371 N N . ALA A 1 421 ? -2.018 38.973 32.049 1.00 71.97 419 ALA A N 1
ATOM 3372 C CA . ALA A 1 421 ? -3.117 38.170 31.507 1.00 70.33 419 ALA A CA 1
ATOM 3373 C C . ALA A 1 421 ? -4.140 37.824 32.593 1.00 72.01 419 ALA A C 1
ATOM 3374 O O . ALA A 1 421 ? -3.933 36.912 33.402 1.00 73.34 419 ALA A O 1
ATOM 3376 N N . PHE A 1 422 ? -5.236 38.581 32.595 1.00 69.30 420 PHE A N 1
ATOM 3377 C CA . PHE A 1 422 ? -6.256 38.521 33.640 1.00 61.47 420 PHE A CA 1
ATOM 3378 C C . PHE A 1 422 ? -7.044 37.206 33.630 1.00 64.63 420 PHE A C 1
ATOM 3379 O O . PHE A 1 422 ? -7.410 36.688 34.690 1.00 66.74 420 PHE A O 1
ATOM 3387 N N . LEU A 1 423 ? -7.273 36.659 32.438 1.00 59.82 421 LEU A N 1
ATOM 3388 C CA . LEU A 1 423 ? -8.023 35.411 32.278 1.00 61.59 421 LEU A CA 1
ATOM 3389 C C . LEU A 1 423 ? -7.259 34.181 32.764 1.00 62.05 421 LEU A C 1
ATOM 3390 O O . LEU A 1 423 ? -7.859 33.153 33.089 1.00 65.67 421 LEU A O 1
ATOM 3395 N N . SER A 1 424 ? -5.935 34.299 32.813 1.00 66.96 422 SER A N 1
ATOM 3396 C CA . SER A 1 424 ? -5.065 33.215 33.254 1.00 62.04 422 SER A CA 1
ATOM 3397 C C . SER A 1 424 ? -4.989 33.096 34.772 1.00 56.03 422 SER A C 1
ATOM 3398 O O . SER A 1 424 ? -4.451 32.119 35.279 1.00 62.73 422 SER A O 1
ATOM 3401 N N . ILE A 1 425 ? -5.527 34.083 35.489 1.00 58.01 423 ILE A N 1
ATOM 3402 C CA . ILE A 1 425 ? -5.499 34.098 36.963 1.00 51.80 423 ILE A CA 1
ATOM 3403 C C . ILE A 1 425 ? -6.118 32.859 37.644 1.00 50.18 423 ILE A C 1
ATOM 3404 O O . ILE A 1 425 ? -5.445 32.237 38.472 1.00 47.59 423 ILE A O 1
ATOM 3409 N N . PRO A 1 426 ? -7.374 32.474 37.290 1.00 52.44 424 PRO A N 1
ATOM 3410 C CA . PRO A 1 426 ? -7.871 31.231 37.893 1.00 47.27 424 PRO A CA 1
ATOM 3411 C C . PRO A 1 426 ? -7.106 29.976 37.453 1.00 40.96 424 PRO A C 1
ATOM 3412 O O . PRO A 1 426 ? -6.976 29.042 38.242 1.00 39.05 424 PRO A O 1
ATOM 3416 N N . ALA A 1 427 ? -6.604 29.974 36.218 1.00 35.04 425 ALA A N 1
ATOM 3417 C CA . ALA A 1 427 ? -5.786 28.883 35.692 1.00 42.03 425 ALA A CA 1
ATOM 3418 C C . ALA A 1 427 ? -4.504 28.690 36.496 1.00 43.57 425 ALA A C 1
ATOM 3419 O O . ALA A 1 427 ? -4.202 27.573 36.922 1.00 52.12 425 ALA A O 1
ATOM 3421 N N . ARG A 1 428 ? -3.780 29.791 36.710 1.00 46.47 426 ARG A N 1
ATOM 3422 C CA . ARG A 1 428 ? -2.503 29.804 37.432 1.00 40.42 426 ARG A CA 1
ATOM 3423 C C . ARG A 1 428 ? -2.662 29.417 38.896 1.00 38.97 426 ARG A C 1
ATOM 3424 O O . ARG A 1 428 ? -1.824 28.704 39.453 1.00 45.38 426 ARG A O 1
ATOM 3432 N N . HIS A 1 429 ? -3.742 29.893 39.508 1.00 40.73 427 HIS A N 1
ATOM 3433 C CA . HIS A 1 429 ? -4.063 29.556 40.889 1.00 42.89 427 HIS A CA 1
ATOM 3434 C C . HIS A 1 429 ? -4.504 28.108 41.048 1.00 47.10 427 HIS A C 1
ATOM 3435 O O . HIS A 1 429 ? -4.268 27.502 42.094 1.00 48.24 427 HIS A O 1
ATOM 3442 N N . ASP A 1 430 ? -5.130 27.553 40.010 1.00 43.52 428 ASP A N 1
ATOM 3443 C CA . ASP A 1 430 ? -5.498 26.146 40.025 1.00 42.02 428 ASP A CA 1
ATOM 3444 C C . ASP A 1 430 ? -4.267 25.246 39.963 1.00 41.53 428 ASP A C 1
ATOM 3445 O O . ASP A 1 430 ? -4.175 24.298 40.743 1.00 42.00 428 ASP A O 1
ATOM 3450 N N . VAL A 1 431 ? -3.327 25.556 39.062 1.00 35.01 429 VAL A N 1
ATOM 3451 C CA . VAL A 1 431 ? -2.043 24.830 38.978 1.00 31.88 429 VAL A CA 1
ATOM 3452 C C . VAL A 1 431 ? -1.344 24.797 40.342 1.00 25.54 429 VAL A C 1
ATOM 3453 O O . VAL A 1 431 ? -0.950 23.732 40.824 1.00 43.13 429 VAL A O 1
ATOM 3457 N N . ALA A 1 432 ? -1.244 25.965 40.971 1.00 35.98 430 ALA A N 1
ATOM 3458 C CA . ALA A 1 432 ? -0.669 26.118 42.306 1.00 30.02 430 ALA A CA 1
ATOM 3459 C C . ALA A 1 432 ? -1.307 25.212 43.349 1.00 39.44 430 ALA A C 1
ATOM 3460 O O . ALA A 1 432 ? -0.610 24.634 44.181 1.00 41.29 430 ALA A O 1
ATOM 3462 N N . ARG A 1 433 ? -2.634 25.102 43.301 1.00 38.74 431 ARG A N 1
ATOM 3463 C CA . ARG A 1 433 ? -3.378 24.268 44.242 1.00 37.84 431 ARG A CA 1
ATOM 3464 C C . ARG A 1 433 ? -3.188 22.780 43.970 1.00 32.57 431 ARG A C 1
ATOM 3465 O O . ARG A 1 433 ? -3.126 21.974 44.907 1.00 36.87 431 ARG A O 1
ATOM 3473 N N . ARG A 1 434 ? -3.067 22.426 42.692 1.00 23.13 432 ARG A N 1
ATOM 3474 C CA . ARG A 1 434 ? -2.877 21.035 42.302 1.00 28.39 432 ARG A CA 1
ATOM 3475 C C . ARG A 1 434 ? -1.480 20.524 42.651 1.00 27.44 432 ARG A C 1
ATOM 3476 O O . ARG A 1 434 ? -1.336 19.387 43.110 1.00 42.28 432 ARG A O 1
ATOM 3484 N N . VAL A 1 435 ? -0.466 21.368 42.451 1.00 34.36 433 VAL A N 1
ATOM 3485 C CA . VAL A 1 435 ? 0.930 21.008 42.740 1.00 36.82 433 VAL A CA 1
ATOM 3486 C C . VAL A 1 435 ? 1.190 20.925 44.246 1.00 31.91 433 VAL A C 1
ATOM 3487 O O . VAL A 1 435 ? 1.922 20.046 44.712 1.00 49.43 433 VAL A O 1
ATOM 3491 N N . ASP A 1 436 ? 0.562 21.815 45.005 1.00 28.29 434 ASP A N 1
ATOM 3492 C CA . ASP A 1 436 ? 0.644 21.777 46.466 1.00 36.62 434 ASP A CA 1
ATOM 3493 C C . ASP A 1 436 ? -0.018 20.528 47.030 1.00 40.42 434 ASP A C 1
ATOM 3494 O O . ASP A 1 436 ? 0.471 19.954 48.011 1.00 42.76 434 ASP A O 1
ATOM 3499 N N . SER A 1 437 ? -1.127 20.118 46.407 1.00 41.38 435 SER A N 1
ATOM 3500 C CA . SER A 1 437 ? -1.835 18.890 46.778 1.00 33.98 435 SER A CA 1
ATOM 3501 C C . SER A 1 437 ? -0.989 17.672 46.447 1.00 33.65 435 SER A C 1
ATOM 3502 O O . SER A 1 437 ? -0.916 16.745 47.246 1.00 38.65 435 SER A O 1
ATOM 3505 N N . ALA A 1 438 ? -0.345 17.705 45.279 1.00 23.08 436 ALA A N 1
ATOM 3506 C CA . ALA A 1 438 ? 0.554 16.648 44.819 1.00 25.39 436 ALA A CA 1
ATOM 3507 C C . ALA A 1 438 ? 1.735 16.428 45.750 1.00 34.09 436 ALA A C 1
ATOM 3508 O O . ALA A 1 438 ? 2.067 15.287 46.075 1.00 43.05 436 ALA A O 1
ATOM 3510 N N . PHE A 1 439 ? 2.360 17.524 46.178 1.00 42.07 437 PHE A N 1
ATOM 3511 C CA . PHE A 1 439 ? 3.541 17.457 47.034 1.00 41.68 437 PHE A CA 1
ATOM 3512 C C . PHE A 1 439 ? 3.206 16.918 48.414 1.00 32.47 437 PHE A C 1
ATOM 3513 O O . PHE A 1 439 ? 3.900 16.036 48.923 1.00 43.83 437 PHE A O 1
ATOM 3521 N N . LEU A 1 440 ? 2.148 17.465 49.009 1.00 39.30 438 LEU A N 1
ATOM 3522 C CA . LEU A 1 440 ? 1.627 17.009 50.302 1.00 37.76 438 LEU A CA 1
ATOM 3523 C C . LEU A 1 440 ? 1.176 15.549 50.278 1.00 37.43 438 LEU A C 1
ATOM 3524 O O . LEU A 1 440 ? 1.445 14.810 51.222 1.00 44.28 438 LEU A O 1
ATOM 3529 N N . ALA A 1 441 ? 0.509 15.145 49.193 1.00 34.53 439 ALA A N 1
ATOM 3530 C CA . ALA A 1 441 ? 0.111 13.746 48.968 1.00 36.23 439 ALA A CA 1
ATOM 3531 C C . ALA A 1 441 ? 1.286 12.772 48.969 1.00 34.12 439 ALA A C 1
ATOM 3532 O O . ALA A 1 441 ? 1.182 11.677 49.519 1.00 43.62 439 ALA A O 1
ATOM 3534 N N . ARG A 1 442 ? 2.392 13.177 48.348 1.00 34.68 440 ARG A N 1
ATOM 3535 C CA . ARG A 1 442 ? 3.612 12.375 48.305 1.00 34.64 440 ARG A CA 1
ATOM 3536 C C . ARG A 1 442 ? 4.257 12.237 49.685 1.00 38.07 440 ARG A C 1
ATOM 3537 O O . ARG A 1 442 ? 4.922 11.241 49.954 1.00 44.00 440 ARG A O 1
ATOM 3545 N N . MET A 1 443 ? 4.060 13.238 50.546 1.00 43.95 441 MET A N 1
ATOM 3546 C CA A MET A 1 443 ? 4.563 13.197 51.920 0.50 44.57 441 MET A CA 1
ATOM 3547 C CA B MET A 1 443 ? 4.569 13.192 51.919 0.50 44.23 441 MET A CA 1
ATOM 3548 C C . MET A 1 443 ? 3.757 12.223 52.773 1.00 43.15 441 MET A C 1
ATOM 3549 O O . MET A 1 443 ? 4.318 11.496 53.593 1.00 43.74 441 MET A O 1
ATOM 3558 N N . VAL A 1 444 ? 2.438 12.223 52.570 1.00 42.83 442 VAL A N 1
ATOM 3559 C CA . VAL A 1 444 ? 1.512 11.322 53.264 1.00 32.30 442 VAL A CA 1
ATOM 3560 C C . VAL A 1 444 ? 1.717 9.870 52.827 1.00 33.12 442 VAL A C 1
ATOM 3561 O O . VAL A 1 444 ? 1.836 8.968 53.663 1.00 27.04 442 VAL A O 1
ATOM 3565 N N . ALA A 1 445 ? 1.756 9.661 51.512 1.00 26.86 443 ALA A N 1
ATOM 3566 C CA . ALA A 1 445 ? 2.006 8.343 50.925 1.00 32.31 443 ALA A CA 1
ATOM 3567 C C . ALA A 1 445 ? 3.338 7.720 51.356 1.00 35.91 443 ALA A C 1
ATOM 3568 O O . ALA A 1 445 ? 3.459 6.495 51.404 1.00 48.06 443 ALA A O 1
ATOM 3570 N N . GLU A 1 446 ? 4.327 8.559 51.668 1.00 35.12 444 GLU A N 1
ATOM 3571 C CA . GLU A 1 446 ? 5.622 8.083 52.169 1.00 35.76 444 GLU A CA 1
ATOM 3572 C C . GLU A 1 446 ? 5.689 8.171 53.689 1.00 37.40 444 GLU A C 1
ATOM 3573 O O . GLU A 1 446 ? 6.746 7.936 54.280 1.00 37.34 444 GLU A O 1
ATOM 3579 N N . HIS A 1 447 ? 4.548 8.517 54.295 1.00 35.25 445 HIS A N 1
ATOM 3580 C CA . HIS A 1 447 ? 4.351 8.611 55.755 1.00 37.22 445 HIS A CA 1
ATOM 3581 C C . HIS A 1 447 ? 5.294 9.590 56.446 1.00 44.38 445 HIS A C 1
ATOM 3582 O O . HIS A 1 447 ? 5.731 9.363 57.579 1.00 40.45 445 HIS A O 1
ATOM 3589 N N . ARG A 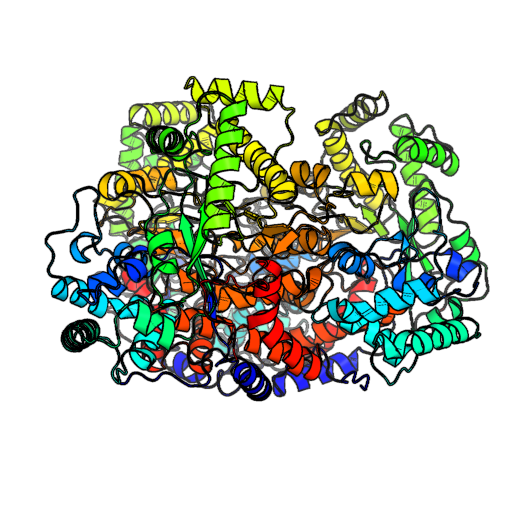1 448 ? 5.582 10.685 55.745 1.00 40.71 446 ARG A N 1
ATOM 3590 C CA . ARG A 1 448 ? 6.412 11.769 56.262 1.00 39.70 446 ARG A CA 1
ATOM 3591 C C . ARG A 1 448 ? 5.551 12.844 56.911 1.00 43.57 446 ARG A C 1
ATOM 3592 O O . ARG A 1 448 ? 6.056 13.699 57.642 1.00 41.50 446 ARG A O 1
ATOM 3600 N N . MET A 1 449 ? 4.251 12.801 56.621 1.00 44.84 447 MET A N 1
ATOM 3601 C CA . MET A 1 449 ? 3.265 13.568 57.369 1.00 30.31 447 MET A CA 1
ATOM 3602 C C . MET A 1 449 ? 1.945 12.824 57.448 1.00 40.41 447 MET A C 1
ATOM 3603 O O . MET A 1 449 ? 1.674 11.925 56.653 1.00 51.02 447 MET A O 1
ATOM 3608 N N . ASP A 1 450 ? 1.138 13.185 58.436 1.00 42.84 448 ASP A N 1
ATOM 3609 C CA . ASP A 1 450 ? -0.170 12.586 58.610 1.00 40.93 448 ASP A CA 1
ATOM 3610 C C . ASP A 1 450 ? -1.158 13.342 57.734 1.00 40.92 448 ASP A C 1
ATOM 3611 O O . ASP A 1 450 ? -0.905 14.492 57.371 1.00 54.32 448 ASP A O 1
ATOM 3616 N N . LEU A 1 451 ? -2.270 12.699 57.386 1.00 36.52 449 LEU A N 1
ATOM 3617 C CA . LEU A 1 451 ? -3.306 13.329 56.557 1.00 42.84 449 LEU A CA 1
ATOM 3618 C C . LEU A 1 451 ? -3.943 14.542 57.242 1.00 41.79 449 LEU A C 1
ATOM 3619 O O . LEU A 1 451 ? -4.326 15.498 56.574 1.00 46.91 449 LEU A O 1
ATOM 3624 N N . VAL A 1 452 ? -4.053 14.482 58.570 1.00 42.19 450 VAL A N 1
ATOM 3625 C CA . VAL A 1 452 ? -4.570 15.573 59.394 1.00 42.46 450 VAL A CA 1
ATOM 3626 C C . VAL A 1 452 ? -3.726 16.841 59.207 1.00 54.20 450 VAL A C 1
ATOM 3627 O O . VAL A 1 452 ? -4.269 17.943 59.091 1.00 61.01 450 VAL A O 1
ATOM 3631 N N . GLU A 1 453 ? -2.404 16.661 59.164 1.00 52.82 451 GLU A N 1
ATOM 3632 C CA . GLU A 1 453 ? -1.451 17.752 58.956 1.00 42.96 451 GLU A CA 1
ATOM 3633 C C . GLU A 1 453 ? -1.540 18.324 57.543 1.00 45.40 451 GLU A C 1
ATOM 3634 O O . GLU A 1 453 ? -1.510 19.545 57.356 1.00 50.33 451 GLU A O 1
ATOM 3640 N N . ALA A 1 454 ? -1.649 17.434 56.559 1.00 40.75 452 ALA A N 1
ATOM 3641 C CA . ALA A 1 454 ? -1.765 17.822 55.154 1.00 42.32 452 ALA A CA 1
ATOM 3642 C C . ALA A 1 454 ? -3.077 18.542 54.850 1.00 52.22 452 ALA A C 1
ATOM 3643 O O . ALA A 1 454 ? -3.106 19.443 54.014 1.00 60.29 452 ALA A O 1
ATOM 3645 N N . GLU A 1 455 ? -4.153 18.137 55.528 1.00 55.38 453 GLU A N 1
ATOM 3646 C CA . GLU A 1 455 ? -5.470 18.749 55.350 1.00 51.95 453 GLU A CA 1
ATOM 3647 C C . GLU A 1 455 ? -5.486 20.172 55.883 1.00 43.53 453 GLU A C 1
ATOM 3648 O O . GLU A 1 455 ? -6.089 21.056 55.280 1.00 36.84 453 GLU A O 1
ATOM 3654 N N . GLU A 1 456 ? -4.819 20.383 57.015 1.00 43.00 454 GLU A N 1
ATOM 3655 C CA . GLU A 1 456 ? -4.655 21.717 57.576 1.00 39.80 454 GLU A CA 1
ATOM 3656 C C . GLU A 1 456 ? -3.795 22.587 56.665 1.00 41.41 454 GLU A C 1
ATOM 3657 O O . GLU A 1 456 ? -4.063 23.779 56.507 1.00 46.38 454 GLU A O 1
ATOM 3663 N N . LEU A 1 457 ? -2.782 21.978 56.050 1.00 39.06 455 LEU A N 1
ATOM 3664 C CA . LEU A 1 457 ? -1.760 22.725 55.329 1.00 35.97 455 LEU A CA 1
ATOM 3665 C C . LEU A 1 457 ? -2.171 23.331 53.993 1.00 42.57 455 LEU A C 1
ATOM 3666 O O . LEU A 1 457 ? -1.860 24.493 53.755 1.00 51.31 455 LEU A O 1
ATOM 3671 N N . ILE A 1 458 ? -2.862 22.579 53.132 1.00 39.49 456 ILE A N 1
ATOM 3672 C CA . ILE A 1 458 ? -3.315 23.167 51.857 1.00 41.41 456 ILE A CA 1
ATOM 3673 C C . ILE A 1 458 ? -4.264 24.344 52.040 1.00 41.40 456 ILE A C 1
ATOM 3674 O O . ILE A 1 458 ? -4.233 25.265 51.237 1.00 47.87 456 ILE A O 1
ATOM 3679 N N . VAL A 1 459 ? -5.089 24.318 53.088 1.00 37.35 457 VAL A N 1
ATOM 3680 C CA . VAL A 1 459 ? -5.991 25.441 53.377 1.00 40.46 457 VAL A CA 1
ATOM 3681 C C . VAL A 1 459 ? -5.181 26.645 53.877 1.00 38.76 457 VAL A C 1
ATOM 3682 O O . VAL A 1 459 ? -5.467 27.790 53.513 1.00 49.34 457 VAL A O 1
ATOM 3686 N N . ASP A 1 460 ? -4.163 26.372 54.694 1.00 41.72 458 ASP A N 1
ATOM 3687 C CA . ASP A 1 460 ? -3.216 27.395 55.143 1.00 42.43 458 ASP A CA 1
ATOM 3688 C C . ASP A 1 460 ? -2.414 27.991 53.985 1.00 39.35 458 ASP A C 1
ATOM 3689 O O . ASP A 1 460 ? -2.409 29.203 53.800 1.00 56.18 458 ASP A O 1
ATOM 3694 N N . LEU A 1 461 ? -1.785 27.128 53.194 1.00 43.27 459 LEU A N 1
ATOM 3695 C CA . LEU A 1 461 ? -0.971 27.522 52.041 1.00 44.60 459 LEU A CA 1
ATOM 3696 C C . LEU A 1 461 ? -1.745 28.286 50.967 1.00 43.95 459 LEU A C 1
ATOM 3697 O O . LEU A 1 461 ? -1.195 29.180 50.320 1.00 52.46 459 LEU A O 1
ATOM 3702 N N . THR A 1 462 ? -3.016 27.933 50.783 1.00 46.18 460 THR A N 1
ATOM 3703 C CA . THR A 1 462 ? -3.853 28.542 49.747 1.00 41.01 460 THR A CA 1
ATOM 3704 C C . THR A 1 462 ? -4.479 29.862 50.203 1.00 42.55 460 THR A C 1
ATOM 3705 O O . THR A 1 462 ? -4.579 30.817 49.421 1.00 43.25 460 THR A O 1
ATOM 3709 N N . TYR A 1 463 ? -4.887 29.922 51.469 1.00 37.48 461 TYR A N 1
ATOM 3710 C CA . TYR A 1 463 ? -5.744 31.015 51.918 1.00 43.83 461 TYR A CA 1
ATOM 3711 C C . TYR A 1 463 ? -5.240 31.756 53.166 1.00 45.21 461 TYR A C 1
ATOM 3712 O O . TYR A 1 463 ? -5.062 32.972 53.131 1.00 47.53 461 TYR A O 1
ATOM 3721 N N . ASN A 1 464 ? -5.009 31.026 54.255 1.00 50.03 462 ASN A N 1
ATOM 3722 C CA . ASN A 1 464 ? -4.693 31.643 55.547 1.00 46.92 462 ASN A CA 1
ATOM 3723 C C . ASN A 1 464 ? -3.312 32.282 55.608 1.00 50.31 462 ASN A C 1
ATOM 3724 O O . ASN A 1 464 ? -3.172 33.400 56.100 1.00 55.33 462 ASN A O 1
ATOM 3729 N N . LEU A 1 465 ? -2.305 31.571 55.105 1.00 53.18 463 LEU A N 1
ATOM 3730 C CA . LEU A 1 465 ? -0.923 32.068 55.096 1.00 49.27 463 LEU A CA 1
ATOM 3731 C C . LEU A 1 465 ? -0.652 33.292 54.198 1.00 49.76 463 LEU A C 1
ATOM 3732 O O . LEU A 1 465 ? 0.017 34.220 54.655 1.00 52.11 463 LEU A O 1
ATOM 3737 N N . PRO A 1 466 ? -1.153 33.307 52.935 1.00 44.78 464 PRO A N 1
ATOM 3738 C CA . PRO A 1 466 ? -1.039 34.543 52.142 1.00 45.03 464 PRO A CA 1
ATOM 3739 C C . PRO A 1 466 ? -1.684 35.774 52.788 1.00 47.49 464 PRO A C 1
ATOM 3740 O O . PRO A 1 466 ? -1.108 36.860 52.749 1.00 53.95 464 PRO A O 1
ATOM 3744 N N . LYS A 1 467 ? -2.860 35.588 53.379 1.00 49.22 465 LYS A N 1
ATOM 3745 C CA . LYS A 1 467 ? -3.586 36.650 54.068 1.00 46.71 465 LYS A CA 1
ATOM 3746 C C . LYS A 1 467 ? -2.850 37.221 55.280 1.00 48.11 465 LYS A C 1
ATOM 3747 O O . LYS A 1 467 ? -2.869 38.429 55.498 1.00 57.61 465 LYS A O 1
ATOM 3753 N N . LYS A 1 468 ? -2.220 36.356 56.071 1.00 43.67 466 LYS A N 1
ATOM 3754 C CA . LYS A 1 468 ? -1.484 36.799 57.255 1.00 52.31 466 LYS A CA 1
ATOM 3755 C C . LYS A 1 468 ? -0.215 37.541 56.855 1.00 52.87 466 LYS A C 1
ATOM 3756 O O . LYS A 1 468 ? 0.106 38.591 57.417 1.00 56.18 466 LYS A O 1
ATOM 3762 N N . ALA A 1 469 ? 0.474 36.990 55.859 1.00 50.16 467 ALA A N 1
ATOM 3763 C CA . ALA A 1 469 ? 1.770 37.475 55.414 1.00 47.04 467 ALA A CA 1
ATOM 3764 C C . ALA A 1 469 ? 1.691 38.832 54.726 1.00 49.26 467 ALA A C 1
ATOM 3765 O O . ALA A 1 469 ? 2.581 39.675 54.892 1.00 43.57 467 ALA A O 1
ATOM 3767 N N . TYR A 1 470 ? 0.622 39.030 53.958 1.00 41.62 468 TYR A N 1
ATOM 3768 C CA . TYR A 1 470 ? 0.381 40.293 53.276 1.00 35.46 468 TYR A CA 1
ATOM 3769 C C . TYR A 1 470 ? -0.566 41.204 54.057 1.00 40.21 468 TYR A C 1
ATOM 3770 O O . TYR A 1 470 ? -1.022 42.215 53.532 1.00 41.63 468 TYR A O 1
ATOM 3779 N N . LYS A 1 471 ? -0.844 40.839 55.310 1.00 47.48 469 LYS A N 1
ATOM 3780 C CA . LYS A 1 471 ? -1.662 41.643 56.237 1.00 49.59 469 LYS A CA 1
ATOM 3781 C C . LYS A 1 471 ? -3.033 42.027 55.656 1.00 51.01 469 LYS A C 1
ATOM 3782 O O . LYS A 1 471 ? -3.492 43.163 55.783 1.00 53.88 469 LYS A O 1
ATOM 3788 N N . LEU A 1 472 ? -3.669 41.046 55.022 1.00 59.64 470 LEU A N 1
ATOM 3789 C CA . LEU A 1 472 ? -4.947 41.209 54.333 1.00 61.88 470 LEU A CA 1
ATOM 3790 C C . LEU A 1 472 ? -6.162 40.916 55.232 1.00 68.77 470 LEU A C 1
ATOM 3791 O O . LEU A 1 472 ? -7.295 40.814 54.745 1.00 68.91 470 LEU A O 1
ATOM 3796 N N . ASP A 1 473 ? -5.916 40.805 56.539 1.00 80.72 471 ASP A N 1
ATOM 3797 C CA . ASP A 1 473 ? -6.945 40.463 57.529 1.00 91.45 471 ASP A CA 1
ATOM 3798 C C . ASP A 1 473 ? -8.001 41.550 57.754 1.00 93.73 471 ASP A C 1
ATOM 3799 O O . ASP A 1 473 ? -9.161 41.243 58.037 1.00 94.00 471 ASP A O 1
ATOM 3804 N N . GLN A 1 474 ? -7.597 42.813 57.632 1.00 97.68 472 GLN A N 1
ATOM 3805 C CA . GLN A 1 474 ? -8.518 43.935 57.802 1.00 98.55 472 GLN A CA 1
ATOM 3806 C C . GLN A 1 474 ? -9.008 44.444 56.449 1.00 95.02 472 GLN A C 1
ATOM 3807 O O . GLN A 1 474 ? -8.291 45.169 55.751 1.00 93.67 472 GLN A O 1
ATOM 3813 N N . ARG A 1 475 ? -10.223 44.042 56.083 1.00 90.02 473 ARG A N 1
ATOM 3814 C CA . ARG A 1 475 ? -10.879 44.540 54.878 1.00 87.61 473 ARG A CA 1
ATOM 3815 C C . ARG A 1 475 ? -11.302 45.988 55.106 1.00 88.26 473 ARG A C 1
ATOM 3816 O O . ARG A 1 475 ? -11.825 46.318 56.173 1.00 92.55 473 ARG A O 1
ATOM 3824 N N . PRO A 1 476 ? -11.061 46.862 54.113 1.00 86.96 474 PRO A N 1
ATOM 3825 C CA . PRO A 1 476 ? -11.566 48.228 54.182 1.00 88.42 474 PRO A CA 1
ATOM 3826 C C . PRO A 1 476 ? -13.067 48.272 53.901 1.00 87.54 474 PRO A C 1
ATOM 3827 O O . PRO A 1 476 ? -13.613 47.355 53.277 1.00 85.72 474 PRO A O 1
ATOM 3831 N N . ASP A 1 477 ? -13.714 49.343 54.351 1.00 89.51 475 ASP A N 1
ATOM 3832 C CA . ASP A 1 477 ? -15.171 49.477 54.289 1.00 89.26 475 ASP A CA 1
ATOM 3833 C C . ASP A 1 477 ? -15.723 49.726 52.878 1.00 82.74 475 ASP A C 1
ATOM 3834 O O . ASP A 1 477 ? -16.921 49.553 52.637 1.00 78.50 475 ASP A O 1
ATOM 3839 N N . TRP A 1 478 ? -14.852 50.119 51.950 1.00 76.78 476 TRP A N 1
ATOM 3840 C CA . TRP A 1 478 ? -15.254 50.306 50.555 1.00 75.76 476 TRP A CA 1
ATOM 3841 C C . TRP A 1 478 ? -15.336 48.993 49.774 1.00 76.31 476 TRP A C 1
ATOM 3842 O O . TRP A 1 478 ? -15.870 48.961 48.660 1.00 75.04 476 TRP A O 1
ATOM 3853 N N . ALA A 1 479 ? -14.804 47.922 50.364 1.00 76.88 477 ALA A N 1
ATOM 3854 C CA . ALA A 1 479 ? -14.771 46.606 49.732 1.00 75.57 477 ALA A CA 1
ATOM 3855 C C . ALA A 1 479 ? -15.797 45.659 50.344 1.00 77.86 477 ALA A C 1
ATOM 3856 O O . ALA A 1 479 ? -16.157 45.798 51.520 1.00 79.51 477 ALA A O 1
ATOM 3858 N N . ARG A 1 480 ? -16.257 44.705 49.532 1.00 78.42 478 ARG A N 1
ATOM 3859 C CA . ARG A 1 480 ? -17.161 43.633 49.962 1.00 81.70 478 ARG A CA 1
ATOM 3860 C C . ARG A 1 480 ? -16.574 42.807 51.105 1.00 85.39 478 ARG A C 1
ATOM 3861 O O . ARG A 1 480 ? -15.368 42.561 51.126 1.00 88.89 478 ARG A O 1
ATOM 3869 N N . PRO A 1 481 ? -17.419 42.400 52.074 1.00 89.92 479 PRO A N 1
ATOM 3870 C CA . PRO A 1 481 ? -16.950 41.482 53.118 1.00 92.87 479 PRO A CA 1
ATOM 3871 C C . PRO A 1 481 ? -16.539 40.125 52.539 1.00 94.06 479 PRO A C 1
ATOM 3872 O O . PRO A 1 481 ? -17.176 39.633 51.604 1.00 94.61 479 PRO A O 1
ATOM 3876 N N . ALA A 1 482 ? -15.470 39.549 53.083 1.00 97.14 480 ALA A N 1
ATOM 3877 C CA . ALA A 1 482 ? -14.918 38.287 52.588 1.00 100.66 480 ALA A CA 1
ATOM 3878 C C . ALA A 1 482 ? -15.768 37.079 52.989 1.00 102.12 480 ALA A C 1
ATOM 3879 O O . ALA A 1 482 ? -16.061 36.877 54.171 1.00 101.00 480 ALA A O 1
ATOM 3881 N N . THR A 1 483 ? -16.160 36.286 51.993 1.00 105.23 481 THR A N 1
ATOM 3882 C CA . THR A 1 483 ? -16.971 35.086 52.213 1.00 106.34 481 THR A CA 1
ATOM 3883 C C . THR A 1 483 ? -16.620 33.987 51.212 1.00 103.91 481 THR A C 1
ATOM 3884 O O . THR A 1 483 ? -15.891 33.050 51.535 1.00 102.04 481 THR A O 1
ATOM 3888 N N . ARG B 1 5 ? -5.140 12.819 69.541 1.00 64.83 3 ARG B N 1
ATOM 3889 C CA . ARG B 1 5 ? -4.591 12.448 68.205 1.00 59.28 3 ARG B CA 1
ATOM 3890 C C . ARG B 1 5 ? -3.393 11.502 68.347 1.00 55.67 3 ARG B C 1
ATOM 3891 O O . ARG B 1 5 ? -2.418 11.844 69.023 1.00 57.65 3 ARG B O 1
ATOM 3899 N N . PRO B 1 6 ? -3.464 10.313 67.708 1.00 52.63 4 PRO B N 1
ATOM 3900 C CA . PRO B 1 6 ? -2.461 9.256 67.892 1.00 50.52 4 PRO B CA 1
ATOM 3901 C C . PRO B 1 6 ? -1.121 9.490 67.186 1.00 53.85 4 PRO B C 1
ATOM 3902 O O . PRO B 1 6 ? -1.073 10.110 66.117 1.00 56.40 4 PRO B O 1
ATOM 3906 N N . LEU B 1 7 ? -0.044 8.994 67.794 1.00 49.42 5 LEU B N 1
ATOM 3907 C CA . LEU B 1 7 ? 1.263 8.986 67.151 1.00 50.28 5 LEU B CA 1
ATOM 3908 C C . LEU B 1 7 ? 1.325 7.751 66.263 1.00 56.14 5 LEU B C 1
ATOM 3909 O O . LEU B 1 7 ? 1.539 6.636 66.740 1.00 56.22 5 LEU B O 1
ATOM 3914 N N . SER B 1 8 ? 1.120 7.965 64.969 1.00 63.63 6 SER B N 1
ATOM 3915 C CA . SER B 1 8 ? 1.194 6.903 63.981 1.00 66.97 6 SER B CA 1
ATOM 3916 C C . SER B 1 8 ? 2.551 6.956 63.281 1.00 67.71 6 SER B C 1
ATOM 3917 O O . SER B 1 8 ? 2.788 7.809 62.419 1.00 76.07 6 SER B O 1
ATOM 3920 N N . PHE B 1 9 ? 3.446 6.054 63.673 1.00 58.20 7 PHE B N 1
ATOM 3921 C CA . PHE B 1 9 ? 4.765 5.973 63.055 1.00 50.98 7 PHE B CA 1
ATOM 3922 C C . PHE B 1 9 ? 4.884 4.691 62.235 1.00 50.44 7 PHE B C 1
ATOM 3923 O O . PHE B 1 9 ? 5.154 3.610 62.781 1.00 46.17 7 PHE B O 1
ATOM 3931 N N . HIS B 1 10 ? 4.685 4.840 60.924 1.00 37.76 8 HIS B N 1
ATOM 3932 C CA . HIS B 1 10 ? 4.465 3.723 59.999 1.00 41.16 8 HIS B CA 1
ATOM 3933 C C . HIS B 1 10 ? 5.733 2.935 59.692 1.00 42.13 8 HIS B C 1
ATOM 3934 O O . HIS B 1 10 ? 6.825 3.495 59.676 1.00 50.53 8 HIS B O 1
ATOM 3941 N N . GLU B 1 11 ? 5.570 1.637 59.442 1.00 53.16 9 GLU B N 1
ATOM 3942 C CA . GLU B 1 11 ? 6.686 0.725 59.160 1.00 52.83 9 GLU B CA 1
ATOM 3943 C C . GLU B 1 11 ? 7.354 1.025 57.827 1.00 49.74 9 GLU B C 1
ATOM 3944 O O . GLU B 1 11 ? 8.537 0.750 57.652 1.00 42.78 9 GLU B O 1
ATOM 3950 N N . ASP B 1 12 ? 6.576 1.562 56.888 1.00 48.30 10 ASP B N 1
ATOM 3951 C CA . ASP B 1 12 ? 7.023 1.783 55.516 1.00 43.34 10 ASP B CA 1
ATOM 3952 C C . ASP B 1 12 ? 7.344 3.242 55.226 1.00 36.13 10 ASP B C 1
ATOM 3953 O O . ASP B 1 12 ? 7.260 3.677 54.081 1.00 50.63 10 ASP B O 1
ATOM 3958 N N . ARG B 1 13 ? 7.703 3.990 56.264 1.00 39.71 11 ARG B N 1
ATOM 3959 C CA . ARG B 1 13 ? 8.063 5.397 56.124 1.00 41.86 11 ARG B CA 1
ATOM 3960 C C . ARG B 1 13 ? 9.310 5.568 55.253 1.00 44.56 11 ARG B C 1
ATOM 3961 O O . ARG B 1 13 ? 10.211 4.723 55.268 1.00 38.45 11 ARG B O 1
ATOM 3969 N N . LEU B 1 14 ? 9.327 6.649 54.471 1.00 41.39 12 LEU B N 1
ATOM 3970 C CA . LEU B 1 14 ? 10.457 7.019 53.592 1.00 47.10 12 LEU B CA 1
ATOM 3971 C C . LEU B 1 14 ? 10.660 6.143 52.338 1.00 44.11 12 LEU B C 1
ATOM 3972 O O . LEU B 1 14 ? 11.476 6.473 51.474 1.00 49.84 12 LEU B O 1
ATOM 3977 N N . PHE B 1 15 ? 9.918 5.041 52.236 1.00 42.34 13 PHE B N 1
ATOM 3978 C CA . PHE B 1 15 ? 9.921 4.209 51.028 1.00 34.29 13 PHE B CA 1
ATOM 3979 C C . PHE B 1 15 ? 8.976 4.841 50.013 1.00 35.28 13 PHE B C 1
ATOM 3980 O O . PHE B 1 15 ? 7.995 5.473 50.412 1.00 29.90 13 PHE B O 1
ATOM 3988 N N . PRO B 1 16 ? 9.256 4.678 48.702 1.00 36.79 14 PRO B N 1
ATOM 3989 C CA . PRO B 1 16 ? 8.379 5.262 47.680 1.00 35.90 14 PRO B CA 1
ATOM 3990 C C . PRO B 1 16 ? 6.986 4.643 47.730 1.00 42.15 14 PRO B C 1
ATOM 3991 O O . PRO B 1 16 ? 6.824 3.533 48.236 1.00 43.32 14 PRO B O 1
ATOM 3995 N N . SER B 1 17 ? 5.987 5.358 47.224 1.00 47.24 15 SER B N 1
ATOM 3996 C CA . SER B 1 17 ? 4.609 4.873 47.293 1.00 47.74 15 SER B CA 1
ATOM 3997 C C . SER B 1 17 ? 4.327 3.736 46.308 1.00 49.32 15 SER B C 1
ATOM 3998 O O . SER B 1 17 ? 3.506 2.856 46.596 1.00 56.28 15 SER B O 1
ATOM 4001 N N . ASP B 1 18 ? 5.012 3.767 45.163 1.00 45.28 16 ASP B N 1
ATOM 4002 C CA . ASP B 1 18 ? 4.926 2.719 44.149 1.00 43.40 16 ASP B CA 1
ATOM 4003 C C . ASP B 1 18 ? 5.236 1.345 44.737 1.00 50.11 16 ASP B C 1
ATOM 4004 O O . ASP B 1 18 ? 6.370 1.102 45.164 1.00 43.06 16 ASP B O 1
ATOM 4009 N N . PRO B 1 19 ? 4.233 0.441 44.729 1.00 48.86 17 PRO B N 1
ATOM 4010 C CA . PRO B 1 19 ? 4.240 -0.801 45.506 1.00 42.30 17 PRO B CA 1
ATOM 4011 C C . PRO B 1 19 ? 5.332 -1.788 45.112 1.00 37.07 17 PRO B C 1
ATOM 4012 O O . PRO B 1 19 ? 5.843 -2.495 45.979 1.00 41.50 17 PRO B O 1
ATOM 4016 N N . ALA B 1 20 ? 5.682 -1.837 43.827 1.00 31.22 18 ALA B N 1
ATOM 4017 C CA . ALA B 1 20 ? 6.792 -2.681 43.367 1.00 38.37 18 ALA B CA 1
ATOM 4018 C C . ALA B 1 20 ? 8.140 -2.185 43.896 1.00 45.55 18 ALA B C 1
ATOM 4019 O O . ALA B 1 20 ? 8.972 -2.988 44.331 1.00 51.62 18 ALA B O 1
ATOM 4021 N N . THR B 1 21 ? 8.339 -0.866 43.857 1.00 41.05 19 THR B N 1
ATOM 4022 C CA . THR B 1 21 ? 9.550 -0.231 44.378 1.00 37.81 19 THR B CA 1
ATOM 4023 C C . THR B 1 21 ? 9.605 -0.345 45.904 1.00 41.20 19 THR B C 1
ATOM 4024 O O . THR B 1 21 ? 10.626 -0.753 46.466 1.00 34.28 19 THR B O 1
ATOM 4028 N N . ARG B 1 22 ? 8.486 -0.023 46.553 1.00 31.20 20 ARG B N 1
ATOM 4029 C CA . ARG B 1 22 ? 8.341 -0.096 48.006 1.00 24.87 20 ARG B CA 1
ATOM 4030 C C . ARG B 1 22 ? 8.698 -1.459 48.580 1.00 27.71 20 ARG B C 1
ATOM 4031 O O . ARG B 1 22 ? 9.334 -1.545 49.635 1.00 37.92 20 ARG B O 1
ATOM 4039 N N . SER B 1 23 ? 8.313 -2.520 47.873 1.00 27.98 21 SER B N 1
ATOM 4040 C CA A SER B 1 23 ? 8.553 -3.873 48.351 0.50 23.96 21 SER B CA 1
ATOM 4041 C CA B SER B 1 23 ? 8.546 -3.883 48.339 0.50 24.40 21 SER B CA 1
ATOM 4042 C C . SER B 1 23 ? 10.000 -4.316 48.185 1.00 30.87 21 SER B C 1
ATOM 4043 O O . SER B 1 23 ? 10.492 -5.118 48.979 1.00 42.87 21 SER B O 1
ATOM 4048 N N . TYR B 1 24 ? 10.677 -3.798 47.157 1.00 35.33 22 TYR B N 1
ATOM 4049 C CA . TYR B 1 24 ? 12.129 -3.997 47.024 1.00 36.37 22 TYR B CA 1
ATOM 4050 C C . TYR B 1 24 ? 12.835 -3.248 48.164 1.00 41.94 22 TYR B C 1
ATOM 4051 O O . TYR B 1 24 ? 13.738 -3.788 48.809 1.00 47.10 22 TYR B O 1
ATOM 4060 N N . ALA B 1 25 ? 12.393 -2.012 48.404 1.00 41.66 23 ALA B N 1
ATOM 4061 C CA . ALA B 1 25 ? 12.914 -1.143 49.462 1.00 39.82 23 ALA B CA 1
ATOM 4062 C C . ALA B 1 25 ? 12.807 -1.786 50.833 1.00 37.12 23 ALA B C 1
ATOM 4063 O O . ALA B 1 25 ? 13.798 -1.869 51.560 1.00 45.82 23 ALA B O 1
ATOM 4065 N N . ARG B 1 26 ? 11.607 -2.268 51.150 1.00 38.45 24 ARG B N 1
ATOM 4066 C CA . ARG B 1 26 ? 11.312 -2.985 52.393 1.00 30.18 24 ARG B CA 1
ATOM 4067 C C . ARG B 1 26 ? 12.240 -4.181 52.607 1.00 31.38 24 ARG B C 1
ATOM 4068 O O . ARG B 1 26 ? 12.721 -4.414 53.721 1.00 41.90 24 ARG B O 1
ATOM 4076 N N . GLY B 1 27 ? 12.495 -4.920 51.531 1.00 35.34 25 GLY B N 1
ATOM 4077 C CA . GLY B 1 27 ? 13.369 -6.088 51.566 1.00 30.05 25 GLY B CA 1
ATOM 4078 C C . GLY B 1 27 ? 14.832 -5.765 51.792 1.00 38.88 25 GLY B C 1
ATOM 4079 O O . GLY B 1 27 ? 15.530 -6.493 52.502 1.00 53.75 25 GLY B O 1
ATOM 4080 N N . LEU B 1 28 ? 15.296 -4.674 51.184 1.00 38.31 26 LEU B N 1
ATOM 4081 C CA . LEU B 1 28 ? 16.686 -4.238 51.321 1.00 28.56 26 LEU B CA 1
ATOM 4082 C C . LEU B 1 28 ? 16.943 -3.661 52.705 1.00 27.75 26 LEU B C 1
ATOM 4083 O O . LEU B 1 28 ? 18.020 -3.848 53.275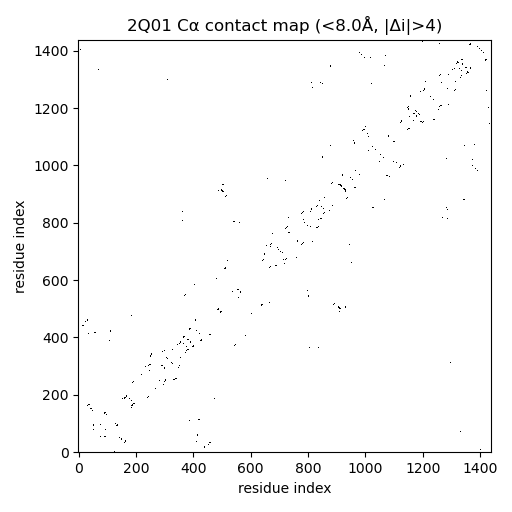 1.00 42.84 26 LEU B O 1
ATOM 4088 N N . TYR B 1 29 ? 15.945 -2.960 53.229 1.00 30.19 27 TYR B N 1
ATOM 4089 C CA . TYR B 1 29 ? 16.005 -2.353 54.551 1.00 28.44 27 TYR B CA 1
ATOM 4090 C C . TYR B 1 29 ? 16.043 -3.377 55.673 1.00 40.31 27 TYR B C 1
ATOM 4091 O O . TYR B 1 29 ? 16.779 -3.197 56.639 1.00 48.39 27 TYR B O 1
ATOM 4100 N N . ALA B 1 30 ? 15.264 -4.452 55.527 1.00 49.95 28 ALA B N 1
ATOM 4101 C CA . ALA B 1 30 ? 15.250 -5.579 56.473 1.00 40.62 28 ALA B CA 1
ATOM 4102 C C . ALA B 1 30 ? 16.628 -6.236 56.626 1.00 35.56 28 ALA B C 1
ATOM 4103 O O . ALA B 1 30 ? 16.978 -6.737 57.692 1.00 42.85 28 ALA B O 1
ATOM 4105 N N . LEU B 1 31 ? 17.407 -6.187 55.551 1.00 37.72 29 LEU B N 1
ATOM 4106 C CA . LEU B 1 31 ? 18.755 -6.730 55.483 1.00 41.52 29 LEU B CA 1
ATOM 4107 C C . LEU B 1 31 ? 19.755 -5.897 56.277 1.00 40.78 29 LEU B C 1
ATOM 4108 O O . LEU B 1 31 ? 20.897 -6.309 56.475 1.00 53.60 29 LEU B O 1
ATOM 4113 N N . VAL B 1 32 ? 19.311 -4.736 56.745 1.00 44.39 30 VAL B N 1
ATOM 4114 C CA . VAL B 1 32 ? 20.209 -3.677 57.179 1.00 39.79 30 VAL B CA 1
ATOM 4115 C C . VAL B 1 32 ? 19.757 -2.937 58.462 1.00 47.65 30 VAL B C 1
ATOM 4116 O O . VAL B 1 32 ? 20.591 -2.366 59.178 1.00 48.92 30 VAL B O 1
ATOM 4120 N N . LYS B 1 33 ? 18.458 -3.013 58.777 1.00 44.44 31 LYS B N 1
ATOM 4121 C CA . LYS B 1 33 ? 17.838 -2.241 59.876 1.00 41.01 31 LYS B CA 1
ATOM 4122 C C . LYS B 1 33 ? 18.370 -2.513 61.281 1.00 39.82 31 LYS B C 1
ATOM 4123 O O . LYS B 1 33 ? 18.265 -1.658 62.165 1.00 41.05 31 LYS B O 1
ATOM 4129 N N . ASP B 1 34 ? 18.933 -3.702 61.473 1.00 40.24 32 ASP B N 1
ATOM 4130 C CA . ASP B 1 34 ? 19.361 -4.161 62.784 1.00 49.83 32 ASP B CA 1
ATOM 4131 C C . ASP B 1 34 ? 20.874 -4.310 62.881 1.00 45.29 32 ASP B C 1
ATOM 4132 O O . ASP B 1 34 ? 21.385 -4.776 63.897 1.00 50.28 32 ASP B O 1
ATOM 4137 N N . LEU B 1 35 ? 21.581 -3.913 61.823 1.00 43.48 33 LEU B N 1
ATOM 4138 C CA . LEU B 1 35 ? 23.042 -3.832 61.849 1.00 39.18 33 LEU B CA 1
ATOM 4139 C C . LEU B 1 35 ? 23.491 -2.784 62.868 1.00 41.10 33 LEU B C 1
ATOM 4140 O O . LEU B 1 35 ? 22.759 -1.816 63.120 1.00 41.58 33 LEU B O 1
ATOM 4145 N N . PRO B 1 36 ? 24.683 -2.975 63.468 1.00 41.97 34 PRO B N 1
ATOM 4146 C CA . PRO B 1 36 ? 25.171 -1.978 64.422 1.00 41.95 34 PRO B CA 1
ATOM 4147 C C . PRO B 1 36 ? 25.385 -0.610 63.786 1.00 40.01 34 PRO B C 1
ATOM 4148 O O . PRO B 1 36 ? 25.675 -0.515 62.590 1.00 41.15 34 PRO B O 1
ATOM 4152 N N . ILE B 1 37 ? 25.215 0.436 64.586 1.00 37.51 35 ILE B N 1
ATOM 4153 C CA . ILE B 1 37 ? 25.431 1.805 64.136 1.00 36.95 35 ILE B CA 1
ATOM 4154 C C . ILE B 1 37 ? 26.924 2.162 64.172 1.00 32.35 35 ILE B C 1
ATOM 4155 O O . ILE B 1 37 ? 27.588 2.031 65.203 1.00 40.94 35 ILE B O 1
ATOM 4160 N N . ILE B 1 38 ? 27.450 2.582 63.029 1.00 43.65 36 ILE B N 1
ATOM 4161 C CA . ILE B 1 38 ? 28.803 3.128 62.961 1.00 48.75 36 ILE B CA 1
ATOM 4162 C C . ILE B 1 38 ? 28.702 4.624 62.715 1.00 49.24 36 ILE B C 1
ATOM 4163 O O . ILE B 1 38 ? 28.180 5.071 61.682 1.00 44.00 36 ILE B O 1
ATOM 4168 N N . SER B 1 39 ? 29.198 5.384 63.684 1.00 44.11 37 SER B N 1
ATOM 4169 C CA . SER B 1 39 ? 29.034 6.826 63.701 1.00 41.39 37 SER B CA 1
ATOM 4170 C C . SER B 1 39 ? 30.401 7.533 63.748 1.00 38.71 37 SER B C 1
ATOM 4171 O O . SER B 1 39 ? 30.842 7.978 64.810 1.00 44.70 37 SER B O 1
ATOM 4174 N N . PRO B 1 40 ? 31.061 7.666 62.580 1.00 45.79 38 PRO B N 1
ATOM 4175 C CA . PRO B 1 40 ? 32.475 8.029 62.537 1.00 40.08 38 PRO B CA 1
ATOM 4176 C C . PRO B 1 40 ? 32.771 9.537 62.603 1.00 45.28 38 PRO B C 1
ATOM 4177 O O . PRO B 1 40 ? 33.939 9.924 62.668 1.00 38.40 38 PRO B O 1
ATOM 4181 N N . HIS B 1 41 ? 31.729 10.370 62.600 1.00 43.85 39 HIS B N 1
ATOM 4182 C CA . HIS B 1 41 ? 31.879 11.805 62.824 1.00 40.32 39 HIS B CA 1
ATOM 4183 C C . HIS B 1 41 ? 30.666 12.391 63.537 1.00 45.42 39 HIS B C 1
ATOM 4184 O O . HIS B 1 41 ? 29.540 12.311 63.034 1.00 42.74 39 HIS B O 1
ATOM 4191 N N . GLY B 1 42 ? 30.904 12.993 64.700 1.00 47.08 40 GLY B N 1
ATOM 4192 C CA . GLY B 1 42 ? 29.829 13.590 65.489 1.00 37.50 40 GLY B CA 1
ATOM 4193 C C . GLY B 1 42 ? 30.291 14.486 66.622 1.00 45.27 40 GLY B C 1
ATOM 4194 O O . GLY B 1 42 ? 31.495 14.645 66.850 1.00 40.80 40 GLY B O 1
ATOM 4195 N N . HIS B 1 43 ? 29.322 15.050 67.346 1.00 45.88 41 HIS B N 1
ATOM 4196 C CA . HIS B 1 43 ? 29.594 16.073 68.358 1.00 46.60 41 HIS B CA 1
ATOM 4197 C C . HIS B 1 43 ? 28.977 15.801 69.731 1.00 42.41 41 HIS B C 1
ATOM 4198 O O . HIS B 1 43 ? 28.589 16.735 70.435 1.00 52.94 41 HIS B O 1
ATOM 4205 N N . THR B 1 44 ? 28.898 14.531 70.118 1.00 46.70 42 THR B N 1
ATOM 4206 C CA . THR B 1 44 ? 28.440 14.178 71.464 1.00 44.83 42 THR B CA 1
ATOM 4207 C C . THR B 1 44 ? 29.554 14.452 72.477 1.00 49.68 42 THR B C 1
ATOM 4208 O O . THR B 1 44 ? 30.737 14.485 72.116 1.00 52.67 42 THR B O 1
ATOM 4212 N N . ASP B 1 45 ? 29.170 14.662 73.733 1.00 44.02 43 ASP B N 1
ATOM 4213 C CA . ASP B 1 45 ? 30.116 14.961 74.806 1.00 47.59 43 ASP B CA 1
ATOM 4214 C C . ASP B 1 45 ? 30.650 13.640 75.354 1.00 47.07 43 ASP B C 1
ATOM 4215 O O . ASP B 1 45 ? 29.868 12.817 75.824 1.00 44.91 43 ASP B O 1
ATOM 4220 N N . PRO B 1 46 ? 31.983 13.430 75.287 1.00 48.01 44 PRO B N 1
ATOM 4221 C CA . PRO B 1 46 ? 32.632 12.230 75.842 1.00 47.61 44 PRO B CA 1
ATOM 4222 C C . PRO B 1 46 ? 32.491 12.071 77.358 1.00 45.36 44 PRO B C 1
ATOM 4223 O O . PRO B 1 46 ? 32.613 10.959 77.870 1.00 48.87 44 PRO B O 1
ATOM 4227 N N . SER B 1 47 ? 32.241 13.174 78.060 1.00 49.37 45 SER B N 1
ATOM 4228 C CA . SER B 1 47 ? 32.065 13.156 79.510 1.00 47.56 45 SER B CA 1
ATOM 4229 C C . SER B 1 47 ? 30.777 12.454 79.936 1.00 48.37 45 SER B C 1
ATOM 4230 O O . SER B 1 47 ? 30.681 11.978 81.068 1.00 62.59 45 SER B O 1
ATOM 4233 N N . TRP B 1 48 ? 29.798 12.398 79.032 1.00 46.98 46 TRP B N 1
ATOM 4234 C CA . TRP B 1 48 ? 28.541 11.685 79.271 1.00 44.61 46 TRP B CA 1
ATOM 4235 C C . TRP B 1 48 ? 28.766 10.203 79.550 1.00 45.72 46 TRP B C 1
ATOM 4236 O O . TRP B 1 48 ? 28.076 9.616 80.376 1.00 52.85 46 TRP B O 1
ATOM 4247 N N . PHE B 1 49 ? 29.744 9.613 78.871 1.00 45.08 47 PHE B N 1
ATOM 4248 C CA . PHE B 1 49 ? 30.035 8.189 79.012 1.00 48.47 47 PHE B CA 1
ATOM 4249 C C . PHE B 1 49 ? 31.132 7.903 80.033 1.00 49.90 47 PHE B C 1
ATOM 4250 O O . PHE B 1 49 ? 31.247 6.777 80.517 1.00 53.44 47 PHE B O 1
ATOM 4258 N N . ALA B 1 50 ? 31.929 8.916 80.362 1.00 47.48 48 ALA B N 1
ATOM 4259 C CA . ALA B 1 50 ? 32.993 8.749 81.345 1.00 45.86 48 ALA B CA 1
ATOM 4260 C C . ALA B 1 50 ? 32.436 8.831 82.761 1.00 53.60 48 ALA B C 1
ATOM 4261 O O . ALA B 1 50 ? 32.842 8.064 83.639 1.00 60.49 48 ALA B O 1
ATOM 4263 N N . THR B 1 51 ? 31.504 9.758 82.977 1.00 55.44 49 THR B N 1
ATOM 4264 C CA . THR B 1 51 ? 30.872 9.917 84.285 1.00 56.34 49 THR B CA 1
ATOM 4265 C C . THR B 1 51 ? 29.641 9.025 84.431 1.00 54.74 49 THR B C 1
ATOM 4266 O O . THR B 1 51 ? 29.345 8.556 85.529 1.00 58.03 49 THR B O 1
ATOM 4270 N N . ASN B 1 52 ? 28.952 8.797 83.311 1.00 52.81 50 ASN B N 1
ATOM 4271 C CA . ASN B 1 52 ? 27.657 8.097 83.246 1.00 48.38 50 ASN B CA 1
ATOM 4272 C C . ASN B 1 52 ? 26.562 8.704 84.131 1.00 51.87 50 ASN B C 1
ATOM 4273 O O . ASN B 1 52 ? 25.745 7.995 84.718 1.00 57.77 50 ASN B O 1
ATOM 4278 N N . ALA B 1 53 ? 26.561 10.031 84.210 1.00 52.58 51 ALA B N 1
ATOM 4279 C CA . ALA B 1 53 ? 25.552 10.772 84.949 1.00 50.33 51 ALA B CA 1
ATOM 4280 C C . ALA B 1 53 ? 24.276 10.847 84.116 1.00 51.75 51 ALA B C 1
ATOM 4281 O O . ALA B 1 53 ? 24.354 10.960 82.894 1.00 58.65 51 ALA B O 1
ATOM 4283 N N . PRO B 1 54 ? 23.098 10.780 84.766 1.00 54.74 52 PRO B N 1
ATOM 4284 C CA . PRO B 1 54 ? 21.841 10.877 84.019 1.00 53.57 52 PRO B CA 1
ATOM 4285 C C . PRO B 1 54 ? 21.579 12.278 83.470 1.00 54.18 52 PRO B C 1
ATOM 4286 O O . PRO B 1 54 ? 22.055 13.265 84.030 1.00 60.24 52 PRO B O 1
ATOM 4290 N N . PHE B 1 55 ? 20.830 12.350 82.373 1.00 55.53 53 PHE B N 1
ATOM 4291 C CA . PHE B 1 55 ? 20.299 13.617 81.874 1.00 61.12 53 PHE B CA 1
ATOM 4292 C C . PHE B 1 55 ? 19.156 14.073 82.788 1.00 64.90 53 PHE B C 1
ATOM 4293 O O . PHE B 1 55 ? 18.572 13.259 83.517 1.00 66.90 53 PHE B O 1
ATOM 4301 N N . GLN B 1 56 ? 18.835 15.363 82.761 1.00 63.18 54 GLN B N 1
ATOM 4302 C CA . GLN B 1 56 ? 17.882 15.905 83.735 1.00 68.97 54 GLN B CA 1
ATOM 4303 C C . GLN B 1 56 ? 16.466 16.203 83.219 1.00 65.86 54 GLN B C 1
ATOM 4304 O O . GLN B 1 56 ? 15.488 15.776 83.833 1.00 67.51 54 GLN B O 1
ATOM 4310 N N . ASP B 1 57 ? 16.360 16.917 82.099 1.00 66.12 55 ASP B N 1
ATOM 4311 C CA . ASP B 1 57 ? 15.072 17.401 81.593 1.00 64.08 55 ASP B CA 1
ATOM 4312 C C . ASP B 1 57 ? 14.787 16.928 80.178 1.00 61.05 55 ASP B C 1
ATOM 4313 O O . ASP B 1 57 ? 15.693 16.521 79.456 1.00 66.50 55 ASP B O 1
ATOM 4318 N N . ALA B 1 58 ? 13.519 17.014 79.783 1.00 57.34 56 ALA B N 1
ATOM 4319 C CA . ALA B 1 58 ? 13.123 16.886 78.385 1.00 55.41 56 ALA B CA 1
ATOM 4320 C C . ALA B 1 58 ? 13.651 18.084 77.601 1.00 60.41 56 ALA B C 1
ATOM 4321 O O . ALA B 1 58 ? 14.010 17.961 76.431 1.00 63.20 56 ALA B O 1
ATOM 4323 N N . THR B 1 59 ? 13.694 19.238 78.264 1.00 61.45 57 THR B N 1
ATOM 4324 C CA . THR B 1 59 ? 14.209 20.471 77.684 1.00 61.13 57 THR B CA 1
ATOM 4325 C C . THR B 1 59 ? 15.734 20.428 77.524 1.00 62.13 57 THR B C 1
ATOM 4326 O O . THR B 1 59 ? 16.255 20.722 76.446 1.00 61.67 57 THR B O 1
ATOM 4330 N N . ASP B 1 60 ? 16.437 20.031 78.582 1.00 62.37 58 ASP B N 1
ATOM 4331 C CA . ASP B 1 60 ? 17.901 19.970 78.564 1.00 64.88 58 ASP B CA 1
ATOM 4332 C C . ASP B 1 60 ? 18.495 18.927 77.620 1.00 61.76 58 ASP B C 1
ATOM 4333 O O . ASP B 1 60 ? 19.648 19.046 77.214 1.00 64.52 58 ASP B O 1
ATOM 4338 N N . LEU B 1 61 ? 17.704 17.919 77.270 1.00 62.93 59 LEU B N 1
ATOM 4339 C CA . LEU B 1 61 ? 18.170 16.835 76.418 1.00 62.32 59 LEU B CA 1
ATOM 4340 C C . LEU B 1 61 ? 17.775 17.041 74.954 1.00 63.53 59 LEU B C 1
ATOM 4341 O O . LEU B 1 61 ? 18.577 16.798 74.043 1.00 61.73 59 LEU B O 1
ATOM 4346 N N . LEU B 1 62 ? 16.544 17.495 74.734 1.00 60.28 60 LEU B N 1
ATOM 4347 C CA . LEU B 1 62 ? 15.986 17.557 73.385 1.00 58.63 60 LEU B CA 1
ATOM 4348 C C . LEU B 1 62 ? 15.893 18.970 72.821 1.00 56.69 60 LEU B C 1
ATOM 4349 O O . LEU B 1 62 ? 16.190 19.187 71.649 1.00 56.64 60 LEU B O 1
ATOM 4354 N N . LEU B 1 63 ? 15.490 19.921 73.659 1.00 58.78 61 LEU B N 1
ATOM 4355 C CA . LEU B 1 63 ? 15.149 21.267 73.201 1.00 59.43 61 LEU B CA 1
ATOM 4356 C C . LEU B 1 63 ? 16.311 22.269 73.232 1.00 63.71 61 LEU B C 1
ATOM 4357 O O . LEU B 1 63 ? 16.626 22.882 72.209 1.00 62.46 61 LEU B O 1
ATOM 4362 N N . ALA B 1 64 ? 16.925 22.436 74.402 1.00 63.14 62 ALA B N 1
ATOM 4363 C CA . ALA B 1 64 ? 17.978 23.437 74.610 1.00 61.36 62 ALA B CA 1
ATOM 4364 C C . ALA B 1 64 ? 19.284 23.258 73.809 1.00 65.51 62 ALA B C 1
ATOM 4365 O O . ALA B 1 64 ? 19.793 24.243 73.273 1.00 74.65 62 ALA B O 1
ATOM 4367 N N . PRO B 1 65 ? 19.837 22.025 73.722 1.00 66.79 63 PRO B N 1
ATOM 4368 C CA . PRO B 1 65 ? 21.094 21.971 72.973 1.00 69.71 63 PRO B CA 1
ATOM 4369 C C . PRO B 1 65 ? 20.962 21.784 71.449 1.00 77.23 63 PRO B C 1
ATOM 4370 O O . PRO B 1 65 ? 21.978 21.802 70.747 1.00 83.22 63 PRO B O 1
ATOM 4374 N N . ASP B 1 66 ? 19.741 21.606 70.941 1.00 76.28 64 ASP B N 1
ATOM 4375 C CA . ASP B 1 66 ? 19.547 21.317 69.515 1.00 72.33 64 ASP B CA 1
ATOM 4376 C C . ASP B 1 66 ? 19.178 22.557 68.700 1.00 67.55 64 ASP B C 1
ATOM 4377 O O . ASP B 1 66 ? 18.052 23.066 68.790 1.00 59.36 64 ASP B O 1
ATOM 4382 N N . HIS B 1 67 ? 20.134 23.013 67.889 1.00 63.37 65 HIS B N 1
ATOM 4383 C CA . HIS B 1 67 ? 19.966 24.226 67.088 1.00 59.09 65 HIS B CA 1
ATOM 4384 C C . HIS B 1 67 ? 18.997 24.079 65.915 1.00 53.42 65 HIS B C 1
ATOM 4385 O O . HIS B 1 67 ? 18.414 25.068 65.487 1.00 51.12 65 HIS B O 1
ATOM 4392 N N . TYR B 1 68 ? 18.813 22.850 65.423 1.00 53.22 66 TYR B N 1
ATOM 4393 C CA . TYR B 1 68 ? 17.792 22.544 64.407 1.00 50.76 66 TYR B CA 1
ATOM 4394 C C . TYR B 1 68 ? 16.393 22.925 64.889 1.00 52.86 66 TYR B C 1
ATOM 4395 O O . TYR B 1 68 ? 15.558 23.389 64.102 1.00 51.87 66 TYR B O 1
ATOM 4404 N N . LEU B 1 69 ? 16.151 22.724 66.184 1.00 47.13 67 LEU B N 1
ATOM 4405 C CA . LEU B 1 69 ? 14.850 22.989 66.782 1.00 50.62 67 LEU B CA 1
ATOM 4406 C C . LEU B 1 69 ? 14.623 24.460 67.091 1.00 50.12 67 LEU B C 1
ATOM 4407 O O . LEU B 1 69 ? 13.633 25.030 66.631 1.00 57.66 67 LEU B O 1
ATOM 4412 N N . PHE B 1 70 ? 15.527 25.085 67.846 1.00 49.79 68 PHE B N 1
ATOM 4413 C CA . PHE B 1 70 ? 15.302 26.485 68.212 1.00 49.81 68 PHE B CA 1
ATOM 4414 C C . PHE B 1 70 ? 15.430 27.510 67.071 1.00 44.93 68 PHE B C 1
ATOM 4415 O O . PHE B 1 70 ? 14.867 28.593 67.165 1.00 51.78 68 PHE B O 1
ATOM 4423 N N . ARG B 1 71 ? 16.156 27.156 66.016 1.00 45.94 69 ARG B N 1
ATOM 4424 C CA . ARG B 1 71 ? 16.144 27.942 64.787 1.00 37.04 69 ARG B CA 1
ATOM 4425 C C . ARG B 1 71 ? 14.717 28.243 64.338 1.00 45.80 69 ARG B C 1
ATOM 4426 O O . ARG B 1 71 ? 14.303 29.402 64.282 1.00 49.34 69 ARG B O 1
ATOM 4434 N N . MET B 1 72 ? 13.971 27.191 64.019 1.00 40.28 70 MET B N 1
ATOM 4435 C CA . MET B 1 72 ? 12.585 27.325 63.563 1.00 43.29 70 MET B CA 1
ATOM 4436 C C . MET B 1 72 ? 11.759 28.195 64.488 1.00 35.86 70 MET B C 1
ATOM 4437 O O . MET B 1 72 ? 11.003 29.048 64.031 1.00 43.92 70 MET B O 1
ATOM 4442 N N . LEU B 1 73 ? 11.890 27.961 65.790 1.00 36.45 71 LEU B N 1
ATOM 4443 C CA . LEU B 1 73 ? 11.136 28.731 66.760 1.00 34.21 71 LEU B CA 1
ATOM 4444 C C . LEU B 1 73 ? 11.592 30.187 66.763 1.00 36.61 71 LEU B C 1
ATOM 4445 O O . LEU B 1 73 ? 10.755 31.082 66.652 1.00 33.36 71 LEU B O 1
ATOM 4450 N N . TYR B 1 74 ? 12.909 30.417 66.811 1.00 39.12 72 TYR B N 1
ATOM 4451 C CA . TYR B 1 74 ? 13.471 31.776 66.719 1.00 38.47 72 TYR B CA 1
ATOM 4452 C C . TYR B 1 74 ? 13.051 32.471 65.433 1.00 32.03 72 TYR B C 1
ATOM 4453 O O . TYR B 1 74 ? 12.817 33.681 65.409 1.00 41.89 72 TYR B O 1
ATOM 4462 N N . SER B 1 75 ? 12.938 31.678 64.376 1.00 29.86 73 SER B N 1
ATOM 4463 C CA . SER B 1 75 ? 12.493 32.150 63.080 1.00 34.60 73 SER B CA 1
ATOM 4464 C C . SER B 1 75 ? 11.042 32.609 63.065 1.00 37.55 73 SER B C 1
ATOM 4465 O O . SER B 1 75 ? 10.623 33.285 62.121 1.00 44.76 73 SER B O 1
ATOM 4468 N N . GLN B 1 76 ? 10.277 32.238 64.086 1.00 42.84 74 GLN B N 1
ATOM 4469 C CA . GLN B 1 76 ? 8.848 32.520 64.106 1.00 47.56 74 GLN B CA 1
ATOM 4470 C C . GLN B 1 76 ? 8.433 33.465 65.237 1.00 54.58 74 GLN B C 1
ATOM 4471 O O . GLN B 1 76 ? 7.241 33.662 65.485 1.00 57.46 74 GLN B O 1
ATOM 4477 N N . GLY B 1 77 ? 9.420 34.053 65.910 1.00 61.98 75 GLY B N 1
ATOM 4478 C CA . GLY B 1 77 ? 9.165 35.080 66.921 1.00 60.38 75 GLY B CA 1
ATOM 4479 C C . GLY B 1 77 ? 9.426 34.678 68.362 1.00 61.32 75 GLY B C 1
ATOM 4480 O O . GLY B 1 77 ? 9.191 35.468 69.281 1.00 66.49 75 GLY B O 1
ATOM 4481 N N . VAL B 1 78 ? 9.910 33.456 68.564 1.00 51.15 76 VAL B N 1
ATOM 4482 C CA . VAL B 1 78 ? 10.184 32.946 69.907 1.00 48.66 76 VAL B CA 1
ATOM 4483 C C . VAL B 1 78 ? 11.585 33.382 70.349 1.00 49.27 76 VAL B C 1
ATOM 4484 O O . VAL B 1 78 ? 12.532 33.301 69.568 1.00 55.72 76 VAL B O 1
ATOM 4488 N N . SER B 1 79 ? 11.705 33.873 71.582 1.00 51.26 77 SER B N 1
ATOM 4489 C CA A SER B 1 79 ? 13.005 34.221 72.148 0.50 53.47 77 SER B CA 1
ATOM 4490 C CA B SER B 1 79 ? 13.006 34.219 72.152 0.50 55.21 77 SER B CA 1
ATOM 4491 C C . SER B 1 79 ? 13.715 32.966 72.648 1.00 56.93 77 SER B C 1
ATOM 4492 O O . SER B 1 79 ? 13.067 31.991 73.026 1.00 68.40 77 SER B O 1
ATOM 4497 N N . LEU B 1 80 ? 15.046 32.996 72.643 1.00 56.29 78 LEU B N 1
ATOM 4498 C CA . LEU B 1 80 ? 15.854 31.860 73.089 1.00 58.58 78 LEU B CA 1
ATOM 4499 C C . LEU B 1 80 ? 15.851 31.694 74.609 1.00 61.29 78 LEU B C 1
ATOM 4500 O O . LEU B 1 80 ? 16.146 30.608 75.120 1.00 62.60 78 LEU B O 1
ATOM 4505 N N . ASP B 1 81 ? 15.533 32.778 75.318 1.00 66.78 79 ASP B N 1
ATOM 4506 C CA . ASP B 1 81 ? 15.384 32.756 76.774 1.00 71.52 79 ASP B CA 1
ATOM 4507 C C . ASP B 1 81 ? 14.149 31.953 77.170 1.00 65.12 79 ASP B C 1
ATOM 4508 O O . ASP B 1 81 ? 14.158 31.254 78.188 1.00 56.59 79 ASP B O 1
ATOM 4513 N N . ALA B 1 82 ? 13.104 32.050 76.344 1.00 60.07 80 ALA B N 1
ATOM 4514 C CA . ALA B 1 82 ? 11.860 31.300 76.534 1.00 58.86 80 ALA B CA 1
ATOM 4515 C C . ALA B 1 82 ? 12.061 29.789 76.423 1.00 58.55 80 ALA B C 1
ATOM 4516 O O . ALA B 1 82 ? 11.299 29.024 77.009 1.00 61.87 80 ALA B O 1
ATOM 4518 N N . LEU B 1 83 ? 13.096 29.377 75.691 1.00 57.75 81 LEU B N 1
ATOM 4519 C CA . LEU B 1 83 ? 13.404 27.963 75.460 1.00 55.08 81 LEU B CA 1
ATOM 4520 C C . LEU B 1 83 ? 14.618 27.467 76.251 1.00 54.85 81 LEU B C 1
ATOM 4521 O O . LEU B 1 83 ? 15.140 26.383 75.966 1.00 58.18 81 LEU B O 1
ATOM 4526 N N . LYS B 1 84 ? 15.050 28.264 77.234 1.00 53.28 82 LYS B N 1
ATOM 4527 C CA . LYS B 1 84 ? 16.202 27.965 78.112 1.00 55.40 82 LYS B CA 1
ATOM 4528 C C . LYS B 1 84 ? 17.530 27.704 77.390 1.00 58.07 82 LYS B C 1
ATOM 4529 O O . LYS B 1 84 ? 18.342 26.888 77.845 1.00 64.62 82 LYS B O 1
ATOM 4535 N N . VAL B 1 85 ? 17.750 28.404 76.277 1.00 56.06 83 VAL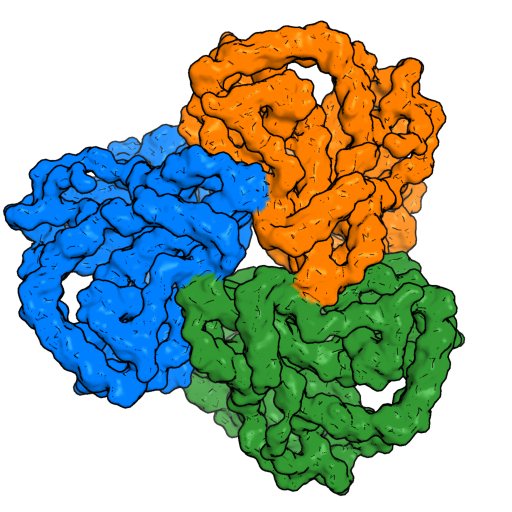 B N 1
ATOM 4536 C CA . VAL B 1 85 ? 18.976 28.238 75.489 1.00 57.93 83 VAL B CA 1
ATOM 4537 C C . VAL B 1 85 ? 20.115 29.003 76.153 1.00 59.74 83 VAL B C 1
ATOM 4538 O O . VAL B 1 85 ? 19.994 30.208 76.396 1.00 56.46 83 VAL B O 1
ATOM 4542 N N . ARG B 1 86 ? 21.207 28.291 76.441 1.00 63.23 84 ARG B N 1
ATOM 4543 C CA . ARG B 1 86 ? 22.395 28.867 77.073 1.00 61.46 84 ARG B CA 1
ATOM 4544 C C . ARG B 1 86 ? 22.887 30.127 76.362 1.00 66.67 84 ARG B C 1
ATOM 4545 O O . ARG B 1 86 ? 23.227 30.104 75.175 1.00 66.73 84 ARG B O 1
ATOM 4553 N N . SER B 1 87 ? 22.881 31.224 77.113 1.00 66.81 85 SER B N 1
ATOM 4554 C CA . SER B 1 87 ? 23.362 32.523 76.663 1.00 66.21 85 SER B CA 1
ATOM 4555 C C . SER B 1 87 ? 24.860 32.635 76.960 1.00 70.43 85 SER B C 1
ATOM 4556 O O . SER B 1 87 ? 25.477 31.679 77.442 1.00 68.35 85 SER B O 1
ATOM 4559 N N . LYS B 1 88 ? 25.448 33.794 76.667 1.00 79.02 86 LYS B N 1
ATOM 4560 C CA . LYS B 1 88 ? 26.827 34.078 77.072 1.00 83.95 86 LYS B CA 1
ATOM 4561 C C . LYS B 1 88 ? 26.853 34.457 78.552 1.00 84.61 86 LYS B C 1
ATOM 4562 O O . LYS B 1 88 ? 27.893 34.362 79.212 1.00 80.11 86 LYS B O 1
ATOM 4568 N N . ALA B 1 89 ? 25.690 34.880 79.055 1.00 86.51 87 ALA B N 1
ATOM 4569 C CA . ALA B 1 89 ? 25.472 35.167 80.472 1.00 85.69 87 ALA B CA 1
ATOM 4570 C C . ALA B 1 89 ? 24.964 33.942 81.255 1.00 83.77 87 ALA B C 1
ATOM 4571 O O . ALA B 1 89 ? 24.668 34.039 82.448 1.00 84.34 87 ALA B O 1
ATOM 4573 N N . GLY B 1 90 ? 24.866 32.796 80.579 1.00 85.09 88 GLY B N 1
ATOM 4574 C CA . GLY B 1 90 ? 24.511 31.527 81.222 1.00 76.99 88 GLY B CA 1
ATOM 4575 C C . GLY B 1 90 ? 23.121 30.998 80.912 1.00 72.19 88 GLY B C 1
ATOM 4576 O O . GLY B 1 90 ? 22.431 31.511 80.027 1.00 70.74 88 GLY B O 1
ATOM 4577 N N . VAL B 1 91 ? 22.722 29.964 81.653 1.00 69.35 89 VAL B N 1
ATOM 4578 C CA . VAL B 1 91 ? 21.404 29.335 81.524 1.00 70.70 89 VAL B CA 1
ATOM 4579 C C . VAL B 1 91 ? 20.307 30.285 82.035 1.00 73.48 89 VAL B C 1
ATOM 4580 O O . VAL B 1 91 ? 20.379 30.744 83.178 1.00 79.36 89 VAL B O 1
ATOM 4584 N N . PRO B 1 92 ? 19.308 30.601 81.180 1.00 71.58 90 PRO B N 1
ATOM 4585 C CA . PRO B 1 92 ? 18.199 31.509 81.507 1.00 76.98 90 PRO B CA 1
ATOM 4586 C C . PRO B 1 92 ? 17.332 31.078 82.693 1.00 85.18 90 PRO B C 1
ATOM 4587 O O . PRO B 1 92 ? 17.284 29.895 83.044 1.00 84.63 90 PRO B O 1
ATOM 4591 N N . ASP B 1 93 ? 16.636 32.055 83.273 1.00 94.92 91 ASP B N 1
ATOM 4592 C CA . ASP B 1 93 ? 15.868 31.885 84.510 1.00 98.55 91 ASP B CA 1
ATOM 4593 C C . ASP B 1 93 ? 14.524 31.179 84.327 1.00 96.03 91 ASP B C 1
ATOM 4594 O O . ASP B 1 93 ? 13.817 30.939 85.307 1.00 104.44 91 ASP B O 1
ATOM 4599 N N . THR B 1 94 ? 14.173 30.849 83.086 1.00 89.66 92 THR B N 1
ATOM 4600 C CA . THR B 1 94 ? 12.858 30.273 82.782 1.00 88.35 92 THR B CA 1
ATOM 4601 C C . THR B 1 94 ? 12.698 28.814 83.232 1.00 81.90 92 THR B C 1
ATOM 4602 O O . THR B 1 94 ? 13.673 28.073 83.345 1.00 77.77 92 THR B O 1
ATOM 4606 N N . ASP B 1 95 ? 11.451 28.435 83.505 1.00 77.79 93 ASP B N 1
ATOM 4607 C CA . ASP B 1 95 ? 11.083 27.088 83.938 1.00 72.50 93 ASP B CA 1
ATOM 4608 C C . ASP B 1 95 ? 11.214 26.102 82.767 1.00 66.04 93 ASP B C 1
ATOM 4609 O O . ASP B 1 95 ? 10.648 26.351 81.696 1.00 67.43 93 ASP B O 1
ATOM 4614 N N . PRO B 1 96 ? 11.974 24.995 82.956 1.00 57.41 94 PRO B N 1
ATOM 4615 C CA . PRO B 1 96 ? 12.128 23.949 81.935 1.00 54.65 94 PRO B CA 1
ATOM 4616 C C . PRO B 1 96 ? 10.803 23.404 81.406 1.00 52.81 94 PRO B C 1
ATOM 4617 O O . PRO B 1 96 ? 10.713 23.057 80.229 1.00 56.03 94 PRO B O 1
ATOM 4621 N N . ARG B 1 97 ? 9.793 23.343 82.272 1.00 55.23 95 ARG B N 1
ATOM 4622 C CA . ARG B 1 97 ? 8.455 22.907 81.892 1.00 55.44 95 ARG B CA 1
ATOM 4623 C C . ARG B 1 97 ? 7.809 23.911 80.945 1.00 53.36 95 ARG B C 1
ATOM 4624 O O . ARG B 1 97 ? 7.176 23.521 79.961 1.00 58.35 95 ARG B O 1
ATOM 4632 N N . GLU B 1 98 ? 7.983 25.198 81.240 1.00 53.31 96 GLU B N 1
ATOM 4633 C CA . GLU B 1 98 ? 7.444 26.264 80.396 1.00 58.49 96 GLU B CA 1
ATOM 4634 C C . GLU B 1 98 ? 8.165 26.370 79.055 1.00 56.24 96 GLU B C 1
ATOM 4635 O O . GLU B 1 98 ? 7.542 26.685 78.041 1.00 60.42 96 GLU B O 1
ATOM 4641 N N . ALA B 1 99 ? 9.472 26.112 79.059 1.00 48.59 97 ALA B N 1
ATOM 4642 C CA . ALA B 1 99 ? 10.258 26.040 77.827 1.00 48.31 97 ALA B CA 1
ATOM 4643 C C . ALA B 1 99 ? 9.728 24.941 76.907 1.00 45.41 97 ALA B C 1
ATOM 4644 O O . ALA B 1 99 ? 9.528 25.168 75.711 1.00 47.59 97 ALA B O 1
ATOM 4646 N N . TRP B 1 100 ? 9.482 23.766 77.491 1.00 41.57 98 TRP B N 1
ATOM 4647 C CA . TRP B 1 100 ? 8.890 22.627 76.798 1.00 36.49 98 TRP B CA 1
ATOM 4648 C C . TRP B 1 100 ? 7.472 22.912 76.300 1.00 41.03 98 TRP B C 1
ATOM 4649 O O . TRP B 1 100 ? 7.090 22.448 75.229 1.00 43.44 98 TRP B O 1
ATOM 4660 N N . ARG B 1 101 ? 6.709 23.669 77.084 1.00 46.84 99 ARG B N 1
ATOM 4661 C CA . ARG B 1 101 ? 5.352 24.077 76.723 1.00 52.58 99 ARG B CA 1
ATOM 4662 C C . ARG B 1 101 ? 5.315 24.925 75.447 1.00 53.07 99 ARG B C 1
ATOM 4663 O O . ARG B 1 101 ? 4.410 24.765 74.626 1.00 57.47 99 ARG B O 1
ATOM 4671 N N . VAL B 1 102 ? 6.295 25.822 75.296 1.00 54.14 100 VAL B N 1
ATOM 4672 C CA . VAL B 1 102 ? 6.397 26.704 74.125 1.00 46.73 100 VAL B CA 1
ATOM 4673 C C . VAL B 1 102 ? 6.758 25.897 72.878 1.00 45.42 100 VAL B C 1
ATOM 4674 O O . VAL B 1 102 ? 6.181 26.107 71.810 1.00 46.71 100 VAL B O 1
ATOM 4678 N N . PHE B 1 103 ? 7.699 24.966 73.032 1.00 44.13 101 PHE B N 1
ATOM 4679 C CA . PHE B 1 103 ? 8.086 24.063 71.952 1.00 44.60 101 PHE B CA 1
ATOM 4680 C C . PHE B 1 103 ? 6.920 23.196 71.486 1.00 48.16 101 PHE B C 1
ATOM 4681 O O . PHE B 1 103 ? 6.693 23.047 70.281 1.00 52.59 101 PHE B O 1
ATOM 4689 N N . ALA B 1 104 ? 6.204 22.620 72.450 1.00 42.64 102 ALA B N 1
ATOM 4690 C CA . ALA B 1 104 ? 5.059 21.760 72.181 1.00 41.93 102 ALA B CA 1
ATOM 4691 C C . ALA B 1 104 ? 3.972 22.507 71.417 1.00 41.73 102 ALA B C 1
ATOM 4692 O O . ALA B 1 104 ? 3.422 21.975 70.444 1.00 43.42 102 ALA B O 1
ATOM 4694 N N . SER B 1 105 ? 3.703 23.746 71.839 1.00 32.72 103 SER B N 1
ATOM 4695 C CA . SER B 1 105 ? 2.709 24.621 71.195 1.00 43.91 103 SER B CA 1
ATOM 4696 C C . SER B 1 105 ? 3.131 25.098 69.806 1.00 47.08 103 SER B C 1
ATOM 4697 O O . SER B 1 105 ? 2.318 25.647 69.059 1.00 48.83 103 SER B O 1
ATOM 4700 N N . HIS B 1 106 ? 4.403 24.886 69.476 1.00 49.90 104 HIS B N 1
ATOM 4701 C CA . HIS B 1 106 ? 4.963 25.275 68.189 1.00 47.55 104 HIS B CA 1
ATOM 4702 C C . HIS B 1 106 ? 5.541 24.085 67.418 1.00 50.08 104 HIS B C 1
ATOM 4703 O O . HIS B 1 106 ? 6.259 24.269 66.437 1.00 49.91 104 HIS B O 1
ATOM 4710 N N . PHE B 1 107 ? 5.211 22.872 67.857 1.00 45.20 105 PHE B N 1
ATOM 4711 C CA . PHE B 1 107 ? 5.711 21.645 67.230 1.00 39.57 105 PHE B CA 1
ATOM 4712 C C . PHE B 1 107 ? 5.179 21.452 65.803 1.00 37.41 105 PHE B C 1
ATOM 4713 O O . PHE B 1 107 ? 5.821 20.794 64.989 1.00 41.55 105 PHE B O 1
ATOM 4721 N N . TYR B 1 108 ? 4.027 22.061 65.505 1.00 42.92 106 TYR B N 1
ATOM 4722 C CA . TYR B 1 108 ? 3.431 22.071 64.155 1.00 39.13 106 TYR B CA 1
ATOM 4723 C C . TYR B 1 108 ? 4.340 22.688 63.074 1.00 35.73 106 TYR B C 1
ATOM 4724 O O . TYR B 1 108 ? 4.212 22.377 61.892 1.00 38.98 106 TYR B O 1
ATOM 4733 N N . LEU B 1 109 ? 5.256 23.555 63.494 1.00 42.63 107 LEU B N 1
ATOM 4734 C CA . LEU B 1 109 ? 6.168 24.214 62.565 1.00 34.30 107 LEU B CA 1
ATOM 4735 C C . LEU B 1 109 ? 7.012 23.201 61.795 1.00 42.68 107 LEU B C 1
ATOM 4736 O O . LEU B 1 109 ? 7.388 23.435 60.647 1.00 46.43 107 LEU B O 1
ATOM 4741 N N . PHE B 1 110 ? 7.303 22.075 62.438 1.00 41.51 108 PHE B N 1
ATOM 4742 C CA . PHE B 1 110 ? 8.204 21.068 61.881 1.00 43.53 108 PHE B CA 1
ATOM 4743 C C . PHE B 1 110 ? 7.563 20.096 60.878 1.00 35.78 108 PHE B C 1
ATOM 4744 O O . PHE B 1 110 ? 8.192 19.124 60.467 1.00 41.14 108 PHE B O 1
ATOM 4752 N N . ARG B 1 111 ? 6.322 20.370 60.482 1.00 39.12 109 ARG B N 1
ATOM 4753 C CA . ARG B 1 111 ? 5.637 19.597 59.444 1.00 36.83 109 ARG B CA 1
ATOM 4754 C C . ARG B 1 111 ? 6.422 19.638 58.134 1.00 44.49 109 ARG B C 1
ATOM 4755 O O . ARG B 1 111 ? 6.650 20.711 57.566 1.00 40.85 109 ARG B O 1
ATOM 4763 N N . GLY B 1 112 ? 6.865 18.471 57.679 1.00 42.30 110 GLY B N 1
ATOM 4764 C CA . GLY B 1 112 ? 7.565 18.370 56.404 1.00 38.67 110 GLY B CA 1
ATOM 4765 C C . GLY B 1 112 ? 9.076 18.401 56.510 1.00 42.20 110 GLY B C 1
ATOM 4766 O O . GLY B 1 112 ? 9.785 18.232 55.507 1.00 34.52 110 GLY B O 1
ATOM 4767 N N . THR B 1 113 ? 9.561 18.616 57.728 1.00 35.94 111 THR B N 1
ATOM 4768 C CA . THR B 1 113 ? 10.988 18.730 57.997 1.00 36.92 111 THR B CA 1
ATOM 4769 C C . THR B 1 113 ? 11.499 17.378 58.477 1.00 41.64 111 THR B C 1
ATOM 4770 O O . THR B 1 113 ? 10.709 16.570 58.959 1.00 47.14 111 THR B O 1
ATOM 4774 N N . PRO B 1 114 ? 12.816 17.113 58.335 1.00 44.70 112 PRO B N 1
ATOM 4775 C CA . PRO B 1 114 ? 13.371 15.856 58.859 1.00 41.42 112 PRO B CA 1
ATOM 4776 C C . PRO B 1 114 ? 13.313 15.703 60.388 1.00 43.30 112 PRO B C 1
ATOM 4777 O O . PRO B 1 114 ? 13.387 14.581 60.891 1.00 46.76 112 PRO B O 1
ATOM 4781 N N . SER B 1 115 ? 13.167 16.817 61.105 1.00 50.29 113 SER B N 1
ATOM 4782 C CA . SER B 1 115 ? 13.026 16.813 62.563 1.00 45.78 113 SER B CA 1
ATOM 4783 C C . SER B 1 115 ? 11.701 16.214 63.026 1.00 47.47 113 SER B C 1
ATOM 4784 O O . SER B 1 115 ? 11.595 15.750 64.157 1.00 50.85 113 SER B O 1
ATOM 4787 N N . TRP B 1 116 ? 10.694 16.252 62.154 1.00 41.11 114 TRP B N 1
ATOM 4788 C CA . TRP B 1 116 ? 9.429 15.569 62.382 1.00 39.31 114 TRP B CA 1
ATOM 4789 C C . TRP B 1 116 ? 9.693 14.071 62.443 1.00 41.43 114 TRP B C 1
ATOM 4790 O O . TRP B 1 116 ? 9.202 13.386 63.336 1.00 53.52 114 TRP B O 1
ATOM 4801 N N . VAL B 1 117 ? 10.481 13.580 61.491 1.00 39.49 115 VAL B N 1
ATOM 4802 C CA . VAL B 1 117 ? 10.842 12.170 61.415 1.00 33.93 115 VAL B CA 1
ATOM 4803 C C . VAL B 1 117 ? 11.708 11.734 62.608 1.00 37.87 115 VAL B C 1
ATOM 4804 O O . VAL B 1 117 ? 11.414 10.714 63.233 1.00 46.35 115 VAL B O 1
ATOM 4808 N N . TRP B 1 118 ? 12.739 12.518 62.941 1.00 38.50 116 TRP B N 1
ATOM 4809 C CA . TRP B 1 118 ? 13.682 12.142 64.008 1.00 39.45 116 TRP B CA 1
ATOM 4810 C C . TRP B 1 118 ? 13.065 12.172 65.400 1.00 37.84 116 TRP B C 1
ATOM 4811 O O . TRP B 1 118 ? 13.262 11.244 66.176 1.00 42.29 116 TRP B O 1
ATOM 4822 N N . LEU B 1 119 ? 12.327 13.235 65.709 1.00 44.62 117 LEU B N 1
ATOM 4823 C CA . LEU B 1 119 ? 11.715 13.389 67.025 1.00 39.22 117 LEU B CA 1
ATOM 4824 C C . LEU B 1 119 ? 10.576 12.419 67.275 1.00 44.67 117 LEU B C 1
ATOM 4825 O O . LEU B 1 119 ? 10.431 11.927 68.393 1.00 49.77 117 LEU B O 1
ATOM 4830 N N . ASN B 1 120 ? 9.779 12.136 66.246 1.00 42.28 118 ASN B N 1
ATOM 4831 C CA . ASN B 1 120 ? 8.717 11.136 66.374 1.00 42.05 118 ASN B CA 1
ATOM 4832 C C . ASN B 1 120 ? 9.245 9.708 66.472 1.00 39.73 118 ASN B C 1
ATOM 4833 O O . ASN B 1 120 ? 8.591 8.853 67.060 1.00 45.27 118 ASN B O 1
ATOM 4838 N N . HIS B 1 121 ? 10.426 9.463 65.903 1.00 38.62 119 HIS B N 1
ATOM 4839 C CA . HIS B 1 121 ? 11.161 8.219 66.121 1.00 34.74 119 HIS B CA 1
ATOM 4840 C C . HIS B 1 121 ? 11.565 8.122 67.591 1.00 39.52 119 HIS B C 1
ATOM 4841 O O . HIS B 1 121 ? 11.373 7.084 68.215 1.00 47.55 119 HIS B O 1
ATOM 4848 N N . VAL B 1 122 ? 12.102 9.207 68.143 1.00 39.89 120 VAL B N 1
ATOM 4849 C CA . VAL B 1 122 ? 12.515 9.246 69.552 1.00 45.90 120 VAL B CA 1
ATOM 4850 C C . VAL B 1 122 ? 11.313 9.055 70.488 1.00 46.90 120 VAL B C 1
ATOM 4851 O O . VAL B 1 122 ? 11.378 8.279 71.441 1.00 51.91 120 VAL B O 1
ATOM 4855 N N . PHE B 1 123 ? 10.212 9.739 70.185 1.00 47.76 121 PHE B N 1
ATOM 4856 C CA . PHE B 1 123 ? 9.006 9.678 71.006 1.00 40.56 121 PHE B CA 1
ATOM 4857 C C . PHE B 1 123 ? 8.374 8.294 71.008 1.00 40.55 121 PHE B C 1
ATOM 4858 O O . PHE B 1 123 ? 7.991 7.798 72.061 1.00 52.64 121 PHE B O 1
ATOM 4866 N N . SER B 1 124 ? 8.285 7.673 69.833 1.00 44.78 122 SER B N 1
ATOM 4867 C CA . SER B 1 124 ? 7.596 6.391 69.683 1.00 46.67 122 SER B CA 1
ATOM 4868 C C . SER B 1 124 ? 8.468 5.163 69.933 1.00 50.53 122 SER B C 1
ATOM 4869 O O . SER B 1 124 ? 7.982 4.171 70.478 1.00 56.80 122 SER B O 1
ATOM 4872 N N . GLN B 1 125 ? 9.739 5.221 69.534 1.00 49.20 123 GLN B N 1
ATOM 4873 C CA . GLN B 1 125 ? 10.633 4.064 69.670 1.00 47.17 123 GLN B CA 1
ATOM 4874 C C . GLN B 1 125 ? 11.476 4.078 70.945 1.00 48.10 123 GLN B C 1
ATOM 4875 O O . GLN B 1 125 ? 11.721 3.027 71.532 1.00 52.25 123 GLN B O 1
ATOM 4881 N N . VAL B 1 126 ? 11.937 5.254 71.364 1.00 48.46 124 VAL B N 1
ATOM 4882 C CA . VAL B 1 126 ? 12.810 5.344 72.539 1.00 52.06 124 VAL B CA 1
ATOM 4883 C C . VAL B 1 126 ? 11.980 5.460 73.823 1.00 54.58 124 VAL B C 1
ATOM 4884 O O . VAL B 1 126 ? 12.285 4.806 74.819 1.00 60.76 124 VAL B O 1
ATOM 4888 N N . PHE B 1 127 ? 10.919 6.263 73.786 1.00 55.35 125 PHE B N 1
ATOM 4889 C CA . PHE B 1 127 ? 10.087 6.482 74.971 1.00 54.69 125 PHE B CA 1
ATOM 4890 C C . PHE B 1 127 ? 8.768 5.721 74.981 1.00 61.02 125 PHE B C 1
ATOM 4891 O O . PHE B 1 127 ? 8.183 5.513 76.043 1.00 72.11 125 PHE B O 1
ATOM 4899 N N . GLY B 1 128 ? 8.298 5.314 73.807 1.00 61.42 126 GLY B N 1
ATOM 4900 C CA . GLY B 1 128 ? 7.060 4.552 73.702 1.00 58.99 126 GLY B CA 1
ATOM 4901 C C . GLY B 1 128 ? 5.807 5.381 73.918 1.00 59.33 126 GLY B C 1
ATOM 4902 O O . GLY B 1 128 ? 4.840 4.898 74.505 1.00 66.83 126 GLY B O 1
ATOM 4903 N N . PHE B 1 129 ? 5.827 6.628 73.451 1.00 56.73 127 PHE B N 1
ATOM 4904 C CA . PHE B 1 129 ? 4.637 7.481 73.455 1.00 55.18 127 PHE B CA 1
ATOM 4905 C C . PHE B 1 129 ? 3.622 6.999 72.429 1.00 54.48 127 PHE B C 1
ATOM 4906 O O . PHE B 1 129 ? 3.991 6.421 71.405 1.00 51.21 127 PHE B O 1
ATOM 4914 N N . THR B 1 130 ? 2.345 7.243 72.709 1.00 57.63 128 THR B N 1
ATOM 4915 C CA . THR B 1 130 ? 1.272 6.768 71.845 1.00 60.49 128 THR B CA 1
ATOM 4916 C C . THR B 1 130 ? 0.413 7.906 71.286 1.00 58.67 128 THR B C 1
ATOM 4917 O O . THR B 1 130 ? -0.348 7.708 70.337 1.00 59.74 128 THR B O 1
ATOM 4921 N N . GLU B 1 131 ? 0.550 9.093 71.870 1.00 58.72 129 GLU B N 1
ATOM 4922 C CA . GLU B 1 131 ? -0.163 10.280 71.392 1.00 59.94 129 GLU B CA 1
ATOM 4923 C C . GLU B 1 131 ? 0.811 11.304 70.809 1.00 51.61 129 GLU B C 1
ATOM 4924 O O . GLU B 1 131 ? 1.961 11.385 71.235 1.00 50.65 129 GLU B O 1
ATOM 4930 N N . PHE B 1 132 ? 0.336 12.074 69.833 1.00 47.38 130 PHE B N 1
ATOM 4931 C CA . PHE B 1 132 ? 1.138 13.092 69.161 1.00 44.76 130 PHE B CA 1
ATOM 4932 C C . PHE B 1 132 ? 1.277 14.323 70.047 1.00 54.11 130 PHE B C 1
ATOM 4933 O O . PHE B 1 132 ? 0.322 14.720 70.723 1.00 57.99 130 PHE B O 1
ATOM 4941 N N . LEU B 1 133 ? 2.467 14.916 70.024 1.00 55.74 131 LEU B N 1
ATOM 4942 C CA . LEU B 1 133 ? 2.770 16.098 70.817 1.00 50.42 131 LEU B CA 1
ATOM 4943 C C . LEU B 1 133 ? 1.907 17.283 70.406 1.00 50.72 131 LEU B C 1
ATOM 4944 O O . LEU B 1 133 ? 1.850 17.653 69.233 1.00 49.28 131 LEU B O 1
ATOM 4949 N N . GLU B 1 134 ? 1.237 17.870 71.389 1.00 47.74 132 GLU B N 1
ATOM 4950 C CA . GLU B 1 134 ? 0.460 19.091 71.195 1.00 51.98 132 GLU B CA 1
ATOM 4951 C C . GLU B 1 134 ? 0.607 20.001 72.411 1.00 56.32 132 GLU B C 1
ATOM 4952 O O . GLU B 1 134 ? 1.371 19.695 73.330 1.00 61.52 132 GLU B O 1
ATOM 4958 N N . ALA B 1 135 ? -0.122 21.116 72.411 1.00 62.75 133 ALA B N 1
ATOM 4959 C CA . ALA B 1 135 ? -0.156 22.029 73.555 1.00 66.20 133 ALA B CA 1
ATOM 4960 C C . ALA B 1 135 ? -0.802 21.392 74.792 1.00 66.39 133 ALA B C 1
ATOM 4961 O O . ALA B 1 135 ? -0.299 21.539 75.907 1.00 70.30 133 ALA B O 1
ATOM 4963 N N . SER B 1 136 ? -1.900 20.668 74.580 1.00 66.04 134 SER B N 1
ATOM 4964 C CA . SER B 1 136 ? -2.630 19.990 75.660 1.00 70.78 134 SER B CA 1
ATOM 4965 C C . SER B 1 136 ? -1.950 18.699 76.142 1.00 69.69 134 SER B C 1
ATOM 4966 O O . SER B 1 136 ? -2.309 18.146 77.183 1.00 72.15 134 SER B O 1
ATOM 4969 N N . ASN B 1 137 ? -0.971 18.231 75.375 1.00 69.58 135 ASN B N 1
ATOM 4970 C CA . ASN B 1 137 ? -0.258 16.993 75.651 1.00 58.37 135 ASN B CA 1
ATOM 4971 C C . ASN B 1 137 ? 1.103 17.267 76.277 1.00 60.70 135 ASN B C 1
ATOM 4972 O O . ASN B 1 137 ? 1.798 16.342 76.700 1.00 62.49 135 ASN B O 1
ATOM 4977 N N . ALA B 1 138 ? 1.458 18.552 76.338 1.00 57.61 136 ALA B N 1
ATOM 4978 C CA . ALA B 1 138 ? 2.807 19.020 76.666 1.00 47.01 136 ALA B CA 1
ATOM 4979 C C . ALA B 1 138 ? 3.339 18.537 78.005 1.00 53.23 136 ALA B C 1
ATOM 4980 O O . ALA B 1 138 ? 4.441 17.987 78.078 1.00 51.19 136 ALA B O 1
ATOM 4982 N N . ASP B 1 139 ? 2.550 18.747 79.055 1.00 59.47 137 ASP B N 1
ATOM 4983 C CA . ASP B 1 139 ? 2.959 18.432 80.423 1.00 62.50 137 ASP B CA 1
ATOM 4984 C C . ASP B 1 139 ? 3.125 16.934 80.651 1.00 61.41 137 ASP B C 1
ATOM 4985 O O . ASP B 1 139 ? 3.999 16.513 81.408 1.00 58.37 137 ASP B O 1
ATOM 4990 N N . ASP B 1 140 ? 2.289 16.143 79.982 1.00 63.12 138 ASP B N 1
ATOM 4991 C CA . ASP B 1 140 ? 2.369 14.692 80.060 1.00 62.05 138 ASP B CA 1
ATOM 4992 C C . ASP B 1 140 ? 3.675 14.194 79.448 1.00 58.30 138 ASP B C 1
ATOM 4993 O O . ASP B 1 140 ? 4.330 13.328 80.022 1.00 57.14 138 ASP B O 1
ATOM 4998 N N . TYR B 1 141 ? 4.049 14.760 78.298 1.00 62.66 139 TYR B N 1
ATOM 4999 C CA . TYR B 1 141 ? 5.332 14.469 77.644 1.00 55.59 139 TYR B CA 1
ATOM 5000 C C . TYR B 1 141 ? 6.529 14.820 78.522 1.00 56.41 139 TYR B C 1
ATOM 5001 O O . TYR B 1 141 ? 7.458 14.023 78.643 1.00 53.03 139 TYR B O 1
ATOM 5010 N N . PHE B 1 142 ? 6.491 16.005 79.136 1.00 56.75 140 PHE B N 1
ATOM 5011 C CA . PHE B 1 142 ? 7.620 16.517 79.915 1.00 56.55 140 PHE B CA 1
ATOM 5012 C C . PHE B 1 142 ? 8.009 15.592 81.056 1.00 56.86 140 PHE B C 1
ATOM 5013 O O . PHE B 1 142 ? 9.125 15.073 81.074 1.00 56.71 140 PHE B O 1
ATOM 5021 N N . ASP B 1 143 ? 7.083 15.375 81.987 1.00 62.65 141 ASP B N 1
ATOM 5022 C CA . ASP B 1 143 ? 7.395 14.610 83.194 1.00 64.68 141 ASP B CA 1
ATOM 5023 C C . ASP B 1 143 ? 7.522 13.100 82.980 1.00 60.34 141 ASP B C 1
ATOM 5024 O O . ASP B 1 143 ? 8.144 12.423 83.795 1.00 54.29 141 ASP B O 1
ATOM 5029 N N . ARG B 1 144 ? 6.960 12.579 81.888 1.00 54.15 142 ARG B N 1
ATOM 5030 C CA . ARG B 1 144 ? 7.175 11.171 81.534 1.00 58.64 142 ARG B CA 1
ATOM 5031 C C . ARG B 1 144 ? 8.562 10.913 80.940 1.00 59.19 142 ARG B C 1
ATOM 5032 O O . ARG B 1 144 ? 9.127 9.839 81.141 1.00 58.53 142 ARG B O 1
ATOM 5040 N N . ILE B 1 145 ? 9.096 11.894 80.209 1.00 59.95 143 ILE B N 1
ATOM 5041 C CA . ILE B 1 145 ? 10.480 11.847 79.722 1.00 55.23 143 ILE B CA 1
ATOM 5042 C C . ILE B 1 145 ? 11.442 12.048 80.895 1.00 56.19 143 ILE B C 1
ATOM 5043 O O . ILE B 1 145 ? 12.401 11.293 81.056 1.00 61.20 143 ILE B O 1
ATOM 5048 N N . THR B 1 146 ? 11.160 13.060 81.714 1.00 56.00 144 THR B N 1
ATOM 5049 C CA . THR B 1 146 ? 11.953 13.382 82.901 1.00 58.67 144 THR B CA 1
ATOM 5050 C C . THR B 1 146 ? 12.036 12.203 83.880 1.00 61.52 144 THR B C 1
ATOM 5051 O O . THR B 1 146 ? 13.123 11.876 84.365 1.00 61.06 144 THR B O 1
ATOM 5055 N N . ALA B 1 147 ? 10.894 11.558 84.137 1.00 62.69 145 ALA B N 1
ATOM 5056 C CA . ALA B 1 147 ? 10.841 10.365 84.990 1.00 64.04 145 ALA B CA 1
ATOM 5057 C C . ALA B 1 147 ? 11.650 9.212 84.410 1.00 63.61 145 ALA B C 1
ATOM 5058 O O . ALA B 1 147 ? 12.324 8.492 85.154 1.00 69.60 145 ALA B O 1
ATOM 5060 N N . ALA B 1 148 ? 11.578 9.056 83.086 1.00 54.96 146 ALA B N 1
ATOM 5061 C CA . ALA B 1 148 ? 12.338 8.035 82.362 1.00 44.81 146 ALA B CA 1
ATOM 5062 C C . ALA B 1 148 ? 13.844 8.276 82.434 1.00 46.95 146 ALA B C 1
ATOM 5063 O O . ALA B 1 148 ? 14.614 7.322 82.506 1.00 50.00 146 ALA B O 1
ATOM 5065 N N . LEU B 1 149 ? 14.254 9.545 82.439 1.00 49.68 147 LEU B N 1
ATOM 5066 C CA . LEU B 1 149 ? 15.674 9.912 82.493 1.00 50.15 147 LEU B CA 1
ATOM 5067 C C . LEU B 1 149 ? 16.343 9.584 83.821 1.00 54.61 147 LEU B C 1
ATOM 5068 O O . LEU B 1 149 ? 17.565 9.435 83.884 1.00 50.69 147 LEU B O 1
ATOM 5073 N N . ALA B 1 150 ? 15.534 9.469 84.873 1.00 64.24 148 ALA B N 1
ATOM 5074 C CA . ALA B 1 150 ? 16.021 9.084 86.199 1.00 68.77 148 ALA B CA 1
ATOM 5075 C C . ALA B 1 150 ? 16.325 7.586 86.311 1.00 70.02 148 ALA B C 1
ATOM 5076 O O . ALA B 1 150 ? 17.111 7.178 87.171 1.00 76.58 148 ALA B O 1
ATOM 5078 N N . THR B 1 151 ? 15.712 6.783 85.440 1.00 67.44 149 THR B N 1
ATOM 5079 C CA . THR B 1 151 ? 15.866 5.322 85.459 1.00 66.56 149 THR B CA 1
ATOM 5080 C C . THR B 1 151 ? 17.252 4.875 84.984 1.00 70.37 149 THR B C 1
ATOM 5081 O O . THR B 1 151 ? 17.970 5.637 84.331 1.00 74.64 149 THR B O 1
ATOM 5085 N N . ASP B 1 152 ? 17.610 3.633 85.314 1.00 72.46 150 ASP B N 1
ATOM 5086 C CA . ASP B 1 152 ? 18.908 3.051 84.954 1.00 72.58 150 ASP B CA 1
ATOM 5087 C C . ASP B 1 152 ? 19.022 2.710 83.467 1.00 68.37 150 ASP B C 1
ATOM 5088 O O . ASP B 1 152 ? 20.128 2.538 82.947 1.00 68.59 150 ASP B O 1
ATOM 5093 N N . ALA B 1 153 ? 17.878 2.614 82.793 1.00 59.34 151 ALA B N 1
ATOM 5094 C CA . ALA B 1 153 ? 17.827 2.237 81.379 1.00 63.47 151 ALA B CA 1
ATOM 5095 C C . ALA B 1 153 ? 18.119 3.410 80.442 1.00 57.96 151 ALA B C 1
ATOM 5096 O O . ALA B 1 153 ? 18.321 3.221 79.238 1.00 58.79 151 ALA B O 1
ATOM 5098 N N . PHE B 1 154 ? 18.136 4.616 81.006 1.00 56.64 152 PHE B N 1
ATOM 5099 C CA . PHE B 1 154 ? 18.394 5.836 80.249 1.00 47.70 152 PHE B CA 1
ATOM 5100 C C . PHE B 1 154 ? 19.694 6.533 80.681 1.00 42.88 152 PHE B C 1
ATOM 5101 O O . PHE B 1 154 ? 19.886 7.722 80.433 1.00 45.78 152 PHE B O 1
ATOM 5109 N N . ARG B 1 155 ? 20.576 5.781 81.331 1.00 32.73 153 ARG B N 1
ATOM 5110 C CA . ARG B 1 155 ? 21.939 6.221 81.575 1.00 39.91 153 ARG B CA 1
ATOM 5111 C C . ARG B 1 155 ? 22.652 6.177 80.229 1.00 45.09 153 ARG B C 1
ATOM 5112 O O . ARG B 1 155 ? 22.384 5.276 79.429 1.00 50.52 153 ARG B O 1
ATOM 5120 N N . PRO B 1 156 ? 23.525 7.167 79.954 1.00 48.54 154 PRO B N 1
ATOM 5121 C CA . PRO B 1 156 ? 24.290 7.254 78.699 1.00 45.18 154 PRO B CA 1
ATOM 5122 C C . PRO B 1 156 ? 24.909 5.943 78.202 1.00 43.21 154 PRO B C 1
ATOM 5123 O O . PRO B 1 156 ? 24.742 5.604 77.026 1.00 54.45 154 PRO B O 1
ATOM 5127 N N . ARG B 1 157 ? 25.594 5.220 79.086 1.00 39.48 155 ARG B N 1
ATOM 5128 C CA . ARG B 1 157 ? 26.204 3.929 78.746 1.00 40.31 155 ARG B CA 1
ATOM 5129 C C . ARG B 1 157 ? 25.162 2.857 78.425 1.00 43.59 155 ARG B C 1
ATOM 5130 O O . ARG B 1 157 ? 25.351 2.056 77.507 1.00 44.05 155 ARG B O 1
ATOM 5138 N N . ALA B 1 158 ? 24.070 2.851 79.187 1.00 43.92 156 ALA B N 1
ATOM 5139 C CA . ALA B 1 158 ? 22.981 1.894 78.997 1.00 46.56 156 ALA B CA 1
ATOM 5140 C C . ALA B 1 158 ? 22.255 2.123 77.675 1.00 45.63 156 ALA B C 1
ATOM 5141 O O . ALA B 1 158 ? 21.843 1.168 77.016 1.00 58.46 156 ALA B O 1
ATOM 5143 N N . LEU B 1 159 ? 22.111 3.392 77.301 1.00 44.09 157 LEU B N 1
ATOM 5144 C CA . LEU B 1 159 ? 21.497 3.784 76.034 1.00 38.78 157 LEU B CA 1
ATOM 5145 C C . LEU B 1 159 ? 22.396 3.463 74.845 1.00 48.60 157 LEU B C 1
ATOM 5146 O O . LEU B 1 159 ? 21.909 3.051 73.796 1.00 56.07 157 LEU B O 1
ATOM 5151 N N . PHE B 1 160 ? 23.704 3.656 75.024 1.00 50.64 158 PHE B N 1
ATOM 5152 C CA . PHE B 1 160 ? 24.723 3.312 74.029 1.00 50.06 158 PHE B CA 1
ATOM 5153 C C . PHE B 1 160 ? 24.635 1.838 73.639 1.00 49.89 158 PHE B C 1
ATOM 5154 O O . PHE B 1 160 ? 24.777 1.491 72.467 1.00 57.96 158 PHE B O 1
ATOM 5162 N N . ASP B 1 161 ? 24.401 0.981 74.629 1.00 47.39 159 ASP B N 1
ATOM 5163 C CA . ASP B 1 161 ? 24.291 -0.459 74.403 1.00 50.78 159 ASP B CA 1
ATOM 5164 C C . ASP B 1 161 ? 22.955 -0.858 73.777 1.00 49.95 159 ASP B C 1
ATOM 5165 O O . ASP B 1 161 ? 22.914 -1.704 72.882 1.00 58.19 159 ASP B O 1
ATOM 5170 N N . ARG B 1 162 ? 21.875 -0.234 74.243 1.00 46.18 160 ARG B N 1
ATOM 5171 C CA . ARG B 1 162 ? 20.539 -0.468 73.704 1.00 46.24 160 ARG B CA 1
ATOM 5172 C C . ARG B 1 162 ? 20.417 -0.026 72.248 1.00 51.00 160 ARG B C 1
ATOM 5173 O O . ARG B 1 162 ? 19.695 -0.652 71.466 1.00 57.30 160 ARG B O 1
ATOM 5181 N N . PHE B 1 163 ? 21.125 1.047 71.891 1.00 51.70 161 PHE B N 1
ATOM 5182 C CA . PHE B 1 163 ? 21.088 1.593 70.533 1.00 41.78 161 PHE B CA 1
ATOM 5183 C C . PHE B 1 163 ? 21.927 0.771 69.550 1.00 46.89 161 PHE B C 1
ATOM 5184 O O . PHE B 1 163 ? 21.807 0.941 68.330 1.00 52.53 161 PHE B O 1
ATOM 5192 N N . ASN B 1 164 ? 22.757 -0.118 70.095 1.00 42.12 162 ASN B N 1
ATOM 5193 C CA . ASN B 1 164 ? 23.636 -1.001 69.327 1.00 51.30 162 ASN B CA 1
ATOM 5194 C C . ASN B 1 164 ? 24.678 -0.193 68.559 1.00 53.12 162 ASN B C 1
ATOM 5195 O O . ASN B 1 164 ? 24.920 -0.413 67.373 1.00 60.01 162 ASN B O 1
ATOM 5200 N N . ILE B 1 165 ? 25.282 0.765 69.252 1.00 50.18 163 ILE B N 1
ATOM 5201 C CA . ILE B 1 165 ? 26.331 1.567 68.656 1.00 41.04 163 ILE B CA 1
ATOM 5202 C C . ILE B 1 165 ? 27.627 0.790 68.754 1.00 38.95 163 ILE B C 1
ATOM 5203 O O . ILE B 1 165 ? 28.036 0.373 69.836 1.00 45.15 163 ILE B O 1
ATOM 5208 N N . GLU B 1 166 ? 28.248 0.569 67.603 1.00 41.91 164 GLU B N 1
ATOM 5209 C CA . GLU B 1 166 ? 29.523 -0.113 67.545 1.00 39.13 164 GLU B CA 1
ATOM 5210 C C . GLU B 1 166 ? 30.662 0.873 67.780 1.00 44.92 164 GLU B C 1
ATOM 5211 O O . GLU B 1 166 ? 31.524 0.637 68.625 1.00 51.22 164 GLU B O 1
ATOM 5217 N N . THR B 1 167 ? 30.644 1.974 67.029 1.00 45.61 165 THR B N 1
ATOM 5218 C CA . THR B 1 167 ? 31.653 3.027 67.112 1.00 42.83 165 THR B CA 1
ATOM 5219 C C . THR B 1 167 ? 30.958 4.380 67.183 1.00 36.26 165 THR B C 1
ATOM 5220 O O . THR B 1 167 ? 30.040 4.647 66.408 1.00 39.50 165 THR B O 1
ATOM 5224 N N . LEU B 1 168 ? 31.383 5.216 68.128 1.00 31.93 166 LEU B N 1
ATOM 5225 C CA . LEU B 1 168 ? 30.941 6.608 68.194 1.00 34.17 166 LEU B CA 1
ATOM 5226 C C . LEU B 1 168 ? 32.159 7.514 68.292 1.00 38.59 166 LEU B C 1
ATOM 5227 O O . LEU B 1 168 ? 32.986 7.347 69.183 1.00 35.76 166 LEU B O 1
ATOM 5232 N N . ALA B 1 169 ? 32.271 8.466 67.373 1.00 39.67 167 ALA B N 1
ATOM 5233 C CA . ALA B 1 169 ? 33.364 9.435 67.416 1.00 40.95 167 ALA B CA 1
ATOM 5234 C C . ALA B 1 169 ? 32.882 10.799 67.896 1.00 38.65 167 ALA B C 1
ATOM 5235 O O . ALA B 1 169 ? 31.828 11.283 67.479 1.00 49.40 167 ALA B O 1
ATOM 5237 N N . THR B 1 170 ? 33.658 11.403 68.788 1.00 40.77 168 THR B N 1
ATOM 5238 C CA . THR B 1 170 ? 33.435 12.780 69.214 1.00 43.59 168 THR B CA 1
ATOM 5239 C C . THR B 1 170 ? 34.479 13.687 68.538 1.00 41.51 168 THR B C 1
ATOM 5240 O O . THR B 1 170 ? 35.360 13.199 67.834 1.00 48.94 168 THR B O 1
ATOM 5244 N N . THR B 1 171 ? 34.381 14.999 68.738 1.00 51.15 169 THR B N 1
ATOM 5245 C CA . THR B 1 171 ? 35.262 15.942 68.035 1.00 54.17 169 THR B CA 1
ATOM 5246 C C . THR B 1 171 ? 35.926 16.945 68.987 1.00 46.99 169 THR B C 1
ATOM 5247 O O . THR B 1 171 ? 35.243 17.761 69.616 1.00 52.93 169 THR B O 1
ATOM 5251 N N . GLU B 1 172 ? 37.254 16.863 69.096 1.00 36.26 170 GLU B N 1
ATOM 5252 C CA . GLU B 1 172 ? 38.032 17.750 69.978 1.00 39.72 170 GLU B CA 1
ATOM 5253 C C . GLU B 1 172 ? 39.148 18.454 69.217 1.00 39.27 170 GLU B C 1
ATOM 5254 O O . GLU B 1 172 ? 39.638 17.946 68.210 1.00 48.86 170 GLU B O 1
ATOM 5260 N N . GLY B 1 173 ? 39.544 19.626 69.704 1.00 38.43 171 GLY B N 1
ATOM 5261 C CA . GLY B 1 173 ? 40.707 20.333 69.179 1.00 38.00 171 GLY B CA 1
ATOM 5262 C C . GLY B 1 173 ? 41.983 19.922 69.892 1.00 36.56 171 GLY B C 1
ATOM 5263 O O . GLY B 1 173 ? 41.925 19.270 70.932 1.00 50.87 171 GLY B O 1
ATOM 5264 N N . PRO B 1 174 ? 43.150 20.320 69.350 1.00 44.36 172 PRO B N 1
ATOM 5265 C CA . PRO B 1 174 ? 44.475 20.003 69.908 1.00 42.81 172 PRO B CA 1
ATOM 5266 C C . PRO B 1 174 ? 44.748 20.705 71.236 1.00 44.19 172 PRO B C 1
ATOM 5267 O O . PRO B 1 174 ? 45.636 20.290 71.985 1.00 45.86 172 PRO B O 1
ATOM 5271 N N . HIS B 1 175 ? 43.986 21.762 71.506 1.00 43.42 173 HIS B N 1
ATOM 5272 C CA . HIS B 1 175 ? 44.101 22.546 72.726 1.00 40.72 173 HIS B CA 1
ATOM 5273 C C . HIS B 1 175 ? 43.311 21.994 73.916 1.00 46.79 173 HIS B C 1
ATOM 5274 O O . HIS B 1 175 ? 43.577 22.378 75.054 1.00 60.50 173 HIS B O 1
ATOM 5281 N N . GLU B 1 176 ? 42.349 21.104 73.666 1.00 42.39 174 GLU B N 1
ATOM 5282 C CA . GLU B 1 176 ? 41.594 20.468 74.765 1.00 50.08 174 GLU B CA 1
ATOM 5283 C C . GLU B 1 176 ? 42.116 19.083 75.158 1.00 50.31 174 GLU B C 1
ATOM 5284 O O . GLU B 1 176 ? 42.811 18.431 74.370 1.00 48.09 174 GLU B O 1
ATOM 5290 N N . SER B 1 177 ? 41.779 18.654 76.379 1.00 51.77 175 SER B N 1
ATOM 5291 C CA A SER B 1 177 ? 42.266 17.380 76.913 0.50 54.89 175 SER B CA 1
ATOM 5292 C CA B SER B 1 177 ? 42.248 17.381 76.939 0.50 57.25 175 SER B CA 1
ATOM 5293 C C . SER B 1 177 ? 41.417 16.193 76.470 1.00 54.94 175 SER B C 1
ATOM 5294 O O . SER B 1 177 ? 40.219 16.328 76.200 1.00 56.16 175 SER B O 1
ATOM 5299 N N . LEU B 1 178 ? 42.058 15.030 76.398 1.00 49.81 176 LEU B N 1
ATOM 5300 C CA . LEU B 1 178 ? 41.382 13.780 76.066 1.00 40.04 176 LEU B CA 1
ATOM 5301 C C . LEU B 1 178 ? 41.114 12.978 77.348 1.00 37.75 176 LEU B C 1
ATOM 5302 O O . LEU B 1 178 ? 41.174 11.741 77.376 1.00 34.00 176 LEU B O 1
ATOM 5307 N N . GLN B 1 179 ? 40.816 13.739 78.398 1.00 39.18 177 GLN B N 1
ATOM 5308 C CA . GLN B 1 179 ? 40.508 13.283 79.746 1.00 33.06 177 GLN B CA 1
ATOM 5309 C C . GLN B 1 179 ? 39.404 12.222 79.779 1.00 37.83 177 GLN B C 1
ATOM 5310 O O . GLN B 1 179 ? 39.575 11.147 80.354 1.00 43.83 177 GLN B O 1
ATOM 5316 N N . HIS B 1 180 ? 38.276 12.539 79.153 1.00 39.09 178 HIS B N 1
ATOM 5317 C CA . HIS B 1 180 ? 37.079 11.715 79.246 1.00 42.31 178 HIS B CA 1
ATOM 5318 C C . HIS B 1 180 ? 37.159 10.466 78.385 1.00 38.30 178 HIS B C 1
ATOM 5319 O O . HIS B 1 180 ? 36.511 9.471 78.680 1.00 48.39 178 HIS B O 1
ATOM 5326 N N . HIS B 1 181 ? 37.969 10.523 77.334 1.00 44.42 179 HIS B N 1
ATOM 5327 C CA . HIS B 1 181 ? 38.222 9.361 76.496 1.00 36.03 179 HIS B CA 1
ATOM 5328 C C . HIS B 1 181 ? 39.103 8.341 77.195 1.00 39.31 179 HIS B C 1
ATOM 5329 O O . HIS B 1 181 ? 38.893 7.141 77.041 1.00 39.61 179 HIS B O 1
ATOM 5336 N N . ALA B 1 182 ? 40.095 8.822 77.946 1.00 40.43 180 ALA B N 1
ATOM 5337 C CA . ALA B 1 182 ? 40.957 7.954 78.754 1.00 44.18 180 ALA B CA 1
ATOM 5338 C C . ALA B 1 182 ? 40.164 7.235 79.841 1.00 43.68 180 ALA B C 1
ATOM 5339 O O . ALA B 1 182 ? 40.431 6.073 80.139 1.00 51.27 180 ALA B O 1
ATOM 5341 N N . ALA B 1 183 ? 39.178 7.927 80.409 1.00 43.14 181 ALA B N 1
ATOM 5342 C CA . ALA B 1 183 ? 38.333 7.371 81.462 1.00 40.71 181 ALA B CA 1
ATOM 5343 C C . ALA B 1 183 ? 37.364 6.323 80.926 1.00 40.92 181 ALA B C 1
ATOM 5344 O O . ALA B 1 183 ? 37.000 5.393 81.645 1.00 52.68 181 ALA B O 1
ATOM 5346 N N . ILE B 1 184 ? 36.952 6.484 79.670 1.00 45.01 182 ILE B N 1
ATOM 5347 C CA . ILE B 1 184 ? 36.064 5.536 79.004 1.00 46.41 182 ILE B CA 1
ATOM 5348 C C . ILE B 1 184 ? 36.794 4.219 78.770 1.00 51.90 182 ILE B C 1
ATOM 5349 O O . ILE B 1 184 ? 36.260 3.145 79.062 1.00 65.76 182 ILE B O 1
ATOM 5354 N N . ARG B 1 185 ? 38.014 4.301 78.248 1.00 49.18 183 ARG B N 1
ATOM 5355 C CA . ARG B 1 185 ? 38.804 3.108 77.960 1.00 50.35 183 ARG B CA 1
ATOM 5356 C C . ARG B 1 185 ? 39.130 2.335 79.235 1.00 53.26 183 ARG B C 1
ATOM 5357 O O . ARG B 1 185 ? 39.028 1.109 79.274 1.00 59.62 183 ARG B O 1
ATOM 5365 N N . GLU B 1 186 ? 39.524 3.063 80.275 1.00 56.84 184 GLU B N 1
ATOM 5366 C CA . GLU B 1 186 ? 40.037 2.454 81.499 1.00 58.84 184 GLU B CA 1
ATOM 5367 C C . GLU B 1 186 ? 38.951 1.739 82.299 1.00 61.66 184 GLU B C 1
ATOM 5368 O O . GLU B 1 186 ? 39.251 0.850 83.102 1.00 66.27 184 GLU B O 1
ATOM 5374 N N . SER B 1 187 ? 37.695 2.127 82.077 1.00 59.64 185 SER B N 1
ATOM 5375 C CA . SER B 1 187 ? 36.554 1.500 82.746 1.00 60.50 185 SER B CA 1
ATOM 5376 C C . SER B 1 187 ? 36.267 0.119 82.171 1.00 62.40 185 SER B C 1
ATOM 5377 O O . SER B 1 187 ? 36.732 -0.215 81.079 1.00 60.11 185 SER B O 1
ATOM 5380 N N . GLY B 1 188 ? 35.492 -0.672 82.912 1.00 67.43 186 GLY B N 1
ATOM 5381 C CA . GLY B 1 188 ? 35.123 -2.031 82.498 1.00 69.86 186 GLY B CA 1
ATOM 5382 C C . GLY B 1 188 ? 34.161 -2.083 81.324 1.00 64.76 186 GLY B C 1
ATOM 5383 O O . GLY B 1 188 ? 34.096 -3.088 80.613 1.00 69.54 186 GLY B O 1
ATOM 5384 N N . TRP B 1 189 ? 33.410 -0.997 81.140 1.00 60.93 187 TRP B N 1
ATOM 5385 C CA . TRP B 1 189 ? 32.513 -0.800 80.005 1.00 55.69 187 TRP B CA 1
ATOM 5386 C C . TRP B 1 189 ? 33.291 -0.810 78.692 1.00 59.19 187 TRP B C 1
ATOM 5387 O O . TRP B 1 189 ? 34.359 -0.205 78.593 1.00 61.63 187 TRP B O 1
ATOM 5398 N N . GLY B 1 190 ? 32.753 -1.507 77.693 1.00 58.64 188 GLY B N 1
ATOM 5399 C CA . GLY B 1 190 ? 33.489 -1.778 76.457 1.00 57.27 188 GLY B CA 1
ATOM 5400 C C . GLY B 1 190 ? 33.075 -0.965 75.246 1.00 54.60 188 GLY B C 1
ATOM 5401 O O . GLY B 1 190 ? 33.355 -1.353 74.111 1.00 50.88 188 GLY B O 1
ATOM 5402 N N . GLY B 1 191 ? 32.415 0.165 75.489 1.00 53.69 189 GLY B N 1
ATOM 5403 C CA . GLY B 1 191 ? 31.963 1.049 74.418 1.00 50.76 189 GLY B CA 1
ATOM 5404 C C . GLY B 1 191 ? 33.116 1.729 73.706 1.00 46.79 189 GLY B C 1
ATOM 5405 O O . GLY B 1 191 ? 34.018 2.278 74.348 1.00 45.08 189 GLY B O 1
ATOM 5406 N N . HIS B 1 192 ? 33.076 1.684 72.375 1.00 39.06 190 HIS B N 1
ATOM 5407 C CA . HIS B 1 192 ? 34.137 2.218 71.534 1.00 34.83 190 HIS B CA 1
ATOM 5408 C C . HIS B 1 192 ? 33.819 3.668 71.200 1.00 35.74 190 HIS B C 1
ATOM 5409 O O . HIS B 1 192 ? 33.340 3.988 70.111 1.00 47.93 190 HIS B O 1
ATOM 5416 N N . VAL B 1 193 ? 34.063 4.537 72.177 1.00 39.16 191 VAL B N 1
ATOM 5417 C CA . VAL B 1 193 ? 33.937 5.974 71.991 1.00 35.26 191 VAL B CA 1
ATOM 5418 C C . VAL B 1 193 ? 35.321 6.536 71.680 1.00 40.91 191 VAL B C 1
ATOM 5419 O O . VAL B 1 193 ? 36.230 6.478 72.509 1.00 37.83 191 VAL B O 1
ATOM 5423 N N . ILE B 1 194 ? 35.477 7.050 70.466 1.00 45.71 192 ILE B N 1
ATOM 5424 C CA . ILE B 1 194 ? 36.755 7.597 70.014 1.00 46.61 192 ILE B CA 1
ATOM 5425 C C . ILE B 1 194 ? 36.643 9.090 69.725 1.00 44.91 192 ILE B C 1
ATOM 5426 O O . ILE B 1 194 ? 35.594 9.699 69.937 1.00 44.99 192 ILE B O 1
ATOM 5431 N N . THR B 1 195 ? 37.733 9.671 69.242 1.00 45.98 193 THR B N 1
ATOM 5432 C CA . THR B 1 195 ? 37.789 11.106 68.995 1.00 44.35 193 THR B CA 1
ATOM 5433 C C . THR B 1 195 ? 38.148 11.425 67.539 1.00 42.57 193 THR B C 1
ATOM 5434 O O . THR B 1 195 ? 38.431 10.525 66.747 1.00 37.60 193 THR B O 1
ATOM 5438 N N . ALA B 1 196 ? 38.094 12.708 67.192 1.00 38.05 194 ALA B N 1
ATOM 5439 C CA . ALA B 1 196 ? 38.535 13.192 65.888 1.00 40.15 194 ALA B CA 1
ATOM 5440 C C . ALA B 1 196 ? 39.310 14.490 66.080 1.00 38.06 194 ALA B C 1
ATOM 5441 O O . ALA B 1 196 ? 38.962 15.299 66.939 1.00 33.68 194 ALA B O 1
ATOM 5443 N N . TYR B 1 197 ? 40.360 14.673 65.280 1.00 34.36 195 TYR B N 1
ATOM 5444 C CA . TYR B 1 197 ? 41.258 15.824 65.391 1.00 27.79 195 TYR B CA 1
ATOM 5445 C C . TYR B 1 197 ? 40.753 17.034 64.607 1.00 29.55 195 TYR B C 1
ATOM 5446 O O . TYR B 1 197 ? 40.766 17.027 63.378 1.00 38.92 195 TYR B O 1
ATOM 5455 N N . ARG B 1 198 ? 40.323 18.077 65.314 1.00 36.59 196 ARG B N 1
ATOM 5456 C CA . ARG B 1 198 ? 39.791 19.278 64.666 1.00 32.79 196 ARG B CA 1
ATOM 5457 C C . ARG B 1 198 ? 40.597 20.530 65.029 1.00 35.11 196 ARG B C 1
ATOM 5458 O O . ARG B 1 198 ? 40.245 21.238 65.972 1.00 37.38 196 ARG B O 1
ATOM 5466 N N . PRO B 1 199 ? 41.666 20.823 64.262 1.00 35.04 197 PRO B N 1
ATOM 5467 C CA . PRO B 1 199 ? 42.606 21.892 64.605 1.00 36.09 197 PRO B CA 1
ATOM 5468 C C . PRO B 1 199 ? 42.167 23.327 64.280 1.00 42.05 197 PRO B C 1
ATOM 5469 O O . PRO B 1 199 ? 42.970 24.249 64.420 1.00 42.25 197 PRO B O 1
ATOM 5473 N N . ASP B 1 200 ? 40.903 23.503 63.891 1.00 46.66 198 ASP B N 1
ATOM 5474 C CA . ASP B 1 200 ? 40.344 24.779 63.412 1.00 43.47 198 ASP B CA 1
ATOM 5475 C C . ASP B 1 200 ? 40.682 26.031 64.218 1.00 42.19 198 ASP B C 1
ATOM 5476 O O . ASP B 1 200 ? 40.937 27.086 63.637 1.00 44.30 198 ASP B O 1
ATOM 5481 N N . ALA B 1 201 ? 40.677 25.913 65.544 1.00 44.22 199 ALA B N 1
ATOM 5482 C CA . ALA B 1 201 ? 40.903 27.061 66.420 1.00 45.26 199 ALA B CA 1
ATOM 5483 C C . ALA B 1 201 ? 42.362 27.546 66.461 1.00 46.02 199 ALA B C 1
ATOM 5484 O O . ALA B 1 201 ? 42.613 28.714 66.765 1.00 47.27 199 ALA B O 1
ATOM 5486 N N . VAL B 1 202 ? 43.311 26.660 66.152 1.00 39.69 200 VAL B N 1
ATOM 5487 C CA . VAL B 1 202 ? 44.733 27.033 66.129 1.00 36.20 200 VAL B CA 1
ATOM 5488 C C . VAL B 1 202 ? 45.249 27.199 64.699 1.00 41.59 200 VAL B C 1
ATOM 5489 O O . VAL B 1 202 ? 46.455 27.302 64.462 1.00 43.69 200 VAL B O 1
ATOM 5493 N N . ILE B 1 203 ? 44.318 27.228 63.751 1.00 42.19 201 ILE B N 1
ATOM 5494 C CA . ILE B 1 203 ? 44.642 27.391 62.332 1.00 38.85 201 ILE B CA 1
ATOM 5495 C C . ILE B 1 203 ? 44.004 28.668 61.777 1.00 39.97 201 ILE B C 1
ATOM 5496 O O . ILE B 1 203 ? 44.635 29.397 61.010 1.00 37.30 201 ILE B O 1
ATOM 5501 N N . ASP B 1 204 ? 42.765 28.944 62.185 1.00 42.03 202 ASP B N 1
ATOM 5502 C CA . ASP B 1 204 ? 42.082 30.167 61.773 1.00 45.01 202 ASP B CA 1
ATOM 5503 C C . ASP B 1 204 ? 42.469 31.320 62.687 1.00 49.27 202 ASP B C 1
ATOM 5504 O O . ASP B 1 204 ? 42.075 31.352 63.854 1.00 51.97 202 ASP B O 1
ATOM 5509 N N . PHE B 1 205 ? 43.244 32.261 62.148 1.00 46.91 203 PHE B N 1
ATOM 5510 C CA . PHE B 1 205 ? 43.620 33.479 62.872 1.00 44.39 203 PHE B CA 1
ATOM 5511 C C . PHE B 1 205 ? 42.477 34.512 62.943 1.00 50.64 203 PHE B C 1
ATOM 5512 O O . PHE B 1 205 ? 42.525 35.440 63.754 1.00 51.60 203 PHE B O 1
ATOM 5520 N N . GLU B 1 206 ? 41.457 34.346 62.101 1.00 49.90 204 GLU B N 1
ATOM 5521 C CA . GLU B 1 206 ? 40.261 35.194 62.141 1.00 48.79 204 GLU B CA 1
ATOM 5522 C C . GLU B 1 206 ? 39.229 34.705 63.162 1.00 53.63 204 GLU B C 1
ATOM 5523 O O . GLU B 1 206 ? 38.212 35.367 63.387 1.00 54.20 204 GLU B O 1
ATOM 5529 N N . ASP B 1 207 ? 39.486 33.540 63.756 1.00 53.99 205 ASP B N 1
ATOM 5530 C CA . ASP B 1 207 ? 38.662 33.007 64.835 1.00 55.61 205 ASP B CA 1
ATOM 5531 C C . ASP B 1 207 ? 38.939 33.854 66.068 1.00 57.90 205 ASP B C 1
ATOM 5532 O O . ASP B 1 207 ? 40.098 34.112 66.391 1.00 60.05 205 ASP B O 1
ATOM 5537 N N . GLU B 1 208 ? 37.881 34.298 66.743 1.00 61.00 206 GLU B N 1
ATOM 5538 C CA . GLU B 1 208 ? 38.029 35.204 67.888 1.00 67.23 206 GLU B CA 1
ATOM 5539 C C . GLU B 1 208 ? 38.627 34.527 69.120 1.00 66.13 206 GLU B C 1
ATOM 5540 O O . GLU B 1 208 ? 39.285 35.176 69.934 1.00 77.38 206 GLU B O 1
ATOM 5546 N N . ARG B 1 209 ? 38.419 33.216 69.227 1.00 63.29 207 ARG B N 1
ATOM 5547 C CA . ARG B 1 209 ? 38.891 32.439 70.367 1.00 63.75 207 ARG B CA 1
ATOM 5548 C C . ARG B 1 209 ? 40.233 31.745 70.091 1.00 62.28 207 ARG B C 1
ATOM 5549 O O . ARG B 1 209 ? 40.632 30.835 70.818 1.00 57.23 207 ARG B O 1
ATOM 5557 N N . SER B 1 210 ? 40.922 32.204 69.046 1.00 66.74 208 SER B N 1
ATOM 5558 C CA . SER B 1 210 ? 42.245 31.696 68.654 1.00 62.92 208 SER B CA 1
ATOM 5559 C C . SER B 1 210 ? 43.420 32.004 69.615 1.00 62.61 208 SER B C 1
ATOM 5560 O O . SER B 1 210 ? 44.223 31.104 69.866 1.00 67.19 208 SER B O 1
ATOM 5563 N N . PRO B 1 211 ? 43.554 33.261 70.125 1.00 59.91 209 PRO B N 1
ATOM 5564 C CA . PRO B 1 211 ? 44.639 33.510 71.095 1.00 57.81 209 PRO B CA 1
ATOM 5565 C C . PRO B 1 211 ? 44.622 32.660 72.376 1.00 53.69 209 PRO B C 1
ATOM 5566 O O . PRO B 1 211 ? 45.684 32.249 72.848 1.00 58.32 209 PRO B O 1
ATOM 5570 N N . ARG B 1 212 ? 43.438 32.393 72.922 1.00 55.00 210 ARG B N 1
ATOM 5571 C CA . ARG B 1 212 ? 43.315 31.479 74.054 1.00 50.67 210 ARG B CA 1
ATOM 5572 C C . ARG B 1 212 ? 43.550 30.032 73.622 1.00 51.75 210 ARG B C 1
ATOM 5573 O O . ARG B 1 212 ? 44.124 29.250 74.375 1.00 52.26 210 ARG B O 1
ATOM 5581 N N . ALA B 1 213 ? 43.117 29.694 72.407 1.00 47.10 211 ALA B N 1
ATOM 5582 C CA . ALA B 1 213 ? 43.330 28.366 71.839 1.00 41.01 211 ALA B CA 1
ATOM 5583 C C . ALA B 1 213 ? 44.813 28.054 71.652 1.00 41.76 211 ALA B C 1
ATOM 5584 O O . ALA B 1 213 ? 45.254 26.961 71.987 1.00 43.11 211 ALA B O 1
ATOM 5586 N N . PHE B 1 214 ? 45.566 29.022 71.128 1.00 38.15 212 PHE B N 1
ATOM 5587 C CA . PHE B 1 214 ? 47.018 28.906 70.957 1.00 42.10 212 PHE B CA 1
ATOM 5588 C C . PHE B 1 214 ? 47.746 28.759 72.286 1.00 41.44 212 PHE B C 1
ATOM 5589 O O . PHE B 1 214 ? 48.771 28.077 72.371 1.00 45.84 212 PHE B O 1
ATOM 5597 N N . GLU B 1 215 ? 47.210 29.415 73.311 1.00 47.97 213 GLU B N 1
ATOM 5598 C CA . GLU B 1 215 ? 47.804 29.435 74.640 1.00 52.38 213 GLU B CA 1
ATOM 5599 C C . GLU B 1 215 ? 47.742 28.054 75.280 1.00 51.30 213 GLU B C 1
ATOM 5600 O O . GLU B 1 215 ? 48.764 27.540 75.740 1.00 57.52 213 GLU B O 1
ATOM 5606 N N . ARG B 1 216 ? 46.555 27.446 75.283 1.00 46.99 214 ARG B N 1
ATOM 5607 C CA . ARG B 1 216 ? 46.393 26.103 75.846 1.00 46.55 214 ARG B CA 1
ATOM 5608 C C . ARG B 1 216 ? 46.853 24.976 74.914 1.00 43.60 214 ARG B C 1
ATOM 5609 O O . ARG B 1 216 ? 47.066 23.855 75.368 1.00 53.60 214 ARG B O 1
ATOM 5617 N N . PHE B 1 217 ? 47.030 25.287 73.630 1.00 40.70 215 PHE B N 1
ATOM 5618 C CA . PHE B 1 217 ? 47.693 24.392 72.664 1.00 36.39 215 PHE B CA 1
ATOM 5619 C C . PHE B 1 217 ? 49.167 24.193 73.053 1.00 40.13 215 PHE B C 1
ATOM 5620 O O . PHE B 1 217 ? 49.706 23.096 72.912 1.00 44.54 215 PHE B O 1
ATOM 5628 N N . ALA B 1 218 ? 49.796 25.253 73.565 1.00 51.44 216 ALA B N 1
ATOM 5629 C CA . ALA B 1 218 ? 51.167 25.198 74.084 1.00 42.49 216 ALA B CA 1
ATOM 5630 C C . ALA B 1 218 ? 51.277 24.398 75.387 1.00 47.35 216 ALA B C 1
ATOM 5631 O O . ALA B 1 218 ? 52.298 23.759 75.640 1.00 53.90 216 ALA B O 1
ATOM 5633 N N . GLU B 1 219 ? 50.226 24.438 76.206 1.00 51.25 217 GLU B N 1
ATOM 5634 C CA . GLU B 1 219 ? 50.177 23.679 77.460 1.00 55.01 217 GLU B CA 1
ATOM 5635 C C . GLU B 1 219 ? 50.020 22.177 77.221 1.00 56.67 217 GLU B C 1
ATOM 5636 O O . GLU B 1 219 ? 50.698 21.378 77.864 1.00 60.13 217 GLU B O 1
ATOM 5642 N N . THR B 1 220 ? 49.139 21.802 76.293 1.00 55.90 218 THR B N 1
ATOM 5643 C CA . THR B 1 220 ? 48.893 20.387 75.976 1.00 51.64 218 THR B CA 1
ATOM 5644 C C . THR B 1 220 ? 50.009 19.723 75.162 1.00 47.35 218 THR B C 1
ATOM 5645 O O . THR B 1 220 ? 50.146 18.501 75.175 1.00 56.01 218 THR B O 1
ATOM 5649 N N . SER B 1 221 ? 50.801 20.520 74.455 1.00 45.23 219 SER B N 1
ATOM 5650 C CA . SER B 1 221 ? 51.885 19.971 73.645 1.00 52.67 219 SER B CA 1
ATOM 5651 C C . SER B 1 221 ? 53.267 20.125 74.279 1.00 51.24 219 SER B C 1
ATOM 5652 O O . SER B 1 221 ? 54.166 19.331 74.002 1.00 54.19 219 SER B O 1
ATOM 5655 N N . GLY B 1 222 ? 53.432 21.153 75.111 1.00 48.96 220 GLY B N 1
ATOM 5656 C CA . GLY B 1 222 ? 54.719 21.459 75.733 1.00 52.39 220 GLY B CA 1
ATOM 5657 C C . GLY B 1 222 ? 55.706 22.076 74.758 1.00 60.19 220 GLY B C 1
ATOM 5658 O O . GLY B 1 222 ? 56.918 22.025 74.980 1.00 63.97 220 GLY B O 1
ATOM 5659 N N . GLN B 1 223 ? 55.178 22.672 73.687 1.00 61.12 221 GLN B N 1
ATOM 5660 C CA . GLN B 1 223 ? 55.984 23.190 72.581 1.00 58.19 221 GLN B CA 1
ATOM 5661 C C . GLN B 1 223 ? 55.899 24.706 72.441 1.00 61.12 221 GLN B C 1
ATOM 5662 O O . GLN B 1 223 ? 54.930 25.325 72.888 1.00 63.00 221 GLN B O 1
ATOM 5668 N N . ASP B 1 224 ? 56.924 25.293 71.818 1.00 63.27 222 ASP B N 1
ATOM 5669 C CA . ASP B 1 224 ? 56.889 26.698 71.419 1.00 61.73 222 ASP B CA 1
ATOM 5670 C C . ASP B 1 224 ? 55.981 26.811 70.200 1.00 54.63 222 ASP B C 1
ATOM 5671 O O . ASP B 1 224 ? 56.384 26.578 69.062 1.00 51.94 222 ASP B O 1
ATOM 5676 N N . VAL B 1 225 ? 54.744 27.185 70.479 1.00 51.47 223 VAL B N 1
ATOM 5677 C CA . VAL B 1 225 ? 53.652 27.141 69.524 1.00 45.97 223 VAL B CA 1
ATOM 5678 C C . VAL B 1 225 ? 53.610 28.372 68.602 1.00 46.47 223 VAL B C 1
ATOM 5679 O O . VAL B 1 225 ? 53.030 28.338 67.509 1.00 49.49 223 VAL B O 1
ATOM 5683 N N . TYR B 1 226 ? 54.281 29.436 69.034 1.00 46.39 224 TYR B N 1
ATOM 5684 C CA . TYR B 1 226 ? 54.362 30.682 68.276 1.00 43.90 224 TYR B CA 1
ATOM 5685 C C . TYR B 1 226 ? 55.623 30.742 67.399 1.00 38.07 224 TYR B C 1
ATOM 5686 O O . TYR B 1 226 ? 56.064 31.819 67.005 1.00 49.36 224 TYR B O 1
ATOM 5695 N N . SER B 1 227 ? 56.188 29.576 67.102 1.00 40.04 225 SER B N 1
ATOM 5696 C CA . SER B 1 227 ? 57.322 29.438 66.181 1.00 43.84 225 SER B CA 1
ATOM 5697 C C . SER B 1 227 ? 57.062 28.227 65.285 1.00 40.95 225 SER B C 1
ATOM 5698 O O . SER B 1 227 ? 56.613 27.185 65.764 1.00 48.88 225 SER B O 1
ATOM 5701 N N . TRP B 1 228 ? 57.360 28.375 63.997 1.00 39.70 226 TRP B N 1
ATOM 5702 C CA . TRP B 1 228 ? 56.834 27.498 62.935 1.00 42.44 226 TRP B CA 1
ATOM 5703 C C . TRP B 1 228 ? 57.095 25.996 63.044 1.00 45.36 226 TRP B C 1
ATOM 5704 O O . TRP B 1 228 ? 56.147 25.211 63.107 1.00 49.61 226 TRP B O 1
ATOM 5715 N N . LYS B 1 229 ? 58.365 25.604 63.070 1.00 43.73 227 LYS B N 1
ATOM 5716 C CA . LYS B 1 229 ? 58.725 24.190 63.080 1.00 45.40 227 LYS B CA 1
ATOM 5717 C C . LYS B 1 229 ? 58.241 23.458 64.329 1.00 45.69 227 LYS B C 1
ATOM 5718 O O . LYS B 1 229 ? 57.958 22.256 64.277 1.00 43.49 227 LYS B O 1
ATOM 5724 N N . SER B 1 230 ? 58.127 24.187 65.437 1.00 36.72 228 SER B N 1
ATOM 5725 C CA . SER B 1 230 ? 57.623 23.600 66.677 1.00 39.30 228 SER B CA 1
ATOM 5726 C C . SER B 1 230 ? 56.107 23.759 66.854 1.00 37.55 228 SER B C 1
ATOM 5727 O O . SER B 1 230 ? 55.522 23.166 67.761 1.00 43.87 228 SER B O 1
ATOM 5730 N N . TYR B 1 231 ? 55.485 24.565 65.996 1.00 40.21 229 TYR B N 1
ATOM 5731 C CA . TYR B 1 231 ? 54.027 24.620 65.885 1.00 33.02 229 TYR B CA 1
ATOM 5732 C C . TYR B 1 231 ? 53.582 23.359 65.151 1.00 40.94 229 TYR B C 1
ATOM 5733 O O . TYR B 1 231 ? 52.574 22.735 65.499 1.00 48.16 229 TYR B O 1
ATOM 5742 N N . LEU B 1 232 ? 54.359 22.992 64.137 1.00 40.53 230 LEU B N 1
ATOM 5743 C CA . LEU B 1 232 ? 54.148 21.764 63.391 1.00 40.11 230 LEU B CA 1
ATOM 5744 C C . LEU B 1 232 ? 54.428 20.521 64.231 1.00 44.02 230 LEU B C 1
ATOM 5745 O O . LEU B 1 232 ? 53.701 19.530 64.122 1.00 50.09 230 LEU B O 1
ATOM 5750 N N . GLU B 1 233 ? 55.466 20.578 65.068 1.00 41.43 231 GLU B N 1
ATOM 5751 C CA . GLU B 1 233 ? 55.740 19.508 66.035 1.00 43.71 231 GLU B CA 1
ATOM 5752 C C . GLU B 1 233 ? 54.632 19.347 67.064 1.00 40.87 231 GLU B C 1
ATOM 5753 O O . GLU B 1 233 ? 54.330 18.233 67.478 1.00 50.16 231 GLU B O 1
ATOM 5759 N N . ALA B 1 234 ? 54.034 20.466 67.463 1.00 40.86 232 ALA B N 1
ATOM 5760 C CA . ALA B 1 234 ? 52.915 20.464 68.395 1.00 39.69 232 ALA B CA 1
ATOM 5761 C C . ALA B 1 234 ? 51.672 19.810 67.798 1.00 42.91 232 ALA B C 1
ATOM 5762 O O . ALA B 1 234 ? 50.898 19.191 68.519 1.00 49.17 232 ALA B O 1
ATOM 5764 N N . HIS B 1 235 ? 51.489 19.949 66.486 1.00 44.00 233 HIS B N 1
ATOM 5765 C CA . HIS B 1 235 ? 50.391 19.293 65.779 1.00 32.64 233 HIS B CA 1
ATOM 5766 C C . HIS B 1 235 ? 50.609 17.791 65.654 1.00 40.78 233 HIS B C 1
ATOM 5767 O O . HIS B 1 235 ? 49.660 17.016 65.767 1.00 35.01 233 HIS B O 1
ATOM 5774 N N . ARG B 1 236 ? 51.857 17.392 65.412 1.00 36.19 234 ARG B N 1
ATOM 5775 C CA . ARG B 1 236 ? 52.215 15.983 65.297 1.00 33.08 234 ARG B CA 1
ATOM 5776 C C . ARG B 1 236 ? 52.039 15.247 66.619 1.00 42.27 234 ARG B C 1
ATOM 5777 O O . ARG B 1 236 ? 51.478 14.149 66.649 1.00 49.10 234 ARG B O 1
ATOM 5785 N N . LEU B 1 237 ? 52.505 15.866 67.703 1.00 40.84 235 LEU B N 1
ATOM 5786 C CA . LEU B 1 237 ? 52.384 15.299 69.043 1.00 40.25 235 LEU B CA 1
ATOM 5787 C C . LEU B 1 237 ? 50.932 15.193 69.507 1.00 45.93 235 LEU B C 1
ATOM 5788 O O . LEU B 1 237 ? 50.564 14.231 70.182 1.00 53.30 235 LEU B O 1
ATOM 5793 N N . ARG B 1 238 ? 50.113 16.176 69.142 1.00 44.52 236 ARG B N 1
ATOM 5794 C CA . ARG B 1 238 ? 48.698 16.157 69.506 1.00 43.75 236 ARG B CA 1
ATOM 5795 C C . ARG B 1 238 ? 47.912 15.150 68.680 1.00 37.57 236 ARG B C 1
ATOM 5796 O O . ARG B 1 238 ? 47.045 14.468 69.207 1.00 40.27 236 ARG B O 1
ATOM 5804 N N . ARG B 1 239 ? 48.241 15.043 67.396 1.00 40.43 237 ARG B N 1
ATOM 5805 C CA . ARG B 1 239 ? 47.647 14.032 66.534 1.00 36.52 237 ARG B CA 1
ATOM 5806 C C . ARG B 1 239 ? 47.934 12.622 67.033 1.00 44.40 237 ARG B C 1
ATOM 5807 O O . ARG B 1 239 ? 47.039 11.776 67.029 1.00 53.90 237 ARG B O 1
ATOM 5815 N N . GLN B 1 240 ? 49.172 12.390 67.473 1.00 36.53 238 GLN B N 1
ATOM 5816 C CA . GLN B 1 240 ? 49.581 11.116 68.064 1.00 39.39 238 GLN B CA 1
ATOM 5817 C C . GLN B 1 240 ? 48.760 10.773 69.303 1.00 38.98 238 GLN B C 1
ATOM 5818 O O . GLN B 1 240 ? 48.333 9.631 69.464 1.00 47.90 238 GLN B O 1
ATOM 5824 N N . ALA B 1 241 ? 48.540 11.771 70.159 1.00 39.52 239 ALA B N 1
ATOM 5825 C CA . ALA B 1 241 ? 47.704 11.636 71.352 1.00 41.63 239 ALA B CA 1
ATOM 5826 C C . ALA B 1 241 ? 46.254 11.277 71.023 1.00 41.33 239 ALA B C 1
ATOM 5827 O O . ALA B 1 241 ? 45.604 10.568 71.786 1.00 44.69 239 ALA B O 1
ATOM 5829 N N . PHE B 1 242 ? 45.759 11.775 69.892 1.00 44.69 240 PHE B N 1
ATOM 5830 C CA . PHE B 1 242 ? 44.404 11.481 69.428 1.00 37.23 240 PHE B CA 1
ATOM 5831 C C . PHE B 1 242 ? 44.304 10.053 68.897 1.00 39.24 240 PHE B C 1
ATOM 5832 O O . PHE B 1 242 ? 43.337 9.352 69.185 1.00 46.79 240 PHE B O 1
ATOM 5840 N N . ILE B 1 243 ? 45.310 9.640 68.127 1.00 38.28 241 ILE B N 1
ATOM 5841 C CA . ILE B 1 243 ? 45.460 8.263 67.643 1.00 38.78 241 ILE B CA 1
ATOM 5842 C C . ILE B 1 243 ? 45.458 7.258 68.798 1.00 43.68 241 ILE B C 1
ATOM 5843 O O . ILE B 1 243 ? 44.752 6.242 68.749 1.00 42.02 241 ILE B O 1
ATOM 5848 N N . ASP B 1 244 ? 46.230 7.572 69.839 1.00 44.47 242 ASP B N 1
ATOM 5849 C CA . ASP B 1 244 ? 46.289 6.774 71.063 1.00 47.60 242 ASP B CA 1
ATOM 5850 C C . ASP B 1 244 ? 44.954 6.743 71.811 1.00 49.40 242 ASP B C 1
ATOM 5851 O O . ASP B 1 244 ? 44.686 5.813 72.574 1.00 61.49 242 ASP B O 1
ATOM 5856 N N . ALA B 1 245 ? 44.125 7.759 71.581 1.00 51.64 243 ALA B N 1
ATOM 5857 C CA . ALA B 1 245 ? 42.771 7.816 72.126 1.00 47.88 243 ALA B CA 1
ATOM 5858 C C . ALA B 1 245 ? 41.748 7.177 71.173 1.00 48.02 243 ALA B C 1
ATOM 5859 O O . ALA B 1 245 ? 40.540 7.202 71.433 1.00 44.05 243 ALA B O 1
ATOM 5861 N N . GLY B 1 246 ? 42.240 6.621 70.068 1.00 41.21 244 GLY B N 1
ATOM 5862 C CA . GLY B 1 246 ? 41.409 5.853 69.149 1.00 45.44 244 GLY B CA 1
ATOM 5863 C C . GLY B 1 246 ? 41.022 6.527 67.848 1.00 44.91 244 GLY B C 1
ATOM 5864 O O . GLY B 1 246 ? 40.346 5.912 67.020 1.00 54.04 244 GLY B O 1
ATOM 5865 N N . ALA B 1 247 ? 41.443 7.779 67.665 1.00 42.84 245 ALA B N 1
ATOM 5866 C CA . ALA B 1 247 ? 41.131 8.544 66.453 1.00 38.53 245 ALA B CA 1
ATOM 5867 C C . ALA B 1 247 ? 41.687 7.913 65.186 1.00 39.99 245 ALA B C 1
ATOM 5868 O O . ALA B 1 247 ? 42.794 7.371 65.172 1.00 37.94 245 ALA B O 1
ATOM 5870 N N . THR B 1 248 ? 40.886 7.974 64.130 1.00 43.49 246 THR B N 1
ATOM 5871 C CA . THR B 1 248 ? 41.292 7.519 62.808 1.00 39.86 246 THR B CA 1
ATOM 5872 C C . THR B 1 248 ? 41.118 8.649 61.802 1.00 32.90 246 THR B C 1
ATOM 5873 O O . THR B 1 248 ? 41.519 8.526 60.642 1.00 39.79 246 THR B O 1
ATOM 5877 N N . SER B 1 249 ? 40.536 9.756 62.260 1.00 36.10 247 SER B N 1
ATOM 5878 C CA A SER B 1 249 ? 40.195 10.851 61.366 0.50 30.95 247 SER B CA 1
ATOM 5879 C CA B SER B 1 249 ? 40.167 10.855 61.375 0.50 31.65 247 SER B CA 1
ATOM 5880 C C . SER B 1 249 ? 40.569 12.237 61.885 1.00 31.08 247 SER B C 1
ATOM 5881 O O . SER B 1 249 ? 40.754 12.446 63.084 1.00 36.89 247 SER B O 1
ATOM 5886 N N . SER B 1 250 ? 40.697 13.180 60.957 1.00 26.75 248 SER B N 1
ATOM 5887 C CA . SER B 1 250 ? 40.839 14.586 61.299 1.00 30.12 248 SER B CA 1
ATOM 5888 C C . SER B 1 250 ? 39.699 15.350 60.620 1.00 31.18 248 SER B C 1
ATOM 5889 O O . SER B 1 250 ? 39.088 14.848 59.671 1.00 35.35 248 SER B O 1
ATOM 5892 N N . ASP B 1 251 ? 39.400 16.548 61.108 1.00 32.49 249 ASP B N 1
ATOM 5893 C CA . ASP B 1 251 ? 38.265 17.321 60.591 1.00 36.58 249 ASP B CA 1
ATOM 5894 C C . ASP B 1 251 ? 38.608 18.805 60.438 1.00 41.34 249 ASP B C 1
ATOM 5895 O O . ASP B 1 251 ? 39.235 19.393 61.313 1.00 45.98 249 ASP B O 1
ATOM 5900 N N . HIS B 1 252 ? 38.190 19.399 59.319 1.00 40.32 250 HIS B N 1
ATOM 5901 C CA . HIS B 1 252 ? 38.551 20.775 58.974 1.00 27.86 250 HIS B CA 1
ATOM 5902 C C . HIS B 1 252 ? 37.362 21.581 58.464 1.00 31.84 250 HIS B C 1
ATOM 5903 O O . HIS B 1 252 ? 36.933 21.417 57.326 1.00 37.76 250 HIS B O 1
ATOM 5910 N N . GLY B 1 253 ? 36.833 22.449 59.323 1.00 34.14 251 GLY B N 1
ATOM 5911 C CA . GLY B 1 253 ? 35.718 23.324 58.970 1.00 30.47 251 GLY B CA 1
ATOM 5912 C C . GLY B 1 253 ? 36.187 24.723 58.611 1.00 40.37 251 GLY B C 1
ATOM 5913 O O . GLY B 1 253 ? 36.072 25.652 59.408 1.00 43.95 251 GLY B O 1
ATOM 5914 N N . HIS B 1 254 ? 36.720 24.862 57.402 1.00 36.76 252 HIS B N 1
ATOM 5915 C CA . HIS B 1 254 ? 37.227 26.130 56.911 1.00 31.47 252 HIS B CA 1
ATOM 5916 C C . HIS B 1 254 ? 36.127 26.840 56.128 1.00 44.19 252 HIS B C 1
ATOM 5917 O O . HIS B 1 254 ? 35.172 26.185 55.710 1.00 49.77 252 HIS B O 1
ATOM 5924 N N . PRO B 1 255 ? 36.240 28.180 55.942 1.00 42.56 253 PRO B N 1
ATOM 5925 C CA . PRO B 1 255 ? 35.314 28.918 55.068 1.00 41.65 253 PRO B CA 1
ATOM 5926 C C . PRO B 1 255 ? 35.344 28.462 53.607 1.00 41.31 253 PRO B C 1
ATOM 5927 O O . PRO B 1 255 ? 34.325 28.525 52.921 1.00 49.33 253 PRO B O 1
ATOM 5931 N N . THR B 1 256 ? 36.510 28.030 53.133 1.00 33.69 254 THR B N 1
ATOM 5932 C CA . THR B 1 256 ? 36.671 27.596 51.754 1.00 27.06 254 THR B CA 1
ATOM 5933 C C . THR B 1 256 ? 37.334 26.230 51.702 1.00 35.89 254 THR B C 1
ATOM 5934 O O . THR B 1 256 ? 37.821 25.722 52.719 1.00 32.85 254 THR B O 1
ATOM 5938 N N . ALA B 1 257 ? 37.359 25.641 50.509 1.00 42.33 255 ALA B N 1
ATOM 5939 C CA . ALA B 1 257 ? 38.053 24.375 50.286 1.00 48.74 255 ALA B CA 1
ATOM 5940 C C . ALA B 1 257 ? 39.492 24.601 49.812 1.00 45.06 255 ALA B C 1
ATOM 5941 O O . ALA B 1 257 ? 40.172 23.655 49.410 1.00 53.51 255 ALA B O 1
ATOM 5943 N N . ALA B 1 258 ? 39.944 25.855 49.878 1.00 47.24 256 ALA B N 1
ATOM 5944 C CA . ALA B 1 258 ? 41.230 26.279 49.325 1.00 37.06 256 ALA B CA 1
ATOM 5945 C C . ALA B 1 258 ? 42.393 25.540 49.952 1.00 39.28 256 ALA B C 1
ATOM 5946 O O . ALA B 1 258 ? 42.431 25.361 51.170 1.00 42.81 256 ALA B O 1
ATOM 5948 N N . THR B 1 259 ? 43.304 25.071 49.100 1.00 38.18 257 THR B N 1
ATOM 5949 C CA . THR B 1 259 ? 44.570 24.466 49.530 1.00 35.48 257 THR B CA 1
ATOM 5950 C C . THR B 1 259 ? 45.733 25.235 48.894 1.00 34.02 257 THR B C 1
ATOM 5951 O O . THR B 1 259 ? 45.541 25.953 47.912 1.00 29.28 257 THR B O 1
ATOM 5955 N N . ALA B 1 260 ? 46.932 25.089 49.450 1.00 36.32 258 ALA B N 1
ATOM 5956 C CA . ALA B 1 260 ? 48.125 25.743 48.892 1.00 39.18 258 ALA B CA 1
ATOM 5957 C C . ALA B 1 260 ? 49.349 24.835 48.973 1.00 42.27 258 ALA B C 1
ATOM 5958 O O . ALA B 1 260 ? 49.366 23.883 49.741 1.00 47.36 258 ALA B O 1
ATOM 5960 N N . ASP B 1 261 ? 50.372 25.129 48.181 1.00 44.88 259 ASP B N 1
ATOM 5961 C CA . ASP B 1 261 ? 51.604 24.354 48.227 1.00 42.58 259 ASP B CA 1
ATOM 5962 C C . ASP B 1 261 ? 52.797 25.302 48.275 1.00 43.32 259 ASP B C 1
ATOM 5963 O O . ASP B 1 261 ? 53.539 25.448 47.301 1.00 51.41 259 ASP B O 1
ATOM 5968 N N . LEU B 1 262 ? 52.955 25.963 49.418 1.00 42.03 260 LEU B N 1
ATOM 5969 C CA . LEU B 1 262 ? 54.079 26.862 49.646 1.00 40.37 260 LEU B CA 1
ATOM 5970 C C . LEU B 1 262 ? 55.322 26.067 50.029 1.00 43.65 260 LEU B C 1
ATOM 5971 O O . LEU B 1 262 ? 55.227 24.924 50.489 1.00 52.80 260 LEU B O 1
ATOM 5976 N N . SER B 1 263 ? 56.487 26.681 49.836 1.00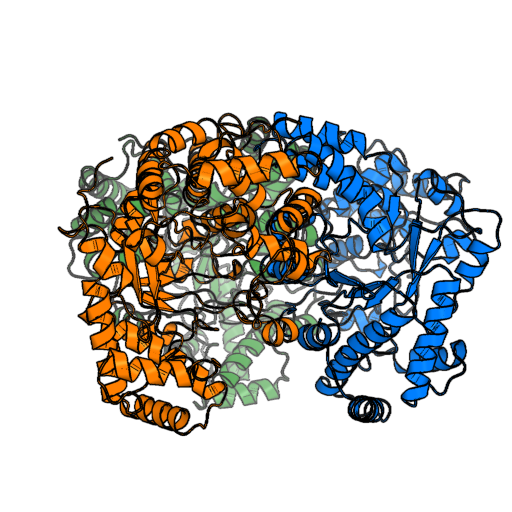 40.29 261 SER B N 1
ATOM 5977 C CA . SER B 1 263 ? 57.742 26.139 50.341 1.00 38.58 261 SER B CA 1
ATOM 5978 C C . SER B 1 263 ? 57.793 26.329 51.853 1.00 39.65 261 SER B C 1
ATOM 5979 O O . SER B 1 263 ? 56.951 27.029 52.429 1.00 52.46 261 SER B O 1
ATOM 5982 N N . ASP B 1 264 ? 58.772 25.702 52.497 1.00 43.19 262 ASP B N 1
ATOM 5983 C CA . ASP B 1 264 ? 58.924 25.800 53.949 1.00 48.58 262 ASP B CA 1
ATOM 5984 C C . ASP B 1 264 ? 59.144 27.241 54.415 1.00 45.64 262 ASP B C 1
ATOM 5985 O O . ASP B 1 264 ? 58.559 27.665 55.412 1.00 53.99 262 ASP B O 1
ATOM 5990 N N . VAL B 1 265 ? 59.964 27.991 53.674 1.00 43.46 263 VAL B N 1
ATOM 5991 C CA . VAL B 1 265 ? 60.264 29.386 54.014 1.00 38.36 263 VAL B CA 1
ATOM 5992 C C . VAL B 1 265 ? 59.087 30.338 53.773 1.00 40.40 263 VAL B C 1
ATOM 5993 O O . VAL B 1 265 ? 58.906 31.291 54.531 1.00 39.99 263 VAL B O 1
ATOM 5997 N N . GLU B 1 266 ? 58.286 30.064 52.742 1.00 36.72 264 GLU B N 1
ATOM 5998 C CA . GLU B 1 266 ? 57.086 30.857 52.449 1.00 33.77 264 GLU B CA 1
ATOM 5999 C C . GLU B 1 266 ? 56.001 30.638 53.500 1.00 39.29 264 GLU B C 1
ATOM 6000 O O . GLU B 1 266 ? 55.284 31.571 53.872 1.00 46.18 264 GLU B O 1
ATOM 6006 N N . ALA B 1 267 ? 55.891 29.396 53.966 1.00 34.32 265 ALA B N 1
ATOM 6007 C CA . ALA B 1 267 ? 54.937 29.023 55.001 1.00 26.40 265 ALA B CA 1
ATOM 6008 C C . ALA B 1 267 ? 55.310 29.638 56.342 1.00 26.43 265 ALA B C 1
ATOM 6009 O O . ALA B 1 267 ? 54.442 30.118 57.072 1.00 37.03 265 ALA B O 1
ATOM 6011 N N . GLU B 1 268 ? 56.605 29.621 56.657 1.00 31.82 266 GLU B N 1
ATOM 6012 C CA . GLU B 1 268 ? 57.129 30.230 57.880 1.00 31.32 266 GLU B CA 1
ATOM 6013 C C . GLU B 1 268 ? 56.951 31.749 57.872 1.00 36.96 266 GLU B C 1
ATOM 6014 O O . GLU B 1 268 ? 56.536 32.334 58.879 1.00 46.02 266 GLU B O 1
ATOM 6020 N N . ALA B 1 269 ? 57.251 32.369 56.728 1.00 30.50 267 ALA B N 1
ATOM 6021 C CA . ALA B 1 269 ? 57.042 33.801 56.514 1.00 26.12 267 ALA B CA 1
ATOM 6022 C C . ALA B 1 269 ? 55.613 34.217 56.804 1.00 34.56 267 ALA B C 1
ATOM 6023 O O . ALA B 1 269 ? 55.386 35.173 57.542 1.00 39.11 267 ALA B O 1
ATOM 6025 N N . LEU B 1 270 ? 54.664 33.486 56.219 1.00 32.09 268 LEU B N 1
ATOM 6026 C CA . LEU B 1 270 ? 53.234 33.751 56.381 1.00 41.28 268 LEU B CA 1
ATOM 6027 C C . LEU B 1 270 ? 52.778 33.534 57.821 1.00 40.36 268 LEU B C 1
ATOM 6028 O O . LEU B 1 270 ? 51.998 34.325 58.355 1.00 48.67 268 LEU B O 1
ATOM 6033 N N . PHE B 1 271 ? 53.280 32.462 58.431 1.00 38.90 269 PHE B N 1
ATOM 6034 C CA . PHE B 1 271 ? 53.013 32.138 59.830 1.00 38.07 269 PHE B CA 1
ATOM 6035 C C . PHE B 1 271 ? 53.464 33.269 60.756 1.00 44.27 269 PHE B C 1
ATOM 6036 O O . PHE B 1 271 ? 52.702 33.703 61.624 1.00 49.92 269 PHE B O 1
ATOM 6044 N N . ASN B 1 272 ? 54.691 33.749 60.546 1.00 40.59 270 ASN B N 1
ATOM 6045 C CA . ASN B 1 272 ? 55.266 34.835 61.346 1.00 38.62 270 ASN B CA 1
ATOM 6046 C C . ASN B 1 272 ? 54.486 36.147 61.285 1.00 40.74 270 ASN B C 1
ATOM 6047 O O . ASN B 1 272 ? 54.329 36.813 62.306 1.00 43.10 270 ASN B O 1
ATOM 6052 N N . SER B 1 273 ? 53.985 36.497 60.099 1.00 38.59 271 SER B N 1
ATOM 6053 C CA . SER B 1 273 ? 53.160 37.692 59.909 1.00 35.29 271 SER B CA 1
ATOM 6054 C C . SER B 1 273 ? 51.894 37.649 60.747 1.00 42.21 271 SER B C 1
ATOM 6055 O O . SER B 1 273 ? 51.488 38.665 61.311 1.00 48.04 271 SER B O 1
ATOM 6058 N N . LEU B 1 274 ? 51.275 36.472 60.822 1.00 38.19 272 LEU B N 1
ATOM 6059 C CA . LEU B 1 274 ? 49.995 36.321 61.508 1.00 38.04 272 LEU B CA 1
ATOM 6060 C C . LEU B 1 274 ? 50.169 36.277 63.017 1.00 36.04 272 LEU B C 1
ATOM 6061 O O . LEU B 1 274 ? 49.379 36.876 63.751 1.00 49.59 272 LEU B O 1
ATOM 6066 N N . VAL B 1 275 ? 51.206 35.571 63.466 1.00 43.28 273 VAL B N 1
ATOM 6067 C CA . VAL B 1 275 ? 51.619 35.541 64.879 1.00 49.77 273 VAL B CA 1
ATOM 6068 C C . VAL B 1 275 ? 51.956 36.943 65.415 1.00 49.32 273 VAL B C 1
ATOM 6069 O O . VAL B 1 275 ? 51.558 37.290 66.533 1.00 53.88 273 VAL B O 1
ATOM 6073 N N . LYS B 1 276 ? 52.661 37.739 64.602 1.00 53.26 274 LYS B N 1
ATOM 6074 C CA . LYS B 1 276 ? 52.911 39.170 64.865 1.00 55.22 274 LYS B CA 1
ATOM 6075 C C . LYS B 1 276 ? 51.625 39.976 65.079 1.00 54.25 274 LYS B C 1
ATOM 6076 O O . LYS B 1 276 ? 51.580 40.865 65.928 1.00 58.15 274 LYS B O 1
ATOM 6082 N N . GLY B 1 277 ? 50.591 39.662 64.302 1.00 59.12 275 GLY B N 1
ATOM 6083 C CA . GLY B 1 277 ? 49.292 40.315 64.431 1.00 58.32 275 GLY B CA 1
ATOM 6084 C C . GLY B 1 277 ? 48.816 41.000 63.163 1.00 62.78 275 GLY B C 1
ATOM 6085 O O . GLY B 1 277 ? 47.837 41.754 63.200 1.00 67.13 275 GLY B O 1
ATOM 6086 N N . ASP B 1 278 ? 49.502 40.744 62.045 1.00 59.66 276 ASP B N 1
ATOM 6087 C CA A ASP B 1 278 ? 49.128 41.305 60.753 0.50 59.79 276 ASP B CA 1
ATOM 6088 C CA B ASP B 1 278 ? 49.107 41.316 60.750 0.50 61.03 276 ASP B CA 1
ATOM 6089 C C . ASP B 1 278 ? 48.142 40.377 60.029 1.00 60.31 276 ASP B C 1
ATOM 6090 O O . ASP B 1 278 ? 48.400 39.910 58.908 1.00 56.26 276 ASP B O 1
ATOM 6099 N N . VAL B 1 279 ? 47.019 40.114 60.695 1.00 56.54 277 VAL B N 1
ATOM 6100 C CA . VAL B 1 279 ? 45.966 39.243 60.200 1.00 54.77 277 VAL B CA 1
ATOM 6101 C C . VAL B 1 279 ? 45.108 39.996 59.184 1.00 55.89 277 VAL B C 1
ATOM 6102 O O . VAL B 1 279 ? 44.234 40.784 59.558 1.00 56.14 277 VAL B O 1
ATOM 6106 N N . THR B 1 280 ? 45.392 39.772 57.903 1.00 50.58 278 THR B N 1
ATOM 6107 C CA . THR B 1 280 ? 44.556 40.272 56.813 1.00 55.52 278 THR B CA 1
ATOM 6108 C C . THR B 1 280 ? 43.747 39.084 56.291 1.00 59.19 278 THR B C 1
ATOM 6109 O O . THR B 1 280 ? 44.240 37.953 56.340 1.00 63.48 278 THR B O 1
ATOM 6113 N N . PRO B 1 281 ? 42.509 39.323 55.798 1.00 52.16 279 PRO B N 1
ATOM 6114 C CA . PRO B 1 281 ? 41.670 38.227 55.289 1.00 49.84 279 PRO B CA 1
ATOM 6115 C C . PRO B 1 281 ? 42.351 37.338 54.234 1.00 49.39 279 PRO B C 1
ATOM 6116 O O . PRO B 1 281 ? 42.087 36.135 54.186 1.00 47.78 279 PRO B O 1
ATOM 6120 N N . GLU B 1 282 ? 43.227 37.936 53.425 1.00 45.19 280 GLU B N 1
ATOM 6121 C CA . GLU B 1 282 ? 43.994 37.232 52.391 1.00 50.02 280 GLU B CA 1
ATOM 6122 C C . GLU B 1 282 ? 45.059 36.305 52.982 1.00 49.60 280 GLU B C 1
ATOM 6123 O O . GLU B 1 282 ? 45.251 35.186 52.494 1.00 59.10 280 GLU B O 1
ATOM 6129 N N . LYS B 1 283 ? 45.748 36.777 54.022 1.00 43.61 281 LYS B N 1
ATOM 6130 C CA . LYS B 1 283 ? 46.808 36.003 54.675 1.00 40.26 281 LYS B CA 1
ATOM 6131 C C . LYS B 1 283 ? 46.249 34.859 55.519 1.00 39.83 281 LYS B C 1
ATOM 6132 O O . LYS B 1 283 ? 46.839 33.779 55.574 1.00 40.40 281 LYS B O 1
ATOM 6138 N N . ALA B 1 284 ? 45.117 35.114 56.175 1.00 35.92 282 ALA B N 1
ATOM 6139 C CA . ALA B 1 284 ? 44.429 34.117 56.997 1.00 41.30 282 ALA B CA 1
ATOM 6140 C C . ALA B 1 284 ? 43.871 32.964 56.149 1.00 43.39 282 ALA B C 1
ATOM 6141 O O . ALA B 1 284 ? 43.955 31.804 56.553 1.00 50.61 282 ALA B O 1
ATOM 6143 N N . GLU B 1 285 ? 43.316 33.303 54.981 1.00 40.78 283 GLU B N 1
ATOM 6144 C CA . GLU B 1 285 ? 42.889 32.339 53.966 1.00 36.51 283 GLU B CA 1
ATOM 6145 C C . GLU B 1 285 ? 44.032 31.470 53.478 1.00 42.92 283 GLU B C 1
ATOM 6146 O O . GLU B 1 285 ? 43.871 30.259 53.334 1.00 54.50 283 GLU B O 1
ATOM 6152 N N . LEU B 1 286 ? 45.173 32.104 53.213 1.00 35.33 284 LEU B N 1
ATOM 6153 C CA . LEU B 1 286 ? 46.352 31.426 52.689 1.00 32.42 284 LEU B CA 1
ATOM 6154 C C . LEU B 1 286 ? 46.909 30.435 53.703 1.00 31.20 284 LEU B C 1
ATOM 6155 O O . LEU B 1 286 ? 47.335 29.348 53.328 1.00 41.52 284 LEU B O 1
ATOM 6160 N N . PHE B 1 287 ? 46.900 30.810 54.981 1.00 39.84 285 PHE B N 1
ATOM 6161 C CA . PHE B 1 287 ? 47.411 29.935 56.031 1.00 33.75 285 PHE B CA 1
ATOM 6162 C C . PHE B 1 287 ? 46.502 28.737 56.245 1.00 35.89 285 PHE B C 1
ATOM 6163 O O . PHE B 1 287 ? 46.991 27.621 56.355 1.00 39.69 285 PHE B O 1
ATOM 6171 N N . ARG B 1 288 ? 45.189 28.970 56.275 1.00 37.71 286 ARG B N 1
ATOM 6172 C CA . ARG B 1 288 ? 44.199 27.886 56.336 1.00 32.34 286 ARG B CA 1
ATOM 6173 C C . ARG B 1 288 ? 44.315 26.927 55.142 1.00 36.97 286 ARG B C 1
ATOM 6174 O O . ARG B 1 288 ? 44.214 25.712 55.303 1.00 45.91 286 ARG B O 1
ATOM 6182 N N . ALA B 1 289 ? 44.542 27.491 53.958 1.00 35.68 287 ALA B N 1
ATOM 6183 C CA . ALA B 1 289 ? 44.871 26.734 52.755 1.00 25.91 287 ALA B CA 1
ATOM 6184 C C . ALA B 1 289 ? 46.175 25.936 52.876 1.00 28.24 287 ALA B C 1
ATOM 6185 O O . ALA B 1 289 ? 46.215 24.760 52.528 1.00 34.79 287 ALA B O 1
ATOM 6187 N N . GLN B 1 290 ? 47.237 26.578 53.361 1.00 33.80 288 GLN B N 1
ATOM 6188 C CA . GLN B 1 290 ? 48.533 25.911 53.512 1.00 32.00 288 GLN B CA 1
ATOM 6189 C C . GLN B 1 290 ? 48.477 24.801 54.550 1.00 21.94 288 GLN B C 1
ATOM 6190 O O . GLN B 1 290 ? 49.077 23.746 54.368 1.00 27.03 288 GLN B O 1
ATOM 6196 N N . MET B 1 291 ? 47.727 25.039 55.623 1.00 35.60 289 MET B N 1
ATOM 6197 C CA . MET B 1 291 ? 47.551 24.047 56.680 1.00 34.12 289 MET B CA 1
ATOM 6198 C C . MET B 1 291 ? 46.750 22.815 56.266 1.00 35.64 289 MET B C 1
ATOM 6199 O O . MET B 1 291 ? 46.952 21.746 56.829 1.00 37.87 289 MET B O 1
ATOM 6204 N N . LEU B 1 292 ? 45.853 22.957 55.289 1.00 39.84 290 LEU B N 1
ATOM 6205 C CA . LEU B 1 292 ? 45.154 21.800 54.725 1.00 32.35 290 LEU B CA 1
ATOM 6206 C C . LEU B 1 292 ? 46.149 20.833 54.106 1.00 31.26 290 LEU B C 1
ATOM 6207 O O . LEU B 1 292 ? 46.071 19.628 54.336 1.00 40.45 290 LEU B O 1
ATOM 6212 N N . THR B 1 293 ? 47.099 21.377 53.347 1.00 27.35 291 THR B N 1
ATOM 6213 C CA . THR B 1 293 ? 48.192 20.601 52.752 1.00 31.57 291 THR B CA 1
ATOM 6214 C C . THR B 1 293 ? 49.140 20.045 53.817 1.00 32.03 291 THR B C 1
ATOM 6215 O O . THR B 1 293 ? 49.636 18.929 53.697 1.00 42.08 291 THR B O 1
ATOM 6219 N N . GLU B 1 294 ? 49.362 20.824 54.869 1.00 44.16 292 GLU B N 1
ATOM 6220 C CA . GLU B 1 294 ? 50.286 20.439 55.918 1.00 41.02 292 GLU B CA 1
ATOM 6221 C C . GLU B 1 294 ? 49.743 19.265 56.723 1.00 40.04 292 GLU B C 1
ATOM 6222 O O . GLU B 1 294 ? 50.501 18.364 57.081 1.00 40.47 292 GLU B O 1
ATOM 6228 N N . MET B 1 295 ? 48.426 19.260 56.959 1.00 41.74 293 MET B N 1
ATOM 6229 C CA . MET B 1 295 ? 47.750 18.161 57.667 1.00 28.49 293 MET B CA 1
ATOM 6230 C C . MET B 1 295 ? 47.745 16.880 56.842 1.00 25.31 293 MET B C 1
ATOM 6231 O O . MET B 1 295 ? 47.749 15.784 57.396 1.00 35.94 293 MET B O 1
ATOM 6236 N N . ALA B 1 296 ? 47.719 17.031 55.520 1.00 32.43 294 ALA B N 1
ATOM 6237 C CA . ALA B 1 296 ? 47.737 15.908 54.592 1.00 27.22 294 ALA B CA 1
ATOM 6238 C C . ALA B 1 296 ? 49.122 15.287 54.514 1.00 40.03 294 ALA B C 1
ATOM 6239 O O . ALA B 1 296 ? 49.249 14.078 54.344 1.00 47.60 294 ALA B O 1
ATOM 6241 N N . LYS B 1 297 ? 50.150 16.126 54.633 1.00 39.61 295 LYS B N 1
ATOM 6242 C CA . LYS B 1 297 ? 51.543 15.686 54.713 1.00 36.34 295 LYS B CA 1
ATOM 6243 C C . LYS B 1 297 ? 51.845 14.926 56.012 1.00 45.61 295 LYS B C 1
ATOM 6244 O O . LYS B 1 297 ? 52.712 14.051 56.037 1.00 44.63 295 LYS B O 1
ATOM 6250 N N . MET B 1 298 ? 51.140 15.280 57.089 1.00 48.44 296 MET B N 1
ATOM 6251 C CA . MET B 1 298 ? 51.238 14.559 58.354 1.00 43.41 296 MET B CA 1
ATOM 6252 C C . MET B 1 298 ? 50.490 13.237 58.266 1.00 43.18 296 MET B C 1
ATOM 6253 O O . MET B 1 298 ? 50.931 12.235 58.829 1.00 49.45 296 MET B O 1
ATOM 6258 N N . SER B 1 299 ? 49.366 13.246 57.549 1.00 40.69 297 SER B N 1
ATOM 6259 C CA . SER B 1 299 ? 48.534 12.057 57.328 1.00 36.37 297 SER B CA 1
ATOM 6260 C C . SER B 1 299 ? 49.252 10.975 56.533 1.00 37.84 297 SER B C 1
ATOM 6261 O O . SER B 1 299 ? 48.949 9.789 56.670 1.00 38.06 297 SER B O 1
ATOM 6264 N N . LEU B 1 300 ? 50.203 11.398 55.701 1.00 41.33 298 LEU B N 1
ATOM 6265 C CA . LEU B 1 300 ? 51.100 10.492 54.993 1.00 35.74 298 LEU B CA 1
ATOM 6266 C C . LEU B 1 300 ? 51.917 9.638 55.958 1.00 41.96 298 LEU B C 1
ATOM 6267 O O . LEU B 1 300 ? 52.272 8.500 55.636 1.00 49.28 298 LEU B O 1
ATOM 6272 N N . ASP B 1 301 ? 52.205 10.195 57.136 1.00 42.58 299 ASP B N 1
ATOM 6273 C CA . ASP B 1 301 ? 52.969 9.502 58.172 1.00 48.69 299 ASP B CA 1
ATOM 6274 C C . ASP B 1 301 ? 52.104 8.770 59.201 1.00 48.34 299 ASP B C 1
ATOM 6275 O O . ASP B 1 301 ? 52.374 7.607 59.504 1.00 57.90 299 ASP B O 1
ATOM 6280 N N . ASP B 1 302 ? 51.076 9.439 59.729 1.00 44.22 300 ASP B N 1
ATOM 6281 C CA . ASP B 1 302 ? 50.269 8.870 60.824 1.00 46.41 300 ASP B CA 1
ATOM 6282 C C . ASP B 1 302 ? 48.936 8.220 60.429 1.00 47.28 300 ASP B C 1
ATOM 6283 O O . ASP B 1 302 ? 48.269 7.608 61.269 1.00 53.55 300 ASP B O 1
ATOM 6288 N N . GLY B 1 303 ? 48.555 8.356 59.162 1.00 40.55 301 GLY B N 1
ATOM 6289 C CA . GLY B 1 303 ? 47.385 7.665 58.625 1.00 43.39 301 GLY B CA 1
ATOM 6290 C C . GLY B 1 303 ? 46.024 8.188 59.054 1.00 44.81 301 GLY B C 1
ATOM 6291 O O . GLY B 1 303 ? 45.029 7.461 58.994 1.00 54.05 301 GLY B O 1
ATOM 6292 N N . LEU B 1 304 ? 45.976 9.442 59.492 1.00 41.33 302 LEU B N 1
ATOM 6293 C CA . LEU B 1 304 ? 44.710 10.103 59.796 1.00 38.54 302 LEU B CA 1
ATOM 6294 C C . LEU B 1 304 ? 43.930 10.467 58.539 1.00 38.30 302 LEU B C 1
ATOM 6295 O O . LEU B 1 304 ? 44.424 11.190 57.679 1.00 48.28 302 LEU B O 1
ATOM 6300 N N . VAL B 1 305 ? 42.713 9.944 58.443 1.00 42.34 303 VAL B N 1
ATOM 6301 C CA . VAL B 1 305 ? 41.807 10.244 57.338 1.00 38.79 303 VAL B CA 1
ATOM 6302 C C . VAL B 1 305 ? 41.304 11.681 57.465 1.00 39.23 303 VAL B C 1
ATOM 6303 O O . VAL B 1 305 ? 40.843 12.100 58.516 1.00 39.18 303 VAL B O 1
ATOM 6307 N N . MET B 1 306 ? 41.404 12.438 56.383 1.00 37.62 304 MET B N 1
ATOM 6308 C CA . MET B 1 306 ? 41.197 13.868 56.447 1.00 33.17 304 MET B CA 1
ATOM 6309 C C . MET B 1 306 ? 39.822 14.268 55.925 1.00 30.63 304 MET B C 1
ATOM 6310 O O . MET B 1 306 ? 39.539 14.119 54.743 1.00 40.31 304 MET B O 1
ATOM 6315 N N . GLN B 1 307 ? 38.971 14.785 56.804 1.00 31.07 305 GLN B N 1
ATOM 6316 C CA . GLN B 1 307 ? 37.658 15.273 56.380 1.00 26.78 305 GLN B CA 1
ATOM 6317 C C . GLN B 1 307 ? 37.644 16.784 56.177 1.00 29.71 305 GLN B C 1
ATOM 6318 O O . GLN B 1 307 ? 37.951 17.545 57.091 1.00 43.82 305 GLN B O 1
ATOM 6324 N N . ILE B 1 308 ? 37.268 17.219 54.980 1.00 33.45 306 ILE B N 1
ATOM 6325 C CA . ILE B 1 308 ? 37.090 18.639 54.721 1.00 32.07 306 ILE B CA 1
ATOM 6326 C C . ILE B 1 308 ? 35.600 19.003 54.684 1.00 39.48 306 ILE B C 1
ATOM 6327 O O . ILE B 1 308 ? 34.840 18.502 53.848 1.00 39.71 306 ILE B O 1
ATOM 6332 N N . HIS B 1 309 ? 35.209 19.868 55.621 1.00 39.62 307 HIS B N 1
ATOM 6333 C CA . HIS B 1 309 ? 33.852 20.399 55.760 1.00 39.02 307 HIS B CA 1
ATOM 6334 C C . HIS B 1 309 ? 33.814 21.904 55.449 1.00 41.88 307 HIS B C 1
ATOM 6335 O O . HIS B 1 309 ? 33.715 22.718 56.373 1.00 41.32 307 HIS B O 1
ATOM 6342 N N . PRO B 1 310 ? 33.891 22.295 54.162 1.00 38.86 308 PRO B N 1
ATOM 6343 C CA . PRO B 1 310 ? 33.974 23.727 53.920 1.00 41.92 308 PRO B CA 1
ATOM 6344 C C . PRO B 1 310 ? 32.639 24.418 53.607 1.00 42.25 308 PRO B C 1
ATOM 6345 O O . PRO B 1 310 ? 31.634 23.754 53.328 1.00 45.69 308 PRO B O 1
ATOM 6349 N N . GLY B 1 311 ? 32.648 25.749 53.668 1.00 32.96 309 GLY B N 1
ATOM 6350 C CA . GLY B 1 311 ? 31.613 26.558 53.035 1.00 40.95 309 GLY B CA 1
ATOM 6351 C C . GLY B 1 311 ? 30.517 27.084 53.930 1.00 45.38 309 GLY B C 1
ATOM 6352 O O . GLY B 1 311 ? 29.429 27.416 53.451 1.00 49.50 309 GLY B O 1
ATOM 6353 N N . SER B 1 312 ? 30.795 27.169 55.225 1.00 41.31 310 SER B N 1
ATOM 6354 C CA . SER B 1 312 ? 29.831 27.720 56.162 1.00 42.12 310 SER B CA 1
ATOM 6355 C C . SER B 1 312 ? 30.181 29.158 56.554 1.00 45.13 310 SER B C 1
ATOM 6356 O O . SER B 1 312 ? 31.285 29.431 57.025 1.00 51.42 310 SER B O 1
ATOM 6359 N N . HIS B 1 313 ? 29.235 30.067 56.325 1.00 46.22 311 HIS B N 1
ATOM 6360 C CA . HIS B 1 313 ? 29.304 31.436 56.825 1.00 36.29 311 HIS B CA 1
ATOM 6361 C C . HIS B 1 313 ? 28.862 31.408 58.275 1.00 37.79 311 HIS B C 1
ATOM 6362 O O . HIS B 1 313 ? 27.674 31.549 58.568 1.00 38.74 311 HIS B O 1
ATOM 6369 N N . ARG B 1 314 ? 29.817 31.229 59.178 1.00 34.08 312 ARG B N 1
ATOM 6370 C CA . ARG B 1 314 ? 29.503 31.090 60.591 1.00 37.20 312 ARG B CA 1
ATOM 6371 C C . ARG B 1 314 ? 29.168 32.428 61.219 1.00 38.67 312 ARG B C 1
ATOM 6372 O O . ARG B 1 314 ? 29.704 33.460 60.810 1.00 46.15 312 ARG B O 1
ATOM 6380 N N . ASN B 1 315 ? 28.250 32.388 62.187 1.00 36.28 313 ASN B N 1
ATOM 6381 C CA . ASN B 1 315 ? 27.859 33.535 63.003 1.00 35.26 313 ASN B CA 1
ATOM 6382 C C . ASN B 1 315 ? 27.325 34.696 62.177 1.00 38.77 313 ASN B C 1
ATOM 6383 O O . ASN B 1 315 ? 27.729 35.846 62.358 1.00 43.74 313 ASN B O 1
ATOM 6388 N N . HIS B 1 316 ? 26.409 34.368 61.269 1.00 42.66 314 HIS B N 1
ATOM 6389 C CA . HIS B 1 316 ? 25.808 35.322 60.338 1.00 39.04 314 HIS B CA 1
ATOM 6390 C C . HIS B 1 316 ? 24.988 36.395 61.058 1.00 44.86 314 HIS B C 1
ATOM 6391 O O . HIS B 1 316 ? 24.978 37.554 60.645 1.00 50.77 314 HIS B O 1
ATOM 6398 N N . ASN B 1 317 ? 24.310 35.999 62.134 1.00 48.03 315 ASN B N 1
ATOM 6399 C CA . ASN B 1 317 ? 23.617 36.932 63.012 1.00 50.86 315 ASN B CA 1
ATOM 6400 C C . ASN B 1 317 ? 24.639 37.512 63.980 1.00 60.53 315 ASN B C 1
ATOM 6401 O O . ASN B 1 317 ? 25.125 36.811 64.877 1.00 61.27 315 ASN B O 1
ATOM 6406 N N . VAL B 1 318 ? 24.963 38.791 63.784 1.00 61.96 316 VAL B N 1
ATOM 6407 C CA . VAL B 1 318 ? 26.003 39.467 64.566 1.00 58.28 316 VAL B CA 1
ATOM 6408 C C . VAL B 1 318 ? 25.508 39.756 65.983 1.00 56.28 316 VAL B C 1
ATOM 6409 O O . VAL B 1 318 ? 26.243 39.546 66.953 1.00 59.07 316 VAL B O 1
ATOM 6413 N N . GLY B 1 319 ? 24.259 40.214 66.089 1.00 53.20 317 GLY B N 1
ATOM 6414 C CA . GLY B 1 319 ? 23.610 40.450 67.378 1.00 48.27 317 GLY B CA 1
ATOM 6415 C C . GLY B 1 319 ? 23.569 39.216 68.262 1.00 53.93 317 GLY B C 1
ATOM 6416 O O . GLY B 1 319 ? 23.865 39.286 69.457 1.00 67.97 317 GLY B O 1
ATOM 6417 N N . LEU B 1 320 ? 23.220 38.083 67.659 1.00 52.37 318 LEU B N 1
ATOM 6418 C CA . LEU B 1 320 ? 23.185 36.786 68.332 1.00 43.38 318 LEU B CA 1
ATOM 6419 C C . LEU B 1 320 ? 24.574 36.277 68.736 1.00 44.93 318 LEU B C 1
ATOM 6420 O O . LEU B 1 320 ? 24.705 35.558 69.728 1.00 49.40 318 LEU B O 1
ATOM 6425 N N . LEU B 1 321 ? 25.599 36.639 67.966 1.00 50.64 319 LEU B N 1
ATOM 6426 C CA . LEU B 1 321 ? 26.987 36.298 68.307 1.00 58.42 319 LEU B CA 1
ATOM 6427 C C . LEU B 1 321 ? 27.468 37.065 69.548 1.00 59.97 319 LEU B C 1
ATOM 6428 O O . LEU B 1 321 ? 28.237 36.532 70.355 1.00 58.33 319 LEU B O 1
ATOM 6433 N N . ASN B 1 322 ? 27.001 38.305 69.697 1.00 62.59 320 ASN B N 1
ATOM 6434 C CA . ASN B 1 322 ? 27.321 39.121 70.869 1.00 69.47 320 ASN B CA 1
ATOM 6435 C C . ASN B 1 322 ? 26.629 38.617 72.135 1.00 68.06 320 ASN B C 1
ATOM 6436 O O . ASN B 1 322 ? 27.275 38.450 73.172 1.00 75.62 320 ASN B O 1
ATOM 6441 N N . SER B 1 323 ? 25.326 38.359 72.037 1.00 68.21 321 SER B N 1
ATOM 6442 C CA . SER B 1 323 ? 24.518 37.973 73.200 1.00 66.83 321 SER B CA 1
ATOM 6443 C C . SER B 1 323 ? 24.640 36.505 73.604 1.00 61.94 321 SER B C 1
ATOM 6444 O O . SER B 1 323 ? 24.691 36.199 74.794 1.00 66.13 321 SER B O 1
ATOM 6447 N N . HIS B 1 324 ? 24.687 35.605 72.621 1.00 59.30 322 HIS B N 1
ATOM 6448 C CA . HIS B 1 324 ? 24.665 34.160 72.884 1.00 52.51 322 HIS B CA 1
ATOM 6449 C C . HIS B 1 324 ? 25.938 33.417 72.486 1.00 48.73 322 HIS B C 1
ATOM 6450 O O . HIS B 1 324 ? 26.351 32.483 73.176 1.00 57.47 322 HIS B O 1
ATOM 6457 N N . GLY B 1 325 ? 26.543 33.811 71.372 1.00 46.93 323 GLY B N 1
ATOM 6458 C CA . GLY B 1 325 ? 27.810 33.216 70.949 1.00 50.89 323 GLY B CA 1
ATOM 6459 C C . GLY B 1 325 ? 27.710 32.298 69.748 1.00 51.97 323 GLY B C 1
ATOM 6460 O O . GLY B 1 325 ? 26.831 32.466 68.894 1.00 49.82 323 GLY B O 1
ATOM 6461 N N . ARG B 1 326 ? 28.619 31.327 69.689 1.00 49.93 324 ARG B N 1
ATOM 6462 C CA . ARG B 1 326 ? 28.703 30.391 68.566 1.00 54.67 324 ARG B CA 1
ATOM 6463 C C . ARG B 1 326 ? 27.654 29.275 68.612 1.00 54.23 324 ARG B C 1
ATOM 6464 O O . ARG B 1 326 ? 27.043 29.030 69.660 1.00 55.38 324 ARG B O 1
ATOM 6472 N N . ASP B 1 327 ? 27.459 28.621 67.462 1.00 51.23 325 ASP B N 1
ATOM 6473 C CA . ASP B 1 327 ? 26.560 27.459 67.283 1.00 53.20 325 ASP B CA 1
ATOM 6474 C C . ASP B 1 327 ? 25.105 27.673 67.722 1.00 53.45 325 ASP B C 1
ATOM 6475 O O . ASP B 1 327 ? 24.494 26.787 68.325 1.00 59.56 325 ASP B O 1
ATOM 6480 N N . LYS B 1 328 ? 24.558 28.847 67.424 1.00 50.88 326 LYS B N 1
ATOM 6481 C CA . LYS B 1 328 ? 23.193 29.175 67.835 1.00 48.67 326 LYS B CA 1
ATOM 6482 C C . LYS B 1 328 ? 22.213 29.166 66.659 1.00 48.32 326 LYS B C 1
ATOM 6483 O O . LYS B 1 328 ? 21.146 29.781 66.717 1.00 52.78 326 LYS B O 1
ATOM 6489 N N . GLY B 1 329 ? 22.582 28.450 65.600 1.00 43.31 327 GLY B N 1
ATOM 6490 C CA . GLY B 1 329 ? 21.711 28.261 64.450 1.00 34.24 327 GLY B CA 1
ATOM 6491 C C . GLY B 1 329 ? 21.722 29.394 63.447 1.00 41.11 327 GLY B C 1
ATOM 6492 O O . GLY B 1 329 ? 20.767 29.578 62.698 1.00 48.83 327 GLY B O 1
ATOM 6493 N N . ALA B 1 330 ? 22.804 30.160 63.422 1.00 47.12 328 ALA B N 1
ATOM 6494 C CA . ALA B 1 330 ? 22.921 31.250 62.463 1.00 47.08 328 ALA B CA 1
ATOM 6495 C C . ALA B 1 330 ? 24.112 31.065 61.532 1.00 44.34 328 ALA B C 1
ATOM 6496 O O . ALA B 1 330 ? 24.707 32.040 61.098 1.00 52.04 328 ALA B O 1
ATOM 6498 N N . ASP B 1 331 ? 24.452 29.812 61.228 1.00 44.39 329 ASP B N 1
ATOM 6499 C CA . ASP B 1 331 ? 25.523 29.500 60.275 1.00 45.13 329 ASP B CA 1
ATOM 6500 C C . ASP B 1 331 ? 24.911 29.092 58.936 1.00 43.99 329 ASP B C 1
ATOM 6501 O O . ASP B 1 331 ? 24.293 28.034 58.820 1.00 46.37 329 ASP B O 1
ATOM 6506 N N . ILE B 1 332 ? 25.090 29.953 57.936 1.00 36.49 330 ILE B N 1
ATOM 6507 C CA . ILE B 1 332 ? 24.427 29.833 56.642 1.00 37.28 330 ILE B CA 1
ATOM 6508 C C . ILE B 1 332 ? 25.433 29.324 55.604 1.00 43.42 330 ILE B C 1
ATOM 6509 O O . ILE B 1 332 ? 26.571 29.772 55.592 1.00 52.05 330 ILE B O 1
ATOM 6514 N N . PRO B 1 333 ? 25.036 28.350 54.759 1.00 49.60 331 PRO B N 1
ATOM 6515 C CA . PRO B 1 333 ? 25.914 27.875 53.684 1.00 45.49 331 PRO B CA 1
ATOM 6516 C C . PRO B 1 333 ? 26.297 28.940 52.665 1.00 37.84 331 PRO B C 1
ATOM 6517 O O . PRO B 1 333 ? 25.539 29.880 52.424 1.00 43.52 331 PRO B O 1
ATOM 6521 N N . MET B 1 334 ? 27.477 28.768 52.082 1.00 43.91 332 MET B N 1
ATOM 6522 C CA A MET B 1 334 ? 27.989 29.648 51.035 0.50 42.13 332 MET B CA 1
ATOM 6523 C CA B MET B 1 334 ? 27.943 29.658 51.026 0.50 44.26 332 MET B CA 1
ATOM 6524 C C . MET B 1 334 ? 28.196 28.851 49.761 1.00 42.17 332 MET B C 1
ATOM 6525 O O . MET B 1 334 ? 28.366 27.628 49.814 1.00 45.62 332 MET B O 1
ATOM 6534 N N . ARG B 1 335 ? 28.194 29.552 48.630 1.00 43.30 333 ARG B N 1
ATOM 6535 C CA . ARG B 1 335 ? 28.582 28.993 47.346 1.00 41.07 333 ARG B CA 1
ATOM 6536 C C . ARG B 1 335 ? 30.046 28.557 47.469 1.00 40.21 333 ARG B C 1
ATOM 6537 O O . ARG B 1 335 ? 30.896 29.346 47.877 1.00 46.05 333 ARG B O 1
ATOM 6545 N N . THR B 1 336 ? 30.319 27.290 47.155 1.00 39.19 334 THR B N 1
ATOM 6546 C CA . THR B 1 336 ? 31.634 26.685 47.387 1.00 41.96 334 THR B CA 1
ATOM 6547 C C . THR B 1 336 ? 32.281 26.154 46.099 1.00 43.29 334 THR B C 1
ATOM 6548 O O . THR B 1 336 ? 31.592 25.673 45.201 1.00 48.80 334 THR B O 1
ATOM 6552 N N . GLU B 1 337 ? 33.607 26.268 46.022 1.00 46.67 335 GLU B N 1
ATOM 6553 C CA . GLU B 1 337 ? 34.391 25.880 44.851 1.00 46.12 335 GLU B CA 1
ATOM 6554 C C . GLU B 1 337 ? 35.429 24.829 45.255 1.00 46.18 335 GLU B C 1
ATOM 6555 O O . GLU B 1 337 ? 36.041 24.938 46.321 1.00 43.32 335 GLU B O 1
ATOM 6561 N N . TYR B 1 338 ? 35.626 23.822 44.403 1.00 38.46 336 TYR B N 1
ATOM 6562 C CA . TYR B 1 338 ? 36.544 22.715 44.700 1.00 33.43 336 TYR B CA 1
ATOM 6563 C C . TYR B 1 338 ? 37.639 22.517 43.650 1.00 31.03 336 TYR B C 1
ATOM 6564 O O . TYR B 1 338 ? 38.753 22.118 43.990 1.00 43.04 336 TYR B O 1
ATOM 6573 N N . VAL B 1 339 ? 37.317 22.791 42.387 1.00 34.47 337 VAL B N 1
ATOM 6574 C CA . VAL B 1 339 ? 38.176 22.430 41.247 1.00 44.62 337 VAL B CA 1
ATOM 6575 C C . VAL B 1 339 ? 39.505 23.182 41.220 1.00 46.41 337 VAL B C 1
ATOM 6576 O O . VAL B 1 339 ? 40.568 22.562 41.137 1.00 53.49 337 VAL B O 1
ATOM 6580 N N . ASP B 1 340 ? 39.441 24.509 41.300 1.00 47.69 338 ASP B N 1
ATOM 6581 C CA . ASP B 1 340 ? 40.645 25.328 41.395 1.00 45.74 338 ASP B CA 1
ATOM 6582 C C . ASP B 1 340 ? 41.212 25.242 42.800 1.00 46.25 338 ASP B C 1
ATOM 6583 O O . ASP B 1 340 ? 42.431 25.242 42.988 1.00 52.57 338 ASP B O 1
ATOM 6588 N N . ALA B 1 341 ? 40.309 25.151 43.775 1.00 41.83 339 ALA B N 1
ATOM 6589 C CA . ALA B 1 341 ? 40.651 25.197 45.191 1.00 39.26 339 ALA B CA 1
ATOM 6590 C C . ALA B 1 341 ? 41.563 24.060 45.640 1.00 34.56 339 ALA B C 1
ATOM 6591 O O . ALA B 1 341 ? 42.599 24.305 46.256 1.00 51.12 339 ALA B O 1
ATOM 6593 N N . LEU B 1 342 ? 41.184 22.826 45.312 1.00 35.43 340 LEU B N 1
ATOM 6594 C CA . LEU B 1 342 ? 41.910 21.628 45.755 1.00 33.61 340 LEU B CA 1
ATOM 6595 C C . LEU B 1 342 ? 43.117 21.282 44.892 1.00 37.45 340 LEU B C 1
ATOM 6596 O O . LEU B 1 342 ? 43.901 20.397 45.249 1.00 46.01 340 LEU B O 1
ATOM 6601 N N . LYS B 1 343 ? 43.263 21.984 43.771 1.00 37.52 341 LYS B N 1
ATOM 6602 C CA . LYS B 1 343 ? 44.334 21.720 42.802 1.00 42.87 341 LYS B CA 1
ATOM 6603 C C . LYS B 1 343 ? 45.794 21.725 43.324 1.00 44.35 341 LYS B C 1
ATOM 6604 O O . LYS B 1 343 ? 46.539 20.809 42.979 1.00 55.95 341 LYS B O 1
ATOM 6610 N N . PRO B 1 344 ? 46.212 22.743 44.129 1.00 43.60 342 PRO B N 1
ATOM 6611 C CA . PRO B 1 344 ? 47.578 22.715 44.701 1.00 42.48 342 PRO B CA 1
ATOM 6612 C C . PRO B 1 344 ? 47.945 21.496 45.566 1.00 43.69 342 PRO B C 1
ATOM 6613 O O . PRO B 1 344 ? 49.094 21.038 45.520 1.00 37.37 342 PRO B O 1
ATOM 6617 N N . LEU B 1 345 ? 46.987 20.991 46.342 1.00 43.61 343 LEU B N 1
ATOM 6618 C CA . LEU B 1 345 ? 47.192 19.795 47.162 1.00 37.91 343 LEU B CA 1
ATOM 6619 C C . LEU B 1 345 ? 47.187 18.531 46.311 1.00 40.59 343 LEU B C 1
ATOM 6620 O O . LEU B 1 345 ? 47.966 17.606 46.560 1.00 50.14 343 LEU B O 1
ATOM 6625 N N . LEU B 1 346 ? 46.317 18.504 45.305 1.00 37.58 344 LEU B N 1
ATOM 6626 C CA . LEU B 1 346 ? 46.163 17.337 44.440 1.00 35.15 344 LEU B CA 1
ATOM 6627 C C . LEU B 1 346 ? 47.314 17.179 43.449 1.00 39.50 344 LEU B C 1
ATOM 6628 O O . LEU B 1 346 ? 47.607 16.071 43.000 1.00 41.55 344 LEU B O 1
ATOM 6633 N N . THR B 1 347 ? 47.956 18.293 43.107 1.00 41.68 345 THR B N 1
ATOM 6634 C CA . THR B 1 347 ? 49.147 18.277 42.267 1.00 42.02 345 THR B CA 1
ATOM 6635 C C . THR B 1 347 ? 50.304 17.663 43.049 1.00 44.99 345 THR B C 1
ATOM 6636 O O . THR B 1 347 ? 51.101 16.898 42.500 1.00 52.14 345 THR B O 1
ATOM 6640 N N . ARG B 1 348 ? 50.368 17.976 44.339 1.00 40.11 346 ARG B N 1
ATOM 6641 C CA . ARG B 1 348 ? 51.417 17.443 45.195 1.00 34.96 346 ARG B CA 1
ATOM 6642 C C . ARG B 1 348 ? 51.146 15.992 45.575 1.00 37.10 346 ARG B C 1
ATOM 6643 O O . ARG B 1 348 ? 52.009 15.132 45.406 1.00 45.56 346 ARG B O 1
ATOM 6651 N N . LEU B 1 349 ? 49.934 15.725 46.064 1.00 45.00 347 LEU B N 1
ATOM 6652 C CA . LEU B 1 349 ? 49.625 14.467 46.742 1.00 26.98 347 LEU B CA 1
ATOM 6653 C C . LEU B 1 349 ? 48.407 13.687 46.234 1.00 36.91 347 LEU B C 1
ATOM 6654 O O . LEU B 1 349 ? 47.969 12.746 46.891 1.00 37.03 347 LEU B O 1
ATOM 6659 N N . GLY B 1 350 ? 47.877 14.049 45.071 1.00 36.93 348 GLY B N 1
ATOM 6660 C CA . GLY B 1 350 ? 46.631 13.454 44.582 1.00 49.64 348 GLY B CA 1
ATOM 6661 C C . GLY B 1 350 ? 46.696 11.996 44.170 1.00 46.88 348 GLY B C 1
ATOM 6662 O O . GLY B 1 350 ? 45.682 11.309 44.180 1.00 49.84 348 GLY B O 1
ATOM 6663 N N . ASN B 1 351 ? 47.890 11.531 43.812 1.00 55.12 349 ASN B N 1
ATOM 6664 C CA . ASN B 1 351 ? 48.093 10.159 43.354 1.00 51.41 349 ASN B CA 1
ATOM 6665 C C . ASN B 1 351 ? 48.830 9.297 44.380 1.00 54.45 349 ASN B C 1
ATOM 6666 O O . ASN B 1 351 ? 49.319 8.216 44.053 1.00 65.11 349 ASN B O 1
ATOM 6671 N N . ASP B 1 352 ? 48.902 9.777 45.619 1.00 52.54 350 ASP B N 1
ATOM 6672 C CA . ASP B 1 352 ? 49.570 9.054 46.699 1.00 57.66 350 ASP B CA 1
ATOM 6673 C C . ASP B 1 352 ? 48.649 7.988 47.298 1.00 62.69 350 ASP B C 1
ATOM 6674 O O . ASP B 1 352 ? 47.497 8.275 47.606 1.00 67.10 350 ASP B O 1
ATOM 6679 N N . PRO B 1 353 ? 49.155 6.749 47.457 1.00 63.71 351 PRO B N 1
ATOM 6680 C CA . PRO B 1 353 ? 48.371 5.662 48.061 1.00 61.93 351 PRO B CA 1
ATOM 6681 C C . PRO B 1 353 ? 48.039 5.847 49.551 1.00 59.02 351 PRO B C 1
ATOM 6682 O O . PRO B 1 353 ? 46.990 5.390 50.005 1.00 59.15 351 PRO B O 1
ATOM 6686 N N . ARG B 1 354 ? 48.920 6.517 50.291 1.00 57.54 352 ARG B N 1
ATOM 6687 C CA . ARG B 1 354 ? 48.804 6.632 51.752 1.00 57.53 352 ARG B CA 1
ATOM 6688 C C . ARG B 1 354 ? 47.806 7.693 52.224 1.00 53.89 352 ARG B C 1
ATOM 6689 O O . ARG B 1 354 ? 47.434 7.716 53.401 1.00 60.66 352 ARG B O 1
ATOM 6697 N N . LEU B 1 355 ? 47.382 8.571 51.316 1.00 45.91 353 LEU B N 1
ATOM 6698 C CA . LEU B 1 355 ? 46.493 9.672 51.679 1.00 38.20 353 LEU B CA 1
ATOM 6699 C C . LEU B 1 355 ? 45.020 9.357 51.413 1.00 44.27 353 LEU B C 1
ATOM 6700 O O . LEU B 1 355 ? 44.657 8.835 50.357 1.00 45.61 353 LEU B O 1
ATOM 6705 N N . SER B 1 356 ? 44.181 9.680 52.390 1.00 40.53 354 SER B N 1
ATOM 6706 C CA . SER B 1 356 ? 42.747 9.506 52.268 1.00 37.80 354 SER B CA 1
ATOM 6707 C C . SER B 1 356 ? 42.038 10.796 52.682 1.00 37.43 354 SER B C 1
ATOM 6708 O O . SER B 1 356 ? 42.142 11.228 53.838 1.00 32.62 354 SER B O 1
ATOM 6711 N N . ILE B 1 357 ? 41.349 11.418 51.721 1.00 22.74 355 ILE B N 1
ATOM 6712 C CA . ILE B 1 357 ? 40.575 12.639 51.958 1.00 28.02 355 ILE B CA 1
ATOM 6713 C C . ILE B 1 357 ? 39.075 12.395 51.699 1.00 28.53 355 ILE B C 1
ATOM 6714 O O . ILE B 1 357 ? 38.707 11.752 50.722 1.00 42.29 355 ILE B O 1
ATOM 6719 N N . ILE B 1 358 ? 38.219 12.892 52.589 1.00 33.52 356 ILE B N 1
ATOM 6720 C CA . ILE B 1 358 ? 36.771 12.803 52.413 1.00 29.74 356 ILE B CA 1
ATOM 6721 C C . ILE B 1 358 ? 36.183 14.203 52.292 1.00 28.89 356 ILE B C 1
ATOM 6722 O O . ILE B 1 358 ? 36.297 15.003 53.213 1.00 31.67 356 ILE B O 1
ATOM 6727 N N . LEU B 1 359 ? 35.564 14.489 51.148 1.00 36.15 357 LEU B N 1
ATOM 6728 C CA . LEU B 1 359 ? 35.016 15.817 50.861 1.00 31.00 357 LEU B CA 1
ATOM 6729 C C . LEU B 1 359 ? 33.524 15.913 51.158 1.00 34.71 357 LEU B C 1
ATOM 6730 O O . LEU B 1 359 ? 32.739 15.033 50.789 1.00 28.99 357 LEU B O 1
ATOM 6735 N N . PHE B 1 360 ? 33.151 17.004 51.815 1.00 36.78 358 PHE B N 1
ATOM 6736 C CA . PHE B 1 360 ? 31.769 17.295 52.152 1.00 32.58 358 PHE B CA 1
ATOM 6737 C C . PHE B 1 360 ? 31.411 18.608 51.491 1.00 38.36 358 PHE B C 1
ATOM 6738 O O . PHE B 1 360 ? 32.296 19.340 51.057 1.00 42.27 358 PHE B O 1
ATOM 6746 N N . THR B 1 361 ? 30.118 18.906 51.414 1.00 35.01 359 THR B N 1
ATOM 6747 C CA . THR B 1 361 ? 29.665 20.173 50.867 1.00 28.72 359 THR B CA 1
ATOM 6748 C C . THR B 1 361 ? 28.367 20.658 51.521 1.00 37.52 359 THR B C 1
ATOM 6749 O O . THR B 1 361 ? 27.595 19.871 52.070 1.00 37.98 359 THR B O 1
ATOM 6753 N N . LEU B 1 362 ? 28.167 21.970 51.475 1.00 34.89 360 LEU B N 1
ATOM 6754 C CA . LEU B 1 362 ? 26.921 22.613 51.861 1.00 31.58 360 LEU B CA 1
ATOM 6755 C C . LEU B 1 362 ? 26.261 23.153 50.595 1.00 36.58 360 LEU B C 1
ATOM 6756 O O . LEU B 1 362 ? 25.143 23.670 50.619 1.00 29.93 360 LEU B O 1
ATOM 6761 N N . ASP B 1 363 ? 26.976 23.002 49.486 1.00 36.01 361 ASP B N 1
ATOM 6762 C CA . ASP B 1 363 ? 26.546 23.473 48.187 1.00 38.17 361 ASP B CA 1
ATOM 6763 C C . ASP B 1 363 ? 26.244 22.272 47.284 1.00 45.04 361 ASP B C 1
ATOM 6764 O O . ASP B 1 363 ? 27.149 21.737 46.628 1.00 46.15 361 ASP B O 1
ATOM 6769 N N . GLU B 1 364 ? 24.968 21.877 47.246 1.00 38.03 362 GLU B N 1
ATOM 6770 C CA . GLU B 1 364 ? 24.478 20.715 46.478 1.00 34.76 362 GLU B CA 1
ATOM 6771 C C . GLU B 1 364 ? 24.769 20.764 44.984 1.00 36.69 362 GLU B C 1
ATOM 6772 O O . GLU B 1 364 ? 24.762 19.729 44.306 1.00 48.61 362 GLU B O 1
ATOM 6778 N N . THR B 1 365 ? 25.020 21.967 44.478 1.00 31.55 363 THR B N 1
ATOM 6779 C CA . THR B 1 365 ? 25.287 22.189 43.058 1.00 36.61 363 THR B CA 1
ATOM 6780 C C . THR B 1 365 ? 26.650 21.647 42.607 1.00 34.81 363 THR B C 1
ATOM 6781 O O . THR B 1 365 ? 26.885 21.462 41.411 1.00 43.45 363 THR B O 1
ATOM 6785 N N . THR B 1 366 ? 27.523 21.377 43.575 1.00 32.12 364 THR B N 1
ATOM 6786 C CA . THR B 1 366 ? 28.860 20.856 43.314 1.00 37.40 364 THR B CA 1
ATOM 6787 C C . THR B 1 366 ? 28.907 19.332 43.221 1.00 41.95 364 THR B C 1
ATOM 6788 O O . THR B 1 366 ? 29.960 18.775 42.898 1.00 44.12 364 THR B O 1
ATOM 6792 N N . TYR B 1 367 ? 27.784 18.664 43.505 1.00 46.54 365 TYR B N 1
ATOM 6793 C CA . TYR B 1 367 ? 27.714 17.194 43.479 1.00 42.86 365 TYR B CA 1
ATOM 6794 C C . TYR B 1 367 ? 28.052 16.630 42.110 1.00 35.73 365 TYR B C 1
ATOM 6795 O O . TYR B 1 367 ? 29.033 15.910 41.946 1.00 35.54 365 TYR B O 1
ATOM 6804 N N . SER B 1 368 ? 27.232 16.974 41.130 1.00 38.66 366 SER B N 1
ATOM 6805 C CA . SER B 1 368 ? 27.392 16.445 39.793 1.00 43.15 366 SER B CA 1
ATOM 6806 C C . SER B 1 368 ? 28.480 17.208 39.067 1.00 38.12 366 SER B C 1
ATOM 6807 O O . SER B 1 368 ? 29.148 16.655 38.195 1.00 50.92 366 SER B O 1
ATOM 6810 N N . ARG B 1 369 ? 28.658 18.475 39.435 1.00 40.37 367 ARG B N 1
ATOM 6811 C CA . ARG B 1 369 ? 29.573 19.350 38.722 1.00 32.96 367 ARG B CA 1
ATOM 6812 C C . ARG B 1 369 ? 31.026 19.101 39.086 1.00 33.79 367 ARG B C 1
ATOM 6813 O O . ARG B 1 369 ? 31.854 18.907 38.212 1.00 42.58 367 ARG B O 1
ATOM 6821 N N . GLU B 1 370 ? 31.333 19.108 40.375 1.00 38.28 368 GLU B N 1
ATOM 6822 C CA . GLU B 1 370 ? 32.722 19.141 40.807 1.00 36.18 368 GLU B CA 1
ATOM 6823 C C . GLU B 1 370 ? 33.136 17.921 41.609 1.00 36.27 368 GLU B C 1
ATOM 6824 O O . GLU B 1 370 ? 34.140 17.294 41.293 1.00 43.46 368 GLU B O 1
ATOM 6830 N N . LEU B 1 371 ? 32.356 17.593 42.637 1.00 38.53 369 LEU B N 1
ATOM 6831 C CA . LEU B 1 371 ? 32.713 16.563 43.615 1.00 32.71 369 LEU B CA 1
ATOM 6832 C C . LEU B 1 371 ? 32.801 15.152 43.054 1.00 37.08 369 LEU B C 1
ATOM 6833 O O . LEU B 1 371 ? 33.806 14.472 43.260 1.00 40.64 369 LEU B O 1
ATOM 6838 N N . ALA B 1 372 ? 31.759 14.712 42.352 1.00 30.00 370 ALA B N 1
ATOM 6839 C CA . ALA B 1 372 ? 31.766 13.383 41.749 1.00 25.75 370 ALA B CA 1
ATOM 6840 C C . ALA B 1 372 ? 32.817 13.201 40.637 1.00 34.23 370 ALA B C 1
ATOM 6841 O O . ALA B 1 372 ? 33.514 12.182 40.647 1.00 32.30 370 ALA B O 1
ATOM 6843 N N . PRO B 1 373 ? 32.934 14.167 39.682 1.00 33.12 371 PRO B N 1
ATOM 6844 C CA . PRO B 1 373 ? 34.067 14.133 38.736 1.00 28.90 371 PRO B CA 1
ATOM 6845 C C . PRO B 1 373 ? 35.461 14.059 39.370 1.00 33.09 371 PRO B C 1
ATOM 6846 O O . PRO B 1 373 ? 36.322 13.348 38.858 1.00 36.68 371 PRO B O 1
ATOM 6850 N N . LEU B 1 374 ? 35.669 14.785 40.466 1.00 34.57 372 LEU B N 1
ATOM 6851 C CA . LEU B 1 374 ? 36.932 14.751 41.196 1.00 32.00 372 LEU B CA 1
ATOM 6852 C C . LEU B 1 374 ? 37.131 13.416 41.903 1.00 23.93 372 LEU B C 1
ATOM 6853 O O . LEU B 1 374 ? 38.202 12.810 41.816 1.00 38.77 372 LEU B O 1
ATOM 6858 N N . ALA B 1 375 ? 36.096 12.965 42.604 1.00 38.56 373 ALA B N 1
ATOM 6859 C CA . ALA B 1 375 ? 36.181 11.739 43.397 1.00 27.14 373 ALA B CA 1
ATOM 6860 C C . ALA B 1 375 ? 36.105 10.477 42.552 1.00 19.73 373 ALA B C 1
ATOM 6861 O O . ALA B 1 375 ? 36.609 9.430 42.968 1.00 28.41 373 ALA B O 1
ATOM 6863 N N . GLY B 1 376 ? 35.506 10.572 41.368 1.00 29.72 374 GLY B N 1
ATOM 6864 C CA . GLY B 1 376 ? 35.516 9.476 40.403 1.00 23.03 374 GLY B CA 1
ATOM 6865 C C . GLY B 1 376 ? 36.820 9.356 39.618 1.00 31.29 374 GLY B C 1
ATOM 6866 O O . GLY B 1 376 ? 36.931 8.509 38.735 1.00 39.31 374 GLY B O 1
ATOM 6867 N N . HIS B 1 377 ? 37.802 10.200 39.932 1.00 32.22 375 HIS B N 1
ATOM 6868 C CA . HIS B 1 377 ? 39.118 10.153 39.290 1.00 36.73 375 HIS B CA 1
ATOM 6869 C C . HIS B 1 377 ? 40.282 9.976 40.265 1.00 38.41 375 HIS B C 1
ATOM 6870 O O . HIS B 1 377 ? 41.117 9.100 40.071 1.00 44.54 375 HIS B O 1
ATOM 6877 N N . TYR B 1 378 ? 40.362 10.831 41.283 1.00 38.01 376 TYR B N 1
ATOM 6878 C CA . TYR B 1 378 ? 41.530 10.859 42.168 1.00 34.49 376 TYR B CA 1
ATOM 6879 C C . TYR B 1 378 ? 41.516 9.723 43.176 1.00 35.26 376 TYR B C 1
ATOM 6880 O O . TYR B 1 378 ? 40.502 9.520 43.845 1.00 43.41 376 TYR B O 1
ATOM 6889 N N . PRO B 1 379 ? 42.629 8.971 43.297 1.00 37.19 377 PRO B N 1
ATOM 6890 C CA . PRO B 1 379 ? 42.789 7.882 44.271 1.00 33.87 377 PRO B CA 1
ATOM 6891 C C . PRO B 1 379 ? 42.538 8.287 45.731 1.00 39.47 377 PRO B C 1
ATOM 6892 O O . PRO B 1 379 ? 42.061 7.475 46.527 1.00 41.99 377 PRO B O 1
ATOM 6896 N N . VAL B 1 380 ? 42.822 9.542 46.061 1.00 33.34 378 VAL B N 1
ATOM 6897 C CA . VAL B 1 380 ? 42.796 10.013 47.443 1.00 30.69 378 VAL B CA 1
ATOM 6898 C C . VAL B 1 380 ? 41.446 10.552 47.922 1.00 28.55 378 VAL B C 1
ATOM 6899 O O . VAL B 1 380 ? 41.231 10.689 49.123 1.00 39.66 378 VAL B O 1
ATOM 6903 N N . LEU B 1 381 ? 40.546 10.855 46.988 1.00 28.70 379 LEU B N 1
ATOM 6904 C CA . LEU B 1 381 ? 39.319 11.598 47.292 1.00 30.66 379 LEU B CA 1
ATOM 6905 C C . LEU B 1 381 ? 38.108 10.697 47.441 1.00 30.09 379 LEU B C 1
ATOM 6906 O O . LEU B 1 381 ? 37.905 9.793 46.633 1.00 35.29 379 LEU B O 1
ATOM 6911 N N . LYS B 1 382 ? 37.289 10.945 48.451 1.00 39.44 380 LYS B N 1
ATOM 6912 C CA . LYS B 1 382 ? 36.072 10.175 48.648 1.00 32.86 380 LYS B CA 1
ATOM 6913 C C . LYS B 1 382 ? 34.990 11.181 48.988 1.00 34.18 380 LYS B C 1
ATOM 6914 O O . LYS B 1 382 ? 35.299 12.282 49.425 1.00 29.03 380 LYS B O 1
ATOM 6920 N N . LEU B 1 383 ? 33.726 10.812 48.794 1.00 36.79 381 LEU B N 1
ATOM 6921 C CA . LEU B 1 383 ? 32.626 11.731 49.070 1.00 28.65 381 LEU B CA 1
ATOM 6922 C C . LEU B 1 383 ? 31.905 11.415 50.356 1.00 31.88 381 LEU B C 1
ATOM 6923 O O . LEU B 1 383 ? 31.524 10.278 50.600 1.00 33.50 381 LEU B O 1
ATOM 6928 N N . GLY B 1 384 ? 31.733 12.438 51.182 1.00 32.14 382 GLY B N 1
ATOM 6929 C CA . GLY B 1 384 ? 30.984 12.304 52.417 1.00 31.01 382 GLY B CA 1
ATOM 6930 C C . GLY B 1 384 ? 29.515 12.433 52.109 1.00 38.39 382 GLY B C 1
ATOM 6931 O O . GLY B 1 384 ? 29.157 12.940 51.048 1.00 47.81 382 GLY B O 1
ATOM 6932 N N . PRO B 1 385 ? 28.649 11.971 53.027 1.00 42.19 383 PRO B N 1
ATOM 6933 C CA . PRO B 1 385 ? 27.209 12.085 52.802 1.00 44.46 383 PRO B CA 1
ATOM 6934 C C . PRO B 1 385 ? 26.742 13.533 52.819 1.00 41.15 383 PRO B C 1
ATOM 6935 O O . PRO B 1 385 ? 27.500 14.429 53.209 1.00 40.49 383 PRO B O 1
ATOM 6939 N N . SER B 1 386 ? 25.506 13.751 52.382 1.00 37.97 384 SER B N 1
ATOM 6940 C CA . SER B 1 386 ? 24.898 15.067 52.446 1.00 38.65 384 SER B CA 1
ATOM 6941 C C . SER B 1 386 ? 24.884 15.561 53.892 1.00 42.35 384 SER B C 1
ATOM 6942 O O . SER B 1 386 ? 24.569 14.811 54.818 1.00 48.69 384 SER B O 1
ATOM 6945 N N . TRP B 1 387 ? 25.256 16.824 54.070 1.00 41.74 385 TRP B N 1
ATOM 6946 C CA . TRP B 1 387 ? 25.624 17.340 55.375 1.00 42.55 385 TRP B CA 1
ATOM 6947 C C . TRP B 1 387 ? 24.693 18.480 55.818 1.00 42.48 385 TRP B C 1
ATOM 6948 O O . TRP B 1 387 ? 24.206 19.256 54.989 1.00 47.14 385 TRP B O 1
ATOM 6959 N N . TRP B 1 388 ? 24.414 18.514 57.122 1.00 44.02 386 TRP B N 1
ATOM 6960 C CA . TRP B 1 388 ? 23.729 19.622 57.803 1.00 48.36 386 TRP B CA 1
ATOM 6961 C C . TRP B 1 388 ? 22.273 19.794 57.379 1.00 48.59 386 TRP B C 1
ATOM 6962 O O . TRP B 1 388 ? 21.396 19.050 57.820 1.00 64.54 386 TRP B O 1
ATOM 6973 N N . PHE B 1 389 ? 22.031 20.786 56.528 1.00 47.36 387 PHE B N 1
ATOM 6974 C CA . PHE B 1 389 ? 20.696 21.098 56.029 1.00 47.35 387 PHE B CA 1
ATOM 6975 C C . PHE B 1 389 ? 20.239 20.069 55.000 1.00 48.88 387 PHE B C 1
ATOM 6976 O O . PHE B 1 389 ? 19.038 19.897 54.772 1.00 45.96 387 PHE B O 1
ATOM 6984 N N . HIS B 1 390 ? 21.211 19.399 54.380 1.00 46.17 388 HIS B N 1
ATOM 6985 C CA . HIS B 1 390 ? 20.950 18.404 53.345 1.00 45.14 388 HIS B CA 1
ATOM 6986 C C . HIS B 1 390 ? 20.973 16.983 53.906 1.00 45.34 388 HIS B C 1
ATOM 6987 O O . HIS B 1 390 ? 20.798 16.014 53.178 1.00 52.91 388 HIS B O 1
ATOM 6994 N N . ASP B 1 391 ? 21.185 16.879 55.212 1.00 50.73 389 ASP B N 1
ATOM 6995 C CA . ASP B 1 391 ? 21.038 15.629 55.945 1.00 59.55 389 ASP B CA 1
ATOM 6996 C C . ASP B 1 391 ? 19.534 15.431 56.218 1.00 55.65 389 ASP B C 1
ATOM 6997 O O . ASP B 1 391 ? 19.010 15.795 57.281 1.00 55.04 389 ASP B O 1
ATOM 7002 N N . SER B 1 392 ? 18.852 14.860 55.228 1.00 47.05 390 SER B N 1
ATOM 7003 C CA . SER B 1 392 ? 17.397 14.850 55.173 1.00 43.07 390 SER B CA 1
ATOM 7004 C C . SER B 1 392 ? 16.924 13.953 54.015 1.00 48.99 390 SER B C 1
ATOM 7005 O O . SER B 1 392 ? 17.688 13.737 53.075 1.00 50.36 390 SER B O 1
ATOM 7008 N N . PRO B 1 393 ? 15.678 13.414 54.087 1.00 47.47 391 PRO B N 1
ATOM 7009 C CA . PRO B 1 393 ? 15.095 12.577 53.024 1.00 45.78 391 PRO B CA 1
ATOM 7010 C C . PRO B 1 393 ? 15.306 13.074 51.585 1.00 47.65 391 PRO B C 1
ATOM 7011 O O . PRO B 1 393 ? 15.826 12.327 50.750 1.00 46.11 391 PRO B O 1
ATOM 7015 N N . GLU B 1 394 ? 14.920 14.318 51.309 1.00 42.98 392 GLU B N 1
ATOM 7016 C CA . GLU B 1 394 ? 15.148 14.924 49.993 1.00 48.10 392 GLU B CA 1
ATOM 7017 C C . GLU B 1 394 ? 16.627 15.171 49.676 1.00 41.96 392 GLU B C 1
ATOM 7018 O O . GLU B 1 394 ? 17.038 15.073 48.524 1.00 40.92 392 GLU B O 1
ATOM 7024 N N . GLY B 1 395 ? 17.416 15.483 50.700 1.00 38.82 393 GLY B N 1
ATOM 7025 C CA . GLY B 1 395 ? 18.828 15.807 50.527 1.00 37.00 393 GLY B CA 1
ATOM 7026 C C . GLY B 1 395 ? 19.683 14.594 50.231 1.00 39.00 393 GLY B C 1
ATOM 7027 O O . GLY B 1 395 ? 20.498 14.616 49.305 1.00 48.90 393 GLY B O 1
ATOM 7028 N N . MET B 1 396 ? 19.502 13.535 51.013 1.00 32.12 394 MET B N 1
ATOM 7029 C CA . MET B 1 396 ? 20.242 12.296 50.807 1.00 32.40 394 MET B CA 1
ATOM 7030 C C . MET B 1 396 ? 19.921 11.682 49.448 1.00 36.79 394 MET B C 1
ATOM 7031 O O . MET B 1 396 ? 20.795 11.124 48.785 1.00 44.74 394 MET B O 1
ATOM 7036 N N . MET B 1 397 ? 18.661 11.790 49.040 1.00 30.42 395 MET B N 1
ATOM 7037 C CA . MET B 1 397 ? 18.225 11.278 47.752 1.00 36.97 395 MET B CA 1
ATOM 7038 C C . MET B 1 397 ? 18.891 12.046 46.625 1.00 25.93 395 MET B C 1
ATOM 7039 O O . MET B 1 397 ? 19.368 11.439 45.671 1.00 44.74 395 MET B O 1
ATOM 7044 N N . ARG B 1 398 ? 18.926 13.375 46.740 1.00 37.21 396 ARG B N 1
ATOM 7045 C CA . ARG B 1 398 ? 19.580 14.230 45.741 1.00 24.68 396 ARG B CA 1
ATOM 7046 C C . ARG B 1 398 ? 21.070 13.916 45.620 1.00 35.33 396 ARG B C 1
ATOM 7047 O O . ARG B 1 398 ? 21.597 13.840 44.511 1.00 34.89 396 ARG B O 1
ATOM 7055 N N . PHE B 1 399 ? 21.727 13.714 46.761 1.00 28.52 397 PHE B N 1
ATOM 7056 C CA . PHE B 1 399 ? 23.093 13.231 46.795 1.00 33.94 397 PHE B CA 1
ATOM 7057 C C . PHE B 1 399 ? 23.231 11.957 45.959 1.00 40.92 397 PHE B C 1
ATOM 7058 O O . PHE B 1 399 ? 23.996 11.945 45.002 1.00 47.38 397 PHE B O 1
ATOM 7066 N N . ARG B 1 400 ? 22.463 10.917 46.292 1.00 40.17 398 ARG B N 1
ATOM 7067 C CA . ARG B 1 400 ? 22.492 9.639 45.556 1.00 42.36 398 ARG B CA 1
ATOM 7068 C C . ARG B 1 400 ? 22.167 9.773 44.066 1.00 37.20 398 ARG B C 1
ATOM 7069 O O . ARG B 1 400 ? 22.788 9.111 43.238 1.00 45.00 398 ARG B O 1
ATOM 7077 N N . GLU B 1 401 ? 21.206 10.633 43.735 1.00 39.06 399 GLU B N 1
ATOM 7078 C CA . GLU B 1 401 ? 20.837 10.904 42.341 1.00 35.33 399 GLU B CA 1
ATOM 7079 C C . GLU B 1 401 ? 21.898 11.672 41.544 1.00 36.88 399 GLU B C 1
ATOM 7080 O O . GLU B 1 401 ? 21.978 11.534 40.324 1.00 50.15 399 GLU B O 1
ATOM 7086 N N . GLN B 1 402 ? 22.707 12.477 42.226 1.00 34.99 400 GLN B N 1
ATOM 7087 C CA . GLN B 1 402 ? 23.653 13.370 41.539 1.00 39.48 400 GLN B CA 1
ATOM 7088 C C . GLN B 1 402 ? 25.116 12.909 41.547 1.00 36.72 400 GLN B C 1
ATOM 7089 O O . GLN B 1 402 ? 25.904 13.335 40.709 1.00 37.24 400 GLN B O 1
ATOM 7095 N N . VAL B 1 403 ? 25.446 12.011 42.465 1.00 32.03 401 VAL B N 1
ATOM 7096 C CA . VAL B 1 403 ? 26.819 11.604 42.732 1.00 40.36 401 VAL B CA 1
ATOM 7097 C C . VAL B 1 403 ? 27.166 10.213 42.173 1.00 41.20 401 VAL B C 1
ATOM 7098 O O . VAL B 1 403 ? 28.298 9.980 41.732 1.00 41.29 401 VAL B O 1
ATOM 7102 N N . THR B 1 404 ? 26.180 9.316 42.169 1.00 41.61 402 THR B N 1
ATOM 7103 C CA . THR B 1 404 ? 26.381 7.896 41.852 1.00 41.44 402 THR B CA 1
ATOM 7104 C C . THR B 1 404 ? 26.926 7.638 40.445 1.00 36.49 402 THR B C 1
ATOM 7105 O O . THR B 1 404 ? 27.833 6.829 40.258 1.00 40.38 402 THR B O 1
ATOM 7109 N N . GLU B 1 405 ? 26.386 8.342 39.462 1.00 27.63 403 GLU B N 1
ATOM 7110 C CA . GLU B 1 405 ? 26.723 8.076 38.064 1.00 36.95 403 GLU B CA 1
ATOM 7111 C C . GLU B 1 405 ? 28.190 8.309 37.672 1.00 42.51 403 GLU B C 1
ATOM 7112 O O . GLU B 1 405 ? 28.720 7.613 36.805 1.00 45.91 403 GLU B O 1
ATOM 7118 N N . THR B 1 406 ? 28.849 9.254 38.338 1.00 43.65 404 THR B N 1
ATOM 7119 C CA . THR B 1 406 ? 30.270 9.515 38.099 1.00 39.55 404 THR B CA 1
ATOM 7120 C C . THR B 1 406 ? 31.187 8.892 39.163 1.00 36.39 404 THR B C 1
ATOM 7121 O O . THR B 1 406 ? 32.185 8.252 38.831 1.00 41.93 404 THR B O 1
ATOM 7125 N N . ALA B 1 407 ? 30.843 9.070 40.434 1.00 30.42 405 ALA B N 1
ATOM 7126 C CA . ALA B 1 407 ? 31.666 8.552 41.524 1.00 33.73 405 ALA B CA 1
ATOM 7127 C C . ALA B 1 407 ? 31.422 7.068 41.817 1.00 38.12 405 ALA B C 1
ATOM 7128 O O . ALA B 1 407 ? 32.308 6.370 42.306 1.00 48.73 405 ALA B O 1
ATOM 7130 N N . GLY B 1 408 ? 30.225 6.581 41.514 1.00 29.31 406 GLY B N 1
ATOM 7131 C CA . GLY B 1 408 ? 29.837 5.240 41.912 1.00 29.58 406 GLY B CA 1
ATOM 7132 C C . GLY B 1 408 ? 29.488 5.232 43.379 1.00 34.85 406 GLY B C 1
ATOM 7133 O O . GLY B 1 408 ? 29.310 6.290 43.987 1.00 42.85 406 GLY B O 1
ATOM 7134 N N . PHE B 1 409 ? 29.388 4.035 43.948 1.00 33.74 407 PHE B N 1
ATOM 7135 C CA . PHE B 1 409 ? 29.069 3.877 45.363 1.00 31.37 407 PHE B CA 1
ATOM 7136 C C . PHE B 1 409 ? 30.319 3.730 46.218 1.00 31.65 407 PHE B C 1
ATOM 7137 O O . PHE B 1 409 ? 30.307 4.038 47.409 1.00 35.61 407 PHE B O 1
ATOM 7145 N N . TYR B 1 410 ? 31.397 3.264 45.601 1.00 24.68 408 TYR B N 1
ATOM 7146 C CA . TYR B 1 410 ? 32.581 2.839 46.335 1.00 26.22 408 TYR B CA 1
ATOM 7147 C C . TYR B 1 410 ? 33.564 3.984 46.537 1.00 36.17 408 TYR B C 1
ATOM 7148 O O . TYR B 1 410 ? 34.592 3.828 47.201 1.00 43.85 408 TYR B O 1
ATOM 7157 N N . ASN B 1 411 ? 33.213 5.132 45.956 1.00 37.27 409 ASN B N 1
ATOM 7158 C CA . ASN B 1 411 ? 33.877 6.405 46.181 1.00 31.41 409 ASN B CA 1
ATOM 7159 C C . ASN B 1 411 ? 33.114 7.271 47.187 1.00 36.24 409 ASN B C 1
ATOM 7160 O O . ASN B 1 411 ? 33.384 8.467 47.317 1.00 41.87 409 ASN B O 1
ATOM 7165 N N . THR B 1 412 ? 32.144 6.668 47.870 1.00 32.00 410 THR B N 1
ATOM 7166 C CA . THR B 1 412 ? 31.431 7.318 48.969 1.00 30.95 410 THR B CA 1
ATOM 7167 C C . THR B 1 412 ? 31.768 6.599 50.287 1.00 38.20 410 THR B C 1
ATOM 7168 O O . THR B 1 412 ? 32.386 5.532 50.273 1.00 39.05 410 THR B O 1
ATOM 7172 N N . VAL B 1 413 ? 31.392 7.190 51.421 1.00 40.44 411 VAL B N 1
ATOM 7173 C CA . VAL B 1 413 ? 31.814 6.675 52.734 1.00 39.73 411 VAL B CA 1
ATOM 7174 C C . VAL B 1 413 ? 30.648 6.247 53.641 1.00 39.70 411 VAL B C 1
ATOM 7175 O O . VAL B 1 413 ? 30.838 5.985 54.831 1.00 43.39 411 VAL B O 1
ATOM 7179 N N . GLY B 1 414 ? 29.448 6.170 53.077 1.00 42.77 412 GLY B N 1
ATOM 7180 C CA . GLY B 1 414 ? 28.264 5.860 53.864 1.00 35.22 412 GLY B CA 1
ATOM 7181 C C . GLY B 1 414 ? 27.694 7.081 54.565 1.00 47.06 412 GLY B C 1
ATOM 7182 O O . GLY B 1 414 ? 27.626 8.165 53.987 1.00 53.57 412 GLY B O 1
ATOM 7183 N N . PHE B 1 415 ? 27.295 6.905 55.820 1.00 48.43 413 PHE B N 1
ATOM 7184 C CA . PHE B 1 415 ? 26.556 7.926 56.554 1.00 42.29 413 PHE B CA 1
ATOM 7185 C C . PHE B 1 415 ? 27.211 8.255 57.892 1.00 42.33 413 PHE B C 1
ATOM 7186 O O . PHE B 1 415 ? 27.695 7.366 58.592 1.00 50.13 413 PHE B O 1
ATOM 7194 N N . ASN B 1 416 ? 27.231 9.542 58.228 1.00 44.64 414 ASN B N 1
ATOM 7195 C CA . ASN B 1 416 ? 27.507 9.986 59.589 1.00 49.84 414 ASN B CA 1
ATOM 7196 C C . ASN B 1 416 ? 26.384 10.902 60.071 1.00 50.02 414 ASN B C 1
ATOM 7197 O O . ASN B 1 416 ? 25.812 11.651 59.284 1.00 46.05 414 ASN B O 1
ATOM 7202 N N . ASP B 1 417 ? 26.059 10.832 61.356 1.00 54.09 415 ASP B N 1
ATOM 7203 C CA . ASP B 1 417 ? 24.916 11.569 61.882 1.00 53.54 415 ASP B CA 1
ATOM 7204 C C . ASP B 1 417 ? 25.214 13.040 62.160 1.00 60.13 415 ASP B C 1
ATOM 7205 O O . ASP B 1 417 ? 24.314 13.879 62.042 1.00 63.92 415 ASP B O 1
ATOM 7210 N N . ASP B 1 418 ? 26.465 13.325 62.542 1.00 58.23 416 ASP B N 1
ATOM 7211 C CA . ASP B 1 418 ? 26.977 14.685 62.804 1.00 56.35 416 ASP B CA 1
ATOM 7212 C C . ASP B 1 418 ? 26.097 15.501 63.769 1.00 58.05 416 ASP B C 1
ATOM 7213 O O . ASP B 1 418 ? 25.735 16.650 63.494 1.00 61.77 416 ASP B O 1
ATOM 7218 N N . THR B 1 419 ? 25.752 14.895 64.900 1.00 49.63 417 THR B N 1
ATOM 7219 C CA . THR B 1 419 ? 24.809 15.517 65.828 1.00 50.64 417 THR B CA 1
ATOM 7220 C C . THR B 1 419 ? 25.315 15.532 67.273 1.00 50.12 417 THR B C 1
ATOM 7221 O O . THR B 1 419 ? 26.160 14.718 67.658 1.00 46.69 417 THR B O 1
ATOM 7225 N N . ARG B 1 420 ? 24.811 16.485 68.053 1.00 54.98 418 ARG B N 1
ATOM 7226 C CA . ARG B 1 420 ? 25.035 16.504 69.495 1.00 61.69 418 ARG B CA 1
ATOM 7227 C C . ARG B 1 420 ? 23.916 15.729 70.212 1.00 61.01 418 ARG B C 1
ATOM 7228 O O . ARG B 1 420 ? 24.142 15.137 71.272 1.00 61.37 418 ARG B O 1
ATOM 7236 N N . ALA B 1 421 ? 22.721 15.730 69.616 1.00 58.84 419 ALA B N 1
ATOM 7237 C CA . ALA B 1 421 ? 21.560 15.020 70.156 1.00 59.12 419 ALA B CA 1
ATOM 7238 C C . ALA B 1 421 ? 21.766 13.508 70.081 1.00 59.76 419 ALA B C 1
ATOM 7239 O O . ALA B 1 421 ? 21.669 12.902 69.014 1.00 69.30 419 ALA B O 1
ATOM 7241 N N . PHE B 1 422 ? 22.067 12.916 71.231 1.00 54.30 420 PHE B N 1
ATOM 7242 C CA . PHE B 1 422 ? 22.444 11.515 71.318 1.00 51.49 420 PHE B CA 1
ATOM 7243 C C . PHE B 1 422 ? 21.273 10.574 71.048 1.00 56.12 420 PHE B C 1
ATOM 7244 O O . PHE B 1 422 ? 21.441 9.547 70.392 1.00 56.55 420 PHE B O 1
ATOM 7252 N N . LEU B 1 423 ? 20.091 10.944 71.539 1.00 53.39 421 LEU B N 1
ATOM 7253 C CA . LEU B 1 423 ? 18.880 10.135 71.385 1.00 50.79 421 LEU B CA 1
ATOM 7254 C C . LEU B 1 423 ? 18.355 10.054 69.954 1.00 52.58 421 LEU B C 1
ATOM 7255 O O . LEU B 1 423 ? 17.576 9.151 69.625 1.00 66.43 421 LEU B O 1
ATOM 7260 N N . SER B 1 424 ? 18.785 10.996 69.118 1.00 51.95 422 SER B N 1
ATOM 7261 C CA A SER B 1 424 ? 18.395 11.034 67.714 0.50 49.50 422 SER B CA 1
ATOM 7262 C CA B SER B 1 424 ? 18.390 11.026 67.715 0.50 47.83 422 SER B CA 1
ATOM 7263 C C . SER B 1 424 ? 19.317 10.184 66.838 1.00 49.16 422 SER B C 1
ATOM 7264 O O . SER B 1 424 ? 19.058 10.015 65.651 1.00 57.36 422 SER B O 1
ATOM 7269 N N . ILE B 1 425 ? 20.395 9.656 67.421 1.00 48.20 423 ILE B N 1
ATOM 7270 C CA . ILE B 1 425 ? 21.371 8.846 66.663 1.00 42.07 423 ILE B CA 1
ATOM 7271 C C . ILE B 1 425 ? 20.758 7.623 65.956 1.00 42.63 423 ILE B C 1
ATOM 7272 O O . ILE B 1 425 ? 20.913 7.508 64.733 1.00 45.90 423 ILE B O 1
ATOM 7277 N N . PRO B 1 426 ? 20.052 6.725 66.696 1.00 44.40 424 PRO B N 1
ATOM 7278 C CA . PRO B 1 426 ? 19.342 5.652 65.985 1.00 40.60 424 PRO B CA 1
ATOM 7279 C C . PRO B 1 426 ? 18.258 6.130 65.008 1.00 35.98 424 PRO B C 1
ATOM 7280 O O . PRO B 1 426 ? 18.074 5.507 63.966 1.00 39.89 424 PRO B O 1
ATOM 7284 N N . ALA B 1 427 ? 17.572 7.224 65.343 1.00 34.79 425 ALA B N 1
ATOM 7285 C CA . ALA B 1 427 ? 16.594 7.867 64.455 1.00 34.47 425 ALA B CA 1
ATOM 7286 C C . ALA B 1 427 ? 17.191 8.309 63.121 1.00 37.27 425 ALA B C 1
ATOM 7287 O O . ALA B 1 427 ? 16.599 8.080 62.072 1.00 43.31 425 ALA B O 1
ATOM 7289 N N . ARG B 1 428 ? 18.370 8.926 63.185 1.00 42.41 426 ARG B N 1
ATOM 7290 C CA . ARG B 1 428 ? 19.060 9.481 62.018 1.00 41.03 426 ARG B CA 1
ATOM 7291 C C . ARG B 1 428 ? 19.668 8.413 61.127 1.00 33.16 426 ARG B C 1
ATOM 7292 O O . ARG B 1 428 ? 19.666 8.544 59.901 1.00 47.41 426 ARG B O 1
ATOM 7300 N N . HIS B 1 429 ? 20.209 7.372 61.753 1.00 31.52 427 HIS B N 1
ATOM 7301 C CA . HIS B 1 429 ? 20.742 6.219 61.033 1.00 37.48 427 HIS B CA 1
ATOM 7302 C C . HIS B 1 429 ? 19.657 5.384 60.373 1.00 29.20 427 HIS B C 1
ATOM 7303 O O . HIS B 1 429 ? 19.886 4.830 59.306 1.00 43.24 427 HIS B O 1
ATOM 7310 N N . ASP B 1 430 ? 18.482 5.312 60.999 1.00 37.29 428 ASP B N 1
ATOM 7311 C CA . ASP B 1 430 ? 17.320 4.653 60.402 1.00 31.86 428 ASP B CA 1
ATOM 7312 C C . ASP B 1 430 ? 16.852 5.349 59.126 1.00 31.67 428 ASP B C 1
ATOM 7313 O O . ASP B 1 430 ? 16.541 4.680 58.137 1.00 42.22 428 ASP B O 1
ATOM 7318 N N . VAL B 1 431 ? 16.802 6.684 59.156 1.00 33.08 429 VAL B N 1
ATOM 7319 C CA . VAL B 1 431 ? 16.461 7.501 57.980 1.00 27.22 429 VAL B CA 1
ATOM 7320 C C . VAL B 1 431 ? 17.449 7.248 56.835 1.00 33.36 429 VAL B C 1
ATOM 7321 O O . VAL B 1 431 ? 17.043 7.079 55.688 1.00 33.17 429 VAL B O 1
ATOM 7325 N N . ALA B 1 432 ? 18.740 7.198 57.165 1.00 34.51 430 ALA B N 1
ATOM 7326 C CA . ALA B 1 432 ? 19.795 6.896 56.189 1.00 35.89 430 ALA B CA 1
ATOM 7327 C C . ALA B 1 432 ? 19.568 5.556 55.512 1.00 29.56 430 ALA B C 1
ATOM 7328 O O . ALA B 1 432 ? 19.696 5.439 54.297 1.00 29.76 430 ALA B O 1
ATOM 7330 N N . ARG B 1 433 ? 19.218 4.555 56.314 1.00 34.84 431 ARG B N 1
ATOM 7331 C CA . ARG B 1 433 ? 18.994 3.191 55.833 1.00 26.26 431 ARG B CA 1
ATOM 7332 C C . ARG B 1 433 ? 17.754 3.034 54.942 1.00 31.84 431 ARG B C 1
ATOM 7333 O O . ARG B 1 433 ? 17.795 2.290 53.963 1.00 34.96 431 ARG B O 1
ATOM 7341 N N . ARG B 1 434 ? 16.680 3.758 55.257 1.00 29.64 432 ARG B N 1
ATOM 7342 C CA . ARG B 1 434 ? 15.444 3.718 54.467 1.00 30.20 432 ARG B CA 1
ATOM 7343 C C . ARG B 1 434 ? 15.564 4.432 53.136 1.00 35.43 432 ARG B C 1
ATOM 7344 O O . ARG B 1 434 ? 15.046 3.947 52.128 1.00 42.69 432 ARG B O 1
ATOM 7352 N N . VAL B 1 435 ? 16.231 5.588 53.141 1.00 42.73 433 VAL B N 1
ATOM 7353 C CA . VAL B 1 435 ? 16.442 6.388 51.927 1.00 34.16 433 VAL B CA 1
ATOM 7354 C C . VAL B 1 435 ? 17.384 5.677 50.952 1.00 34.69 433 VAL B C 1
ATOM 7355 O O . VAL B 1 435 ? 17.116 5.640 49.745 1.00 44.64 433 VAL B O 1
ATOM 7359 N N . ASP B 1 436 ? 18.460 5.094 51.482 1.00 28.60 434 ASP B N 1
ATOM 7360 C CA . ASP B 1 436 ? 19.365 4.252 50.690 1.00 37.28 434 ASP B CA 1
ATOM 7361 C C . ASP B 1 436 ? 18.644 3.031 50.125 1.00 35.85 434 ASP B C 1
ATOM 7362 O O . ASP B 1 436 ? 18.899 2.635 48.983 1.00 42.00 434 ASP B O 1
ATOM 7367 N N . SER B 1 437 ? 17.754 2.441 50.927 1.00 32.41 435 SER B N 1
ATOM 7368 C CA . SER B 1 437 ? 16.916 1.330 50.475 1.00 30.60 435 SER B CA 1
ATOM 7369 C C . SER B 1 437 ? 15.967 1.755 49.365 1.00 33.75 435 SER B C 1
ATOM 7370 O O . SER B 1 437 ? 15.816 1.033 48.387 1.00 46.16 435 SER B O 1
ATOM 7373 N N . ALA B 1 438 ? 15.350 2.928 49.520 1.00 28.84 436 ALA B N 1
ATOM 7374 C CA . ALA B 1 438 ? 14.454 3.501 48.511 1.00 29.08 436 ALA B CA 1
ATOM 7375 C C . ALA B 1 438 ? 15.149 3.784 47.180 1.00 32.82 436 ALA B C 1
ATOM 7376 O O . ALA B 1 438 ? 14.585 3.528 46.112 1.00 41.63 436 ALA B O 1
ATOM 7378 N N . PHE B 1 439 ? 16.371 4.311 47.251 1.00 37.00 437 PHE B N 1
ATOM 7379 C CA . PHE B 1 439 ? 17.131 4.660 46.055 1.00 29.92 437 PHE B CA 1
ATOM 7380 C C . PHE B 1 439 ? 17.569 3.430 45.269 1.00 27.90 437 PHE B C 1
ATOM 7381 O O . PHE B 1 439 ? 17.400 3.377 44.051 1.00 33.04 437 PHE B O 1
ATOM 7389 N N . LEU B 1 440 ? 18.144 2.458 45.976 1.00 27.38 438 LEU B N 1
ATOM 7390 C CA . LEU B 1 440 ? 18.508 1.163 45.406 1.00 29.08 438 LEU B CA 1
ATOM 7391 C C . LEU B 1 440 ? 17.308 0.414 44.816 1.00 34.95 438 LEU B C 1
ATOM 7392 O O . LEU B 1 440 ? 17.417 -0.196 43.749 1.00 39.37 438 LEU B O 1
ATOM 7397 N N . ALA B 1 441 ? 16.171 0.477 45.510 1.00 34.09 439 ALA B N 1
ATOM 7398 C CA . ALA B 1 441 ? 14.908 -0.117 45.048 1.00 32.69 439 ALA B CA 1
ATOM 7399 C C . ALA B 1 441 ? 14.424 0.450 43.725 1.00 33.87 439 ALA B C 1
ATOM 7400 O O . ALA B 1 441 ? 13.870 -0.281 42.908 1.00 46.46 439 ALA B O 1
ATOM 7402 N N . ARG B 1 442 ? 14.632 1.751 43.516 1.00 42.33 440 ARG B N 1
ATOM 7403 C CA . ARG B 1 442 ? 14.271 2.388 42.251 1.00 26.64 440 ARG B CA 1
ATOM 7404 C C . ARG B 1 442 ? 15.213 1.958 41.132 1.00 38.33 440 ARG B C 1
ATOM 7405 O O . ARG B 1 442 ? 14.805 1.888 39.973 1.00 43.37 440 ARG B O 1
ATOM 7413 N N . MET B 1 443 ? 16.469 1.673 41.480 1.00 35.61 441 MET B N 1
ATOM 7414 C CA . MET B 1 443 ? 17.432 1.146 40.513 1.00 33.03 441 MET B CA 1
ATOM 7415 C C . MET B 1 443 ? 17.031 -0.256 40.087 1.00 33.46 441 MET B C 1
ATOM 7416 O O . MET B 1 443 ? 17.154 -0.599 38.915 1.00 35.46 441 MET B O 1
ATOM 7421 N N . VAL B 1 444 ? 16.553 -1.058 41.041 1.00 34.94 442 VAL B N 1
ATOM 7422 C CA . VAL B 1 444 ? 16.106 -2.423 40.760 1.00 25.46 442 VAL B CA 1
ATOM 7423 C C . VAL B 1 444 ? 14.786 -2.447 39.979 1.00 30.49 442 VAL B C 1
ATOM 7424 O O . VAL B 1 444 ? 14.660 -3.194 39.006 1.00 41.55 442 VAL B O 1
ATOM 7428 N N . ALA B 1 445 ? 13.829 -1.610 40.387 1.00 31.37 443 ALA B N 1
ATOM 7429 C CA . ALA B 1 445 ? 12.511 -1.522 39.736 1.00 18.52 443 ALA B CA 1
ATOM 7430 C C . ALA B 1 445 ? 12.580 -1.023 38.298 1.00 28.86 443 ALA B C 1
ATOM 7431 O O . ALA B 1 445 ? 11.778 -1.428 37.463 1.00 40.35 443 ALA B O 1
ATOM 7433 N N . GLU B 1 446 ? 13.539 -0.143 38.015 1.00 37.93 444 GLU B N 1
ATOM 7434 C CA . GLU B 1 446 ? 13.767 0.356 36.658 1.00 26.30 444 GLU B CA 1
ATOM 7435 C C . GLU B 1 446 ? 14.856 -0.447 35.935 1.00 28.56 444 GLU B C 1
ATOM 7436 O O . GLU B 1 446 ? 15.267 -0.090 34.830 1.00 34.06 444 GLU B O 1
ATOM 7442 N N . HIS B 1 447 ? 15.306 -1.531 36.570 1.00 34.60 445 HIS B N 1
ATOM 7443 C CA . HIS B 1 447 ? 16.253 -2.510 35.991 1.00 38.61 445 HIS B CA 1
ATOM 7444 C C . HIS B 1 447 ? 17.605 -1.891 35.620 1.00 40.70 445 HIS B C 1
ATOM 7445 O O . HIS B 1 447 ? 18.244 -2.279 34.636 1.00 41.88 445 HIS B O 1
ATOM 7452 N N . ARG B 1 448 ? 18.020 -0.919 36.426 1.00 36.86 446 ARG B N 1
ATOM 7453 C CA . ARG B 1 448 ? 19.300 -0.242 36.269 1.00 43.17 446 ARG B CA 1
ATOM 7454 C C . ARG B 1 448 ? 20.339 -0.955 37.111 1.00 37.89 446 ARG B C 1
ATOM 7455 O O . ARG B 1 448 ? 21.538 -0.694 36.994 1.00 45.22 446 ARG B O 1
ATOM 7463 N N . MET B 1 449 ? 19.858 -1.841 37.976 1.00 35.21 447 MET B N 1
ATOM 7464 C CA . MET B 1 449 ? 20.713 -2.736 38.730 1.00 37.20 447 MET B CA 1
ATOM 7465 C C . MET B 1 449 ? 19.972 -4.025 39.083 1.00 37.68 447 MET B C 1
ATOM 7466 O O . MET B 1 449 ? 18.743 -4.047 39.200 1.00 49.12 447 MET B O 1
ATOM 7471 N N . ASP B 1 450 ? 20.732 -5.105 39.214 1.00 40.35 448 ASP B N 1
ATOM 7472 C CA . ASP B 1 450 ? 20.185 -6.389 39.602 1.00 36.90 448 ASP B CA 1
ATOM 7473 C C . ASP B 1 450 ? 19.991 -6.419 41.110 1.00 41.82 448 ASP B C 1
ATOM 7474 O O . ASP B 1 450 ? 20.719 -5.752 41.843 1.00 47.99 448 ASP B O 1
ATOM 7479 N N . LEU B 1 451 ? 19.012 -7.191 41.571 1.00 43.24 449 LEU B N 1
ATOM 7480 C CA . LEU B 1 451 ? 18.731 -7.294 42.999 1.00 42.75 449 LEU B CA 1
ATOM 7481 C C . LEU B 1 451 ? 19.965 -7.748 43.774 1.00 39.99 449 LEU B C 1
ATOM 7482 O O . LEU B 1 451 ? 20.267 -7.223 44.845 1.00 45.02 449 LEU B O 1
ATOM 7487 N N . VAL B 1 452 ? 20.673 -8.727 43.221 1.00 41.84 450 VAL B N 1
ATOM 7488 C CA . VAL B 1 452 ? 21.869 -9.278 43.857 1.00 44.39 450 VAL B CA 1
ATOM 7489 C C . VAL B 1 452 ? 22.872 -8.168 44.207 1.00 45.14 450 VAL B C 1
ATOM 7490 O O . VAL B 1 452 ? 23.444 -8.165 45.301 1.00 55.79 450 VAL B O 1
ATOM 7494 N N . GLU B 1 453 ? 23.042 -7.218 43.287 1.00 43.41 451 GLU B N 1
ATOM 7495 C CA . GLU B 1 453 ? 23.920 -6.063 43.482 1.00 40.18 451 GLU B CA 1
ATOM 7496 C C . GLU B 1 453 ? 23.409 -5.130 44.581 1.00 42.75 451 GLU B C 1
ATOM 7497 O O . GLU B 1 453 ? 24.191 -4.659 45.406 1.00 53.18 451 GLU B O 1
ATOM 7503 N N . ALA B 1 454 ? 22.101 -4.882 44.594 1.00 42.73 452 ALA B N 1
ATOM 7504 C CA . ALA B 1 454 ? 21.472 -4.020 45.603 1.00 39.21 452 ALA B CA 1
ATOM 7505 C C . ALA B 1 454 ? 21.566 -4.565 47.025 1.00 37.74 452 ALA B C 1
ATOM 7506 O O . ALA B 1 454 ? 21.776 -3.803 47.973 1.00 48.22 452 ALA B O 1
ATOM 7508 N N . GLU B 1 455 ? 21.407 -5.881 47.163 1.00 41.61 453 GLU B N 1
ATOM 7509 C CA . GLU B 1 455 ? 21.522 -6.559 48.453 1.00 41.42 453 GLU B CA 1
ATOM 7510 C C . GLU B 1 455 ? 22.949 -6.502 49.000 1.00 42.93 453 GLU B C 1
ATOM 7511 O O . GLU B 1 455 ? 23.146 -6.422 50.214 1.00 44.86 453 GLU B O 1
ATOM 7517 N N . GLU B 1 456 ? 23.931 -6.557 48.098 1.00 38.52 454 GLU B N 1
ATOM 7518 C CA . GLU B 1 456 ? 25.340 -6.364 48.448 1.00 48.78 454 GLU B CA 1
ATOM 7519 C C . GLU B 1 456 ? 25.596 -4.915 48.844 1.00 45.75 454 GLU B C 1
ATOM 7520 O O . GLU B 1 456 ? 26.222 -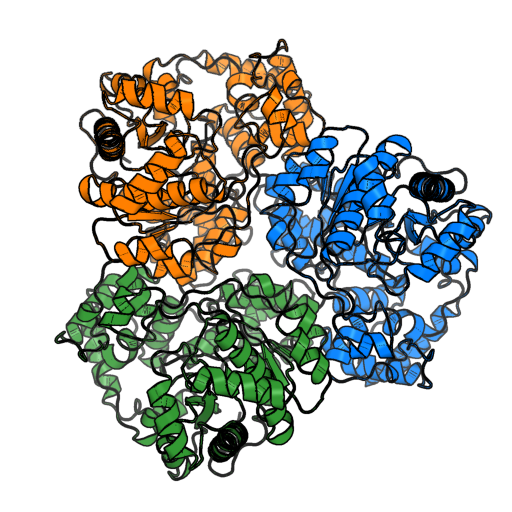4.656 49.867 1.00 45.05 454 GLU B O 1
ATOM 7526 N N . LEU B 1 457 ? 25.090 -3.984 48.033 1.00 43.13 455 LEU B N 1
ATOM 7527 C CA . LEU B 1 457 ? 25.332 -2.553 48.217 1.00 39.62 455 LEU B CA 1
ATOM 7528 C C . LEU B 1 457 ? 24.751 -1.962 49.480 1.00 35.70 455 LEU B C 1
ATOM 7529 O O . LEU B 1 457 ? 25.399 -1.145 50.119 1.00 50.21 455 LEU B O 1
ATOM 7534 N N . ILE B 1 458 ? 23.542 -2.377 49.840 1.00 34.90 456 ILE B N 1
ATOM 7535 C CA . ILE B 1 458 ? 22.895 -1.854 51.039 1.00 32.04 456 ILE B CA 1
ATOM 7536 C C . ILE B 1 458 ? 23.706 -2.164 52.314 1.00 28.86 456 ILE B C 1
ATOM 7537 O O . ILE B 1 458 ? 23.859 -1.300 53.176 1.00 37.70 456 ILE B O 1
ATOM 7542 N N . VAL B 1 459 ? 24.269 -3.369 52.387 1.00 32.57 457 VAL B N 1
ATOM 7543 C CA . VAL B 1 459 ? 25.075 -3.805 53.528 1.00 34.56 457 VAL B CA 1
ATOM 7544 C C . VAL B 1 459 ? 26.439 -3.101 53.543 1.00 38.57 457 VAL B C 1
ATOM 7545 O O . VAL B 1 459 ? 26.941 -2.735 54.612 1.00 48.57 457 VAL B O 1
ATOM 7549 N N . ASP B 1 460 ? 27.013 -2.893 52.357 1.00 34.99 458 ASP B N 1
ATOM 7550 C CA . ASP B 1 460 ? 28.283 -2.178 52.208 1.00 42.89 458 ASP B CA 1
ATOM 7551 C C . ASP B 1 460 ? 28.134 -0.732 52.657 1.00 45.82 458 ASP B C 1
ATOM 7552 O O . ASP B 1 460 ? 28.843 -0.282 53.563 1.00 43.72 458 ASP B O 1
ATOM 7557 N N . LEU B 1 461 ? 27.177 -0.037 52.042 1.00 40.30 459 LEU B N 1
ATOM 7558 C CA . LEU B 1 461 ? 26.836 1.353 52.363 1.00 39.29 459 LEU B CA 1
ATOM 7559 C C . LEU B 1 461 ? 26.581 1.601 53.851 1.00 40.93 459 LEU B C 1
ATOM 7560 O O . LEU B 1 461 ? 26.986 2.633 54.392 1.00 42.86 459 LEU B O 1
ATOM 7565 N N . THR B 1 462 ? 25.926 0.643 54.504 1.00 32.64 460 THR B N 1
ATOM 7566 C CA . THR B 1 462 ? 25.569 0.756 55.914 1.00 31.98 460 THR B CA 1
ATOM 7567 C C . THR B 1 462 ? 26.748 0.477 56.845 1.00 30.45 460 THR B C 1
ATOM 7568 O O . THR B 1 462 ? 26.978 1.221 57.804 1.00 44.12 460 THR B O 1
ATOM 7572 N N . TYR B 1 463 ? 27.505 -0.576 56.552 1.00 31.09 461 TYR B N 1
ATOM 7573 C CA . TYR B 1 463 ? 28.426 -1.128 57.539 1.00 40.81 461 TYR B CA 1
ATOM 7574 C C . TYR B 1 463 ? 29.879 -1.238 57.062 1.00 37.95 461 TYR B C 1
ATOM 7575 O O . TYR B 1 463 ? 30.782 -0.723 57.722 1.00 42.25 461 TYR B O 1
ATOM 7584 N N . ASN B 1 464 ? 30.099 -1.911 55.935 1.00 40.67 462 ASN B N 1
ATOM 7585 C CA . ASN B 1 464 ? 31.457 -2.243 55.477 1.00 42.52 462 ASN B CA 1
ATOM 7586 C C . ASN B 1 464 ? 32.237 -1.054 54.933 1.00 37.72 462 ASN B C 1
ATOM 7587 O O . ASN B 1 464 ? 33.420 -0.895 55.233 1.00 43.84 462 ASN B O 1
ATOM 7592 N N . LEU B 1 465 ? 31.566 -0.234 54.127 1.00 39.29 463 LEU B N 1
ATOM 7593 C CA . LEU B 1 465 ? 32.166 0.968 53.537 1.00 41.32 463 LEU B CA 1
ATOM 7594 C C . LEU B 1 465 ? 32.513 2.103 54.517 1.00 38.40 463 LEU B C 1
ATOM 7595 O O . LEU B 1 465 ? 33.580 2.694 54.365 1.00 48.93 463 LEU B O 1
ATOM 7600 N N . PRO B 1 466 ? 31.628 2.432 55.499 1.00 36.79 464 PRO B N 1
ATOM 7601 C CA . PRO B 1 466 ? 32.072 3.340 56.578 1.00 30.44 464 PRO B CA 1
ATOM 7602 C C . PRO B 1 466 ? 33.279 2.832 57.388 1.00 35.45 464 PRO B C 1
ATOM 7603 O O . PRO B 1 466 ? 34.130 3.627 57.789 1.00 41.34 464 PRO B O 1
ATOM 7607 N N . LYS B 1 467 ? 33.339 1.525 57.622 1.00 36.04 465 LYS B N 1
ATOM 7608 C CA . LYS B 1 467 ? 34.459 0.900 58.315 1.00 35.12 465 LYS B CA 1
ATOM 7609 C C . LYS B 1 467 ? 35.784 0.987 57.548 1.00 35.38 465 LYS B C 1
ATOM 7610 O O . LYS B 1 467 ? 36.791 1.396 58.116 1.00 36.73 465 LYS B O 1
ATOM 7616 N N . LYS B 1 468 ? 35.782 0.606 56.271 1.00 34.56 466 LYS B N 1
ATOM 7617 C CA . LYS B 1 468 ? 36.995 0.681 55.451 1.00 47.80 466 LYS B CA 1
ATOM 7618 C C . LYS B 1 468 ? 37.528 2.103 55.333 1.00 49.51 466 LYS B C 1
ATOM 7619 O O . LYS B 1 468 ? 38.721 2.335 55.532 1.00 54.22 466 LYS B O 1
ATOM 7625 N N . ALA B 1 469 ? 36.625 3.041 55.050 1.00 54.60 467 ALA B N 1
ATOM 7626 C CA . ALA B 1 469 ? 36.978 4.435 54.784 1.00 49.09 467 ALA B CA 1
ATOM 7627 C C . ALA B 1 469 ? 37.572 5.138 55.995 1.00 46.65 467 ALA B C 1
ATOM 7628 O O . ALA B 1 469 ? 38.498 5.941 55.857 1.00 46.69 467 ALA B O 1
ATOM 7630 N N . TYR B 1 470 ? 37.042 4.818 57.172 1.00 42.73 468 TYR B N 1
ATOM 7631 C CA . TYR B 1 470 ? 37.507 5.403 58.425 1.00 29.81 468 TYR B CA 1
ATOM 7632 C C . TYR B 1 470 ? 38.468 4.494 59.183 1.00 40.54 468 TYR B C 1
ATOM 7633 O O . TYR B 1 470 ? 38.691 4.696 60.369 1.00 40.85 468 TYR B O 1
ATOM 7642 N N . LYS B 1 471 ? 39.016 3.495 58.488 1.00 42.54 469 LYS B N 1
ATOM 7643 C CA . LYS B 1 471 ? 40.037 2.578 59.022 1.00 40.59 469 LYS B CA 1
ATOM 7644 C C . LYS B 1 471 ? 39.665 1.978 60.389 1.00 45.48 469 LYS B C 1
ATOM 7645 O O . LYS B 1 471 ? 40.486 1.897 61.307 1.00 49.09 469 LYS B O 1
ATOM 7651 N N . LEU B 1 472 ? 38.406 1.560 60.494 1.00 47.70 470 LEU B N 1
ATOM 7652 C CA . LEU B 1 472 ? 37.820 1.056 61.730 1.00 50.45 470 LEU B CA 1
ATOM 7653 C C . LEU B 1 472 ? 37.897 -0.468 61.852 1.00 59.89 470 LEU B C 1
ATOM 7654 O O . LEU B 1 472 ? 37.288 -1.058 62.752 1.00 62.61 470 LEU B O 1
ATOM 7659 N N . ASP B 1 473 ? 38.666 -1.091 60.959 1.00 69.53 471 ASP B N 1
ATOM 7660 C CA . ASP B 1 473 ? 38.766 -2.548 60.873 1.00 79.87 471 ASP B CA 1
ATOM 7661 C C . ASP B 1 473 ? 39.594 -3.194 61.987 1.00 82.97 471 ASP B C 1
ATOM 7662 O O . ASP B 1 473 ? 39.467 -4.395 62.236 1.00 87.24 471 ASP B O 1
ATOM 7667 N N . GLN B 1 474 ? 40.437 -2.405 62.648 1.00 85.27 472 GLN B N 1
ATOM 7668 C CA . GLN B 1 474 ? 41.153 -2.875 63.830 1.00 86.92 472 GLN B CA 1
ATOM 7669 C C . GLN B 1 474 ? 40.510 -2.301 65.084 1.00 83.68 472 GLN B C 1
ATOM 7670 O O . GLN B 1 474 ? 40.731 -1.136 65.421 1.00 89.82 472 GLN B O 1
ATOM 7676 N N . ARG B 1 475 ? 39.696 -3.114 65.757 1.00 76.82 473 ARG B N 1
ATOM 7677 C CA . ARG B 1 475 ? 39.182 -2.762 67.077 1.00 72.08 473 ARG B CA 1
ATOM 7678 C C . ARG B 1 475 ? 40.332 -2.813 68.072 1.00 73.32 473 ARG B C 1
ATOM 7679 O O . ARG B 1 475 ? 41.149 -3.738 68.027 1.00 74.02 473 ARG B O 1
ATOM 7687 N N . PRO B 1 476 ? 40.414 -1.812 68.965 1.00 70.16 474 PRO B N 1
ATOM 7688 C CA . PRO B 1 476 ? 41.414 -1.901 70.015 1.00 68.41 474 PRO B CA 1
ATOM 7689 C C . PRO B 1 476 ? 40.962 -2.841 71.134 1.00 69.65 474 PRO B C 1
ATOM 7690 O O . PRO B 1 476 ? 39.774 -3.165 71.232 1.00 73.60 474 PRO B O 1
ATOM 7694 N N . ASP B 1 477 ? 41.913 -3.264 71.964 1.00 73.32 475 ASP B N 1
ATOM 7695 C CA . ASP B 1 477 ? 41.670 -4.230 73.038 1.00 74.19 475 ASP B CA 1
ATOM 7696 C C . ASP B 1 477 ? 40.777 -3.685 74.151 1.00 66.00 475 ASP B C 1
ATOM 7697 O O . ASP B 1 477 ? 40.109 -4.455 74.843 1.00 64.90 475 ASP B O 1
ATOM 7702 N N . TRP B 1 478 ? 40.768 -2.361 74.311 1.00 58.63 476 TRP B N 1
ATOM 7703 C CA . TRP B 1 478 ? 40.020 -1.704 75.387 1.00 50.31 476 TRP B CA 1
ATOM 7704 C C . TRP B 1 478 ? 38.510 -1.633 75.161 1.00 46.39 476 TRP B C 1
ATOM 7705 O O . TRP B 1 478 ? 37.749 -1.351 76.093 1.00 46.60 476 TRP B O 1
ATOM 7716 N N . ALA B 1 479 ? 38.092 -1.874 73.921 1.00 49.20 477 ALA B N 1
ATOM 7717 C CA . ALA B 1 479 ? 36.680 -1.906 73.553 1.00 49.88 477 ALA B CA 1
ATOM 7718 C C . ALA B 1 479 ? 36.167 -3.347 73.442 1.00 55.84 477 ALA B C 1
ATOM 7719 O O . ALA B 1 479 ? 36.939 -4.304 73.564 1.00 59.48 477 ALA B O 1
ATOM 7721 N N . ARG B 1 480 ? 34.865 -3.495 73.206 1.00 55.42 478 ARG B N 1
ATOM 7722 C CA . ARG B 1 480 ? 34.266 -4.798 72.919 1.00 60.23 478 ARG B CA 1
ATOM 7723 C C . ARG B 1 480 ? 34.739 -5.326 71.567 1.00 68.16 478 ARG B C 1
ATOM 7724 O O . ARG B 1 480 ? 35.167 -4.544 70.711 1.00 75.65 478 ARG B O 1
ATOM 7732 N N . PRO B 1 481 ? 34.688 -6.659 71.371 1.00 68.36 479 PRO B N 1
ATOM 7733 C CA . PRO B 1 481 ? 34.742 -7.147 69.993 1.00 68.79 479 PRO B CA 1
ATOM 7734 C C . PRO B 1 481 ? 33.456 -6.800 69.225 1.00 69.59 479 PRO B C 1
ATOM 7735 O O . PRO B 1 481 ? 32.405 -6.555 69.833 1.00 53.44 479 PRO B O 1
ATOM 7739 N N . ALA B 1 482 ? 33.556 -6.769 67.899 1.00 77.78 480 ALA B N 1
ATOM 7740 C CA . ALA B 1 482 ? 32.433 -6.406 67.043 1.00 85.88 480 ALA B CA 1
ATOM 7741 C C . ALA B 1 482 ? 31.615 -7.630 66.631 1.00 94.60 480 ALA B C 1
ATOM 7742 O O . ALA B 1 482 ? 32.110 -8.507 65.918 1.00 98.52 480 ALA B O 1
ATOM 7744 N N . THR B 1 483 ? 30.369 -7.690 67.101 1.00 101.68 481 THR B N 1
ATOM 7745 C CA . THR B 1 483 ? 29.423 -8.741 66.702 1.00 106.85 481 THR B CA 1
ATOM 7746 C C . THR B 1 483 ? 28.131 -8.130 66.162 1.00 110.10 481 THR B C 1
ATOM 7747 O O . THR B 1 483 ? 27.753 -7.017 66.540 1.00 108.08 481 THR B O 1
ATOM 7751 N N . LEU B 1 484 ? 27.454 -8.872 65.287 1.00 113.67 482 LEU B N 1
ATOM 7752 C CA . LEU B 1 484 ? 26.207 -8.416 64.676 1.00 111.92 482 LEU B CA 1
ATOM 7753 C C . LEU B 1 484 ? 25.008 -8.722 65.573 1.00 108.79 482 LEU B C 1
ATOM 7754 O O . LEU B 1 484 ? 24.463 -7.828 66.224 1.00 103.74 482 LEU B O 1
ATOM 7759 N N . ARG C 1 5 ? 26.559 -16.427 37.541 1.00 52.13 3 ARG C N 1
ATOM 7760 C CA . ARG C 1 5 ? 25.455 -15.418 37.646 1.00 55.92 3 ARG C CA 1
ATOM 7761 C C . ARG C 1 5 ? 24.998 -14.932 36.263 1.00 48.56 3 ARG C C 1
ATOM 7762 O O . ARG C 1 5 ? 25.830 -14.519 35.454 1.00 55.04 3 ARG C O 1
ATOM 7770 N N . PRO C 1 6 ? 23.676 -14.991 35.983 1.00 50.52 4 PRO C N 1
ATOM 7771 C CA . PRO C 1 6 ? 23.140 -14.608 34.669 1.00 48.51 4 PRO C CA 1
ATOM 7772 C C . PRO C 1 6 ? 23.214 -13.114 34.335 1.00 50.16 4 PRO C C 1
ATOM 7773 O O . PRO C 1 6 ? 23.236 -12.267 35.232 1.00 50.89 4 PRO C O 1
ATOM 7777 N N . LEU C 1 7 ? 23.252 -12.818 33.038 1.00 47.49 5 LEU C N 1
ATOM 7778 C CA . LEU C 1 7 ? 23.171 -11.456 32.538 1.00 51.25 5 LEU C CA 1
ATOM 7779 C C . LEU C 1 7 ? 21.722 -11.196 32.148 1.00 53.52 5 LEU C C 1
ATOM 7780 O O . LEU C 1 7 ? 21.294 -11.550 31.046 1.00 59.77 5 LEU C O 1
ATOM 7785 N N . SER C 1 8 ? 20.980 -10.580 33.064 1.00 60.66 6 SER C N 1
ATOM 7786 C CA A SER C 1 8 ? 19.574 -10.252 32.846 0.50 62.90 6 SER C CA 1
ATOM 7787 C CA B SER C 1 8 ? 19.578 -10.256 32.838 0.50 60.54 6 SER C CA 1
ATOM 7788 C C . SER C 1 8 ? 19.437 -8.809 32.373 1.00 61.94 6 SER C C 1
ATOM 7789 O O . SER C 1 8 ? 19.651 -7.872 33.147 1.00 70.83 6 SER C O 1
ATOM 7794 N N . PHE C 1 9 ? 19.086 -8.634 31.103 1.00 50.63 7 PHE C N 1
ATOM 7795 C CA . PHE C 1 9 ? 18.970 -7.301 30.527 1.00 46.93 7 PHE C CA 1
ATOM 7796 C C . PHE C 1 9 ? 17.539 -7.022 30.082 1.00 43.96 7 PHE C C 1
ATOM 7797 O O . PHE C 1 9 ? 17.158 -7.316 28.951 1.00 45.81 7 PHE C O 1
ATOM 7805 N N . HIS C 1 10 ? 16.769 -6.432 30.993 1.00 44.37 8 HIS C N 1
ATOM 7806 C CA . HIS C 1 10 ? 15.310 -6.377 30.909 1.00 37.69 8 HIS C CA 1
ATOM 7807 C C . HIS C 1 10 ? 14.816 -5.453 29.811 1.00 38.95 8 HIS C C 1
ATOM 7808 O O . HIS C 1 10 ? 15.288 -4.329 29.675 1.00 52.34 8 HIS C O 1
ATOM 7815 N N . GLU C 1 11 ? 13.841 -5.941 29.049 1.00 45.54 9 GLU C N 1
ATOM 7816 C CA . GLU C 1 11 ? 13.292 -5.243 27.882 1.00 43.61 9 GLU C CA 1
ATOM 7817 C C . GLU C 1 11 ? 12.605 -3.910 28.194 1.00 45.18 9 GLU C C 1
ATOM 7818 O O . GLU C 1 11 ? 12.352 -3.108 27.282 1.00 40.53 9 GLU C O 1
ATOM 7824 N N . ASP C 1 12 ? 12.302 -3.675 29.468 1.00 38.05 10 ASP C N 1
ATOM 7825 C CA A ASP C 1 12 ? 11.647 -2.460 29.929 0.50 38.42 10 ASP C CA 1
ATOM 7826 C CA B ASP C 1 12 ? 11.698 -2.400 29.837 0.50 41.09 10 ASP C CA 1
ATOM 7827 C C . ASP C 1 12 ? 12.517 -1.633 30.879 1.00 36.72 10 ASP C C 1
ATOM 7828 O O . ASP C 1 12 ? 11.988 -0.926 31.744 1.00 44.02 10 ASP C O 1
ATOM 7837 N N . ARG C 1 13 ? 13.836 -1.750 30.736 1.00 39.48 11 ARG C N 1
ATOM 7838 C CA . ARG C 1 13 ? 14.802 -1.000 31.541 1.00 39.94 11 ARG C CA 1
ATOM 7839 C C . ARG C 1 13 ? 14.653 0.505 31.313 1.00 39.79 11 ARG C C 1
ATOM 7840 O O . ARG C 1 13 ? 14.246 0.935 30.231 1.00 50.06 11 ARG C O 1
ATOM 7848 N N . LEU C 1 14 ? 14.954 1.284 32.354 1.00 36.71 12 LEU C N 1
ATOM 7849 C CA . LEU C 1 14 ? 14.899 2.767 32.354 1.00 36.65 12 LEU C CA 1
ATOM 7850 C C . LEU C 1 14 ? 13.496 3.398 32.321 1.00 38.00 12 LEU C C 1
ATOM 7851 O O . LEU C 1 14 ? 13.365 4.613 32.500 1.00 41.02 12 LEU C O 1
ATOM 7856 N N . PHE C 1 15 ? 12.459 2.592 32.097 1.00 37.94 13 PHE C N 1
ATOM 7857 C CA . PHE C 1 15 ? 11.082 3.074 32.208 1.00 31.48 13 PHE C CA 1
ATOM 7858 C C . PHE C 1 15 ? 10.722 3.130 33.686 1.00 33.49 13 PHE C C 1
ATOM 7859 O O . PHE C 1 15 ? 11.223 2.304 34.456 1.00 40.40 13 PHE C O 1
ATOM 7867 N N . PRO C 1 16 ? 9.860 4.093 34.095 1.00 30.64 14 PRO C N 1
ATOM 7868 C CA . PRO C 1 16 ? 9.465 4.206 35.505 1.00 37.78 14 PRO C CA 1
ATOM 7869 C C . PRO C 1 16 ? 8.688 2.981 35.973 1.00 38.97 14 PRO C C 1
ATOM 7870 O O . PRO C 1 16 ? 8.070 2.299 35.159 1.00 46.68 14 PRO C O 1
ATOM 7874 N N . SER C 1 17 ? 8.740 2.698 37.271 1.00 41.81 15 SER C N 1
ATOM 7875 C CA . SER C 1 17 ? 8.119 1.496 37.819 1.00 38.25 15 SER C CA 1
ATOM 7876 C C . SER C 1 17 ? 6.597 1.554 37.757 1.00 42.06 15 SER C C 1
ATOM 7877 O O . SER C 1 17 ? 5.947 0.531 37.546 1.00 46.56 15 SER C O 1
ATOM 7880 N N . ASP C 1 18 ? 6.052 2.755 37.939 1.00 39.60 16 ASP C N 1
ATOM 7881 C CA . ASP C 1 18 ? 4.626 3.004 37.836 1.00 39.11 16 ASP C CA 1
ATOM 7882 C C . ASP C 1 18 ? 4.101 2.416 36.540 1.00 44.28 16 ASP C C 1
ATOM 7883 O O . ASP C 1 18 ? 4.533 2.833 35.462 1.00 46.84 16 ASP C O 1
ATOM 7888 N N . PRO C 1 19 ? 3.189 1.425 36.646 1.00 42.65 17 PRO C N 1
ATOM 7889 C CA . PRO C 1 19 ? 2.773 0.617 35.500 1.00 37.97 17 PRO C CA 1
ATOM 7890 C C . PRO C 1 19 ? 2.004 1.421 34.452 1.00 42.98 17 PRO C C 1
ATOM 7891 O O . PRO C 1 19 ? 2.197 1.198 33.250 1.00 36.83 17 PRO C O 1
ATOM 7895 N N . ALA C 1 20 ? 1.167 2.354 34.913 1.00 33.86 18 ALA C N 1
ATOM 7896 C CA . ALA C 1 20 ? 0.481 3.306 34.037 1.00 37.13 18 ALA C CA 1
ATOM 7897 C C . ALA C 1 20 ? 1.471 4.098 33.175 1.00 35.56 18 ALA C C 1
ATOM 7898 O O . ALA C 1 20 ? 1.311 4.165 31.963 1.00 47.03 18 ALA C O 1
ATOM 7900 N N . THR C 1 21 ? 2.498 4.666 33.813 1.00 40.36 19 THR C N 1
ATOM 7901 C CA . THR C 1 21 ? 3.566 5.411 33.131 1.00 37.87 19 THR C CA 1
ATOM 7902 C C . THR C 1 21 ? 4.461 4.507 32.264 1.00 37.75 19 THR C C 1
ATOM 7903 O O . THR C 1 21 ? 4.850 4.883 31.154 1.00 40.72 19 THR C O 1
ATOM 7907 N N . ARG C 1 22 ? 4.773 3.316 32.770 1.00 33.29 20 ARG C N 1
ATOM 7908 C CA . ARG C 1 22 ? 5.605 2.355 32.039 1.00 37.06 20 ARG C CA 1
ATOM 7909 C C . ARG C 1 22 ? 4.947 1.867 30.745 1.00 42.20 20 ARG C C 1
ATOM 7910 O O . ARG C 1 22 ? 5.626 1.686 29.727 1.00 46.76 20 ARG C O 1
ATOM 7918 N N . SER C 1 23 ? 3.631 1.659 30.794 1.00 37.94 21 SER C N 1
ATOM 7919 C CA . SER C 1 23 ? 2.858 1.262 29.620 1.00 43.41 21 SER C CA 1
ATOM 7920 C C . SER C 1 23 ? 2.849 2.337 28.530 1.00 43.10 21 SER C C 1
ATOM 7921 O O . SER C 1 23 ? 2.986 2.009 27.347 1.00 51.84 21 SER C O 1
ATOM 7924 N N . TYR C 1 24 ? 2.691 3.605 28.922 1.00 34.81 22 TYR C N 1
ATOM 7925 C CA . TYR C 1 24 ? 2.813 4.722 27.969 1.00 31.90 22 TYR C CA 1
ATOM 7926 C C . TYR C 1 24 ? 4.225 4.816 27.380 1.00 39.99 22 TYR C C 1
ATOM 7927 O O . TYR C 1 24 ? 4.377 5.031 26.176 1.00 43.41 22 TYR C O 1
ATOM 7936 N N . ALA C 1 25 ? 5.239 4.640 28.234 1.00 33.44 23 ALA C N 1
ATOM 7937 C CA . ALA C 1 25 ? 6.653 4.721 27.846 1.00 28.45 23 ALA C CA 1
ATOM 7938 C C . ALA C 1 25 ? 7.039 3.677 26.815 1.00 30.09 23 ALA C C 1
ATOM 7939 O O . ALA C 1 25 ? 7.632 4.007 25.784 1.00 45.41 23 ALA C O 1
ATOM 7941 N N . ARG C 1 26 ? 6.686 2.426 27.100 1.00 35.39 24 ARG C N 1
ATOM 7942 C CA . ARG C 1 26 ? 6.957 1.291 26.221 1.00 31.69 24 ARG C CA 1
ATOM 7943 C C . ARG C 1 26 ? 6.357 1.467 24.825 1.00 36.74 24 ARG C C 1
ATOM 7944 O O . ARG C 1 26 ? 6.976 1.075 23.832 1.00 38.85 24 ARG C O 1
ATOM 7952 N N . GLY C 1 27 ? 5.163 2.059 24.761 1.00 34.49 25 GLY C N 1
ATOM 7953 C CA . GLY C 1 27 ? 4.501 2.349 23.493 1.00 35.98 25 GLY C CA 1
ATOM 7954 C C . GLY C 1 27 ? 5.175 3.452 22.698 1.00 44.05 25 GLY C C 1
ATOM 7955 O O . GLY C 1 27 ? 5.228 3.394 21.463 1.00 53.26 25 GLY C O 1
ATOM 7956 N N . LEU C 1 28 ? 5.682 4.461 23.407 1.00 43.74 26 LEU C N 1
ATOM 7957 C CA . LEU C 1 28 ? 6.437 5.561 22.791 1.00 34.78 26 LEU C CA 1
ATOM 7958 C C . LEU C 1 28 ? 7.794 5.098 22.286 1.00 23.76 26 LEU C C 1
ATOM 7959 O O . LEU C 1 28 ? 8.212 5.464 21.194 1.00 45.16 26 LEU C O 1
ATOM 7964 N N . TYR C 1 29 ? 8.469 4.289 23.090 1.00 30.58 27 TYR C N 1
ATOM 7965 C CA . TYR C 1 29 ? 9.745 3.702 22.718 1.00 34.98 27 TYR C CA 1
ATOM 7966 C C . TYR C 1 29 ? 9.625 2.719 21.552 1.00 40.80 27 TYR C C 1
ATOM 7967 O O . TYR C 1 29 ? 10.541 2.612 20.737 1.00 45.39 27 TYR C O 1
ATOM 7976 N N . ALA C 1 30 ? 8.491 2.022 21.473 1.00 46.43 28 ALA C N 1
ATOM 7977 C CA . ALA C 1 30 ? 8.186 1.121 20.357 1.00 38.38 28 ALA C CA 1
ATOM 7978 C C . ALA C 1 30 ? 8.227 1.846 19.018 1.00 29.58 28 ALA C C 1
ATOM 7979 O O . ALA C 1 30 ? 8.740 1.312 18.034 1.00 43.82 28 ALA C O 1
ATOM 7981 N N . LEU C 1 31 ? 7.715 3.077 19.008 1.00 27.97 29 LEU C N 1
ATOM 7982 C CA . LEU C 1 31 ? 7.651 3.928 17.818 1.00 36.09 29 LEU C CA 1
ATOM 7983 C C . LEU C 1 31 ? 9.017 4.409 17.319 1.00 39.86 29 LEU C C 1
ATOM 7984 O O . LEU C 1 31 ? 9.118 5.009 16.246 1.00 40.46 29 LEU C O 1
ATOM 7989 N N . VAL C 1 32 ? 10.063 4.105 18.078 1.00 40.08 30 VAL C N 1
ATOM 7990 C CA . VAL C 1 32 ? 11.306 4.845 17.989 1.00 39.30 30 VAL C CA 1
ATOM 7991 C C . VAL C 1 32 ? 12.566 3.973 18.102 1.00 39.84 30 VAL C C 1
ATOM 7992 O O . VAL C 1 32 ? 13.646 4.383 17.675 1.00 39.94 30 VAL C O 1
ATOM 7996 N N . LYS C 1 33 ? 12.401 2.756 18.618 1.00 41.37 31 LYS C N 1
ATOM 7997 C CA . LYS C 1 33 ? 13.519 1.850 18.921 1.00 42.12 31 LYS C CA 1
ATOM 7998 C C . LYS C 1 33 ? 14.334 1.346 17.733 1.00 49.30 31 LYS C C 1
ATOM 7999 O O . LYS C 1 33 ? 15.508 1.001 17.894 1.00 41.57 31 LYS C O 1
ATOM 8005 N N . ASP C 1 34 ? 13.708 1.292 16.559 1.00 55.07 32 ASP C N 1
ATOM 8006 C CA . ASP C 1 34 ? 14.336 0.737 15.362 1.00 54.05 32 ASP C CA 1
ATOM 8007 C C . ASP C 1 34 ? 14.609 1.792 14.287 1.00 50.27 32 ASP C C 1
ATOM 8008 O O . ASP C 1 34 ? 15.109 1.467 13.209 1.00 53.71 32 ASP C O 1
ATOM 8013 N N . LEU C 1 35 ? 14.274 3.047 14.588 1.00 49.73 33 LEU C N 1
ATOM 8014 C CA . LEU C 1 35 ? 14.661 4.191 13.759 1.00 45.16 33 LEU C CA 1
ATOM 8015 C C . LEU C 1 35 ? 16.184 4.308 13.699 1.00 40.18 33 LEU C C 1
ATOM 8016 O O . LEU C 1 35 ? 16.860 3.995 14.687 1.00 40.13 33 LEU C O 1
ATOM 8021 N N . PRO C 1 36 ? 16.733 4.751 12.545 1.00 41.73 34 PRO C N 1
ATOM 8022 C CA . PRO C 1 36 ? 18.189 4.840 12.393 1.00 41.33 34 PRO C CA 1
ATOM 8023 C C . PRO C 1 36 ? 18.855 5.806 13.377 1.00 44.68 34 PRO C C 1
ATOM 8024 O O . PRO C 1 36 ? 18.212 6.731 13.890 1.00 39.03 34 PRO C O 1
ATOM 8028 N N . ILE C 1 37 ? 20.135 5.570 13.639 1.00 43.77 35 ILE C N 1
ATOM 8029 C CA . ILE C 1 37 ? 20.911 6.416 14.533 1.00 39.31 35 ILE C CA 1
ATOM 8030 C C . ILE C 1 37 ? 21.473 7.608 13.775 1.00 42.02 35 ILE C C 1
ATOM 8031 O O . ILE C 1 37 ? 22.182 7.442 12.779 1.00 40.29 35 ILE C O 1
ATOM 8036 N N . ILE C 1 38 ? 21.137 8.806 14.246 1.00 49.54 36 ILE C N 1
ATOM 8037 C CA . ILE C 1 38 ? 21.805 10.028 13.800 1.00 46.97 36 ILE C CA 1
ATOM 8038 C C . ILE C 1 38 ? 22.794 10.470 14.873 1.00 44.76 36 ILE C C 1
ATOM 8039 O O . ILE C 1 38 ? 22.397 10.798 15.992 1.00 41.12 36 ILE C O 1
ATOM 8044 N N . SER C 1 39 ? 24.076 10.466 14.519 1.00 44.70 37 SER C N 1
ATOM 8045 C CA . SER C 1 39 ? 25.150 10.803 15.446 1.00 47.03 37 SER C CA 1
ATOM 8046 C C . SER C 1 39 ? 25.933 12.022 14.942 1.00 47.85 37 SER C C 1
ATOM 8047 O O . SER C 1 39 ? 26.979 11.872 14.305 1.00 47.28 37 SER C O 1
ATOM 8050 N N . PRO C 1 40 ? 25.433 13.236 15.239 1.00 46.92 38 PRO C N 1
ATOM 8051 C CA . PRO C 1 40 ? 25.964 14.455 14.628 1.00 44.62 38 PRO C CA 1
ATOM 8052 C C . PRO C 1 40 ? 27.147 15.100 15.359 1.00 43.78 38 PRO C C 1
ATOM 8053 O O . PRO C 1 40 ? 27.670 16.120 14.902 1.00 52.87 38 PRO C O 1
ATOM 8057 N N . HIS C 1 41 ? 27.566 14.507 16.471 1.00 41.99 39 HIS C N 1
ATOM 8058 C CA . HIS C 1 41 ? 28.767 14.929 17.177 1.00 44.18 39 HIS C CA 1
ATOM 8059 C C . HIS C 1 41 ? 29.408 13.723 17.838 1.00 43.30 39 HIS C C 1
ATOM 8060 O O . HIS C 1 41 ? 28.730 12.959 18.527 1.00 43.52 39 HIS C O 1
ATOM 8067 N N . GLY C 1 42 ? 30.710 13.554 17.625 1.00 38.68 40 GLY C N 1
ATOM 8068 C CA . GLY C 1 42 ? 31.434 12.412 18.175 1.00 38.83 40 GLY C CA 1
ATOM 8069 C C . GLY C 1 42 ? 32.918 12.395 17.854 1.00 42.88 40 GLY C C 1
ATOM 8070 O O . GLY C 1 42 ? 33.396 13.189 17.045 1.00 43.05 40 GLY C O 1
ATOM 8071 N N . HIS C 1 43 ? 33.641 11.471 18.484 1.00 33.92 41 HIS C N 1
ATOM 8072 C CA . HIS C 1 43 ? 35.098 11.412 18.380 1.00 49.60 41 HIS C CA 1
ATOM 8073 C C . HIS C 1 43 ? 35.627 10.037 17.961 1.00 49.62 41 HIS C C 1
ATOM 8074 O O . HIS C 1 43 ? 36.688 9.605 18.430 1.00 52.64 41 HIS C O 1
ATOM 8081 N N . THR C 1 44 ? 34.899 9.354 17.078 1.00 43.86 42 THR C N 1
ATOM 8082 C CA . THR C 1 44 ? 35.400 8.101 16.517 1.00 46.11 42 THR C CA 1
ATOM 8083 C C . THR C 1 44 ? 36.453 8.404 15.458 1.00 45.28 42 THR C C 1
ATOM 8084 O O . THR C 1 44 ? 36.507 9.508 14.910 1.00 48.40 42 THR C O 1
ATOM 8088 N N . ASP C 1 45 ? 37.299 7.416 15.202 1.00 45.69 43 ASP C N 1
ATOM 8089 C CA . ASP C 1 45 ? 38.397 7.534 14.261 1.00 42.90 43 ASP C CA 1
ATOM 8090 C C . ASP C 1 45 ? 37.859 7.224 12.871 1.00 45.20 43 ASP C C 1
ATOM 8091 O O . ASP C 1 45 ? 37.313 6.140 12.648 1.00 51.92 43 ASP C O 1
ATOM 8096 N N . PRO C 1 46 ? 37.991 8.177 11.926 1.00 50.88 44 PRO C N 1
ATOM 8097 C CA . PRO C 1 46 ? 37.517 7.912 10.563 1.00 50.72 44 PRO C CA 1
ATOM 8098 C C . PRO C 1 46 ? 38.399 6.899 9.816 1.00 53.20 44 PRO C C 1
ATOM 8099 O O . PRO C 1 46 ? 37.973 6.342 8.803 1.00 57.23 44 PRO C O 1
ATOM 8103 N N . SER C 1 47 ? 39.603 6.655 10.335 1.00 52.00 45 SER C N 1
ATOM 8104 C CA . SER C 1 47 ? 40.522 5.671 9.767 1.00 52.76 45 SER C CA 1
ATOM 8105 C C . SER C 1 47 ? 40.086 4.230 10.052 1.00 53.90 45 SER C C 1
ATOM 8106 O O . SER C 1 47 ? 40.645 3.286 9.490 1.00 60.47 45 SER C O 1
ATOM 8109 N N . TRP C 1 48 ? 39.103 4.066 10.935 1.00 52.45 46 TRP C N 1
ATOM 8110 C CA . TRP C 1 48 ? 38.485 2.765 11.163 1.00 45.67 46 TRP C CA 1
ATOM 8111 C C . TRP C 1 48 ? 37.665 2.333 9.953 1.00 46.46 46 TRP C C 1
ATOM 8112 O O . TRP C 1 48 ? 37.700 1.174 9.564 1.00 55.20 46 TRP C O 1
ATOM 8123 N N . PHE C 1 49 ? 36.944 3.278 9.356 1.00 47.32 47 PHE C N 1
ATOM 8124 C CA . PHE C 1 49 ? 36.056 2.986 8.241 1.00 51.03 47 PHE C CA 1
ATOM 8125 C C . PHE C 1 49 ? 36.761 3.167 6.905 1.00 61.58 47 PHE C C 1
ATOM 8126 O O . PHE C 1 49 ? 36.283 2.687 5.873 1.00 69.06 47 PHE C O 1
ATOM 8134 N N . ALA C 1 50 ? 37.895 3.866 6.930 1.00 61.51 48 ALA C N 1
ATOM 8135 C CA . ALA C 1 50 ? 38.675 4.123 5.724 1.00 57.90 48 ALA C CA 1
ATOM 8136 C C . ALA C 1 50 ? 39.457 2.882 5.311 1.00 58.87 48 ALA C C 1
ATOM 8137 O O . ALA C 1 50 ? 39.455 2.502 4.140 1.00 60.67 48 ALA C O 1
ATOM 8139 N N . THR C 1 51 ? 40.111 2.254 6.283 1.00 54.71 49 THR C N 1
ATOM 8140 C CA . THR C 1 51 ? 40.894 1.050 6.045 1.00 53.99 49 THR C CA 1
ATOM 8141 C C . THR C 1 51 ? 40.042 -0.204 6.184 1.00 54.90 49 THR C C 1
ATOM 8142 O O . THR C 1 51 ? 40.355 -1.238 5.588 1.00 60.19 49 THR C O 1
ATOM 8146 N N . ASN C 1 52 ? 38.969 -0.091 6.973 1.00 52.00 50 ASN C N 1
ATOM 8147 C CA . ASN C 1 52 ? 38.102 -1.209 7.379 1.00 44.54 50 ASN C CA 1
ATOM 8148 C C . ASN C 1 52 ? 38.856 -2.384 8.012 1.00 49.24 50 ASN C C 1
ATOM 8149 O O . ASN C 1 52 ? 38.493 -3.544 7.837 1.00 53.54 50 ASN C O 1
ATOM 8154 N N . ALA C 1 53 ? 39.916 -2.059 8.745 1.00 53.79 51 ALA C N 1
ATOM 8155 C CA . ALA C 1 53 ? 40.729 -3.049 9.430 1.00 56.41 51 ALA C CA 1
ATOM 8156 C C . ALA C 1 53 ? 40.003 -3.512 10.690 1.00 61.00 51 ALA C C 1
ATOM 8157 O O . ALA C 1 53 ? 39.307 -2.715 11.327 1.00 64.12 51 ALA C O 1
ATOM 8159 N N . PRO C 1 54 ? 40.144 -4.804 11.046 1.00 60.77 52 PRO C N 1
ATOM 8160 C CA . PRO C 1 54 ? 39.563 -5.324 12.286 1.00 60.38 52 PRO C CA 1
ATOM 8161 C C . PRO C 1 54 ? 40.183 -4.725 13.548 1.00 57.82 52 PRO C C 1
ATOM 8162 O O . PRO C 1 54 ? 41.328 -4.268 13.526 1.00 58.18 52 PRO C O 1
ATOM 8166 N N . PHE C 1 55 ? 39.416 -4.727 14.634 1.00 59.04 53 PHE C N 1
ATOM 8167 C CA . PHE C 1 55 ? 39.945 -4.421 15.959 1.00 63.22 53 PHE C CA 1
ATOM 8168 C C . PHE C 1 55 ? 40.609 -5.686 16.489 1.00 61.91 53 PHE C C 1
ATOM 8169 O O . PHE C 1 55 ? 40.229 -6.788 16.097 1.00 67.40 53 PHE C O 1
ATOM 8177 N N . GLN C 1 56 ? 41.592 -5.539 17.374 1.00 68.25 54 GLN C N 1
ATOM 8178 C CA . GLN C 1 56 ? 42.370 -6.703 17.827 1.00 75.44 54 GLN C CA 1
ATOM 8179 C C . GLN C 1 56 ? 41.887 -7.377 19.125 1.00 71.62 54 GLN C C 1
ATOM 8180 O O . GLN C 1 56 ? 41.471 -8.536 19.099 1.00 73.62 54 GLN C O 1
ATOM 8186 N N . ASP C 1 57 ? 41.940 -6.658 20.244 1.00 71.15 55 ASP C N 1
ATOM 8187 C CA . ASP C 1 57 ? 41.570 -7.220 21.545 1.00 66.84 55 ASP C CA 1
ATOM 8188 C C . ASP C 1 57 ? 40.259 -6.644 22.069 1.00 64.64 55 ASP C C 1
ATOM 8189 O O . ASP C 1 57 ? 39.697 -5.706 21.499 1.00 66.28 55 ASP C O 1
ATOM 8194 N N . ALA C 1 58 ? 39.786 -7.223 23.167 1.00 58.20 56 ALA C N 1
ATOM 8195 C CA . ALA C 1 58 ? 38.731 -6.638 23.979 1.00 51.24 56 ALA C CA 1
ATOM 8196 C C . ALA C 1 58 ? 39.244 -5.365 24.648 1.00 51.49 56 ALA C C 1
ATOM 8197 O O . ALA C 1 58 ? 38.530 -4.364 24.721 1.00 60.87 56 ALA C O 1
ATOM 8199 N N . THR C 1 59 ? 40.484 -5.422 25.138 1.00 44.21 57 THR C N 1
ATOM 8200 C CA . THR C 1 59 ? 41.138 -4.288 25.789 1.00 53.03 57 THR C CA 1
ATOM 8201 C C . THR C 1 59 ? 41.329 -3.102 24.839 1.00 53.42 57 THR C C 1
ATOM 8202 O O . THR C 1 59 ? 41.006 -1.971 25.190 1.00 59.92 57 THR C O 1
ATOM 8206 N N . ASP C 1 60 ? 41.820 -3.371 23.631 1.00 56.07 58 ASP C N 1
ATOM 8207 C CA . ASP C 1 60 ? 42.045 -2.322 22.636 1.00 62.57 58 ASP C CA 1
ATOM 8208 C C . ASP C 1 60 ? 40.769 -1.665 22.107 1.00 63.03 58 ASP C C 1
ATOM 8209 O O . ASP C 1 60 ? 40.817 -0.584 21.514 1.00 70.33 58 ASP C O 1
ATOM 8214 N N . LEU C 1 61 ? 39.635 -2.316 22.333 1.00 58.92 59 LEU C N 1
ATOM 8215 C CA . LEU C 1 61 ? 38.363 -1.829 21.833 1.00 63.32 59 LEU C CA 1
ATOM 8216 C C . LEU C 1 61 ? 37.525 -1.179 22.931 1.00 62.65 59 LEU C C 1
ATOM 8217 O O . LEU C 1 61 ? 36.946 -0.109 22.724 1.00 72.88 59 LEU C O 1
ATOM 8222 N N . LEU C 1 62 ? 37.476 -1.820 24.095 1.00 56.00 60 LEU C N 1
ATOM 8223 C CA . LEU C 1 62 ? 36.545 -1.431 25.151 1.00 53.40 60 LEU C CA 1
ATOM 8224 C C . LEU C 1 62 ? 37.184 -0.792 26.377 1.00 52.83 60 LEU C C 1
ATOM 8225 O O . LEU C 1 62 ? 36.578 0.069 27.013 1.00 59.92 60 LEU C O 1
ATOM 8230 N N . LEU C 1 63 ? 38.400 -1.210 26.708 1.00 56.56 61 LEU C N 1
ATOM 8231 C CA . LEU C 1 63 ? 39.014 -0.826 27.972 1.00 57.97 61 LEU C CA 1
ATOM 8232 C C . LEU C 1 63 ? 40.028 0.306 27.839 1.00 62.94 61 LEU C C 1
ATOM 8233 O O . LEU C 1 63 ? 39.869 1.356 28.466 1.00 70.04 61 LEU C O 1
ATOM 8238 N N . ALA C 1 64 ? 41.060 0.087 27.027 1.00 67.42 62 ALA C N 1
ATOM 8239 C CA . ALA C 1 64 ? 42.145 1.055 26.840 1.00 67.14 62 ALA C CA 1
ATOM 8240 C C . ALA C 1 64 ? 41.766 2.430 26.243 1.00 70.01 62 ALA C C 1
ATOM 8241 O O . ALA C 1 64 ? 42.303 3.440 26.698 1.00 71.64 62 ALA C O 1
ATOM 8243 N N . PRO C 1 65 ? 40.865 2.485 25.229 1.00 67.48 63 PRO C N 1
ATOM 8244 C CA . PRO C 1 65 ? 40.555 3.830 24.733 1.00 69.98 63 PRO C CA 1
ATOM 8245 C C . PRO C 1 65 ? 39.424 4.585 25.456 1.00 75.84 63 PRO C C 1
ATOM 8246 O O . PRO C 1 65 ? 39.198 5.762 25.158 1.00 79.98 63 PRO C O 1
ATOM 8250 N N . ASP C 1 66 ? 38.727 3.934 26.387 1.00 75.24 64 ASP C N 1
ATOM 8251 C CA . ASP C 1 66 ? 37.570 4.558 27.043 1.00 72.50 64 ASP C CA 1
ATOM 8252 C C . ASP C 1 66 ? 37.879 5.110 28.435 1.00 67.16 64 ASP C C 1
ATOM 8253 O O . ASP C 1 66 ? 38.055 4.352 29.395 1.00 61.45 64 ASP C O 1
ATOM 8258 N N . HIS C 1 67 ? 37.907 6.438 28.532 1.00 65.79 65 HIS C N 1
ATOM 8259 C CA . HIS C 1 67 ? 38.251 7.123 29.779 1.00 57.99 65 HIS C CA 1
ATOM 8260 C C . HIS C 1 67 ? 37.186 7.056 30.868 1.00 48.29 65 HIS C C 1
ATOM 8261 O O . HIS C 1 67 ? 37.516 7.201 32.037 1.00 46.20 65 HIS C O 1
ATOM 8268 N N . TYR C 1 68 ? 35.929 6.813 30.493 1.00 44.50 66 TYR C N 1
ATOM 8269 C CA . TYR C 1 68 ? 34.855 6.576 31.469 1.00 45.53 66 TYR C CA 1
ATOM 8270 C C . TYR C 1 68 ? 35.169 5.371 32.360 1.00 42.90 66 TYR C C 1
ATOM 8271 O O . TYR C 1 68 ? 34.899 5.385 33.566 1.00 44.28 66 TYR C O 1
ATOM 8280 N N . LEU C 1 69 ? 35.748 4.339 31.751 1.00 34.51 67 LEU C N 1
ATOM 8281 C CA . LEU C 1 69 ? 36.053 3.099 32.446 1.00 36.26 67 LEU C CA 1
ATOM 8282 C C . LEU C 1 69 ? 37.343 3.165 33.258 1.00 36.06 67 LEU C C 1
ATOM 8283 O O . LEU C 1 69 ? 37.344 2.770 34.419 1.00 42.43 67 LEU C O 1
ATOM 8288 N N . PHE C 1 70 ? 38.433 3.664 32.670 1.00 39.08 68 PHE C N 1
ATOM 8289 C CA . PHE C 1 70 ? 39.696 3.688 33.414 1.00 40.70 68 PHE C CA 1
ATOM 8290 C C . PHE C 1 70 ? 39.822 4.786 34.474 1.00 44.67 68 PHE C C 1
ATOM 8291 O O . PHE C 1 70 ? 40.684 4.693 35.347 1.00 42.03 68 PHE C O 1
ATOM 8299 N N . ARG C 1 71 ? 38.962 5.807 34.389 1.00 42.01 69 ARG C N 1
ATOM 8300 C CA . ARG C 1 71 ? 38.776 6.786 35.467 1.00 38.54 69 ARG C CA 1
ATOM 8301 C C . ARG C 1 71 ? 38.460 6.109 36.782 1.00 42.65 69 ARG C C 1
ATOM 8302 O O . ARG C 1 71 ? 39.155 6.346 37.766 1.00 52.28 69 ARG C O 1
ATOM 8310 N N . MET C 1 72 ? 37.413 5.275 36.782 1.00 40.88 70 MET C N 1
ATOM 8311 C CA . MET C 1 72 ? 36.938 4.584 37.981 1.00 38.27 70 MET C CA 1
ATOM 8312 C C . MET C 1 72 ? 37.994 3.695 38.602 1.00 39.17 70 MET C C 1
ATOM 8313 O O . MET C 1 72 ? 38.139 3.652 39.822 1.00 42.09 70 MET C O 1
ATOM 8318 N N . LEU C 1 73 ? 38.714 2.972 37.752 1.00 36.41 71 LEU C N 1
ATOM 8319 C CA . LEU C 1 73 ? 39.723 2.041 38.216 1.00 36.44 71 LEU C CA 1
ATOM 8320 C C . LEU C 1 73 ? 40.930 2.792 38.751 1.00 35.11 71 LEU C C 1
ATOM 8321 O O . LEU C 1 73 ? 41.462 2.425 39.799 1.00 41.33 71 LEU C O 1
ATOM 8326 N N . TYR C 1 74 ? 41.319 3.868 38.062 1.00 29.31 72 TYR C N 1
ATOM 8327 C CA . TYR C 1 74 ? 42.378 4.762 38.546 1.00 36.69 72 TYR C CA 1
ATOM 8328 C C . TYR C 1 74 ? 41.990 5.367 39.875 1.00 36.16 72 TYR C C 1
ATOM 8329 O O . TYR C 1 74 ? 42.814 5.482 40.787 1.00 39.77 72 TYR C O 1
ATOM 8338 N N . SER C 1 75 ? 40.713 5.721 39.975 1.00 34.38 73 SER C N 1
ATOM 8339 C CA . SER C 1 75 ? 40.141 6.274 41.182 1.00 25.89 73 SER C CA 1
ATOM 8340 C C . SER C 1 75 ? 40.202 5.327 42.375 1.00 34.65 73 SER C C 1
ATOM 8341 O O . SER C 1 75 ? 40.157 5.776 43.523 1.00 44.72 73 SER C O 1
ATOM 8344 N N . GLN C 1 76 ? 40.311 4.029 42.105 1.00 42.64 74 GLN C N 1
ATOM 8345 C CA . GLN C 1 76 ? 40.314 3.021 43.157 1.00 44.11 74 GLN C CA 1
ATOM 8346 C C . GLN C 1 76 ? 41.678 2.353 43.357 1.00 49.85 74 GLN C C 1
ATOM 8347 O O . GLN C 1 76 ? 41.773 1.318 44.016 1.00 58.78 74 GLN C O 1
ATOM 8353 N N . GLY C 1 77 ? 42.726 2.961 42.798 1.00 50.11 75 GLY C N 1
ATOM 8354 C CA . GLY C 1 77 ? 44.103 2.538 43.054 1.00 50.59 75 GLY C CA 1
ATOM 8355 C C . GLY C 1 77 ? 44.785 1.732 41.960 1.00 52.28 75 GLY C C 1
ATOM 8356 O O . GLY C 1 77 ? 45.889 1.220 42.162 1.00 58.03 75 GLY C O 1
ATOM 8357 N N . VAL C 1 78 ? 44.138 1.622 40.803 1.00 47.01 76 VAL C N 1
ATOM 8358 C CA . VAL C 1 78 ? 44.669 0.849 39.678 1.00 48.91 76 VAL C CA 1
ATOM 8359 C C . VAL C 1 78 ? 45.494 1.745 38.748 1.00 51.81 76 VAL C C 1
ATOM 8360 O O . VAL C 1 78 ? 45.034 2.810 38.340 1.00 50.09 76 VAL C O 1
ATOM 8364 N N . SER C 1 79 ? 46.710 1.311 38.420 1.00 50.17 77 SER C N 1
ATOM 8365 C CA . SER C 1 79 ? 47.580 2.078 37.530 1.00 56.52 77 SER C CA 1
ATOM 8366 C C . SER C 1 79 ? 47.114 1.965 36.086 1.00 52.95 77 SER C C 1
ATOM 8367 O O . SER C 1 79 ? 46.486 0.979 35.713 1.00 57.75 77 SER C O 1
ATOM 8370 N N . LEU C 1 80 ? 47.426 2.974 35.278 1.00 58.20 78 LEU C N 1
ATOM 8371 C CA . LEU C 1 80 ? 47.083 2.949 33.858 1.00 56.96 78 LEU C CA 1
ATOM 8372 C C . LEU C 1 80 ? 47.921 1.946 33.059 1.00 58.23 78 LEU C C 1
ATOM 8373 O O . LEU C 1 80 ? 47.506 1.514 31.978 1.00 62.48 78 LEU C O 1
ATOM 8378 N N . ASP C 1 81 ? 49.094 1.593 33.590 1.00 62.42 79 ASP C N 1
ATOM 8379 C CA . ASP C 1 81 ? 49.946 0.552 33.008 1.00 61.40 79 ASP C CA 1
ATOM 8380 C C . ASP C 1 81 ? 49.273 -0.807 33.076 1.00 56.22 79 ASP C C 1
ATOM 8381 O O . ASP C 1 81 ? 49.266 -1.541 32.091 1.00 59.37 79 ASP C O 1
ATOM 8386 N N . ALA C 1 82 ? 48.674 -1.109 34.228 1.00 50.34 80 ALA C N 1
ATOM 8387 C CA . ALA C 1 82 ? 47.921 -2.350 34.448 1.00 43.99 80 ALA C CA 1
ATOM 8388 C C . ALA C 1 82 ? 46.713 -2.540 33.521 1.00 34.22 80 ALA C C 1
ATOM 8389 O O . ALA C 1 82 ? 46.186 -3.641 33.418 1.00 46.59 80 ALA C O 1
ATOM 8391 N N . LEU C 1 83 ? 46.298 -1.476 32.838 1.00 38.23 81 LEU C N 1
ATOM 8392 C CA . LEU C 1 83 ? 45.130 -1.516 31.960 1.00 36.36 81 LEU C CA 1
ATOM 8393 C C . LEU C 1 83 ? 45.471 -1.266 30.496 1.00 42.25 81 LEU C C 1
ATOM 8394 O O . LEU C 1 83 ? 44.564 -1.067 29.680 1.00 45.29 81 LEU C O 1
ATOM 8399 N N . LYS C 1 84 ? 46.771 -1.277 30.181 1.00 50.78 82 LYS C N 1
ATOM 8400 C CA . LYS C 1 84 ? 47.307 -1.018 28.828 1.00 51.74 82 LYS C CA 1
ATOM 8401 C C . LYS C 1 84 ? 46.910 0.341 28.224 1.00 48.02 82 LYS C C 1
ATOM 8402 O O . LYS C 1 84 ? 46.702 0.457 27.010 1.00 47.03 82 LYS C O 1
ATOM 8408 N N . VAL C 1 85 ? 46.815 1.362 29.072 1.00 47.44 83 VAL C N 1
ATOM 8409 C CA . VAL C 1 85 ? 46.409 2.696 28.628 1.00 50.16 83 VAL C CA 1
ATOM 8410 C C . VAL C 1 85 ? 47.610 3.409 28.008 1.00 50.14 83 VAL C C 1
ATOM 8411 O O . VAL C 1 85 ? 48.677 3.495 28.623 1.00 50.25 83 VAL C O 1
ATOM 8415 N N . ARG C 1 86 ? 47.418 3.883 26.777 1.00 55.66 84 ARG C N 1
ATOM 8416 C CA . ARG C 1 86 ? 48.458 4.526 25.971 1.00 58.95 84 ARG C CA 1
ATOM 8417 C C . ARG C 1 86 ? 49.117 5.712 26.675 1.00 58.84 84 ARG C C 1
ATOM 8418 O O . ARG C 1 86 ? 48.494 6.746 26.902 1.00 63.48 84 ARG C O 1
ATOM 8426 N N . SER C 1 87 ? 50.385 5.529 27.029 1.00 69.76 85 SER C N 1
ATOM 8427 C CA . SER C 1 87 ? 51.190 6.553 27.688 1.00 67.04 85 SER C CA 1
ATOM 8428 C C . SER C 1 87 ? 51.849 7.459 26.647 1.00 69.91 85 SER C C 1
ATOM 8429 O O . SER C 1 87 ? 51.713 7.232 25.441 1.00 69.81 85 SER C O 1
ATOM 8432 N N . LYS C 1 88 ? 52.556 8.486 27.117 1.00 78.35 86 LYS C N 1
ATOM 8433 C CA . LYS C 1 88 ? 53.368 9.338 26.245 1.00 82.61 86 LYS C CA 1
ATOM 8434 C C . LYS C 1 88 ? 54.642 8.594 25.832 1.00 81.57 86 LYS C C 1
ATOM 8435 O O . LYS C 1 88 ? 55.269 8.928 24.824 1.00 85.90 86 LYS C O 1
ATOM 8441 N N . ALA C 1 89 ? 55.003 7.579 26.619 1.00 76.18 87 ALA C N 1
ATOM 8442 C CA . ALA C 1 89 ? 56.087 6.656 26.293 1.00 75.49 87 ALA C CA 1
ATOM 8443 C C . ALA C 1 89 ? 55.608 5.485 25.424 1.00 76.79 87 ALA C C 1
ATOM 8444 O O . ALA C 1 89 ? 56.396 4.603 25.078 1.00 80.65 87 ALA C O 1
ATOM 8446 N N . GLY C 1 90 ? 54.321 5.482 25.076 1.00 81.45 88 GLY C N 1
ATOM 8447 C CA . GLY C 1 90 ? 53.731 4.449 24.222 1.00 79.74 88 GLY C CA 1
ATOM 8448 C C . GLY C 1 90 ? 52.869 3.449 24.976 1.00 82.05 88 GLY C C 1
ATOM 8449 O O . GLY C 1 90 ? 52.656 3.585 26.184 1.00 78.85 88 GLY C O 1
ATOM 8450 N N . VAL C 1 91 ? 52.382 2.441 24.251 1.00 81.41 89 VAL C N 1
ATOM 8451 C CA . VAL C 1 91 ? 51.532 1.377 24.806 1.00 73.78 89 VAL C CA 1
ATOM 8452 C C . VAL C 1 91 ? 52.342 0.490 25.769 1.00 74.14 89 VAL C C 1
ATOM 8453 O O . VAL C 1 91 ? 53.406 -0.006 25.395 1.00 77.11 89 VAL C O 1
ATOM 8457 N N . PRO C 1 92 ? 51.854 0.313 27.019 1.00 75.25 90 PRO C N 1
ATOM 8458 C CA . PRO C 1 92 ? 52.539 -0.477 28.061 1.00 76.01 90 PRO C CA 1
ATOM 8459 C C . PRO C 1 92 ? 52.786 -1.960 27.736 1.00 80.33 90 PRO C C 1
ATOM 8460 O O . PRO C 1 92 ? 52.187 -2.509 26.803 1.00 72.21 90 PRO C O 1
ATOM 8464 N N . ASP C 1 93 ? 53.656 -2.585 28.535 1.00 88.11 91 ASP C N 1
ATOM 8465 C CA . ASP C 1 93 ? 54.122 -3.971 28.344 1.00 93.34 91 ASP C CA 1
ATOM 8466 C C . ASP C 1 93 ? 53.104 -5.033 28.765 1.00 89.20 91 ASP C C 1
ATOM 8467 O O . ASP C 1 93 ? 53.348 -6.232 28.595 1.00 93.62 91 ASP C O 1
ATOM 8472 N N . THR C 1 94 ? 51.978 -4.583 29.316 1.00 81.92 92 THR C N 1
ATOM 8473 C CA . THR C 1 94 ? 50.959 -5.442 29.921 1.00 74.12 92 THR C CA 1
ATOM 8474 C C . THR C 1 94 ? 50.296 -6.382 28.915 1.00 69.23 92 THR C C 1
ATOM 8475 O O . THR C 1 94 ? 50.120 -6.033 27.750 1.00 65.40 92 THR C O 1
ATOM 8479 N N . ASP C 1 95 ? 49.967 -7.586 29.380 1.00 69.25 93 ASP C N 1
ATOM 8480 C CA . ASP C 1 95 ? 49.197 -8.563 28.620 1.00 63.74 93 ASP C CA 1
ATOM 8481 C C . ASP C 1 95 ? 47.765 -8.041 28.502 1.00 57.90 93 ASP C C 1
ATOM 8482 O O . ASP C 1 95 ? 47.165 -7.683 29.518 1.00 63.20 93 ASP C O 1
ATOM 8487 N N . PRO C 1 96 ? 47.218 -7.975 27.266 1.00 53.01 94 PRO C N 1
ATOM 8488 C CA . PRO C 1 96 ? 45.821 -7.555 27.036 1.00 51.26 94 PRO C CA 1
ATOM 8489 C C . PRO C 1 96 ? 44.788 -8.435 27.756 1.00 54.87 94 PRO C C 1
ATOM 8490 O O . PRO C 1 96 ? 43.701 -7.968 28.089 1.00 55.83 94 PRO C O 1
ATOM 8494 N N . ARG C 1 97 ? 45.141 -9.696 27.983 1.00 57.43 95 ARG C N 1
ATOM 8495 C CA . ARG C 1 97 ? 44.337 -10.618 28.765 1.00 53.38 95 ARG C CA 1
ATOM 8496 C C . ARG C 1 97 ? 44.352 -10.234 30.244 1.00 49.22 95 ARG C C 1
ATOM 8497 O O . ARG C 1 97 ? 43.310 -10.238 30.899 1.00 62.75 95 ARG C O 1
ATOM 8505 N N . GLU C 1 98 ? 45.536 -9.903 30.758 1.00 52.12 96 GLU C N 1
ATOM 8506 C CA . GLU C 1 98 ? 45.708 -9.527 32.165 1.00 51.83 96 GLU C CA 1
ATOM 8507 C C . GLU C 1 98 ? 45.131 -8.155 32.482 1.00 48.57 96 GLU C C 1
ATOM 8508 O O . GLU C 1 98 ? 44.709 -7.908 33.612 1.00 52.63 96 GLU C O 1
ATOM 8514 N N . ALA C 1 99 ? 45.124 -7.270 31.485 1.00 46.19 97 ALA C N 1
ATOM 8515 C CA . ALA C 1 99 ? 44.495 -5.958 31.607 1.00 47.31 97 ALA C CA 1
ATOM 8516 C C . ALA C 1 99 ? 42.989 -6.112 31.730 1.00 43.58 97 ALA C C 1
ATOM 8517 O O . ALA C 1 99 ? 42.356 -5.421 32.528 1.00 48.63 97 ALA C O 1
ATOM 8519 N N . TRP C 1 100 ? 42.437 -7.035 30.945 1.00 45.76 98 TRP C N 1
ATOM 8520 C CA . TRP C 1 100 ? 41.017 -7.366 30.976 1.00 43.77 98 TRP C CA 1
ATOM 8521 C C . TRP C 1 100 ? 40.617 -8.037 32.296 1.00 48.38 98 TRP C C 1
ATOM 8522 O O . TRP C 1 100 ? 39.524 -7.790 32.818 1.00 52.21 98 TRP C O 1
ATOM 8533 N N . ARG C 1 101 ? 41.507 -8.875 32.825 1.00 53.68 99 ARG C N 1
ATOM 8534 C CA . ARG C 1 101 ? 41.308 -9.550 34.111 1.00 57.63 99 ARG C CA 1
ATOM 8535 C C . ARG C 1 101 ? 41.092 -8.549 35.250 1.00 58.86 99 ARG C C 1
ATOM 8536 O O . ARG C 1 101 ? 40.196 -8.737 36.077 1.00 60.73 99 ARG C O 1
ATOM 8544 N N . VAL C 1 102 ? 41.914 -7.495 35.271 1.00 54.18 100 VAL C N 1
ATOM 8545 C CA . VAL C 1 102 ? 41.824 -6.412 36.257 1.00 48.23 100 VAL C CA 1
ATOM 8546 C C . VAL C 1 102 ? 40.496 -5.649 36.124 1.00 42.29 100 VAL C C 1
ATOM 8547 O O . VAL C 1 102 ? 39.842 -5.352 37.130 1.00 43.83 100 VAL C O 1
ATOM 8551 N N . PHE C 1 103 ? 40.097 -5.351 34.888 1.00 36.67 101 PHE C N 1
ATOM 8552 C CA . PHE C 1 103 ? 38.814 -4.690 34.638 1.00 36.30 101 PHE C CA 1
ATOM 8553 C C . PHE C 1 103 ? 37.631 -5.523 35.131 1.00 43.46 101 PHE C C 1
ATOM 8554 O O . PHE C 1 103 ? 36.764 -5.013 35.847 1.00 50.78 101 PHE C O 1
ATOM 8562 N N . ALA C 1 104 ? 37.611 -6.797 34.741 1.00 39.69 102 ALA C N 1
ATOM 8563 C CA . ALA C 1 104 ? 36.554 -7.736 35.128 1.00 36.37 102 ALA C CA 1
ATOM 8564 C C . ALA C 1 104 ? 36.452 -7.933 36.643 1.00 40.52 102 ALA C C 1
ATOM 8565 O O . ALA C 1 104 ? 35.350 -8.049 37.180 1.00 38.66 102 ALA C O 1
ATOM 8567 N N . SER C 1 105 ? 37.600 -7.945 37.323 1.00 40.47 103 SER C N 1
ATOM 8568 C CA . SER C 1 105 ? 37.653 -8.018 38.784 1.00 40.91 103 SER C CA 1
ATOM 8569 C C . SER C 1 105 ? 37.132 -6.749 39.469 1.00 47.38 103 SER C C 1
ATOM 8570 O O . SER C 1 105 ? 36.714 -6.790 40.625 1.00 55.76 103 SER C O 1
ATOM 8573 N N . HIS C 1 106 ? 37.163 -5.628 38.754 1.00 42.37 104 HIS C N 1
ATOM 8574 C CA . HIS C 1 106 ? 36.733 -4.350 39.301 1.00 33.08 104 HIS C CA 1
ATOM 8575 C C . HIS C 1 106 ? 35.440 -3.852 38.666 1.00 38.43 104 HIS C C 1
ATOM 8576 O O . HIS C 1 106 ? 35.068 -2.697 38.844 1.00 39.85 104 HIS C O 1
ATOM 8583 N N . PHE C 1 107 ? 34.745 -4.732 37.946 1.00 47.18 105 PHE C N 1
ATOM 8584 C CA . PHE C 1 107 ? 33.518 -4.370 37.224 1.00 43.26 105 PHE C CA 1
ATOM 8585 C C . PHE C 1 107 ? 32.359 -3.959 38.161 1.00 44.36 105 PHE C C 1
ATOM 8586 O O . PHE C 1 107 ? 31.483 -3.197 37.763 1.00 47.46 105 PHE C O 1
ATOM 8594 N N . TYR C 1 108 ? 32.398 -4.426 39.412 1.00 42.51 106 TYR C N 1
ATOM 8595 C CA . TYR C 1 108 ? 31.418 -4.066 40.452 1.00 36.84 106 TYR C CA 1
ATOM 8596 C C . TYR C 1 108 ? 31.375 -2.567 40.770 1.00 44.83 106 TYR C C 1
ATOM 8597 O O . TYR C 1 108 ? 30.340 -2.045 41.197 1.00 37.29 106 TYR C O 1
ATOM 8606 N N . LEU C 1 109 ? 32.494 -1.883 40.555 1.00 35.63 107 LEU C N 1
ATOM 8607 C CA . LEU C 1 109 ? 32.567 -0.443 40.785 1.00 33.03 107 LEU C CA 1
ATOM 8608 C C . LEU C 1 109 ? 31.495 0.304 39.998 1.00 33.84 107 LEU C C 1
ATOM 8609 O O . LEU C 1 109 ? 31.019 1.358 40.422 1.00 34.54 107 LEU C O 1
ATOM 8614 N N . PHE C 1 110 ? 31.120 -0.249 38.849 1.00 36.44 108 PHE C N 1
ATOM 8615 C CA . PHE C 1 110 ? 30.241 0.442 37.901 1.00 37.91 108 PHE C CA 1
ATOM 8616 C C . PHE C 1 110 ? 28.740 0.305 38.165 1.00 37.06 108 PHE C C 1
ATOM 8617 O O . PHE C 1 110 ? 27.926 0.709 37.334 1.00 41.56 108 PHE C O 1
ATOM 8625 N N . ARG C 1 111 ? 28.381 -0.250 39.317 1.00 27.17 109 ARG C N 1
ATOM 8626 C CA . ARG C 1 111 ? 26.977 -0.400 39.712 1.00 32.75 109 ARG C CA 1
ATOM 8627 C C . ARG C 1 111 ? 26.277 0.952 39.859 1.00 31.44 109 ARG C C 1
ATOM 8628 O O . ARG C 1 111 ? 26.752 1.829 40.576 1.00 30.27 109 ARG C O 1
ATOM 8636 N N . GLY C 1 112 ? 25.155 1.127 39.170 1.00 41.15 110 GLY C N 1
ATOM 8637 C CA . GLY C 1 112 ? 24.382 2.374 39.268 1.00 31.28 110 GLY C CA 1
ATOM 8638 C C . GLY C 1 112 ? 24.875 3.503 38.375 1.00 40.50 110 GLY C C 1
ATOM 8639 O O . GLY C 1 112 ? 24.229 4.557 38.277 1.00 39.49 110 GLY C O 1
ATOM 8640 N N . THR C 1 113 ? 26.026 3.282 37.738 1.00 34.89 111 THR C N 1
ATOM 8641 C CA . THR C 1 113 ? 26.595 4.215 36.772 1.00 35.11 111 THR C CA 1
ATOM 8642 C C . THR C 1 113 ? 26.016 3.845 35.408 1.00 37.11 111 THR C C 1
ATOM 8643 O O . THR C 1 113 ? 25.571 2.714 35.233 1.00 41.22 111 THR C O 1
ATOM 8647 N N . PRO C 1 114 ? 25.997 4.794 34.443 1.00 38.45 112 PRO C N 1
ATOM 8648 C CA . PRO C 1 114 ? 25.522 4.441 33.102 1.00 36.40 112 PRO C CA 1
ATOM 8649 C C . PRO C 1 114 ? 26.388 3.430 32.323 1.00 36.28 112 PRO C C 1
ATOM 8650 O O . PRO C 1 114 ? 25.887 2.801 31.393 1.00 42.45 112 PRO C O 1
ATOM 8654 N N . SER C 1 115 ? 27.655 3.267 32.706 1.00 40.22 113 SER C N 1
ATOM 8655 C CA . SER C 1 115 ? 28.546 2.287 32.070 1.00 36.89 113 SER C CA 1
ATOM 8656 C C . SER C 1 115 ? 28.068 0.842 32.262 1.00 35.63 113 SER C C 1
ATOM 8657 O O . SER C 1 115 ? 28.319 -0.003 31.410 1.00 42.36 113 SER C O 1
ATOM 8660 N N . TRP C 1 116 ? 27.387 0.578 33.380 1.00 36.91 114 TRP C N 1
ATOM 8661 C CA . TRP C 1 116 ? 26.683 -0.689 33.637 1.00 35.74 114 TRP C CA 1
ATOM 8662 C C . TRP C 1 116 ? 25.645 -0.985 32.555 1.00 38.55 114 TRP C C 1
ATOM 8663 O O . TRP C 1 116 ? 25.550 -2.111 32.088 1.00 43.96 114 TRP C O 1
ATOM 8674 N N . VAL C 1 117 ? 24.880 0.032 32.164 1.00 36.67 115 VAL C N 1
ATOM 8675 C CA . VAL C 1 117 ? 23.857 -0.107 31.134 1.00 32.67 115 VAL C CA 1
ATOM 8676 C C . VAL C 1 117 ? 24.485 -0.231 29.745 1.00 38.71 115 VAL C C 1
ATOM 8677 O O . VAL C 1 117 ? 24.110 -1.121 28.985 1.00 46.97 115 VAL C O 1
ATOM 8681 N N . TRP C 1 118 ? 25.447 0.641 29.432 1.00 38.41 116 TRP C N 1
ATOM 8682 C CA . TRP C 1 118 ? 26.086 0.662 28.111 1.00 32.56 116 TRP C CA 1
ATOM 8683 C C . TRP C 1 118 ? 26.867 -0.606 27.783 1.00 34.35 116 TRP C C 1
ATOM 8684 O O . TRP C 1 118 ? 26.763 -1.131 26.673 1.00 42.06 116 TRP C O 1
ATOM 8695 N N . LEU C 1 119 ? 27.656 -1.087 28.740 1.00 36.56 117 LEU C N 1
ATOM 8696 C CA . LEU C 1 119 ? 28.482 -2.261 28.508 1.00 34.78 117 LEU C CA 1
ATOM 8697 C C . LEU C 1 119 ? 27.668 -3.538 28.490 1.00 36.06 117 LEU C C 1
ATOM 8698 O O . LEU C 1 119 ? 27.917 -4.403 27.660 1.00 49.17 117 LEU C O 1
ATOM 8703 N N . ASN C 1 120 ? 26.694 -3.655 29.390 1.00 40.54 118 ASN C N 1
ATOM 8704 C CA . ASN C 1 120 ? 25.815 -4.829 29.417 1.00 36.59 118 ASN C CA 1
ATOM 8705 C C . ASN C 1 120 ? 24.899 -4.899 28.203 1.00 42.62 118 ASN C C 1
ATOM 8706 O O . ASN C 1 120 ? 24.453 -5.975 27.826 1.00 48.79 118 ASN C O 1
ATOM 8711 N N . HIS C 1 121 ? 24.629 -3.742 27.600 1.00 42.39 119 HIS C N 1
ATOM 8712 C CA . HIS C 1 121 ? 23.960 -3.665 26.309 1.00 41.46 119 HIS C CA 1
ATOM 8713 C C . HIS C 1 121 ? 24.870 -4.212 25.226 1.00 44.47 119 HIS C C 1
ATOM 8714 O O . HIS C 1 121 ? 24.423 -4.967 24.387 1.00 55.04 119 HIS C O 1
ATOM 8721 N N . VAL C 1 122 ? 26.144 -3.834 25.251 1.00 45.71 120 VAL C N 1
ATOM 8722 C CA . VAL C 1 122 ? 27.125 -4.360 24.302 1.00 37.15 120 VAL C CA 1
ATOM 8723 C C . VAL C 1 122 ? 27.326 -5.867 24.511 1.00 42.89 120 VAL C C 1
ATOM 8724 O O . VAL C 1 122 ? 27.326 -6.637 23.551 1.00 50.42 120 VAL C O 1
ATOM 8728 N N . PHE C 1 123 ? 27.448 -6.283 25.768 1.00 44.08 121 PHE C N 1
ATOM 8729 C CA . PHE C 1 123 ? 27.677 -7.685 26.097 1.00 39.98 121 PHE C CA 1
ATOM 8730 C C . PHE C 1 123 ? 26.506 -8.589 25.699 1.00 45.45 121 PHE C C 1
ATOM 8731 O O . PHE C 1 123 ? 26.713 -9.619 25.058 1.00 46.86 121 PHE C O 1
ATOM 8739 N N . SER C 1 124 ? 25.288 -8.193 26.056 1.00 43.04 122 SER C N 1
ATOM 8740 C CA . SER C 1 124 ? 24.114 -9.001 25.759 1.00 44.95 122 SER C CA 1
ATOM 8741 C C . SER C 1 124 ? 23.606 -8.844 24.328 1.00 48.38 122 SER C C 1
ATOM 8742 O O . SER C 1 124 ? 23.194 -9.826 23.711 1.00 55.27 122 SER C O 1
ATOM 8745 N N . GLN C 1 125 ? 23.635 -7.619 23.804 1.00 49.61 123 GLN C N 1
ATOM 8746 C CA . GLN C 1 125 ? 22.979 -7.315 22.523 1.00 48.11 123 GLN C CA 1
ATOM 8747 C C . GLN C 1 125 ? 23.905 -7.338 21.299 1.00 48.80 123 GLN C C 1
ATOM 8748 O O . GLN C 1 125 ? 23.441 -7.569 20.186 1.00 60.80 123 GLN C O 1
ATOM 8754 N N . VAL C 1 126 ? 25.199 -7.094 21.498 1.00 49.31 124 VAL C N 1
ATOM 8755 C CA . VAL C 1 126 ? 26.168 -7.131 20.393 1.00 49.76 124 VAL C CA 1
ATOM 8756 C C . VAL C 1 126 ? 26.897 -8.482 20.333 1.00 51.03 124 VAL C C 1
ATOM 8757 O O . VAL C 1 126 ? 27.058 -9.063 19.258 1.00 55.40 124 VAL C O 1
ATOM 8761 N N . PHE C 1 127 ? 27.321 -8.983 21.489 1.00 50.05 125 PHE C N 1
ATOM 8762 C CA . PHE C 1 127 ? 28.091 -10.226 21.553 1.00 55.04 125 PHE C CA 1
ATOM 8763 C C . PHE C 1 127 ? 27.282 -11.461 21.958 1.00 58.83 125 PHE C C 1
ATOM 8764 O O . PHE C 1 127 ? 27.759 -12.589 21.819 1.00 61.60 125 PHE C O 1
ATOM 8772 N N . GLY C 1 128 ? 26.072 -11.242 22.466 1.00 58.89 126 GLY C N 1
ATOM 8773 C CA . GLY C 1 128 ? 25.182 -12.332 22.854 1.00 57.06 126 GLY C CA 1
ATOM 8774 C C . GLY C 1 128 ? 25.624 -13.132 24.067 1.00 54.12 126 GLY C C 1
ATOM 8775 O O . GLY C 1 128 ? 25.356 -14.330 24.146 1.00 60.72 126 GLY C O 1
ATOM 8776 N N . PHE C 1 129 ? 26.312 -12.478 25.002 1.00 57.24 127 PHE C N 1
ATOM 8777 C CA . PHE C 1 129 ? 26.675 -13.101 26.275 1.00 52.55 127 PHE C CA 1
ATOM 8778 C C . PHE C 1 129 ? 25.458 -13.356 27.144 1.00 50.56 127 PHE C C 1
ATOM 8779 O O . PHE C 1 129 ? 24.484 -12.598 27.112 1.00 56.53 127 PHE C O 1
ATOM 8787 N N . THR C 1 130 ? 25.534 -14.422 27.932 1.00 55.66 128 THR C N 1
ATOM 8788 C CA . THR C 1 130 ? 24.414 -14.859 28.756 1.00 60.99 128 THR C CA 1
ATOM 8789 C C . THR C 1 130 ? 24.768 -14.902 30.254 1.00 55.96 128 THR C C 1
ATOM 8790 O O . THR C 1 130 ? 23.906 -15.156 31.099 1.00 54.65 128 THR C O 1
ATOM 8794 N N . GLU C 1 131 ? 26.037 -14.644 30.565 1.00 52.34 129 GLU C N 1
ATOM 8795 C CA . GLU C 1 131 ? 26.523 -14.603 31.942 1.00 56.10 129 GLU C CA 1
ATOM 8796 C C . GLU C 1 131 ? 27.124 -13.236 32.274 1.00 55.01 129 GLU C C 1
ATOM 8797 O O . GLU C 1 131 ? 27.655 -12.554 31.396 1.00 51.18 129 GLU C O 1
ATOM 8803 N N . PHE C 1 132 ? 27.048 -12.853 33.547 1.00 46.38 130 PHE C N 1
ATOM 8804 C CA . PHE C 1 132 ? 27.528 -11.553 34.004 1.00 46.17 130 PHE C CA 1
ATOM 8805 C C . PHE C 1 132 ? 29.039 -11.569 34.224 1.00 43.33 130 PHE C C 1
ATOM 8806 O O . PHE C 1 132 ? 29.579 -12.541 34.745 1.00 46.69 130 PHE C O 1
ATOM 8814 N N . LEU C 1 133 ? 29.700 -10.478 33.837 1.00 44.44 131 LEU C N 1
ATOM 8815 C CA . LEU C 1 133 ? 31.163 -10.362 33.876 1.00 39.65 131 LEU C CA 1
ATOM 8816 C C . LEU C 1 133 ? 31.742 -10.326 35.293 1.00 46.44 131 LEU C C 1
ATOM 8817 O O . LEU C 1 133 ? 31.425 -9.438 36.089 1.00 55.18 131 LEU C O 1
ATOM 8822 N N . GLU C 1 134 ? 32.589 -11.310 35.588 1.00 47.69 132 GLU C N 1
ATOM 8823 C CA . GLU C 1 134 ? 33.249 -11.441 36.885 1.00 51.73 132 GLU C CA 1
ATOM 8824 C C . GLU C 1 134 ? 34.695 -11.853 36.647 1.00 47.66 132 GLU C C 1
ATOM 8825 O O . GLU C 1 134 ? 35.124 -11.940 35.498 1.00 54.84 132 GLU C O 1
ATOM 8831 N N . ALA C 1 135 ? 35.444 -12.102 37.721 1.00 54.21 133 ALA C N 1
ATOM 8832 C CA . ALA C 1 135 ? 36.832 -12.569 37.610 1.00 53.89 133 ALA C CA 1
ATOM 8833 C C . ALA C 1 135 ? 36.915 -14.019 37.139 1.00 58.94 133 ALA C C 1
ATOM 8834 O O . ALA C 1 135 ? 37.849 -14.387 36.421 1.00 56.46 133 ALA C O 1
ATOM 8836 N N . SER C 1 136 ? 35.936 -14.828 37.551 1.00 60.23 134 SER C N 1
ATOM 8837 C CA . SER C 1 136 ? 35.866 -16.239 37.162 1.00 62.06 134 SER C CA 1
ATOM 8838 C C . SER C 1 136 ? 35.467 -16.404 35.695 1.00 59.90 134 SER C C 1
ATOM 8839 O O . SER C 1 136 ? 35.838 -17.382 35.046 1.00 65.90 134 SER C O 1
ATOM 8842 N N . ASN C 1 137 ? 34.721 -15.427 35.190 1.00 57.02 135 ASN C N 1
ATOM 8843 C CA . ASN C 1 137 ? 34.189 -15.381 33.833 1.00 44.42 135 ASN C CA 1
ATOM 8844 C C . ASN C 1 137 ? 35.096 -14.605 32.866 1.00 42.11 135 ASN C C 1
ATOM 8845 O O . ASN C 1 137 ? 34.840 -14.572 31.663 1.00 37.93 135 ASN C O 1
ATOM 8850 N N . ALA C 1 138 ? 36.151 -13.990 33.406 1.00 49.00 136 ALA C N 1
ATOM 8851 C CA . ALA C 1 138 ? 36.987 -12.999 32.699 1.00 40.96 136 ALA C CA 1
ATOM 8852 C C . ALA C 1 138 ? 37.605 -13.464 31.386 1.00 46.89 136 ALA C C 1
ATOM 8853 O O . ALA C 1 138 ? 37.447 -12.799 30.362 1.00 50.11 136 ALA C O 1
ATOM 8855 N N . ASP C 1 139 ? 38.308 -14.596 31.429 1.00 52.22 137 ASP C N 1
ATOM 8856 C CA . ASP C 1 139 ? 39.021 -15.126 30.264 1.00 50.01 137 ASP C CA 1
ATOM 8857 C C . ASP C 1 139 ? 38.082 -15.606 29.167 1.00 52.35 137 ASP C C 1
ATOM 8858 O O . ASP C 1 139 ? 38.397 -15.470 27.985 1.00 53.01 137 ASP C O 1
ATOM 8863 N N . ASP C 1 140 ? 36.934 -16.152 29.570 1.00 47.85 138 ASP C N 1
ATOM 8864 C CA . ASP C 1 140 ? 35.877 -16.560 28.647 1.00 48.45 138 ASP C CA 1
ATOM 8865 C C . ASP C 1 140 ? 35.329 -15.363 27.872 1.00 49.00 138 ASP C C 1
ATOM 8866 O O . ASP C 1 140 ? 35.079 -15.464 26.680 1.00 57.06 138 ASP C O 1
ATOM 8871 N N . TYR C 1 141 ? 35.158 -14.234 28.557 1.00 55.54 139 TYR C N 1
ATOM 8872 C CA . TYR C 1 141 ? 34.775 -12.974 27.918 1.00 46.37 139 TYR C CA 1
ATOM 8873 C C . TYR C 1 141 ? 35.850 -12.476 26.952 1.00 44.22 139 TYR C C 1
ATOM 8874 O O . TYR C 1 141 ? 35.540 -12.072 25.828 1.00 41.05 139 TYR C O 1
ATOM 8883 N N . PHE C 1 142 ? 37.106 -12.525 27.389 1.00 35.11 140 PHE C N 1
ATOM 8884 C CA . PHE C 1 142 ? 38.209 -11.995 26.597 1.00 43.62 140 PHE C CA 1
ATOM 8885 C C . PHE C 1 142 ? 38.347 -12.675 25.244 1.00 49.37 140 PHE C C 1
ATOM 8886 O O . PHE C 1 142 ? 38.258 -12.008 24.214 1.00 55.37 140 PHE C O 1
ATOM 8894 N N . ASP C 1 143 ? 38.540 -13.993 25.251 1.00 59.79 141 ASP C N 1
ATOM 8895 C CA . ASP C 1 143 ? 38.775 -14.728 24.006 1.00 60.50 141 ASP C CA 1
ATOM 8896 C C . ASP C 1 143 ? 37.527 -14.922 23.135 1.00 54.76 141 ASP C C 1
ATOM 8897 O O . ASP C 1 143 ? 37.657 -15.143 21.936 1.00 58.29 141 ASP C O 1
ATOM 8902 N N . ARG C 1 144 ? 36.333 -14.839 23.724 1.00 50.68 142 ARG C N 1
ATOM 8903 C CA . ARG C 1 144 ? 35.103 -14.874 22.926 1.00 43.96 142 ARG C CA 1
ATOM 8904 C C . ARG C 1 144 ? 34.816 -13.579 22.167 1.00 49.67 142 ARG C C 1
ATOM 8905 O O . ARG C 1 144 ? 34.190 -13.614 21.106 1.00 54.41 142 ARG C O 1
ATOM 8913 N N . ILE C 1 145 ? 35.252 -12.438 22.698 1.00 53.10 143 ILE C N 1
ATOM 8914 C CA . ILE C 1 145 ? 35.115 -11.194 21.932 1.00 57.85 143 ILE C CA 1
ATOM 8915 C C . ILE C 1 145 ? 36.329 -10.877 21.071 1.00 55.59 143 ILE C C 1
ATOM 8916 O O . ILE C 1 145 ? 36.194 -10.181 20.073 1.00 60.11 143 ILE C O 1
ATOM 8921 N N . THR C 1 146 ? 37.497 -11.400 21.439 1.00 48.46 144 THR C N 1
ATOM 8922 C CA . THR C 1 146 ? 38.659 -11.359 20.554 1.00 52.74 144 THR C CA 1
ATOM 8923 C C . THR C 1 146 ? 38.378 -12.171 19.279 1.00 59.73 144 THR C C 1
ATOM 8924 O O . THR C 1 146 ? 38.638 -11.697 18.170 1.00 65.41 144 THR C O 1
ATOM 8928 N N . ALA C 1 147 ? 37.810 -13.367 19.450 1.00 60.14 145 ALA C N 1
ATOM 8929 C CA . ALA C 1 147 ? 37.422 -14.231 18.329 1.00 54.27 145 ALA C CA 1
ATOM 8930 C C . ALA C 1 147 ? 36.338 -13.618 17.455 1.00 49.18 145 ALA C C 1
ATOM 8931 O O . ALA C 1 147 ? 36.376 -13.767 16.236 1.00 59.94 145 ALA C O 1
ATOM 8933 N N . ALA C 1 148 ? 35.382 -12.936 18.084 1.00 51.02 146 ALA C N 1
ATOM 8934 C CA . ALA C 1 148 ? 34.299 -12.251 17.372 1.00 46.23 146 ALA C CA 1
ATOM 8935 C C . ALA C 1 148 ? 34.816 -11.108 16.510 1.00 41.82 146 ALA C C 1
ATOM 8936 O O . ALA C 1 148 ? 34.328 -10.893 15.407 1.00 47.08 146 ALA C O 1
ATOM 8938 N N . LEU C 1 149 ? 35.820 -10.394 17.010 1.00 49.96 147 LEU C N 1
ATOM 8939 C CA . LEU C 1 149 ? 36.411 -9.263 16.289 1.00 52.20 147 LEU C CA 1
ATOM 8940 C C . LEU C 1 149 ? 37.210 -9.680 15.061 1.00 55.62 147 LEU C C 1
ATOM 8941 O O . LEU C 1 149 ? 37.380 -8.881 14.134 1.00 52.63 147 LEU C O 1
ATOM 8946 N N . ALA C 1 150 ? 37.690 -10.926 15.065 1.00 54.28 148 ALA C N 1
ATOM 8947 C CA . ALA C 1 150 ? 38.381 -11.521 13.919 1.00 53.04 148 ALA C CA 1
ATOM 8948 C C . ALA C 1 150 ? 37.430 -11.929 12.786 1.00 53.58 148 ALA C C 1
ATOM 8949 O O . ALA C 1 150 ? 37.874 -12.155 11.658 1.00 59.42 148 ALA C O 1
ATOM 8951 N N . THR C 1 151 ? 36.135 -12.025 13.085 1.00 57.05 149 THR C N 1
ATOM 8952 C CA . THR C 1 151 ? 35.132 -12.392 12.078 1.00 61.11 149 THR C CA 1
ATOM 8953 C C . THR C 1 151 ? 34.755 -11.212 11.182 1.00 61.55 149 THR C C 1
ATOM 8954 O O . THR C 1 151 ? 34.991 -10.056 11.530 1.00 63.44 149 THR C O 1
ATOM 8958 N N . ASP C 1 152 ? 34.144 -11.519 10.041 1.00 66.35 150 ASP C N 1
ATOM 8959 C CA . ASP C 1 152 ? 33.896 -10.538 8.991 1.00 69.37 150 ASP C CA 1
ATOM 8960 C C . ASP C 1 152 ? 32.722 -9.612 9.315 1.00 66.06 150 ASP C C 1
ATOM 8961 O O . ASP C 1 152 ? 32.622 -8.513 8.764 1.00 64.31 150 ASP C O 1
ATOM 8966 N N . ALA C 1 153 ? 31.852 -10.058 10.220 1.00 61.72 151 ALA C N 1
ATOM 8967 C CA . ALA C 1 153 ? 30.686 -9.285 10.651 1.00 55.63 151 ALA C CA 1
ATOM 8968 C C . ALA C 1 153 ? 31.043 -8.130 11.589 1.00 58.03 151 ALA C C 1
ATOM 8969 O O . ALA C 1 153 ? 30.259 -7.193 11.752 1.00 57.48 151 ALA C O 1
ATOM 8971 N N . PHE C 1 154 ? 32.222 -8.207 12.202 1.00 53.30 152 PHE C N 1
ATOM 8972 C CA . PHE C 1 154 ? 32.670 -7.208 13.168 1.00 49.40 152 PHE C CA 1
ATOM 8973 C C . PHE C 1 154 ? 33.728 -6.253 12.601 1.00 53.22 152 PHE C C 1
ATOM 8974 O O . PHE C 1 154 ? 34.508 -5.649 13.344 1.00 51.46 152 PHE C O 1
ATOM 8982 N N . ARG C 1 155 ? 33.746 -6.124 11.278 1.00 48.60 153 ARG C N 1
ATOM 8983 C CA . ARG C 1 155 ? 34.527 -5.096 10.615 1.00 39.70 153 ARG C CA 1
ATOM 8984 C C . ARG C 1 155 ? 33.773 -3.785 10.809 1.00 45.86 153 ARG C C 1
ATOM 8985 O O . ARG C 1 155 ? 32.541 -3.796 10.838 1.00 57.10 153 ARG C O 1
ATOM 8993 N N . PRO C 1 156 ? 34.503 -2.660 10.977 1.00 44.45 154 PRO C N 1
ATOM 8994 C CA . PRO C 1 156 ? 33.926 -1.329 11.203 1.00 36.03 154 PRO C CA 1
ATOM 8995 C C . PRO C 1 156 ? 32.766 -0.934 10.283 1.00 43.59 154 PRO C C 1
ATOM 8996 O O . PRO C 1 156 ? 31.769 -0.391 10.766 1.00 45.30 154 PRO C O 1
ATOM 9000 N N . ARG C 1 157 ? 32.892 -1.204 8.985 1.00 40.49 155 ARG C N 1
ATOM 9001 C CA . ARG C 1 157 ? 31.822 -0.904 8.033 1.00 44.10 155 ARG C CA 1
ATOM 9002 C C . ARG C 1 157 ? 30.622 -1.827 8.221 1.00 46.65 155 ARG C C 1
ATOM 9003 O O . ARG C 1 157 ? 29.477 -1.386 8.103 1.00 54.75 155 ARG C O 1
ATOM 9011 N N . ALA C 1 158 ? 30.893 -3.096 8.521 1.00 43.45 156 ALA C N 1
ATOM 9012 C CA . ALA C 1 158 ? 29.848 -4.089 8.753 1.00 48.75 156 ALA C CA 1
ATOM 9013 C C . ALA C 1 158 ? 29.023 -3.774 10.003 1.00 50.76 156 ALA C C 1
ATOM 9014 O O . ALA C 1 158 ? 27.793 -3.914 9.989 1.00 52.87 156 ALA C O 1
ATOM 9016 N N . LEU C 1 159 ? 29.705 -3.335 11.065 1.00 49.05 157 LEU C N 1
ATOM 9017 C CA . LEU C 1 159 ? 29.053 -2.901 12.308 1.00 37.34 157 LEU C CA 1
ATOM 9018 C C . LEU C 1 159 ? 28.256 -1.616 12.133 1.00 37.59 157 LEU C C 1
ATOM 9019 O O . LEU C 1 159 ? 27.174 -1.490 12.689 1.00 51.66 157 LEU C O 1
ATOM 9024 N N . PHE C 1 160 ? 28.799 -0.674 11.365 1.00 42.62 158 PHE C N 1
ATOM 9025 C CA . PHE C 1 160 ? 28.105 0.562 10.987 1.00 44.06 158 PHE C CA 1
ATOM 9026 C C . PHE C 1 160 ? 26.772 0.239 10.319 1.00 47.34 158 PHE C C 1
ATOM 9027 O O . PHE C 1 160 ? 25.760 0.886 10.598 1.00 56.00 158 PHE C O 1
ATOM 9035 N N . ASP C 1 161 ? 26.787 -0.764 9.441 1.00 51.79 159 ASP C N 1
ATOM 9036 C CA . ASP C 1 161 ? 25.594 -1.191 8.720 1.00 45.99 159 ASP C CA 1
ATOM 9037 C C . ASP C 1 161 ? 24.624 -1.943 9.618 1.00 46.95 159 ASP C C 1
ATOM 9038 O O . ASP C 1 161 ? 23.414 -1.748 9.513 1.00 53.50 159 ASP C O 1
ATOM 9043 N N . ARG C 1 162 ? 25.156 -2.785 10.504 1.00 48.02 160 ARG C N 1
ATOM 9044 C CA . ARG C 1 162 ? 24.328 -3.534 11.453 1.00 48.64 160 ARG C CA 1
ATOM 9045 C C . ARG C 1 162 ? 23.683 -2.635 12.513 1.00 50.23 160 ARG C C 1
ATOM 9046 O O . ARG C 1 162 ? 22.557 -2.891 12.950 1.00 52.18 160 ARG C O 1
ATOM 9054 N N . PHE C 1 163 ? 24.387 -1.574 12.905 1.00 45.49 161 PHE C N 1
ATOM 9055 C CA . PHE C 1 163 ? 23.897 -0.662 13.938 1.00 42.06 161 PHE C CA 1
ATOM 9056 C C . PHE C 1 163 ? 22.845 0.320 13.427 1.00 45.18 161 PHE C C 1
ATOM 9057 O O . PHE C 1 163 ? 22.237 1.031 14.226 1.00 51.90 161 PHE C O 1
ATOM 9065 N N . ASN C 1 164 ? 22.646 0.352 12.109 1.00 44.58 162 ASN C N 1
ATOM 9066 C CA . ASN C 1 164 ? 21.687 1.240 11.434 1.00 50.34 162 ASN C CA 1
ATOM 9067 C C . ASN C 1 164 ? 22.019 2.726 11.615 1.00 53.27 162 ASN C C 1
ATOM 9068 O O . ASN C 1 164 ? 21.134 3.562 11.807 1.00 53.98 162 ASN C O 1
ATOM 9073 N N . ILE C 1 165 ? 23.309 3.043 11.554 1.00 48.02 163 ILE C N 1
ATOM 9074 C CA . ILE C 1 165 ? 23.766 4.427 11.646 1.00 37.26 163 ILE C CA 1
ATOM 9075 C C . ILE C 1 165 ? 23.519 5.123 10.312 1.00 40.47 163 ILE C C 1
ATOM 9076 O O . ILE C 1 165 ? 23.962 4.660 9.261 1.00 50.55 163 ILE C O 1
ATOM 9081 N N . GLU C 1 166 ? 22.779 6.221 10.366 1.00 43.92 164 GLU C N 1
ATOM 9082 C CA . GLU C 1 166 ? 22.458 7.004 9.187 1.00 38.62 164 GLU C CA 1
ATOM 9083 C C . GLU C 1 166 ? 23.523 8.071 8.961 1.00 45.89 164 GLU C C 1
ATOM 9084 O O . GLU C 1 166 ? 23.975 8.272 7.839 1.00 54.48 164 GLU C O 1
ATOM 9090 N N . THR C 1 167 ? 23.921 8.739 10.039 1.00 50.21 165 THR C N 1
ATOM 9091 C CA . THR C 1 167 ? 24.933 9.789 9.995 1.00 47.01 165 THR C CA 1
ATOM 9092 C C . THR C 1 167 ? 25.887 9.607 11.164 1.00 45.24 165 THR C C 1
ATOM 9093 O O . THR C 1 167 ? 25.452 9.365 12.290 1.00 46.03 165 THR C O 1
ATOM 9097 N N . LEU C 1 168 ? 27.184 9.706 10.889 1.00 41.30 166 LEU C N 1
ATOM 9098 C CA . LEU C 1 168 ? 28.194 9.673 11.935 1.00 40.04 166 LEU C CA 1
ATOM 9099 C C . LEU C 1 168 ? 29.206 10.794 11.733 1.00 44.26 166 LEU C C 1
ATOM 9100 O O . LEU C 1 168 ? 29.822 10.893 10.674 1.00 44.63 166 LEU C O 1
ATOM 9105 N N . ALA C 1 169 ? 29.373 11.628 12.758 1.00 42.62 167 ALA C N 1
ATOM 9106 C CA . ALA C 1 169 ? 30.312 12.740 12.702 1.00 43.00 167 ALA C CA 1
ATOM 9107 C C . ALA C 1 169 ? 31.541 12.487 13.548 1.00 43.76 167 ALA C C 1
ATOM 9108 O O . ALA C 1 169 ? 31.436 12.139 14.726 1.00 49.40 167 ALA C O 1
ATOM 9110 N N . THR C 1 170 ? 32.702 12.655 12.925 1.00 46.14 168 THR C N 1
ATOM 9111 C CA . THR C 1 170 ? 33.982 12.667 13.626 1.00 45.32 168 THR C CA 1
ATOM 9112 C C . THR C 1 170 ? 34.398 14.129 13.816 1.00 47.27 168 THR C C 1
ATOM 9113 O O . THR C 1 170 ? 33.849 15.025 13.174 1.00 58.94 168 THR C O 1
ATOM 9117 N N . THR C 1 171 ? 35.354 14.379 14.700 1.00 55.41 169 THR C N 1
ATOM 9118 C CA . THR C 1 171 ? 35.795 15.746 14.955 1.00 51.46 169 THR C CA 1
ATOM 9119 C C . THR C 1 171 ? 37.265 15.887 14.578 1.00 52.05 169 THR C C 1
ATOM 9120 O O . THR C 1 171 ? 38.126 15.186 15.123 1.00 50.51 169 THR C O 1
ATOM 9124 N N . GLU C 1 172 ? 37.540 16.776 13.624 1.00 51.46 170 GLU C N 1
ATOM 9125 C CA . GLU C 1 172 ? 38.909 17.025 13.159 1.00 53.11 170 GLU C CA 1
ATOM 9126 C C . GLU C 1 172 ? 39.251 18.518 13.208 1.00 49.14 170 GLU C C 1
ATOM 9127 O O . GLU C 1 172 ? 38.380 19.374 13.041 1.00 41.15 170 GLU C O 1
ATOM 9133 N N . GLY C 1 173 ? 40.525 18.820 13.443 1.00 49.07 171 GLY C N 1
ATOM 9134 C CA . GLY C 1 173 ? 41.021 20.195 13.408 1.00 43.40 171 GLY C CA 1
ATOM 9135 C C . GLY C 1 173 ? 41.410 20.641 12.008 1.00 44.74 171 GLY C C 1
ATOM 9136 O O . GLY C 1 173 ? 41.545 19.813 11.111 1.00 46.44 171 GLY C O 1
ATOM 9137 N N . PRO C 1 174 ? 41.608 21.958 11.811 1.00 48.71 172 PRO C N 1
ATOM 9138 C CA . PRO C 1 174 ? 41.988 22.521 10.506 1.00 46.62 172 PRO C CA 1
ATOM 9139 C C . PRO C 1 174 ? 43.424 22.180 10.101 1.00 44.57 172 PRO C C 1
ATOM 9140 O O . PRO C 1 174 ? 43.774 22.280 8.925 1.00 45.12 172 PRO C O 1
ATOM 9144 N N . HIS C 1 175 ? 44.233 21.784 11.078 1.00 41.08 173 HIS C N 1
ATOM 9145 C CA . HIS C 1 175 ? 45.636 21.469 10.877 1.00 46.76 173 HIS C CA 1
ATOM 9146 C C . HIS C 1 175 ? 45.869 20.016 10.464 1.00 59.38 173 HIS C C 1
ATOM 9147 O O . HIS C 1 175 ? 46.964 19.665 10.016 1.00 66.48 173 HIS C O 1
ATOM 9154 N N . GLU C 1 176 ? 44.848 19.174 10.623 1.00 64.68 174 GLU C N 1
ATOM 9155 C CA . GLU C 1 176 ? 44.931 17.775 10.186 1.00 63.06 174 GLU C CA 1
ATOM 9156 C C . GLU C 1 176 ? 44.260 17.550 8.834 1.00 61.16 174 GLU C C 1
ATOM 9157 O O . GLU C 1 176 ? 43.336 18.274 8.463 1.00 53.57 174 GLU C O 1
ATOM 9163 N N . SER C 1 177 ? 44.754 16.554 8.099 1.00 64.09 175 SER C N 1
ATOM 9164 C CA . SER C 1 177 ? 44.263 16.263 6.755 1.00 65.12 175 SER C CA 1
ATOM 9165 C C . SER C 1 177 ? 43.034 15.359 6.777 1.00 61.84 175 SER C C 1
ATOM 9166 O O . SER C 1 177 ? 42.905 14.481 7.631 1.00 59.10 175 SER C O 1
ATOM 9169 N N . LEU C 1 178 ? 42.138 15.585 5.823 1.00 59.61 176 LEU C N 1
ATOM 9170 C CA . LEU C 1 178 ? 40.917 14.798 5.698 1.00 58.68 176 LEU C CA 1
ATOM 9171 C C . LEU C 1 178 ? 41.068 13.692 4.642 1.00 60.63 176 LEU C C 1
ATOM 9172 O O . LEU C 1 178 ? 40.204 13.515 3.774 1.00 52.96 176 LEU C O 1
ATOM 9177 N N . GLN C 1 179 ? 42.171 12.951 4.731 1.00 54.07 177 GLN C N 1
ATOM 9178 C CA . GLN C 1 179 ? 42.482 11.896 3.769 1.00 60.41 177 GLN C CA 1
ATOM 9179 C C . GLN C 1 179 ? 41.617 10.653 3.972 1.00 60.67 177 GLN C C 1
ATOM 9180 O O . GLN C 1 179 ? 41.246 9.981 3.005 1.00 60.31 177 GLN C O 1
ATOM 9186 N N . HIS C 1 180 ? 41.289 10.367 5.230 1.00 53.80 178 HIS C N 1
ATOM 9187 C CA . HIS C 1 180 ? 40.494 9.199 5.569 1.00 49.76 178 HIS C CA 1
ATOM 9188 C C . HIS C 1 180 ? 39.042 9.394 5.190 1.00 45.86 178 HIS C C 1
ATOM 9189 O O . HIS C 1 180 ? 38.375 8.436 4.835 1.00 53.08 178 HIS C O 1
ATOM 9196 N N . HIS C 1 181 ? 38.572 10.637 5.251 1.00 49.54 179 HIS C N 1
ATOM 9197 C CA . HIS C 1 181 ? 37.207 10.976 4.853 1.00 49.91 179 HIS C CA 1
ATOM 9198 C C . HIS C 1 181 ? 37.004 10.881 3.348 1.00 50.75 179 HIS C C 1
ATOM 9199 O O . HIS C 1 181 ? 35.935 10.470 2.895 1.00 57.16 179 HIS C O 1
ATOM 9206 N N . ALA C 1 182 ? 38.025 11.280 2.587 1.00 53.03 180 ALA C N 1
ATOM 9207 C CA . ALA C 1 182 ? 38.024 11.158 1.128 1.00 48.65 180 ALA C CA 1
ATOM 9208 C C . ALA C 1 182 ? 37.907 9.693 0.739 1.00 50.22 180 ALA C C 1
ATOM 9209 O O . ALA C 1 182 ? 37.109 9.338 -0.130 1.00 55.27 180 ALA C O 1
ATOM 9211 N N . ALA C 1 183 ? 38.689 8.858 1.423 1.00 50.54 181 ALA C N 1
ATOM 9212 C CA . ALA C 1 183 ? 38.649 7.404 1.286 1.00 52.01 181 ALA C CA 1
ATOM 9213 C C . ALA C 1 183 ? 37.276 6.763 1.581 1.00 54.65 181 ALA C C 1
ATOM 9214 O O . ALA C 1 183 ? 36.945 5.754 0.969 1.00 68.23 181 ALA C O 1
ATOM 9216 N N . ILE C 1 184 ? 36.495 7.340 2.502 1.00 57.73 182 ILE C N 1
ATOM 9217 C CA . ILE C 1 184 ? 35.124 6.866 2.797 1.00 55.19 182 ILE C CA 1
ATOM 9218 C C . ILE C 1 184 ? 34.186 7.092 1.612 1.00 59.15 182 ILE C C 1
ATOM 9219 O O . ILE C 1 184 ? 33.359 6.233 1.289 1.00 59.64 182 ILE C O 1
ATOM 9224 N N . ARG C 1 185 ? 34.306 8.256 0.975 1.00 61.85 183 ARG C N 1
ATOM 9225 C CA . ARG C 1 185 ? 33.375 8.625 -0.091 1.00 65.27 183 ARG C CA 1
ATOM 9226 C C . ARG C 1 185 ? 33.788 8.162 -1.489 1.00 70.50 183 ARG C C 1
ATOM 9227 O O . ARG C 1 185 ? 32.929 7.967 -2.352 1.00 74.24 183 ARG C O 1
ATOM 9235 N N . GLU C 1 186 ? 35.088 7.987 -1.716 1.00 72.57 184 GLU C N 1
ATOM 9236 C CA . GLU C 1 186 ? 35.539 7.471 -3.006 1.00 75.14 184 GLU C CA 1
ATOM 9237 C C . GLU C 1 186 ? 35.569 5.939 -3.044 1.00 76.04 184 GLU C C 1
ATOM 9238 O O . GLU C 1 186 ? 35.724 5.345 -4.112 1.00 82.04 184 GLU C O 1
ATOM 9244 N N . SER C 1 187 ? 35.409 5.308 -1.880 1.00 71.46 185 SER C N 1
ATOM 9245 C CA . SER C 1 187 ? 35.013 3.903 -1.822 1.00 63.45 185 SER C CA 1
ATOM 9246 C C . SER C 1 187 ? 33.514 3.868 -2.057 1.00 61.31 185 SER C C 1
ATOM 9247 O O . SER C 1 187 ? 32.811 4.833 -1.758 1.00 70.82 185 SER C O 1
ATOM 9250 N N . GLY C 1 188 ? 33.013 2.755 -2.572 1.00 60.61 186 GLY C N 1
ATOM 9251 C CA . GLY C 1 188 ? 31.603 2.675 -2.938 1.00 60.77 186 GLY C CA 1
ATOM 9252 C C . GLY C 1 188 ? 30.668 2.387 -1.782 1.00 61.93 186 GLY C C 1
ATOM 9253 O O . GLY C 1 188 ? 29.455 2.288 -1.986 1.00 63.32 186 GLY C O 1
ATOM 9254 N N . TRP C 1 189 ? 31.235 2.268 -0.578 1.00 57.01 187 TRP C N 1
ATOM 9255 C CA . TRP C 1 189 ? 30.516 1.828 0.624 1.00 54.09 187 TRP C CA 1
ATOM 9256 C C . TRP C 1 189 ? 29.249 2.630 0.926 1.00 55.58 187 TRP C C 1
ATOM 9257 O O . TRP C 1 189 ? 28.202 2.052 1.228 1.00 58.18 187 TRP C O 1
ATOM 9268 N N . GLY C 1 190 ? 29.351 3.954 0.840 1.00 56.64 188 GLY C N 1
ATOM 9269 C CA . GLY C 1 190 ? 28.185 4.828 0.928 1.00 54.88 188 GLY C CA 1
ATOM 9270 C C . GLY C 1 190 ? 27.708 5.142 2.330 1.00 52.31 188 GLY C C 1
ATOM 9271 O O . GLY C 1 190 ? 26.651 5.746 2.500 1.00 53.84 188 GLY C O 1
ATOM 9272 N N . GLY C 1 191 ? 28.480 4.724 3.331 1.00 53.05 189 GLY C N 1
ATOM 9273 C CA . GLY C 1 191 ? 28.210 5.066 4.722 1.00 45.44 189 GLY C CA 1
ATOM 9274 C C . GLY C 1 191 ? 28.511 6.535 4.935 1.00 47.72 189 GLY C C 1
ATOM 9275 O O . GLY C 1 191 ? 29.620 6.996 4.654 1.00 49.40 189 GLY C O 1
ATOM 9276 N N . HIS C 1 192 ? 27.512 7.266 5.422 1.00 44.85 190 HIS C N 1
ATOM 9277 C CA . HIS C 1 192 ? 27.584 8.717 5.566 1.00 46.11 190 HIS C CA 1
ATOM 9278 C C . HIS C 1 192 ? 28.420 9.124 6.783 1.00 47.23 190 HIS C C 1
ATOM 9279 O O . HIS C 1 192 ? 27.882 9.486 7.831 1.00 43.19 190 HIS C O 1
ATOM 9286 N N . VAL C 1 193 ? 29.742 9.030 6.632 1.00 48.06 191 VAL C N 1
ATOM 9287 C CA . VAL C 1 193 ? 30.695 9.444 7.661 1.00 42.70 191 VAL C CA 1
ATOM 9288 C C . VAL C 1 193 ? 31.185 10.848 7.323 1.00 47.46 191 VAL C C 1
ATOM 9289 O O . VAL C 1 193 ? 31.771 11.089 6.263 1.00 51.94 191 VAL C O 1
ATOM 9293 N N . ILE C 1 194 ? 30.935 11.757 8.255 1.00 49.06 192 ILE C N 1
ATOM 9294 C CA . ILE C 1 194 ? 31.038 13.194 8.053 1.00 42.61 192 ILE C CA 1
ATOM 9295 C C . ILE C 1 194 ? 32.126 13.702 9.010 1.00 42.28 192 ILE C C 1
ATOM 9296 O O . ILE C 1 194 ? 32.589 12.956 9.872 1.00 42.74 192 ILE C O 1
ATOM 9301 N N . THR C 1 195 ? 32.557 14.948 8.857 1.00 44.58 193 THR C N 1
ATOM 9302 C CA . THR C 1 195 ? 33.479 15.539 9.826 1.00 43.89 193 THR C CA 1
ATOM 9303 C C . THR C 1 195 ? 32.875 16.792 10.486 1.00 43.62 193 THR C C 1
ATOM 9304 O O . THR C 1 195 ? 31.783 17.214 10.126 1.00 48.78 193 THR C O 1
ATOM 9308 N N . ALA C 1 196 ? 33.559 17.349 11.482 1.00 42.24 194 ALA C N 1
ATOM 9309 C CA . ALA C 1 196 ? 33.156 18.623 12.085 1.00 39.45 194 ALA C CA 1
ATOM 9310 C C . ALA C 1 196 ? 34.385 19.465 12.369 1.00 44.26 194 ALA C C 1
ATOM 9311 O O . ALA C 1 196 ? 35.470 18.932 12.618 1.00 42.37 194 ALA C O 1
ATOM 9313 N N . TYR C 1 197 ? 34.200 20.780 12.344 1.00 46.60 195 TYR C N 1
ATOM 9314 C CA . TYR C 1 197 ? 35.304 21.727 12.429 1.00 41.67 195 TYR C CA 1
ATOM 9315 C C . TYR C 1 197 ? 35.644 22.112 13.874 1.00 43.05 195 TYR C C 1
ATOM 9316 O O . TYR C 1 197 ? 34.888 22.836 14.523 1.00 39.35 195 TYR C O 1
ATOM 9325 N N . ARG C 1 198 ? 36.780 21.623 14.373 1.00 37.83 196 ARG C N 1
ATOM 9326 C CA . ARG C 1 198 ? 37.255 21.991 15.711 1.00 39.96 196 ARG C CA 1
ATOM 9327 C C . ARG C 1 198 ? 38.578 22.771 15.662 1.00 41.85 196 ARG C C 1
ATOM 9328 O O . ARG C 1 198 ? 39.656 22.174 15.737 1.00 47.01 196 ARG C O 1
ATOM 9336 N N . PRO C 1 199 ? 38.500 24.115 15.564 1.00 41.40 197 PRO C N 1
ATOM 9337 C CA . PRO C 1 199 ? 39.697 24.950 15.430 1.00 40.21 197 PRO C CA 1
ATOM 9338 C C . PRO C 1 199 ? 40.377 25.337 16.750 1.00 45.68 197 PRO C C 1
ATOM 9339 O O . PRO C 1 199 ? 41.204 26.248 16.755 1.00 53.19 197 PRO C O 1
ATOM 9343 N N . ASP C 1 200 ? 40.050 24.632 17.834 1.00 40.10 198 ASP C N 1
ATOM 9344 C CA . ASP C 1 200 ? 40.557 24.916 19.184 1.00 44.88 198 ASP C CA 1
ATOM 9345 C C . ASP C 1 200 ? 42.077 25.017 19.321 1.00 43.90 198 ASP C C 1
ATOM 9346 O O . ASP C 1 200 ? 42.569 25.799 20.134 1.00 45.13 198 ASP C O 1
ATOM 9351 N N . ALA C 1 201 ? 42.812 24.223 18.546 1.00 44.64 199 ALA C N 1
ATOM 9352 C CA . ALA C 1 201 ? 44.271 24.156 18.679 1.00 47.57 199 ALA C CA 1
ATOM 9353 C C . ALA C 1 201 ? 44.977 25.383 18.100 1.00 45.86 199 ALA C C 1
ATOM 9354 O O . ALA C 1 201 ? 46.061 25.760 18.553 1.00 51.53 199 ALA C O 1
ATOM 9356 N N . VAL C 1 202 ? 44.344 26.008 17.114 1.00 40.29 200 VAL C N 1
ATOM 9357 C CA . VAL C 1 202 ? 44.873 27.218 16.490 1.00 39.49 200 VAL C CA 1
ATOM 9358 C C . VAL C 1 202 ? 44.134 28.483 16.964 1.00 44.97 200 VAL C C 1
ATOM 9359 O O . VAL C 1 202 ? 44.262 29.553 16.364 1.00 47.09 200 VAL C O 1
ATOM 9363 N N . ILE C 1 203 ? 43.369 28.345 18.046 1.00 43.28 201 ILE C N 1
ATOM 9364 C CA . ILE C 1 203 ? 42.635 29.460 18.656 1.00 39.38 201 ILE C CA 1
ATOM 9365 C C . ILE C 1 203 ? 43.095 29.689 20.104 1.00 45.36 201 ILE C C 1
ATOM 9366 O O . ILE C 1 203 ? 43.243 30.832 20.552 1.00 44.16 201 ILE C O 1
ATOM 9371 N N . ASP C 1 204 ? 43.334 28.594 20.824 1.00 48.74 202 ASP C N 1
ATOM 9372 C CA . ASP C 1 204 ? 43.821 28.659 22.198 1.00 49.58 202 ASP C CA 1
ATOM 9373 C C . ASP C 1 204 ? 45.344 28.761 22.205 1.00 49.83 202 ASP C C 1
ATOM 9374 O O . ASP C 1 204 ? 46.040 27.783 21.939 1.00 50.45 202 ASP C O 1
ATOM 9379 N N . PHE C 1 205 ? 45.849 29.953 22.519 1.00 50.79 203 PHE C N 1
ATOM 9380 C CA . PHE C 1 205 ? 47.293 30.197 22.577 1.00 53.43 203 PHE C CA 1
ATOM 9381 C C . PHE C 1 205 ? 47.927 29.627 23.841 1.00 52.35 203 PHE C C 1
ATOM 9382 O O . PHE C 1 205 ? 49.150 29.483 23.913 1.00 52.31 203 PHE C O 1
ATOM 9390 N N . GLU C 1 206 ? 47.084 29.305 24.824 1.00 52.44 204 GLU C N 1
ATOM 9391 C CA . GLU C 1 206 ? 47.514 28.652 26.064 1.00 54.84 204 GLU C CA 1
ATOM 9392 C C . GLU C 1 206 ? 47.606 27.125 25.950 1.00 60.17 204 GLU C C 1
ATOM 9393 O O . GLU C 1 206 ? 48.051 26.456 26.889 1.00 66.08 204 GLU C O 1
ATOM 9399 N N . ASP C 1 207 ? 47.163 26.582 24.816 1.00 62.64 205 ASP C N 1
ATOM 9400 C CA . ASP C 1 207 ? 47.308 25.161 24.519 1.00 62.85 205 ASP C CA 1
ATOM 9401 C C . ASP C 1 207 ? 48.788 24.891 24.275 1.00 65.59 205 ASP C C 1
ATOM 9402 O O . ASP C 1 207 ? 49.455 25.674 23.601 1.00 65.98 205 ASP C O 1
ATOM 9407 N N . GLU C 1 208 ? 49.304 23.801 24.840 1.00 72.37 206 GLU C N 1
ATOM 9408 C CA . GLU C 1 208 ? 50.738 23.493 24.740 1.00 78.63 206 GLU C CA 1
ATOM 9409 C C . GLU C 1 208 ? 51.125 22.976 23.353 1.00 77.33 206 GLU C C 1
ATOM 9410 O O . GLU C 1 208 ? 52.290 23.058 22.954 1.00 78.09 206 GLU C O 1
ATOM 9416 N N . ARG C 1 209 ? 50.134 22.464 22.628 1.00 71.13 207 ARG C N 1
ATOM 9417 C CA . ARG C 1 209 ? 50.330 21.935 21.286 1.00 70.02 207 ARG C CA 1
ATOM 9418 C C . ARG C 1 209 ? 49.906 22.935 20.209 1.00 67.19 207 ARG C C 1
ATOM 9419 O O . ARG C 1 209 ? 49.744 22.567 19.049 1.00 65.61 207 ARG C O 1
ATOM 9427 N N . SER C 1 210 ? 49.731 24.195 20.610 1.00 66.97 208 SER C N 1
ATOM 9428 C CA . SER C 1 210 ? 49.381 25.292 19.697 1.00 55.48 208 SER C CA 1
ATOM 9429 C C . SER C 1 210 ? 50.474 25.701 18.685 1.00 56.12 208 SER C C 1
ATOM 9430 O O . SER C 1 210 ? 50.136 25.977 17.530 1.00 54.61 208 SER C O 1
ATOM 9433 N N . PRO C 1 211 ? 51.767 25.779 19.103 1.00 56.66 209 PRO C N 1
ATOM 9434 C CA . PRO C 1 211 ? 52.801 26.106 18.104 1.00 61.40 209 PRO C CA 1
ATOM 9435 C C . PRO C 1 211 ? 52.911 25.124 16.927 1.00 60.04 209 PRO C C 1
ATOM 9436 O O . PRO C 1 211 ? 53.071 25.559 15.780 1.00 56.73 209 PRO C O 1
ATOM 9440 N N . ARG C 1 212 ? 52.818 23.824 17.210 1.00 58.08 210 ARG C N 1
ATOM 9441 C CA . ARG C 1 212 ? 52.853 22.807 16.158 1.00 54.31 210 ARG C CA 1
ATOM 9442 C C . ARG C 1 212 ? 51.565 22.802 15.340 1.00 50.36 210 ARG C C 1
ATOM 9443 O O . ARG C 1 212 ? 51.602 22.544 14.145 1.00 44.58 210 ARG C O 1
ATOM 9451 N N . ALA C 1 213 ? 50.441 23.102 15.992 1.00 48.92 211 ALA C N 1
ATOM 9452 C CA . ALA C 1 213 ? 49.138 23.193 15.331 1.00 39.95 211 ALA C CA 1
ATOM 9453 C C . ALA C 1 213 ? 49.104 24.296 14.287 1.00 45.47 211 ALA C C 1
ATOM 9454 O O . ALA C 1 213 ? 48.592 24.084 13.190 1.00 45.88 211 ALA C O 1
ATOM 9456 N N . PHE C 1 214 ? 49.659 25.459 14.635 1.00 42.55 212 PHE C N 1
ATOM 9457 C CA . PHE C 1 214 ? 49.790 26.588 13.708 1.00 43.68 212 PHE C CA 1
ATOM 9458 C C . PHE C 1 214 ? 50.659 26.247 12.499 1.00 43.64 212 PHE C C 1
ATOM 9459 O O . PHE C 1 214 ? 50.348 26.641 11.373 1.00 41.73 212 PHE C O 1
ATOM 9467 N N . GLU C 1 215 ? 51.730 25.496 12.754 1.00 50.60 213 GLU C N 1
ATOM 9468 C CA . GLU C 1 215 ? 52.707 25.096 11.744 1.00 54.17 213 GLU C CA 1
ATOM 9469 C C . GLU C 1 215 ? 52.110 24.221 10.642 1.00 50.22 213 GLU C C 1
ATOM 9470 O O . GLU C 1 215 ? 52.387 24.434 9.460 1.00 59.17 213 GLU C O 1
ATOM 9476 N N . ARG C 1 216 ? 51.291 23.245 11.024 1.00 48.47 214 ARG C N 1
ATOM 9477 C CA . ARG C 1 216 ? 50.618 22.401 10.034 1.00 48.16 214 ARG C CA 1
ATOM 9478 C C . ARG C 1 216 ? 49.263 22.949 9.560 1.00 42.49 214 ARG C C 1
ATOM 9479 O O . ARG C 1 216 ? 48.710 22.466 8.571 1.00 54.94 214 ARG C O 1
ATOM 9487 N N . PHE C 1 217 ? 48.753 23.966 10.249 1.00 35.68 215 PHE C N 1
ATOM 9488 C CA . PHE C 1 217 ? 47.621 24.766 9.762 1.00 43.46 215 PHE C CA 1
ATOM 9489 C C . PHE C 1 217 ? 48.055 25.603 8.548 1.00 49.17 215 PHE C C 1
ATOM 9490 O O . PHE C 1 217 ? 47.254 25.884 7.655 1.00 54.04 215 PHE C O 1
ATOM 9498 N N . ALA C 1 218 ? 49.330 25.985 8.530 1.00 54.98 216 ALA C N 1
ATOM 9499 C CA . ALA C 1 218 ? 49.934 26.707 7.417 1.00 50.62 216 ALA C CA 1
ATOM 9500 C C . ALA C 1 218 ? 50.097 25.813 6.192 1.00 52.70 216 ALA C C 1
ATOM 9501 O O . ALA C 1 218 ? 49.888 26.264 5.069 1.00 60.57 216 ALA C O 1
ATOM 9503 N N . GLU C 1 219 ? 50.481 24.556 6.418 1.00 56.68 217 GLU C N 1
ATOM 9504 C CA . GLU C 1 219 ? 50.649 23.571 5.347 1.00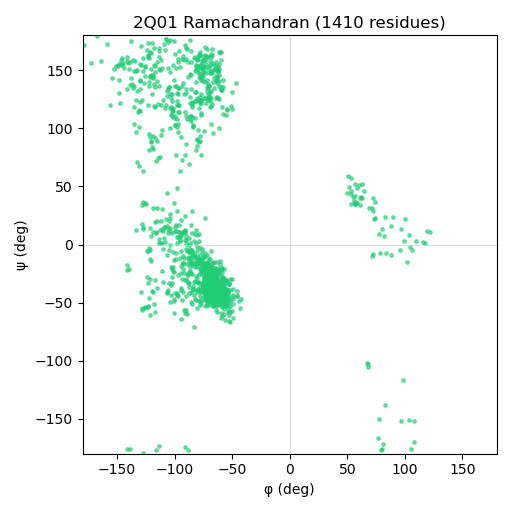 51.46 217 GLU C CA 1
ATOM 9505 C C . GLU C 1 219 ? 49.321 23.226 4.677 1.00 54.03 217 GLU C C 1
ATOM 9506 O O . GLU C 1 219 ? 49.233 23.206 3.447 1.00 57.95 217 GLU C O 1
ATOM 9512 N N . THR C 1 220 ? 48.294 22.969 5.489 1.00 47.26 218 THR C N 1
ATOM 9513 C CA . THR C 1 220 ? 46.987 22.534 4.988 1.00 51.27 218 THR C CA 1
ATOM 9514 C C . THR C 1 220 ? 46.197 23.619 4.251 1.00 51.36 218 THR C C 1
ATOM 9515 O O . THR C 1 220 ? 45.428 23.316 3.339 1.00 61.65 218 THR C O 1
ATOM 9519 N N . SER C 1 221 ? 46.398 24.876 4.634 1.00 56.74 219 SER C N 1
ATOM 9520 C CA . SER C 1 221 ? 45.674 25.989 4.017 1.00 59.73 219 SER C CA 1
ATOM 9521 C C . SER C 1 221 ? 46.492 26.759 2.976 1.00 61.92 219 SER C C 1
ATOM 9522 O O . SER C 1 221 ? 45.921 27.421 2.105 1.00 66.84 219 SER C O 1
ATOM 9525 N N . GLY C 1 222 ? 47.819 26.671 3.076 1.00 60.97 220 GLY C N 1
ATOM 9526 C CA . GLY C 1 222 ? 48.729 27.354 2.153 1.00 63.94 220 GLY C CA 1
ATOM 9527 C C . GLY C 1 222 ? 48.761 28.860 2.339 1.00 68.88 220 GLY C C 1
ATOM 9528 O O . GLY C 1 222 ? 48.973 29.605 1.379 1.00 76.85 220 GLY C O 1
ATOM 9529 N N . GLN C 1 223 ? 48.550 29.307 3.576 1.00 65.37 221 GLN C N 1
ATOM 9530 C CA . GLN C 1 223 ? 48.442 30.732 3.891 1.00 58.46 221 GLN C CA 1
ATOM 9531 C C . GLN C 1 223 ? 49.487 31.164 4.916 1.00 61.14 221 GLN C C 1
ATOM 9532 O O . GLN C 1 223 ? 50.113 30.325 5.574 1.00 62.60 221 GLN C O 1
ATOM 9538 N N . ASP C 1 224 ? 49.667 32.480 5.034 1.00 63.59 222 ASP C N 1
ATOM 9539 C CA . ASP C 1 224 ? 50.436 33.083 6.121 1.00 62.90 222 ASP C CA 1
ATOM 9540 C C . ASP C 1 224 ? 49.541 33.153 7.360 1.00 60.42 222 ASP C C 1
ATOM 9541 O O . ASP C 1 224 ? 48.838 34.140 7.588 1.00 59.71 222 ASP C O 1
ATOM 9546 N N . VAL C 1 225 ? 49.576 32.095 8.164 1.00 56.01 223 VAL C N 1
ATOM 9547 C CA . VAL C 1 225 ? 48.701 31.986 9.334 1.00 50.83 223 VAL C CA 1
ATOM 9548 C C . VAL C 1 225 ? 49.153 32.862 10.509 1.00 50.47 223 VAL C C 1
ATOM 9549 O O . VAL C 1 225 ? 48.446 32.978 11.510 1.00 54.97 223 VAL C O 1
ATOM 9553 N N . TYR C 1 226 ? 50.325 33.480 10.371 1.00 54.08 224 TYR C N 1
ATOM 9554 C CA . TYR C 1 226 ? 50.893 34.344 11.410 1.00 47.67 224 TYR C CA 1
ATOM 9555 C C . TYR C 1 226 ? 50.566 35.826 11.188 1.00 47.28 224 TYR C C 1
ATOM 9556 O O . TYR C 1 226 ? 50.994 36.695 11.950 1.00 52.28 224 TYR C O 1
ATOM 9565 N N . SER C 1 227 ? 49.788 36.094 10.144 1.00 48.14 225 SER C N 1
ATOM 9566 C CA . SER C 1 227 ? 49.262 37.420 9.862 1.00 44.20 225 SER C CA 1
ATOM 9567 C C . SER C 1 227 ? 47.737 37.321 9.824 1.00 46.34 225 SER C C 1
ATOM 9568 O O . SER C 1 227 ? 47.189 36.389 9.233 1.00 51.93 225 SER C O 1
ATOM 9571 N N . TRP C 1 228 ? 47.071 38.295 10.441 1.00 46.07 226 TRP C N 1
ATOM 9572 C CA . TRP C 1 228 ? 45.635 38.229 10.779 1.00 44.89 226 TRP C CA 1
ATOM 9573 C C . TRP C 1 228 ? 44.643 37.989 9.638 1.00 47.88 226 TRP C C 1
ATOM 9574 O O . TRP C 1 228 ? 43.768 37.127 9.755 1.00 48.62 226 TRP C O 1
ATOM 9585 N N . LYS C 1 229 ? 44.778 38.741 8.548 1.00 53.88 227 LYS C N 1
ATOM 9586 C CA . LYS C 1 229 ? 43.830 38.662 7.433 1.00 56.67 227 LYS C CA 1
ATOM 9587 C C . LYS C 1 229 ? 43.924 37.351 6.655 1.00 59.81 227 LYS C C 1
ATOM 9588 O O . LYS C 1 229 ? 42.936 36.891 6.074 1.00 60.43 227 LYS C O 1
ATOM 9594 N N . SER C 1 230 ? 45.113 36.755 6.658 1.00 53.38 228 SER C N 1
ATOM 9595 C CA . SER C 1 230 ? 45.335 35.476 6.001 1.00 54.07 228 SER C CA 1
ATOM 9596 C C . SER C 1 230 ? 45.149 34.308 6.968 1.00 49.50 228 SER C C 1
ATOM 9597 O O . SER C 1 230 ? 45.013 33.165 6.541 1.00 55.57 228 SER C O 1
ATOM 9600 N N . TYR C 1 231 ? 45.154 34.603 8.266 1.00 53.55 229 TYR C N 1
ATOM 9601 C CA . TYR C 1 231 ? 44.783 33.628 9.295 1.00 49.07 229 TYR C CA 1
ATOM 9602 C C . TYR C 1 231 ? 43.279 33.344 9.185 1.00 48.83 229 TYR C C 1
ATOM 9603 O O . TYR C 1 231 ? 42.846 32.195 9.279 1.00 49.53 229 TYR C O 1
ATOM 9612 N N . LEU C 1 232 ? 42.500 34.402 8.974 1.00 42.20 230 LEU C N 1
ATOM 9613 C CA . LEU C 1 232 ? 41.067 34.291 8.733 1.00 42.88 230 LEU C CA 1
ATOM 9614 C C . LEU C 1 232 ? 40.736 33.604 7.406 1.00 47.44 230 LEU C C 1
ATOM 9615 O O . LEU C 1 232 ? 39.790 32.817 7.334 1.00 50.41 230 LEU C O 1
ATOM 9620 N N . GLU C 1 233 ? 41.509 33.905 6.364 1.00 51.03 231 GLU C N 1
ATOM 9621 C CA . GLU C 1 233 ? 41.328 33.256 5.065 1.00 51.88 231 GLU C CA 1
ATOM 9622 C C . GLU C 1 233 ? 41.615 31.769 5.148 1.00 50.21 231 GLU C C 1
ATOM 9623 O O . GLU C 1 233 ? 40.932 30.970 4.512 1.00 52.43 231 GLU C O 1
ATOM 9629 N N . ALA C 1 234 ? 42.610 31.417 5.958 1.00 42.79 232 ALA C N 1
ATOM 9630 C CA . ALA C 1 234 ? 42.992 30.034 6.197 1.00 42.16 232 ALA C CA 1
ATOM 9631 C C . ALA C 1 234 ? 41.858 29.243 6.855 1.00 48.63 232 ALA C C 1
ATOM 9632 O O . ALA C 1 234 ? 41.645 28.079 6.526 1.00 49.07 232 ALA C O 1
ATOM 9634 N N . HIS C 1 235 ? 41.130 29.890 7.764 1.00 55.34 233 HIS C N 1
ATOM 9635 C CA . HIS C 1 235 ? 39.936 29.303 8.375 1.00 49.16 233 HIS C CA 1
ATOM 9636 C C . HIS C 1 235 ? 38.833 29.105 7.347 1.00 44.15 233 HIS C C 1
ATOM 9637 O O . HIS C 1 235 ? 38.223 28.049 7.315 1.00 56.79 233 HIS C O 1
ATOM 9644 N N . ARG C 1 236 ? 38.600 30.113 6.507 1.00 43.13 234 ARG C N 1
ATOM 9645 C CA . ARG C 1 236 ? 37.602 30.037 5.436 1.00 45.28 234 ARG C CA 1
ATOM 9646 C C . ARG C 1 236 ? 37.887 28.928 4.426 1.00 50.07 234 ARG C C 1
ATOM 9647 O O . ARG C 1 236 ? 36.969 28.222 3.995 1.00 52.60 234 ARG C O 1
ATOM 9655 N N . LEU C 1 237 ? 39.160 28.785 4.063 1.00 50.12 235 LEU C N 1
ATOM 9656 C CA . LEU C 1 237 ? 39.597 27.781 3.102 1.00 45.11 235 LEU C CA 1
ATOM 9657 C C . LEU C 1 237 ? 39.504 26.376 3.667 1.00 47.41 235 LEU C C 1
ATOM 9658 O O . LEU C 1 237 ? 39.116 25.447 2.954 1.00 57.64 235 LEU C O 1
ATOM 9663 N N . ARG C 1 238 ? 39.863 26.222 4.940 1.00 42.36 236 ARG C N 1
ATOM 9664 C CA . ARG C 1 238 ? 39.767 24.923 5.597 1.00 39.61 236 ARG C CA 1
ATOM 9665 C C . ARG C 1 238 ? 38.320 24.540 5.885 1.00 40.56 236 ARG C C 1
ATOM 9666 O O . ARG C 1 238 ? 37.959 23.378 5.738 1.00 52.10 236 ARG C O 1
ATOM 9674 N N . ARG C 1 239 ? 37.492 25.515 6.260 1.00 43.73 237 ARG C N 1
ATOM 9675 C CA . ARG C 1 239 ? 36.055 25.270 6.477 1.00 43.11 237 ARG C CA 1
ATOM 9676 C C . ARG C 1 239 ? 35.380 24.735 5.226 1.00 42.62 237 ARG C C 1
ATOM 9677 O O . ARG C 1 239 ? 34.596 23.798 5.306 1.00 50.70 237 ARG C O 1
ATOM 9685 N N . GLN C 1 240 ? 35.714 25.315 4.075 1.00 49.86 238 GLN C N 1
ATOM 9686 C CA . GLN C 1 240 ? 35.176 24.867 2.794 1.00 48.42 238 GLN C CA 1
ATOM 9687 C C . GLN C 1 240 ? 35.623 23.442 2.468 1.00 50.77 238 GLN C C 1
ATOM 9688 O O . GLN C 1 240 ? 34.837 22.655 1.949 1.00 53.21 238 GLN C O 1
ATOM 9694 N N . ALA C 1 241 ? 36.870 23.112 2.807 1.00 51.53 239 ALA C N 1
ATOM 9695 C CA . ALA C 1 241 ? 37.394 21.750 2.645 1.00 50.12 239 ALA C CA 1
ATOM 9696 C C . ALA C 1 241 ? 36.668 20.732 3.539 1.00 54.18 239 ALA C C 1
ATOM 9697 O O . ALA C 1 241 ? 36.608 19.542 3.215 1.00 54.37 239 ALA C O 1
ATOM 9699 N N . PHE C 1 242 ? 36.124 21.211 4.656 1.00 52.47 240 PHE C N 1
ATOM 9700 C CA . PHE C 1 242 ? 35.316 20.391 5.556 1.00 47.84 240 PHE C CA 1
ATOM 9701 C C . PHE C 1 242 ? 33.904 20.206 5.001 1.00 46.18 240 PHE C C 1
ATOM 9702 O O . PHE C 1 242 ? 33.350 19.115 5.094 1.00 52.83 240 PHE C O 1
ATOM 9710 N N . ILE C 1 243 ? 33.336 21.263 4.415 1.00 49.43 241 ILE C N 1
ATOM 9711 C CA . ILE C 1 243 ? 32.016 21.202 3.760 1.00 46.55 241 ILE C CA 1
ATOM 9712 C C . ILE C 1 243 ? 32.044 20.262 2.548 1.00 53.29 241 ILE C C 1
ATOM 9713 O O . ILE C 1 243 ? 31.067 19.563 2.270 1.00 62.06 241 ILE C O 1
ATOM 9718 N N . ASP C 1 244 ? 33.185 20.236 1.856 1.00 62.71 242 ASP C N 1
ATOM 9719 C CA . ASP C 1 244 ? 33.448 19.306 0.755 1.00 54.80 242 ASP C CA 1
ATOM 9720 C C . ASP C 1 244 ? 33.548 17.857 1.236 1.00 50.16 242 ASP C C 1
ATOM 9721 O O . ASP C 1 244 ? 33.272 16.925 0.480 1.00 55.81 242 ASP C O 1
ATOM 9726 N N . ALA C 1 245 ? 33.944 17.685 2.495 1.00 49.05 243 ALA C N 1
ATOM 9727 C CA . ALA C 1 245 ? 33.939 16.385 3.167 1.00 43.45 243 ALA C CA 1
ATOM 9728 C C . ALA C 1 245 ? 32.587 16.095 3.836 1.00 47.27 243 ALA C C 1
ATOM 9729 O O . ALA C 1 245 ? 32.428 15.094 4.545 1.00 52.45 243 ALA C O 1
ATOM 9731 N N . GLY C 1 246 ? 31.620 16.980 3.618 1.00 46.55 244 GLY C N 1
ATOM 9732 C CA . GLY C 1 246 ? 30.255 16.746 4.061 1.00 48.09 244 GLY C CA 1
ATOM 9733 C C . GLY C 1 246 ? 29.842 17.477 5.319 1.00 52.54 244 GLY C C 1
ATOM 9734 O O . GLY C 1 246 ? 28.649 17.561 5.600 1.00 57.47 244 GLY C O 1
ATOM 9735 N N . ALA C 1 247 ? 30.821 18.003 6.064 1.00 54.07 245 ALA C N 1
ATOM 9736 C CA . ALA C 1 247 ? 30.604 18.689 7.354 1.00 47.03 245 ALA C CA 1
ATOM 9737 C C . ALA C 1 247 ? 29.472 19.704 7.347 1.00 46.05 245 ALA C C 1
ATOM 9738 O O . ALA C 1 247 ? 29.296 20.452 6.381 1.00 46.23 245 ALA C O 1
ATOM 9740 N N . THR C 1 248 ? 28.698 19.707 8.427 1.00 42.59 246 THR C N 1
ATOM 9741 C CA . THR C 1 248 ? 27.578 20.633 8.573 1.00 50.82 246 THR C CA 1
ATOM 9742 C C . THR C 1 248 ? 27.714 21.469 9.843 1.00 45.24 246 THR C C 1
ATOM 9743 O O . THR C 1 248 ? 26.926 22.393 10.076 1.00 41.66 246 THR C O 1
ATOM 9747 N N . SER C 1 249 ? 28.725 21.145 10.648 1.00 44.22 247 SER C N 1
ATOM 9748 C CA A SER C 1 249 ? 28.868 21.747 11.963 0.50 39.64 247 SER C CA 1
ATOM 9749 C CA B SER C 1 249 ? 28.870 21.731 11.974 0.50 38.30 247 SER C CA 1
ATOM 9750 C C . SER C 1 249 ? 30.307 22.109 12.340 1.00 41.89 247 SER C C 1
ATOM 9751 O O . SER C 1 249 ? 31.269 21.513 11.840 1.00 39.33 247 SER C O 1
ATOM 9756 N N . SER C 1 250 ? 30.436 23.104 13.218 1.00 39.02 248 SER C N 1
ATOM 9757 C CA . SER C 1 250 ? 31.709 23.454 13.846 1.00 41.76 248 SER C CA 1
ATOM 9758 C C . SER C 1 250 ? 31.579 23.236 15.357 1.00 41.23 248 SER C C 1
ATOM 9759 O O . SER C 1 250 ? 30.476 23.285 15.903 1.00 34.31 248 SER C O 1
ATOM 9762 N N . ASP C 1 251 ? 32.697 22.980 16.028 1.00 34.45 249 ASP C N 1
ATOM 9763 C CA . ASP C 1 251 ? 32.680 22.664 17.453 1.00 33.26 249 ASP C CA 1
ATOM 9764 C C . ASP C 1 251 ? 33.775 23.430 18.202 1.00 43.65 249 ASP C C 1
ATOM 9765 O O . ASP C 1 251 ? 34.922 23.513 17.740 1.00 46.97 249 ASP C O 1
ATOM 9770 N N . HIS C 1 252 ? 33.416 23.983 19.361 1.00 43.37 250 HIS C N 1
ATOM 9771 C CA . HIS C 1 252 ? 34.301 24.896 20.085 1.00 35.32 250 HIS C CA 1
ATOM 9772 C C . HIS C 1 252 ? 34.414 24.611 21.580 1.00 34.67 250 HIS C C 1
ATOM 9773 O O . HIS C 1 252 ? 33.583 25.050 22.374 1.00 43.25 250 HIS C O 1
ATOM 9780 N N . GLY C 1 253 ? 35.465 23.885 21.952 1.00 34.39 251 GLY C N 1
ATOM 9781 C CA . GLY C 1 253 ? 35.674 23.465 23.336 1.00 36.19 251 GLY C CA 1
ATOM 9782 C C . GLY C 1 253 ? 36.548 24.444 24.087 1.00 44.00 251 GLY C C 1
ATOM 9783 O O . GLY C 1 253 ? 37.715 24.164 24.378 1.00 51.40 251 GLY C O 1
ATOM 9784 N N . HIS C 1 254 ? 35.971 25.601 24.387 1.00 44.09 252 HIS C N 1
ATOM 9785 C CA . HIS C 1 254 ? 36.656 26.653 25.113 1.00 37.26 252 HIS C CA 1
ATOM 9786 C C . HIS C 1 254 ? 36.435 26.464 26.616 1.00 45.56 252 HIS C C 1
ATOM 9787 O O . HIS C 1 254 ? 35.510 25.754 27.007 1.00 51.12 252 HIS C O 1
ATOM 9794 N N . PRO C 1 255 ? 37.306 27.055 27.464 1.00 40.12 253 PRO C N 1
ATOM 9795 C CA . PRO C 1 255 ? 37.079 27.006 28.907 1.00 34.89 253 PRO C CA 1
ATOM 9796 C C . PRO C 1 255 ? 35.880 27.847 29.354 1.00 45.25 253 PRO C C 1
ATOM 9797 O O . PRO C 1 255 ? 35.329 27.626 30.438 1.00 44.25 253 PRO C O 1
ATOM 9801 N N . THR C 1 256 ? 35.485 28.800 28.516 1.00 43.22 254 THR C N 1
ATOM 9802 C CA . THR C 1 256 ? 34.481 29.788 28.877 1.00 46.06 254 THR C CA 1
ATOM 9803 C C . THR C 1 256 ? 33.489 29.908 27.727 1.00 35.07 254 THR C C 1
ATOM 9804 O O . THR C 1 256 ? 33.805 29.561 26.589 1.00 43.37 254 THR C O 1
ATOM 9808 N N . ALA C 1 257 ? 32.291 30.398 28.021 1.00 43.73 255 ALA C N 1
ATOM 9809 C CA . ALA C 1 257 ? 31.310 30.701 26.981 1.00 49.22 255 ALA C CA 1
ATOM 9810 C C . ALA C 1 257 ? 31.438 32.144 26.485 1.00 48.34 255 ALA C C 1
ATOM 9811 O O . ALA C 1 257 ? 30.600 32.609 25.704 1.00 49.95 255 ALA C O 1
ATOM 9813 N N . ALA C 1 258 ? 32.489 32.832 26.939 1.00 45.14 256 ALA C N 1
ATOM 9814 C CA . ALA C 1 258 ? 32.739 34.238 26.613 1.00 40.16 256 ALA C CA 1
ATOM 9815 C C . ALA C 1 258 ? 32.869 34.502 25.120 1.00 36.01 256 ALA C C 1
ATOM 9816 O O . ALA C 1 258 ? 33.536 33.757 24.402 1.00 34.94 256 ALA C O 1
ATOM 9818 N N . THR C 1 259 ? 32.173 35.547 24.676 1.00 39.76 257 THR C N 1
ATOM 9819 C CA . THR C 1 259 ? 32.270 36.080 23.322 1.00 39.37 257 THR C CA 1
ATOM 9820 C C . THR C 1 259 ? 32.656 37.565 23.384 1.00 43.62 257 THR C C 1
ATOM 9821 O O . THR C 1 259 ? 32.532 38.202 24.438 1.00 44.66 257 THR C O 1
ATOM 9825 N N . ALA C 1 260 ? 33.131 38.107 22.263 1.00 43.88 258 ALA C N 1
ATOM 9826 C CA . ALA C 1 260 ? 33.552 39.515 22.186 1.00 39.67 258 ALA C CA 1
ATOM 9827 C C . ALA C 1 260 ? 33.261 40.079 20.801 1.00 42.63 258 ALA C C 1
ATOM 9828 O O . ALA C 1 260 ? 33.181 39.326 19.837 1.00 50.06 258 ALA C O 1
ATOM 9830 N N . ASP C 1 261 ? 33.103 41.395 20.695 1.00 43.32 259 ASP C N 1
ATOM 9831 C CA . ASP C 1 261 ? 32.824 42.024 19.399 1.00 45.14 259 ASP C CA 1
ATOM 9832 C C . ASP C 1 261 ? 33.814 43.162 19.104 1.00 46.33 259 ASP C C 1
ATOM 9833 O O . ASP C 1 261 ? 33.437 44.332 18.997 1.00 44.19 259 ASP C O 1
ATOM 9838 N N . LEU C 1 262 ? 35.088 42.801 18.984 1.00 48.34 260 LEU C N 1
ATOM 9839 C CA . LEU C 1 262 ? 36.145 43.759 18.687 1.00 38.00 260 LEU C CA 1
ATOM 9840 C C . LEU C 1 262 ? 36.070 44.220 17.238 1.00 44.27 260 LEU C C 1
ATOM 9841 O O . LEU C 1 262 ? 35.536 43.516 16.378 1.00 50.90 260 LEU C O 1
ATOM 9846 N N . SER C 1 263 ? 36.610 45.409 16.976 1.00 47.78 261 SER C N 1
ATOM 9847 C CA . SER C 1 263 ? 36.787 45.894 15.615 1.00 42.70 261 SER C CA 1
ATOM 9848 C C . SER C 1 263 ? 37.897 45.100 14.945 1.00 42.48 261 SER C C 1
ATOM 9849 O O . SER C 1 263 ? 38.719 44.467 15.618 1.00 42.51 261 SER C O 1
ATOM 9852 N N . ASP C 1 264 ? 37.924 45.142 13.617 1.00 44.24 262 ASP C N 1
ATOM 9853 C CA . ASP C 1 264 ? 38.895 44.384 12.837 1.00 54.50 262 ASP C CA 1
ATOM 9854 C C . ASP C 1 264 ? 40.329 44.685 13.278 1.00 45.81 262 ASP C C 1
ATOM 9855 O O . ASP C 1 264 ? 41.182 43.795 13.342 1.00 54.79 262 ASP C O 1
ATOM 9860 N N . VAL C 1 265 ? 40.581 45.954 13.582 1.00 47.07 263 VAL C N 1
ATOM 9861 C CA . VAL C 1 265 ? 41.902 46.398 14.005 1.00 37.12 263 VAL C CA 1
ATOM 9862 C C . VAL C 1 265 ? 42.200 45.957 15.433 1.00 43.15 263 VAL C C 1
ATOM 9863 O O . VAL C 1 265 ? 43.319 45.547 15.743 1.00 41.44 263 VAL C O 1
ATOM 9867 N N . GLU C 1 266 ? 41.197 46.042 16.302 1.00 37.54 264 GLU C N 1
ATOM 9868 C CA . GLU C 1 266 ? 41.373 45.637 17.704 1.00 37.56 264 GLU C CA 1
ATOM 9869 C C . GLU C 1 266 ? 41.727 44.163 17.821 1.00 41.80 264 GLU C C 1
ATOM 9870 O O . GLU C 1 266 ? 42.515 43.771 18.687 1.00 54.28 264 GLU C O 1
ATOM 9876 N N . ALA C 1 267 ? 41.130 43.358 16.945 1.00 34.90 265 ALA C N 1
ATOM 9877 C CA . ALA C 1 267 ? 41.375 41.921 16.888 1.00 31.88 265 ALA C CA 1
ATOM 9878 C C . ALA C 1 267 ? 42.760 41.605 16.337 1.00 35.10 265 ALA C C 1
ATOM 9879 O O . ALA C 1 267 ? 43.442 40.719 16.854 1.00 38.52 265 ALA C O 1
ATOM 9881 N N . GLU C 1 268 ? 43.157 42.328 15.287 1.00 35.95 266 GLU C N 1
ATOM 9882 C CA . GLU C 1 268 ? 44.476 42.173 14.669 1.00 34.80 266 GLU C CA 1
ATOM 9883 C C . GLU C 1 268 ? 45.591 42.497 15.652 1.00 38.78 266 GLU C C 1
ATOM 9884 O O . GLU C 1 268 ? 46.569 41.754 15.746 1.00 36.04 266 GLU C O 1
ATOM 9890 N N . ALA C 1 269 ? 45.419 43.596 16.388 1.00 38.42 267 ALA C N 1
ATOM 9891 C CA . ALA C 1 269 ? 46.357 44.018 17.430 1.00 36.33 267 ALA C CA 1
ATOM 9892 C C . ALA C 1 269 ? 46.562 42.925 18.474 1.00 36.48 267 ALA C C 1
ATOM 9893 O O . ALA C 1 269 ? 47.697 42.585 18.818 1.00 51.87 267 ALA C O 1
ATOM 9895 N N . LEU C 1 270 ? 45.449 42.369 18.946 1.00 48.74 268 LEU C N 1
ATOM 9896 C CA . LEU C 1 270 ? 45.443 41.283 19.920 1.00 44.77 268 LEU C CA 1
ATOM 9897 C C . LEU C 1 270 ? 46.095 40.024 19.361 1.00 41.67 268 LEU C C 1
ATOM 9898 O O . LEU C 1 270 ? 46.874 39.364 20.054 1.00 49.45 268 LEU C O 1
ATOM 9903 N N . PHE C 1 271 ? 45.778 39.717 18.104 1.00 35.29 269 PHE C N 1
ATOM 9904 C CA . PHE C 1 271 ? 46.341 38.569 17.394 1.00 36.42 269 PHE C CA 1
ATOM 9905 C C . PHE C 1 271 ? 47.852 38.686 17.282 1.00 38.20 269 PHE C C 1
ATOM 9906 O O . PHE C 1 271 ? 48.568 37.709 17.491 1.00 46.18 269 PHE C O 1
ATOM 9914 N N . ASN C 1 272 ? 48.314 39.891 16.955 1.00 43.82 270 ASN C N 1
ATOM 9915 C CA . ASN C 1 272 ? 49.735 40.194 16.834 1.00 41.33 270 ASN C CA 1
ATOM 9916 C C . ASN C 1 272 ? 50.499 39.993 18.140 1.00 40.94 270 ASN C C 1
ATOM 9917 O O . ASN C 1 272 ? 51.588 39.428 18.129 1.00 48.55 270 ASN C O 1
ATOM 9922 N N . SER C 1 273 ? 49.912 40.435 19.254 1.00 35.25 271 SER C N 1
ATOM 9923 C CA . SER C 1 273 ? 50.519 40.287 20.586 1.00 37.69 271 SER C CA 1
ATOM 9924 C C . SER C 1 273 ? 50.671 38.833 21.013 1.00 44.55 271 SER C C 1
ATOM 9925 O O . SER C 1 273 ? 51.642 38.475 21.679 1.00 51.22 271 SER C O 1
ATOM 9928 N N . LEU C 1 274 ? 49.705 38.001 20.633 1.00 44.01 272 LEU C N 1
ATOM 9929 C CA . LEU C 1 274 ? 49.715 36.602 21.027 1.00 38.59 272 LEU C CA 1
ATOM 9930 C C . LEU C 1 274 ? 50.663 35.790 20.165 1.00 33.94 272 LEU C C 1
ATOM 9931 O O . LEU C 1 274 ? 51.335 34.889 20.665 1.00 43.07 272 LEU C O 1
ATOM 9936 N N . VAL C 1 275 ? 50.702 36.111 18.871 1.00 41.55 273 VAL C N 1
ATOM 9937 C CA . VAL C 1 275 ? 51.625 35.479 17.914 1.00 47.84 273 VAL C CA 1
ATOM 9938 C C . VAL C 1 275 ? 53.088 35.860 18.213 1.00 49.56 273 VAL C C 1
ATOM 9939 O O . VAL C 1 275 ? 54.000 35.050 18.017 1.00 55.79 273 VAL C O 1
ATOM 9943 N N . LYS C 1 276 ? 53.283 37.077 18.729 1.00 53.70 274 LYS C N 1
ATOM 9944 C CA . LYS C 1 276 ? 54.588 37.591 19.160 1.00 61.68 274 LYS C CA 1
ATOM 9945 C C . LYS C 1 276 ? 55.146 36.778 20.332 1.00 62.62 274 LYS C C 1
ATOM 9946 O O . LYS C 1 276 ? 56.361 36.654 20.489 1.00 63.10 274 LYS C O 1
ATOM 9952 N N . GLY C 1 277 ? 54.249 36.229 21.148 1.00 64.62 275 GLY C N 1
ATOM 9953 C CA . GLY C 1 277 ? 54.628 35.377 22.270 1.00 65.73 275 GLY C CA 1
ATOM 9954 C C . GLY C 1 277 ? 54.263 35.971 23.615 1.00 66.63 275 GLY C C 1
ATOM 9955 O O . GLY C 1 277 ? 54.549 35.376 24.658 1.00 69.88 275 GLY C O 1
ATOM 9956 N N . ASP C 1 278 ? 53.626 37.142 23.590 1.00 66.14 276 ASP C N 1
ATOM 9957 C CA . ASP C 1 278 ? 53.214 37.836 24.810 1.00 68.98 276 ASP C CA 1
ATOM 9958 C C . ASP C 1 278 ? 51.831 37.343 25.244 1.00 66.77 276 ASP C C 1
ATOM 9959 O O . ASP C 1 278 ? 50.840 38.077 25.179 1.00 65.69 276 ASP C O 1
ATOM 9964 N N . VAL C 1 279 ? 51.784 36.086 25.689 1.00 67.32 277 VAL C N 1
ATOM 9965 C CA . VAL C 1 279 ? 50.530 35.396 25.992 1.00 62.18 277 VAL C CA 1
ATOM 9966 C C . VAL C 1 279 ? 50.210 35.459 27.482 1.00 61.51 277 VAL C C 1
ATOM 9967 O O . VAL C 1 279 ? 50.819 34.759 28.295 1.00 67.26 277 VAL C O 1
ATOM 9971 N N . THR C 1 280 ? 49.262 36.325 27.824 1.00 58.79 278 THR C N 1
ATOM 9972 C CA . THR C 1 280 ? 48.727 36.409 29.173 1.00 56.36 278 THR C CA 1
ATOM 9973 C C . THR C 1 280 ? 47.385 35.676 29.160 1.00 55.00 278 THR C C 1
ATOM 9974 O O . THR C 1 280 ? 46.775 35.557 28.095 1.00 60.10 278 THR C O 1
ATOM 9978 N N . PRO C 1 281 ? 46.933 35.157 30.325 1.00 51.28 279 PRO C N 1
ATOM 9979 C CA . PRO C 1 281 ? 45.612 34.522 30.410 1.00 50.93 279 PRO C CA 1
ATOM 9980 C C . PRO C 1 281 ? 44.436 35.415 29.991 1.00 50.13 279 PRO C C 1
ATOM 9981 O O . PRO C 1 281 ? 43.427 34.902 29.517 1.00 57.98 279 PRO C O 1
ATOM 9985 N N . GLU C 1 282 ? 44.576 36.728 30.160 1.00 50.47 280 GLU C N 1
ATOM 9986 C CA . GLU C 1 282 ? 43.535 37.695 29.799 1.00 49.36 280 GLU C CA 1
ATOM 9987 C C . GLU C 1 282 ? 43.431 37.880 28.283 1.00 50.20 280 GLU C C 1
ATOM 9988 O O . GLU C 1 282 ? 42.326 37.957 27.739 1.00 48.76 280 GLU C O 1
ATOM 9994 N N . LYS C 1 283 ? 44.586 37.959 27.618 1.00 40.60 281 LYS C N 1
ATOM 9995 C CA . LYS C 1 283 ? 44.660 38.134 26.168 1.00 42.34 281 LYS C CA 1
ATOM 9996 C C . LYS C 1 283 ? 44.216 36.873 25.436 1.00 38.15 281 LYS C C 1
ATOM 9997 O O . LYS C 1 283 ? 43.544 36.949 24.411 1.00 36.64 281 LYS C O 1
ATOM 10003 N N . ALA C 1 284 ? 44.615 35.722 25.970 1.00 34.44 282 ALA C N 1
ATOM 10004 C CA . ALA C 1 284 ? 44.246 34.422 25.418 1.00 34.76 282 ALA C CA 1
ATOM 10005 C C . ALA C 1 284 ? 42.747 34.120 25.553 1.00 32.16 282 ALA C C 1
ATOM 10006 O O . ALA C 1 284 ? 42.161 33.486 24.673 1.00 42.06 282 ALA C O 1
ATOM 10008 N N . GLU C 1 285 ? 42.146 34.575 26.652 1.00 31.41 283 GLU C N 1
ATOM 10009 C CA . GLU C 1 285 ? 40.709 34.448 26.886 1.00 41.23 283 GLU C CA 1
ATOM 10010 C C . GLU C 1 285 ? 39.925 35.335 25.934 1.00 45.90 283 GLU C C 1
ATOM 10011 O O . GLU C 1 285 ? 38.920 34.903 25.366 1.00 59.41 283 GLU C O 1
ATOM 10017 N N . LEU C 1 286 ? 40.405 36.564 25.752 1.00 44.45 284 LEU C N 1
ATOM 10018 C CA . LEU C 1 286 ? 39.764 37.536 24.871 1.00 40.95 284 LEU C CA 1
ATOM 10019 C C . LEU C 1 286 ? 39.847 37.132 23.401 1.00 39.88 284 LEU C C 1
ATOM 10020 O O . LEU C 1 286 ? 38.933 37.413 22.625 1.00 45.09 284 LEU C O 1
ATOM 10025 N N . PHE C 1 287 ? 40.942 36.479 23.022 1.00 38.07 285 PHE C N 1
ATOM 10026 C CA . PHE C 1 287 ? 41.094 36.005 21.654 1.00 36.21 285 PHE C CA 1
ATOM 10027 C C . PHE C 1 287 ? 40.154 34.851 21.356 1.00 36.28 285 PHE C C 1
ATOM 10028 O O . PHE C 1 287 ? 39.570 34.794 20.280 1.00 38.40 285 PHE C O 1
ATOM 10036 N N . ARG C 1 288 ? 40.018 33.938 22.315 1.00 41.61 286 ARG C N 1
ATOM 10037 C CA . ARG C 1 288 ? 39.054 32.846 22.224 1.00 34.37 286 ARG C CA 1
ATOM 10038 C C . ARG C 1 288 ? 37.631 33.380 22.116 1.00 31.65 286 ARG C C 1
ATOM 10039 O O . ARG C 1 288 ? 36.829 32.866 21.341 1.00 40.73 286 ARG C O 1
ATOM 10047 N N . ALA C 1 289 ? 37.349 34.433 22.881 1.00 39.21 287 ALA C N 1
ATOM 10048 C CA . ALA C 1 289 ? 36.059 35.114 22.876 1.00 35.85 287 ALA C CA 1
ATOM 10049 C C . ALA C 1 289 ? 35.769 35.804 21.552 1.00 36.78 287 ALA C C 1
ATOM 10050 O O . ALA C 1 289 ? 34.647 35.759 21.053 1.00 44.68 287 ALA C O 1
ATOM 10052 N N . GLN C 1 290 ? 36.788 36.435 20.983 1.00 41.20 288 GLN C N 1
ATOM 10053 C CA . GLN C 1 290 ? 36.653 37.095 19.694 1.00 42.47 288 GLN C CA 1
ATOM 10054 C C . GLN C 1 290 ? 36.519 36.092 18.555 1.00 39.51 288 GLN C C 1
ATOM 10055 O O . GLN C 1 290 ? 35.782 36.328 17.592 1.00 43.69 288 GLN C O 1
ATOM 10061 N N . MET C 1 291 ? 37.226 34.973 18.676 1.00 47.26 289 MET C N 1
ATOM 10062 C CA . MET C 1 291 ? 37.153 33.913 17.676 1.00 44.13 289 MET C CA 1
ATOM 10063 C C . MET C 1 291 ? 35.800 33.216 17.601 1.00 42.92 289 MET C C 1
ATOM 10064 O O . MET C 1 291 ? 35.416 32.783 16.529 1.00 45.59 289 MET C O 1
ATOM 10069 N N . LEU C 1 292 ? 35.081 33.116 18.720 1.00 40.42 290 LEU C N 1
ATOM 10070 C CA . LEU C 1 292 ? 33.695 32.622 18.700 1.00 43.42 290 LEU C CA 1
ATOM 10071 C C . LEU C 1 292 ? 32.784 33.483 17.830 1.00 38.89 290 LEU C C 1
ATOM 10072 O O . LEU C 1 292 ? 31.975 32.955 17.070 1.00 49.15 290 LEU C O 1
ATOM 10077 N N . THR C 1 293 ? 32.930 34.801 17.940 1.00 42.11 291 THR C N 1
ATOM 10078 C CA . THR C 1 293 ? 32.187 35.747 17.106 1.00 42.07 291 THR C CA 1
ATOM 10079 C C . THR C 1 293 ? 32.687 35.708 15.659 1.00 41.33 291 THR C C 1
ATOM 10080 O O . THR C 1 293 ? 31.897 35.782 14.716 1.00 44.98 291 THR C O 1
ATOM 10084 N N . GLU C 1 294 ? 33.997 35.556 15.499 1.00 42.00 292 GLU C N 1
ATOM 10085 C CA . GLU C 1 294 ? 34.620 35.468 14.187 1.00 41.43 292 GLU C CA 1
ATOM 10086 C C . GLU C 1 294 ? 34.187 34.218 13.411 1.00 37.14 292 GLU C C 1
ATOM 10087 O O . GLU C 1 294 ? 33.938 34.289 12.204 1.00 44.93 292 GLU C O 1
ATOM 10093 N N . MET C 1 295 ? 34.082 33.090 14.114 1.00 41.56 293 MET C N 1
ATOM 10094 C CA . MET C 1 295 ? 33.566 31.838 13.545 1.00 40.41 293 MET C CA 1
ATOM 10095 C C . MET C 1 295 ? 32.093 31.947 13.152 1.00 34.35 293 MET C C 1
ATOM 10096 O O . MET C 1 295 ? 31.694 31.423 12.117 1.00 44.81 293 MET C O 1
ATOM 10101 N N . ALA C 1 296 ? 31.302 32.629 13.981 1.00 36.24 294 ALA C N 1
ATOM 10102 C CA . ALA C 1 296 ? 29.880 32.891 13.714 1.00 36.06 294 ALA C CA 1
ATOM 10103 C C . ALA C 1 296 ? 29.665 33.780 12.495 1.00 44.78 294 ALA C C 1
ATOM 10104 O O . ALA C 1 296 ? 28.663 33.640 11.789 1.00 39.74 294 ALA C O 1
ATOM 10106 N N . LYS C 1 297 ? 30.606 34.699 12.275 1.00 50.05 295 LYS C N 1
ATOM 10107 C CA . LYS C 1 297 ? 30.607 35.587 11.115 1.00 43.81 295 LYS C CA 1
ATOM 10108 C C . LYS C 1 297 ? 30.867 34.828 9.821 1.00 44.83 295 LYS C C 1
ATOM 10109 O O . LYS C 1 297 ? 30.332 35.184 8.769 1.00 55.96 295 LYS C O 1
ATOM 10115 N N . MET C 1 298 ? 31.702 33.795 9.902 1.00 47.34 296 MET C N 1
ATOM 10116 C CA . MET C 1 298 ? 31.945 32.896 8.777 1.00 47.17 296 MET C CA 1
ATOM 10117 C C . MET C 1 298 ? 30.757 31.959 8.537 1.00 47.43 296 MET C C 1
ATOM 10118 O O . MET C 1 298 ? 30.494 31.572 7.399 1.00 55.09 296 MET C O 1
ATOM 10123 N N . SER C 1 299 ? 30.051 31.608 9.614 1.00 38.80 297 SER C N 1
ATOM 10124 C CA . SER C 1 299 ? 28.853 30.761 9.563 1.00 42.36 297 SER C CA 1
ATOM 10125 C C . SER C 1 299 ? 27.669 31.457 8.892 1.00 46.46 297 SER C C 1
ATOM 10126 O O . SER C 1 299 ? 26.753 30.799 8.402 1.00 55.86 297 SER C O 1
ATOM 10129 N N . LEU C 1 300 ? 27.692 32.787 8.886 1.00 48.76 298 LEU C N 1
ATOM 10130 C CA . LEU C 1 300 ? 26.752 33.592 8.118 1.00 46.15 298 LEU C CA 1
ATOM 10131 C C . LEU C 1 300 ? 26.919 33.341 6.626 1.00 51.46 298 LEU C C 1
ATOM 10132 O O . LEU C 1 300 ? 25.945 33.382 5.876 1.00 49.00 298 LEU C O 1
ATOM 10137 N N . ASP C 1 301 ? 28.158 33.077 6.209 1.00 55.84 299 ASP C N 1
ATOM 10138 C CA . ASP C 1 301 ? 28.477 32.830 4.805 1.00 62.40 299 ASP C CA 1
ATOM 10139 C C . ASP C 1 301 ? 28.409 31.349 4.435 1.00 61.85 299 ASP C C 1
ATOM 10140 O O . ASP C 1 301 ? 27.633 30.972 3.552 1.00 60.39 299 ASP C O 1
ATOM 10145 N N . ASP C 1 302 ? 29.206 30.513 5.104 1.00 54.17 300 ASP C N 1
ATOM 10146 C CA . ASP C 1 302 ? 29.296 29.097 4.730 1.00 52.90 300 ASP C CA 1
ATOM 10147 C C . ASP C 1 302 ? 28.207 28.181 5.311 1.00 47.78 300 ASP C C 1
ATOM 10148 O O . ASP C 1 302 ? 28.108 27.015 4.929 1.00 50.69 300 ASP C O 1
ATOM 10153 N N . GLY C 1 303 ? 27.403 28.711 6.229 1.00 47.77 301 GLY C N 1
ATOM 10154 C CA . GLY C 1 303 ? 26.229 28.002 6.739 1.00 49.78 301 GLY C CA 1
ATOM 10155 C C . GLY C 1 303 ? 26.449 26.894 7.755 1.00 51.14 301 GLY C C 1
ATOM 10156 O O . GLY C 1 303 ? 25.509 26.165 8.074 1.00 61.53 301 GLY C O 1
ATOM 10157 N N . LEU C 1 304 ? 27.676 26.763 8.262 1.00 46.70 302 LEU C N 1
ATOM 10158 C CA . LEU C 1 304 ? 28.002 25.782 9.305 1.00 40.46 302 LEU C CA 1
ATOM 10159 C C . LEU C 1 304 ? 27.253 26.039 10.609 1.00 45.62 302 LEU C C 1
ATOM 10160 O O . LEU C 1 304 ? 27.059 27.191 11.008 1.00 48.60 302 LEU C O 1
ATOM 10165 N N . VAL C 1 305 ? 26.835 24.957 11.261 1.00 44.53 303 VAL C N 1
ATOM 10166 C CA . VAL C 1 305 ? 26.119 25.034 12.528 1.00 39.65 303 VAL C CA 1
ATOM 10167 C C . VAL C 1 305 ? 27.123 25.087 13.671 1.00 43.62 303 VAL C C 1
ATOM 10168 O O . VAL C 1 305 ? 28.000 24.245 13.780 1.00 49.39 303 VAL C O 1
ATOM 10172 N N . MET C 1 306 ? 26.993 26.085 14.530 1.00 45.10 304 MET C N 1
ATOM 10173 C CA . MET C 1 306 ? 28.011 26.335 15.531 1.00 46.43 304 MET C CA 1
ATOM 10174 C C . MET C 1 306 ? 27.675 25.721 16.897 1.00 41.26 304 MET C C 1
ATOM 10175 O O . MET C 1 306 ? 26.712 26.122 17.551 1.00 28.20 304 MET C O 1
ATOM 10180 N N . GLN C 1 307 ? 28.474 24.739 17.309 1.00 35.50 305 GLN C N 1
ATOM 10181 C CA . GLN C 1 307 ? 28.343 24.132 18.634 1.00 31.90 305 GLN C CA 1
ATOM 10182 C C . GLN C 1 307 ? 29.351 24.743 19.587 1.00 37.71 305 GLN C C 1
ATOM 10183 O O . GLN C 1 307 ? 30.543 24.821 19.276 1.00 45.50 305 GLN C O 1
ATOM 10189 N N . ILE C 1 308 ? 28.869 25.162 20.753 1.00 44.39 306 ILE C N 1
ATOM 10190 C CA . ILE C 1 308 ? 29.731 25.679 21.814 1.00 45.35 306 ILE C CA 1
ATOM 10191 C C . ILE C 1 308 ? 29.729 24.693 22.984 1.00 45.03 306 ILE C C 1
ATOM 10192 O O . ILE C 1 308 ? 28.677 24.398 23.558 1.00 47.62 306 ILE C O 1
ATOM 10197 N N . HIS C 1 309 ? 30.916 24.185 23.313 1.00 44.24 307 HIS C N 1
ATOM 10198 C CA . HIS C 1 309 ? 31.114 23.186 24.366 1.00 36.57 307 HIS C CA 1
ATOM 10199 C C . HIS C 1 309 ? 31.972 23.739 25.517 1.00 45.27 307 HIS C C 1
ATOM 10200 O O . HIS C 1 309 ? 33.130 23.328 25.688 1.00 42.60 307 HIS C O 1
ATOM 10207 N N . PRO C 1 310 ? 31.417 24.658 26.327 1.00 42.03 308 PRO C N 1
ATOM 10208 C CA . PRO C 1 310 ? 32.320 25.316 27.258 1.00 44.33 308 PRO C CA 1
ATOM 10209 C C . PRO C 1 310 ? 32.454 24.623 28.619 1.00 45.79 308 PRO C C 1
ATOM 10210 O O . PRO C 1 310 ? 31.702 23.696 28.924 1.00 53.58 308 PRO C O 1
ATOM 10214 N N . GLY C 1 311 ? 33.429 25.063 29.411 1.00 38.41 309 GLY C N 1
ATOM 10215 C CA . GLY C 1 311 ? 33.447 24.782 30.845 1.00 29.79 309 GLY C CA 1
ATOM 10216 C C . GLY C 1 311 ? 34.260 23.614 31.366 1.00 28.41 309 GLY C C 1
ATOM 10217 O O . GLY C 1 311 ? 34.107 23.223 32.519 1.00 37.24 309 GLY C O 1
ATOM 10218 N N . SER C 1 312 ? 35.131 23.054 30.538 1.00 30.81 310 SER C N 1
ATOM 10219 C CA . SER C 1 312 ? 35.965 21.948 30.990 1.00 36.53 310 SER C CA 1
ATOM 10220 C C . SER C 1 312 ? 37.346 22.437 31.444 1.00 38.14 310 SER C C 1
ATOM 10221 O O . SER C 1 312 ? 38.079 23.053 30.664 1.00 42.73 310 SER C O 1
ATOM 10224 N N . HIS C 1 313 ? 37.677 22.189 32.713 1.00 34.99 311 HIS C N 1
ATOM 10225 C CA . HIS C 1 313 ? 39.037 22.378 33.230 1.00 29.44 311 HIS C CA 1
ATOM 10226 C C . HIS C 1 313 ? 39.869 21.195 32.774 1.00 28.27 311 HIS C C 1
ATOM 10227 O O . HIS C 1 313 ? 39.963 20.183 33.471 1.00 34.00 311 HIS C O 1
ATOM 10234 N N . ARG C 1 314 ? 40.465 21.327 31.598 1.00 30.50 312 ARG C N 1
ATOM 10235 C CA . ARG C 1 314 ? 41.227 20.245 31.001 1.00 31.61 312 ARG C CA 1
ATOM 10236 C C . ARG C 1 314 ? 42.554 20.060 31.712 1.00 38.73 312 ARG C C 1
ATOM 10237 O O . ARG C 1 314 ? 43.191 21.044 32.106 1.00 47.42 312 ARG C O 1
ATOM 10245 N N . ASN C 1 315 ? 42.927 18.790 31.898 1.00 38.69 313 ASN C N 1
ATOM 10246 C CA . ASN C 1 315 ? 44.221 18.365 32.461 1.00 39.60 313 ASN C CA 1
ATOM 10247 C C . ASN C 1 315 ? 44.459 18.809 33.902 1.00 43.52 313 ASN C C 1
ATOM 10248 O O . ASN C 1 315 ? 45.496 19.396 34.231 1.00 46.74 313 ASN C O 1
ATOM 10253 N N . HIS C 1 316 ? 43.480 18.499 34.748 1.00 42.50 314 HIS C N 1
ATOM 10254 C CA . HIS C 1 316 ? 43.464 18.893 36.155 1.00 39.88 314 HIS C CA 1
ATOM 10255 C C . HIS C 1 316 ? 44.520 18.135 36.959 1.00 45.16 314 HIS C C 1
ATOM 10256 O O . HIS C 1 316 ? 45.098 18.684 37.899 1.00 45.38 314 HIS C O 1
ATOM 10263 N N . ASN C 1 317 ? 44.762 16.879 36.575 1.00 51.29 315 ASN C N 1
ATOM 10264 C CA . ASN C 1 317 ? 45.843 16.072 37.130 1.00 42.74 315 ASN C CA 1
ATOM 10265 C C . ASN C 1 317 ? 47.121 16.399 36.377 1.00 44.35 315 ASN C C 1
ATOM 10266 O O . ASN C 1 317 ? 47.318 15.932 35.259 1.00 48.25 315 ASN C O 1
ATOM 10271 N N . VAL C 1 318 ? 47.981 17.202 37.001 1.00 46.24 316 VAL C N 1
ATOM 10272 C CA . VAL C 1 318 ? 49.191 17.714 36.352 1.00 47.37 316 VAL C CA 1
ATOM 10273 C C . VAL C 1 318 ? 50.218 16.596 36.152 1.00 51.46 316 VAL C C 1
ATOM 10274 O O . VAL C 1 318 ? 50.757 16.435 35.052 1.00 50.99 316 VAL C O 1
ATOM 10278 N N . GLY C 1 319 ? 50.451 15.810 37.203 1.00 44.87 317 GLY C N 1
ATOM 10279 C CA . GLY C 1 319 ? 51.336 14.643 37.134 1.00 54.22 317 GLY C CA 1
ATOM 10280 C C . GLY C 1 319 ? 50.977 13.627 36.058 1.00 57.14 317 GLY C C 1
ATOM 10281 O O . GLY C 1 319 ? 51.860 12.984 35.484 1.00 65.29 317 GLY C O 1
ATOM 10282 N N . LEU C 1 320 ? 49.680 13.492 35.784 1.00 51.46 318 LEU C N 1
ATOM 10283 C CA . LEU C 1 320 ? 49.180 12.610 34.739 1.00 42.24 318 LEU C CA 1
ATOM 10284 C C . LEU C 1 320 ? 49.396 13.206 33.358 1.00 42.54 318 LEU C C 1
ATOM 10285 O O . LEU C 1 320 ? 49.606 12.475 32.394 1.00 55.80 318 LEU C O 1
ATOM 10290 N N . LEU C 1 321 ? 49.332 14.532 33.264 1.00 46.92 319 LEU C N 1
ATOM 10291 C CA . LEU C 1 321 ? 49.520 15.226 31.990 1.00 50.53 319 LEU C CA 1
ATOM 10292 C C . LEU C 1 321 ? 50.958 15.073 31.491 1.00 55.04 319 LEU C C 1
ATOM 10293 O O . LEU C 1 321 ? 51.193 14.949 30.286 1.00 52.95 319 LEU C O 1
ATOM 10298 N N . ASN C 1 322 ? 51.901 15.062 32.434 1.00 59.45 320 ASN C N 1
ATOM 10299 C CA . ASN C 1 322 ? 53.315 14.825 32.146 1.00 66.83 320 ASN C CA 1
ATOM 10300 C C . ASN C 1 322 ? 53.573 13.410 31.645 1.00 63.52 320 ASN C C 1
ATOM 10301 O O . ASN C 1 322 ? 54.313 13.213 30.682 1.00 67.11 320 ASN C O 1
ATOM 10306 N N . SER C 1 323 ? 52.943 12.434 32.295 1.00 60.36 321 SER C N 1
ATOM 10307 C CA . SER C 1 323 ? 53.193 11.026 32.007 1.00 55.16 321 SER C CA 1
ATOM 10308 C C . SER C 1 323 ? 52.390 10.466 30.834 1.00 53.84 321 SER C C 1
ATOM 10309 O O . SER C 1 323 ? 52.923 9.686 30.048 1.00 61.03 321 SER C O 1
ATOM 10312 N N . HIS C 1 324 ? 51.129 10.872 30.704 1.00 53.13 322 HIS C N 1
ATOM 10313 C CA . HIS C 1 324 ? 50.216 10.261 29.729 1.00 47.90 322 HIS C CA 1
ATOM 10314 C C . HIS C 1 324 ? 49.621 11.220 28.695 1.00 51.56 322 HIS C C 1
ATOM 10315 O O . HIS C 1 324 ? 49.304 10.810 27.573 1.00 52.24 322 HIS C O 1
ATOM 10322 N N . GLY C 1 325 ? 49.451 12.485 29.075 1.00 48.30 323 GLY C N 1
ATOM 10323 C CA . GLY C 1 325 ? 48.963 13.501 28.146 1.00 45.67 323 GLY C CA 1
ATOM 10324 C C . GLY C 1 325 ? 47.473 13.789 28.214 1.00 47.80 323 GLY C C 1
ATOM 10325 O O . GLY C 1 325 ? 46.835 13.629 29.260 1.00 41.28 323 GLY C O 1
ATOM 10326 N N . ARG C 1 326 ? 46.926 14.220 27.082 1.00 51.66 324 ARG C N 1
ATOM 10327 C CA . ARG C 1 326 ? 45.541 14.682 26.994 1.00 52.83 324 ARG C CA 1
ATOM 10328 C C . ARG C 1 326 ? 44.499 13.563 26.954 1.00 55.00 324 ARG C C 1
ATOM 10329 O O . ARG C 1 326 ? 44.780 12.456 26.483 1.00 57.31 324 ARG C O 1
ATOM 10337 N N . ASP C 1 327 ? 43.301 13.883 27.450 1.00 52.94 325 ASP C N 1
ATOM 10338 C CA . ASP C 1 327 ? 42.118 12.996 27.449 1.00 56.87 325 ASP C CA 1
ATOM 10339 C C . ASP C 1 327 ? 42.305 11.677 28.212 1.00 56.44 325 ASP C C 1
ATOM 10340 O O . ASP C 1 327 ? 42.021 10.592 27.695 1.00 60.68 325 ASP C O 1
ATOM 10345 N N . LYS C 1 328 ? 42.778 11.788 29.451 1.00 45.59 326 LYS C N 1
ATOM 10346 C CA . LYS C 1 328 ? 42.984 10.626 30.305 1.00 40.24 326 LYS C CA 1
ATOM 10347 C C . LYS C 1 328 ? 42.059 10.672 31.514 1.00 33.71 326 LYS C C 1
ATOM 10348 O O . LYS C 1 328 ? 42.411 10.197 32.594 1.00 42.29 326 LYS C O 1
ATOM 10354 N N . GLY C 1 329 ? 40.880 11.255 31.322 1.00 40.15 327 GLY C N 1
ATOM 10355 C CA . GLY C 1 329 ? 39.854 11.303 32.359 1.00 40.81 327 GLY C CA 1
ATOM 10356 C C . GLY C 1 329 ? 40.100 12.234 33.536 1.00 49.91 327 GLY C C 1
ATOM 10357 O O . GLY C 1 329 ? 39.631 11.978 34.647 1.00 50.10 327 GLY C O 1
ATOM 10358 N N . ALA C 1 330 ? 40.833 13.317 33.301 1.00 51.59 328 ALA C N 1
ATOM 10359 C CA . ALA C 1 330 ? 41.095 14.302 34.346 1.00 44.03 328 ALA C CA 1
ATOM 10360 C C . ALA C 1 330 ? 40.668 15.688 33.900 1.00 41.86 328 ALA C C 1
ATOM 10361 O O . ALA C 1 330 ? 41.305 16.684 34.231 1.00 48.92 328 ALA C O 1
ATOM 10363 N N . ASP C 1 331 ? 39.585 15.741 33.135 1.00 43.29 329 ASP C N 1
ATOM 10364 C CA . ASP C 1 331 ? 38.986 17.005 32.738 1.00 46.15 329 ASP C CA 1
ATOM 10365 C C . ASP C 1 331 ? 37.737 17.250 33.592 1.00 47.96 329 ASP C C 1
ATOM 10366 O O . ASP C 1 331 ? 36.737 16.544 33.458 1.00 48.61 329 ASP C O 1
ATOM 10371 N N . ILE C 1 332 ? 37.811 18.256 34.465 1.00 42.25 330 ILE C N 1
ATOM 10372 C CA . ILE C 1 332 ? 36.802 18.493 35.498 1.00 36.20 330 ILE C CA 1
ATOM 10373 C C . ILE C 1 332 ? 35.931 19.710 35.158 1.00 31.22 330 ILE C C 1
ATOM 10374 O O . ILE C 1 332 ? 36.458 20.741 34.789 1.00 42.16 330 ILE C O 1
ATOM 10379 N N . PRO C 1 333 ? 34.590 19.588 35.257 1.00 35.17 331 PRO C N 1
ATOM 10380 C CA . PRO C 1 333 ? 33.713 20.737 34.981 1.00 30.12 331 PRO C CA 1
ATOM 10381 C C . PRO C 1 333 ? 33.881 21.929 35.921 1.00 33.61 331 PRO C C 1
ATOM 10382 O O . PRO C 1 333 ? 34.139 21.759 37.118 1.00 38.85 331 PRO C O 1
ATOM 10386 N N . MET C 1 334 ? 33.741 23.123 35.351 1.00 38.09 332 MET C N 1
ATOM 10387 C CA A MET C 1 334 ? 33.794 24.397 36.068 0.50 34.24 332 MET C CA 1
ATOM 10388 C CA B MET C 1 334 ? 33.763 24.344 36.142 0.50 36.27 332 MET C CA 1
ATOM 10389 C C . MET C 1 334 ? 32.401 24.997 36.026 1.00 36.10 332 MET C C 1
ATOM 10390 O O . MET C 1 334 ? 31.637 24.688 35.100 1.00 37.50 332 MET C O 1
ATOM 10399 N N . ARG C 1 335 ? 32.071 25.865 36.989 1.00 39.00 333 ARG C N 1
ATOM 10400 C CA A ARG C 1 335 ? 30.836 26.639 36.894 0.50 42.09 333 ARG C CA 1
ATOM 10401 C CA B ARG C 1 335 ? 30.840 26.652 36.904 0.50 41.55 333 ARG C CA 1
ATOM 10402 C C . ARG C 1 335 ? 30.930 27.612 35.719 1.00 42.92 333 ARG C C 1
ATOM 10403 O O . ARG C 1 335 ? 31.923 28.332 35.570 1.00 46.76 333 ARG C O 1
ATOM 10418 N N . THR C 1 336 ? 29.909 27.589 34.865 1.00 40.93 334 THR C N 1
ATOM 10419 C CA . THR C 1 336 ? 29.909 28.371 33.624 1.00 45.41 334 THR C CA 1
ATOM 10420 C C . THR C 1 336 ? 28.842 29.468 33.644 1.00 48.18 334 THR C C 1
ATOM 10421 O O . THR C 1 336 ? 27.806 29.334 34.303 1.00 47.21 334 THR C O 1
ATOM 10425 N N . GLU C 1 337 ? 29.123 30.555 32.928 1.00 41.65 335 GLU C N 1
ATOM 10426 C CA . GLU C 1 337 ? 28.225 31.691 32.810 1.00 38.50 335 GLU C CA 1
ATOM 10427 C C . GLU C 1 337 ? 27.831 31.864 31.337 1.00 38.70 335 GLU C C 1
ATOM 10428 O O . GLU C 1 337 ? 28.629 31.595 30.446 1.00 44.71 335 GLU C O 1
ATOM 10434 N N . TYR C 1 338 ? 26.601 32.297 31.076 1.00 35.60 336 TYR C N 1
ATOM 10435 C CA . TYR C 1 338 ? 26.133 32.446 29.695 1.00 28.10 336 TYR C CA 1
ATOM 10436 C C . TYR C 1 338 ? 25.528 33.807 29.419 1.00 27.74 336 TYR C C 1
ATOM 10437 O O . TYR C 1 338 ? 25.764 34.372 28.356 1.00 38.91 336 TYR C O 1
ATOM 10446 N N . VAL C 1 339 ? 24.748 34.318 30.373 1.00 35.89 337 VAL C N 1
ATOM 10447 C CA . VAL C 1 339 ? 24.020 35.590 30.241 1.00 32.94 337 VAL C CA 1
ATOM 10448 C C . VAL C 1 339 ? 24.925 36.772 29.875 1.00 37.67 337 VAL C C 1
ATOM 10449 O O . VAL C 1 339 ? 24.648 37.484 28.913 1.00 46.01 337 VAL C O 1
ATOM 10453 N N . ASP C 1 340 ? 26.006 36.968 30.630 1.00 43.27 338 ASP C N 1
ATOM 10454 C CA . ASP C 1 340 ? 26.964 38.040 30.340 1.00 43.68 338 ASP C CA 1
ATOM 10455 C C . ASP C 1 340 ? 27.972 37.636 29.266 1.00 43.81 338 ASP C C 1
ATOM 10456 O O . ASP C 1 340 ? 28.435 38.475 28.496 1.00 53.81 338 ASP C O 1
ATOM 10461 N N . ALA C 1 341 ? 28.291 36.344 29.220 1.00 44.05 339 ALA C N 1
ATOM 10462 C CA . ALA C 1 341 ? 29.315 35.802 28.334 1.00 34.93 339 ALA C CA 1
ATOM 10463 C C . ALA C 1 341 ? 28.937 35.877 26.857 1.00 38.27 339 ALA C C 1
ATOM 10464 O O . ALA C 1 341 ? 29.740 36.303 26.023 1.00 32.39 339 ALA C O 1
ATOM 10466 N N . LEU C 1 342 ? 27.707 35.477 26.550 1.00 33.72 340 LEU C N 1
ATOM 10467 C CA . LEU C 1 342 ? 27.215 35.413 25.175 1.00 33.09 340 LEU C CA 1
ATOM 10468 C C . LEU C 1 342 ? 26.660 36.724 24.649 1.00 35.46 340 LEU C C 1
ATOM 10469 O O . LEU C 1 342 ? 26.395 36.841 23.446 1.00 39.90 340 LEU C O 1
ATOM 10474 N N . LYS C 1 343 ? 26.491 37.703 25.539 1.00 37.37 341 LYS C N 1
ATOM 10475 C CA . LYS C 1 343 ? 25.864 38.977 25.177 1.00 31.16 341 LYS C CA 1
ATOM 10476 C C . LYS C 1 343 ? 26.487 39.771 24.002 1.00 40.89 341 LYS C C 1
ATOM 10477 O O . LYS C 1 343 ? 25.727 40.237 23.148 1.00 49.46 341 LYS C O 1
ATOM 10483 N N . PRO C 1 344 ? 27.839 39.938 23.951 1.00 35.06 342 PRO C N 1
ATOM 10484 C CA . PRO C 1 344 ? 28.443 40.587 22.768 1.00 38.45 342 PRO C CA 1
ATOM 10485 C C . PRO C 1 344 ? 28.086 39.979 21.403 1.00 38.64 342 PRO C C 1
ATOM 10486 O O . PRO C 1 344 ? 27.726 40.717 20.485 1.00 41.04 342 PRO C O 1
ATOM 10490 N N . LEU C 1 345 ? 28.182 38.656 21.281 1.00 43.36 343 LEU C N 1
ATOM 10491 C CA . LEU C 1 345 ? 27.806 37.950 20.051 1.00 42.07 343 LEU C CA 1
ATOM 10492 C C . LEU C 1 345 ? 26.312 38.058 19.750 1.00 42.59 343 LEU C C 1
ATOM 10493 O O . LEU C 1 345 ? 25.922 38.226 18.597 1.00 44.65 343 LEU C O 1
ATOM 10498 N N . LEU C 1 346 ? 25.489 37.970 20.792 1.00 40.74 344 LEU C N 1
ATOM 10499 C CA . LEU C 1 346 ? 24.037 38.056 20.642 1.00 38.23 344 LEU C CA 1
ATOM 10500 C C . LEU C 1 346 ? 23.541 39.472 20.342 1.00 39.98 344 LEU C C 1
ATOM 10501 O O . LEU C 1 346 ? 22.439 39.645 19.824 1.00 49.50 344 LEU C O 1
ATOM 10506 N N . THR C 1 347 ? 24.355 40.478 20.661 1.00 45.81 345 THR C N 1
ATOM 10507 C CA . THR C 1 347 ? 24.041 41.870 20.330 1.00 42.40 345 THR C CA 1
ATOM 10508 C C . THR C 1 347 ? 24.218 42.079 18.827 1.00 49.02 345 THR C C 1
ATOM 10509 O O . THR C 1 347 ? 23.401 42.738 18.177 1.00 53.35 345 THR C O 1
ATOM 10513 N N . ARG C 1 348 ? 25.271 41.477 18.282 1.00 48.50 346 ARG C N 1
ATOM 10514 C CA . ARG C 1 348 ? 25.611 41.625 16.873 1.00 47.53 346 ARG C CA 1
ATOM 10515 C C . ARG C 1 348 ? 24.754 40.746 15.962 1.00 46.42 346 ARG C C 1
ATOM 10516 O O . ARG C 1 348 ? 24.210 41.221 14.966 1.00 48.97 346 ARG C O 1
ATOM 10524 N N . LEU C 1 349 ? 24.641 39.465 16.312 1.00 49.43 347 LEU C N 1
ATOM 10525 C CA . LEU C 1 349 ? 24.089 38.454 15.409 1.00 45.59 347 LEU C CA 1
ATOM 10526 C C . LEU C 1 349 ? 22.959 37.611 15.996 1.00 38.88 347 LEU C C 1
ATOM 10527 O O . LEU C 1 349 ? 22.613 36.578 15.431 1.00 48.91 347 LEU C O 1
ATOM 10532 N N . GLY C 1 350 ? 22.375 38.050 17.107 1.00 44.59 348 GLY C N 1
ATOM 10533 C CA . GLY C 1 350 ? 21.415 37.227 17.850 1.00 50.19 348 GLY C CA 1
ATOM 10534 C C . GLY C 1 350 ? 20.023 37.068 17.268 1.00 55.34 348 GLY C C 1
ATOM 10535 O O . GLY C 1 350 ? 19.234 36.257 17.757 1.00 58.45 348 GLY C O 1
ATOM 10536 N N . ASN C 1 351 ? 19.713 37.846 16.234 1.00 60.39 349 ASN C N 1
ATOM 10537 C CA . ASN C 1 351 ? 18.407 37.777 15.581 1.00 59.53 349 ASN C CA 1
ATOM 10538 C C . ASN C 1 351 ? 18.548 37.427 14.097 1.00 61.51 349 ASN C C 1
ATOM 10539 O O . ASN C 1 351 ? 17.568 37.439 13.349 1.00 65.43 349 ASN C O 1
ATOM 10544 N N . ASP C 1 352 ? 19.777 37.105 13.694 1.00 60.54 350 ASP C N 1
ATOM 10545 C CA . ASP C 1 352 ? 20.102 36.755 12.315 1.00 68.52 350 ASP C CA 1
ATOM 10546 C C . ASP C 1 352 ? 19.586 35.354 11.974 1.00 71.17 350 ASP C C 1
ATOM 10547 O O . ASP C 1 352 ? 19.902 34.397 12.672 1.00 78.13 350 ASP C O 1
ATOM 10552 N N . PRO C 1 353 ? 18.791 35.230 10.893 1.00 73.32 351 PRO C N 1
ATOM 10553 C CA . PRO C 1 353 ? 18.217 33.935 10.500 1.00 70.64 351 PRO C CA 1
ATOM 10554 C C . PRO C 1 353 ? 19.243 32.933 9.957 1.00 68.34 351 PRO C C 1
ATOM 10555 O O . PRO C 1 353 ? 19.034 31.725 10.062 1.00 69.81 351 PRO C O 1
ATOM 10559 N N . ARG C 1 354 ? 20.343 33.432 9.397 1.00 66.09 352 ARG C N 1
ATOM 10560 C CA . ARG C 1 354 ? 21.356 32.581 8.762 1.00 62.05 352 ARG C CA 1
ATOM 10561 C C . ARG C 1 354 ? 22.291 31.891 9.756 1.00 57.75 352 ARG C C 1
ATOM 10562 O O . ARG C 1 354 ? 23.048 30.988 9.380 1.00 59.57 352 ARG C O 1
ATOM 10570 N N . LEU C 1 355 ? 22.253 32.329 11.012 1.00 49.67 353 LEU C N 1
ATOM 10571 C CA . LEU C 1 355 ? 23.115 31.770 12.047 1.00 46.03 353 LEU C CA 1
ATOM 10572 C C . LEU C 1 355 ? 22.364 30.763 12.914 1.00 50.71 353 LEU C C 1
ATOM 10573 O O . LEU C 1 355 ? 21.178 30.944 13.221 1.00 50.17 353 LEU C O 1
ATOM 10578 N N . SER C 1 356 ? 23.068 29.697 13.286 1.00 47.20 354 SER C N 1
ATOM 10579 C CA . SER C 1 356 ? 22.538 28.667 14.167 1.00 44.22 354 SER C CA 1
ATOM 10580 C C . SER C 1 356 ? 23.577 28.286 15.225 1.00 40.59 354 SER C C 1
ATOM 10581 O O . SER C 1 356 ? 24.674 27.825 14.898 1.00 32.92 354 SER C O 1
ATOM 10584 N N . ILE C 1 357 ? 23.231 28.500 16.492 1.00 38.76 355 ILE C N 1
ATOM 10585 C CA . ILE C 1 357 ? 24.121 28.176 17.606 1.00 32.87 355 ILE C CA 1
ATOM 10586 C C . ILE C 1 357 ? 23.473 27.152 18.536 1.00 33.36 355 ILE C C 1
ATOM 10587 O O . ILE C 1 357 ? 22.320 27.311 18.937 1.00 45.09 355 ILE C O 1
ATOM 10592 N N . ILE C 1 358 ? 24.214 26.087 18.839 1.00 40.26 356 ILE C N 1
ATOM 10593 C CA . ILE C 1 358 ? 23.778 25.046 19.769 1.00 36.04 356 ILE C CA 1
ATOM 10594 C C . ILE C 1 358 ? 24.622 25.131 21.032 1.00 33.83 356 ILE C C 1
ATOM 10595 O O . ILE C 1 358 ? 25.852 25.060 20.967 1.00 36.16 356 ILE C O 1
ATOM 10600 N N . LEU C 1 359 ? 23.955 25.277 22.176 1.00 39.47 357 LEU C N 1
ATOM 10601 C CA . LEU C 1 359 ? 24.626 25.463 23.463 1.00 35.13 357 LEU C CA 1
ATOM 10602 C C . LEU C 1 359 ? 24.661 24.208 24.316 1.00 38.28 357 LEU C C 1
ATOM 10603 O O . LEU C 1 359 ? 23.635 23.567 24.547 1.00 46.14 357 LEU C O 1
ATOM 10608 N N . PHE C 1 360 ? 25.860 23.879 24.788 1.00 44.31 358 PHE C N 1
ATOM 10609 C CA . PHE C 1 360 ? 26.074 22.762 25.701 1.00 43.17 358 PHE C CA 1
ATOM 10610 C C . PHE C 1 360 ? 26.520 23.295 27.049 1.00 41.96 358 PHE C C 1
ATOM 10611 O O . PHE C 1 360 ? 26.868 24.468 27.165 1.00 44.92 358 PHE C O 1
ATOM 10619 N N . THR C 1 361 ? 26.495 22.433 28.062 1.00 44.54 359 THR C N 1
ATOM 10620 C CA . THR C 1 361 ? 27.001 22.776 29.392 1.00 40.06 359 THR C CA 1
ATOM 10621 C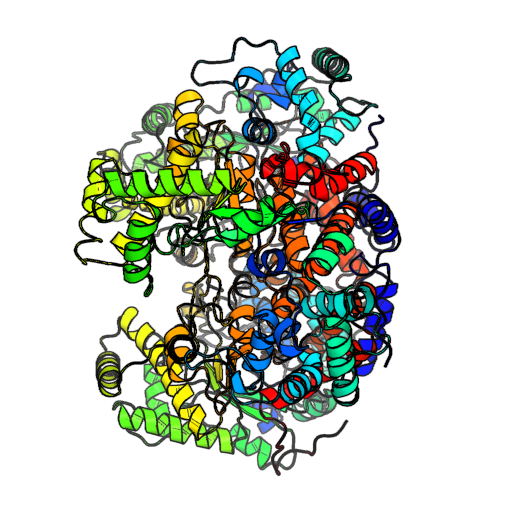 C . THR C 1 361 ? 27.533 21.563 30.155 1.00 39.03 359 THR C C 1
ATOM 10622 O O . THR C 1 361 ? 27.140 20.426 29.902 1.00 44.24 359 THR C O 1
ATOM 10626 N N . LEU C 1 362 ? 28.457 21.827 31.068 1.00 37.31 360 LEU C N 1
ATOM 10627 C CA . LEU C 1 362 ? 28.918 20.852 32.041 1.00 27.65 360 LEU C CA 1
ATOM 10628 C C . LEU C 1 362 ? 28.378 21.256 33.408 1.00 28.21 360 LEU C C 1
ATOM 10629 O O . LEU C 1 362 ? 28.650 20.605 34.421 1.00 32.94 360 LEU C O 1
ATOM 10634 N N . ASP C 1 363 ? 27.602 22.337 33.415 1.00 30.53 361 ASP C N 1
ATOM 10635 C CA . ASP C 1 363 ? 27.093 22.957 34.627 1.00 33.10 361 ASP C CA 1
ATOM 10636 C C . ASP C 1 363 ? 25.560 22.973 34.589 1.00 34.12 361 ASP C C 1
ATOM 10637 O O . ASP C 1 363 ? 24.953 23.916 34.076 1.00 41.80 361 ASP C O 1
ATOM 10642 N N . GLU C 1 364 ? 24.950 21.937 35.164 1.00 32.42 362 GLU C N 1
ATOM 10643 C CA . GLU C 1 364 ? 23.495 21.723 35.126 1.00 39.16 362 GLU C CA 1
ATOM 10644 C C . GLU C 1 364 ? 22.645 22.853 35.719 1.00 45.08 362 GLU C C 1
ATOM 10645 O O . GLU C 1 364 ? 21.461 22.963 35.410 1.00 50.25 362 GLU C O 1
ATOM 10651 N N . THR C 1 365 ? 23.248 23.687 36.562 1.00 39.94 363 THR C N 1
ATOM 10652 C CA . THR C 1 365 ? 22.534 24.774 37.242 1.00 30.72 363 THR C CA 1
ATOM 10653 C C . THR C 1 365 ? 22.090 25.884 36.294 1.00 27.24 363 THR C C 1
ATOM 10654 O O . THR C 1 365 ? 21.177 26.654 36.599 1.00 42.26 363 THR C O 1
ATOM 10658 N N . THR C 1 366 ? 22.737 25.937 35.137 1.00 29.29 364 THR C N 1
ATOM 10659 C CA . THR C 1 366 ? 22.488 26.942 34.119 1.00 29.76 364 THR C CA 1
ATOM 10660 C C . THR C 1 366 ? 21.305 26.572 33.228 1.00 39.67 364 THR C C 1
ATOM 1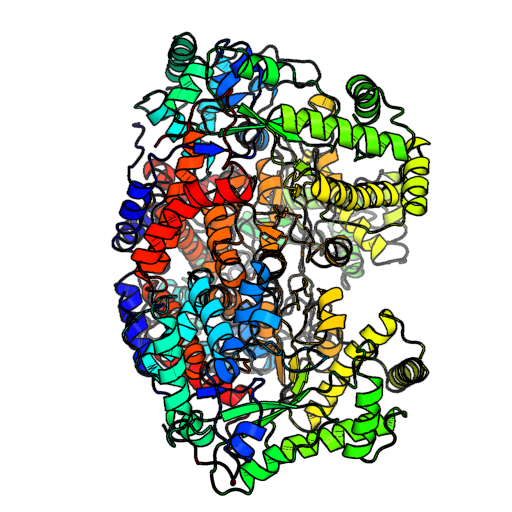0661 O O . THR C 1 366 ? 20.866 27.401 32.425 1.00 47.03 364 THR C O 1
ATOM 10665 N N . TYR C 1 367 ? 20.816 25.333 33.352 1.00 39.84 365 TYR C N 1
ATOM 10666 C CA . TYR C 1 367 ? 19.693 24.833 32.551 1.00 36.29 365 TYR C CA 1
ATOM 10667 C C . TYR C 1 367 ? 18.481 25.745 32.627 1.00 29.62 365 TYR C C 1
ATOM 10668 O O . TYR C 1 367 ? 18.113 26.370 31.632 1.00 32.04 365 TYR C O 1
ATOM 10677 N N . SER C 1 368 ? 17.889 25.840 33.816 1.00 27.41 366 SER C N 1
ATOM 10678 C CA . SER C 1 368 ? 16.644 26.579 33.997 1.00 33.20 366 SER C CA 1
ATOM 10679 C C . SER C 1 368 ? 16.887 28.056 34.264 1.00 38.96 366 SER C C 1
ATOM 10680 O O . SER C 1 368 ? 15.971 28.874 34.136 1.00 45.25 366 SER C O 1
ATOM 10683 N N . ARG C 1 369 ? 18.121 28.392 34.635 1.00 41.13 367 ARG C N 1
ATOM 10684 C CA . ARG C 1 369 ? 18.468 29.765 34.965 1.00 29.34 367 ARG C CA 1
ATOM 10685 C C . ARG C 1 369 ? 18.838 30.564 33.729 1.00 35.43 367 ARG C C 1
ATOM 10686 O O . ARG C 1 369 ? 18.344 31.664 33.532 1.00 40.77 367 ARG C O 1
ATOM 10694 N N . GLU C 1 370 ? 19.724 30.014 32.905 1.00 46.12 368 GLU C N 1
ATOM 10695 C CA . GLU C 1 370 ? 20.316 30.780 31.814 1.00 41.05 368 GLU C CA 1
ATOM 10696 C C . GLU C 1 370 ? 19.954 30.210 30.452 1.00 34.87 368 GLU C C 1
ATOM 10697 O O . GLU C 1 370 ? 19.367 30.907 29.635 1.00 44.00 368 GLU C O 1
ATOM 10703 N N . LEU C 1 371 ? 20.289 28.939 30.233 1.00 32.53 369 LEU C N 1
ATOM 10704 C CA . LEU C 1 371 ? 20.165 28.294 28.926 1.00 33.81 369 LEU C CA 1
ATOM 10705 C C . LEU C 1 371 ? 18.746 28.282 28.361 1.00 38.44 369 LEU C C 1
ATOM 10706 O O . LEU C 1 371 ? 18.530 28.742 27.242 1.00 49.94 369 LEU C O 1
ATOM 10711 N N . ALA C 1 372 ? 17.788 27.778 29.136 1.00 38.51 370 ALA C N 1
ATOM 10712 C CA . ALA C 1 372 ? 16.387 27.745 28.704 1.00 37.12 370 ALA C CA 1
ATOM 10713 C C . ALA C 1 372 ? 15.741 29.130 28.454 1.00 33.33 370 ALA C C 1
ATOM 10714 O O . ALA C 1 372 ? 15.036 29.288 27.452 1.00 36.23 370 ALA C O 1
ATOM 10716 N N . PRO C 1 373 ? 15.932 30.118 29.365 1.00 31.23 371 PRO C N 1
ATOM 10717 C CA . PRO C 1 373 ? 15.576 31.508 29.022 1.00 26.47 371 PRO C CA 1
ATOM 10718 C C . PRO C 1 373 ? 16.248 32.132 27.789 1.00 36.87 371 PRO C C 1
ATOM 10719 O O . PRO C 1 373 ? 15.573 32.838 27.036 1.00 43.99 371 PRO C O 1
ATOM 10723 N N . LEU C 1 374 ? 17.546 31.894 27.587 1.00 31.66 372 LEU C N 1
ATOM 10724 C CA . LEU C 1 374 ? 18.248 32.413 26.408 1.00 27.71 372 LEU C CA 1
ATOM 10725 C C . LEU C 1 374 ? 17.725 31.772 25.122 1.00 35.09 372 LEU C C 1
ATOM 10726 O O . LEU C 1 374 ? 17.352 32.470 24.176 1.00 40.47 372 LEU C O 1
ATOM 10731 N N . ALA C 1 375 ? 17.690 30.441 25.105 1.00 37.01 373 ALA C N 1
ATOM 10732 C CA . ALA C 1 375 ? 17.234 29.681 23.942 1.00 39.44 373 ALA C CA 1
ATOM 10733 C C . ALA C 1 375 ? 15.727 29.793 23.671 1.00 37.20 373 ALA C C 1
ATOM 10734 O O . ALA C 1 375 ? 15.291 29.643 22.525 1.00 37.93 373 ALA C O 1
ATOM 10736 N N . GLY C 1 376 ? 14.934 30.054 24.702 1.00 29.24 374 GLY C N 1
ATOM 10737 C CA . GLY C 1 376 ? 13.513 30.310 24.515 1.00 37.29 374 GLY C CA 1
ATOM 10738 C C . GLY C 1 376 ? 13.209 31.728 24.065 1.00 35.69 374 GLY C C 1
ATOM 10739 O O . GLY C 1 376 ? 12.047 32.128 24.030 1.00 50.20 374 GLY C O 1
ATOM 10740 N N . HIS C 1 377 ? 14.252 32.492 23.730 1.00 42.26 375 HIS C N 1
ATOM 10741 C CA . HIS C 1 377 ? 14.107 33.844 23.187 1.00 33.94 375 HIS C CA 1
ATOM 10742 C C . HIS C 1 377 ? 14.845 34.042 21.856 1.00 39.38 375 HIS C C 1
ATOM 10743 O O . HIS C 1 377 ? 14.249 34.500 20.885 1.00 39.77 375 HIS C O 1
ATOM 10750 N N . TYR C 1 378 ? 16.138 33.728 21.815 1.00 34.37 376 TYR C N 1
ATOM 10751 C CA . TYR C 1 378 ? 16.954 34.085 20.652 1.00 38.21 376 TYR C CA 1
ATOM 10752 C C . TYR C 1 378 ? 16.741 33.122 19.511 1.00 35.35 376 TYR C C 1
ATOM 10753 O O . TYR C 1 378 ? 16.909 31.916 19.701 1.00 36.83 376 TYR C O 1
ATOM 10762 N N . PRO C 1 379 ? 16.352 33.638 18.324 1.00 40.63 377 PRO C N 1
ATOM 10763 C CA . PRO C 1 379 ? 16.211 32.852 17.095 1.00 32.68 377 PRO C CA 1
ATOM 10764 C C . PRO C 1 379 ? 17.433 31.981 16.757 1.00 38.79 377 PRO C C 1
ATOM 10765 O O . PRO C 1 379 ? 17.267 30.911 16.171 1.00 44.58 377 PRO C O 1
ATOM 10769 N N . VAL C 1 380 ? 18.634 32.412 17.146 1.00 32.39 378 VAL C N 1
ATOM 10770 C CA . VAL C 1 380 ? 19.866 31.689 16.790 1.00 36.92 378 VAL C CA 1
ATOM 10771 C C . VAL C 1 380 ? 20.253 30.567 17.762 1.00 39.33 378 VAL C C 1
ATOM 10772 O O . VAL C 1 380 ? 21.020 29.680 17.401 1.00 35.51 378 VAL C O 1
ATOM 10776 N N . LEU C 1 381 ? 19.714 30.604 18.980 1.00 40.10 379 LEU C N 1
ATOM 10777 C CA . LEU C 1 381 ? 20.153 29.706 20.045 1.00 39.05 379 LEU C CA 1
ATOM 10778 C C . LEU C 1 381 ? 19.319 28.429 20.118 1.00 47.06 379 LEU C C 1
ATOM 10779 O O . LEU C 1 381 ? 18.094 28.473 19.969 1.00 41.15 379 LEU C O 1
ATOM 10784 N N . LYS C 1 382 ? 19.978 27.297 20.344 1.00 50.17 380 LYS C N 1
ATOM 10785 C CA . LYS C 1 382 ? 19.306 26.013 20.495 1.00 37.92 380 LYS C CA 1
ATOM 10786 C C . LYS C 1 382 ? 20.030 25.250 21.599 1.00 41.91 380 LYS C C 1
ATOM 10787 O O . LYS C 1 382 ? 21.185 25.540 21.887 1.00 42.04 380 LYS C O 1
ATOM 10793 N N . LEU C 1 383 ? 19.371 24.280 22.225 1.00 38.94 381 LEU C N 1
ATOM 10794 C CA . LEU C 1 383 ? 20.011 23.569 23.330 1.00 36.86 381 LEU C CA 1
ATOM 10795 C C . LEU C 1 383 ? 20.426 22.149 23.007 1.00 41.55 381 LEU C C 1
ATOM 10796 O O . LEU C 1 383 ? 19.602 21.305 22.660 1.00 44.63 381 LEU C O 1
ATOM 10801 N N . GLY C 1 384 ? 21.724 21.897 23.135 1.00 40.10 382 GLY C N 1
ATOM 10802 C CA . GLY C 1 384 ? 22.260 20.557 22.999 1.00 44.10 382 GLY C CA 1
ATOM 10803 C C . GLY C 1 384 ? 21.935 19.695 24.203 1.00 43.98 382 GLY C C 1
ATOM 10804 O O . GLY C 1 384 ? 21.671 20.220 25.287 1.00 44.50 382 GLY C O 1
ATOM 10805 N N . PRO C 1 385 ? 21.971 18.360 24.021 1.00 46.50 383 PRO C N 1
ATOM 10806 C CA . PRO C 1 385 ? 21.684 17.375 25.061 1.00 44.55 383 PRO C CA 1
ATOM 10807 C C . PRO C 1 385 ? 22.640 17.477 26.240 1.00 47.62 383 PRO C C 1
ATOM 10808 O O . PRO C 1 385 ? 23.682 18.136 26.139 1.00 54.17 383 PRO C O 1
ATOM 10812 N N . SER C 1 386 ? 22.281 16.834 27.347 1.00 46.10 384 SER C N 1
ATOM 10813 C CA . SER C 1 386 ? 23.171 16.755 28.500 1.00 51.43 384 SER C CA 1
ATOM 10814 C C . SER C 1 386 ? 24.475 16.063 28.092 1.00 52.31 384 SER C C 1
ATOM 10815 O O . SER C 1 386 ? 24.456 15.031 27.417 1.00 59.98 384 SER C O 1
ATOM 10818 N N . TRP C 1 387 ? 25.598 16.659 28.479 1.00 46.84 385 TRP C N 1
ATOM 10819 C CA . TRP C 1 387 ? 26.886 16.323 27.884 1.00 48.23 385 TRP C CA 1
ATOM 10820 C C . TRP C 1 387 ? 27.878 15.767 28.922 1.00 45.64 385 TRP C C 1
ATOM 10821 O O . TRP C 1 387 ? 27.865 16.181 30.082 1.00 49.67 385 TRP C O 1
ATOM 10832 N N . TRP C 1 388 ? 28.685 14.792 28.488 1.00 45.13 386 TRP C N 1
ATOM 10833 C CA . TRP C 1 388 ? 29.801 14.207 29.257 1.00 48.28 386 TRP C CA 1
ATOM 10834 C C . TRP C 1 388 ? 29.361 13.398 30.478 1.00 48.73 386 TRP C C 1
ATOM 10835 O O . TRP C 1 388 ? 28.890 12.276 30.345 1.00 61.05 386 TRP C O 1
ATOM 10846 N N . PHE C 1 389 ? 29.535 13.968 31.666 1.00 49.01 387 PHE C N 1
ATOM 10847 C CA . PHE C 1 389 ? 29.146 13.313 32.913 1.00 45.88 387 PHE C CA 1
ATOM 10848 C C . PHE C 1 389 ? 27.627 13.216 33.055 1.00 45.24 387 PHE C C 1
ATOM 10849 O O . PHE C 1 389 ? 27.117 12.404 33.829 1.00 50.78 387 PHE C O 1
ATOM 10857 N N . HIS C 1 390 ? 26.912 14.031 32.286 1.00 42.03 388 HIS C N 1
ATOM 10858 C CA . HIS C 1 390 ? 25.467 14.149 32.420 1.00 37.82 388 HIS C CA 1
ATOM 10859 C C . HIS C 1 390 ? 24.681 13.429 31.335 1.00 41.44 388 HIS C C 1
ATOM 10860 O O . HIS C 1 390 ? 23.452 13.439 31.378 1.00 54.65 388 HIS C O 1
ATOM 10867 N N . ASP C 1 391 ? 25.368 12.785 30.386 1.00 46.31 389 ASP C N 1
ATOM 10868 C CA . ASP C 1 391 ? 24.688 11.948 29.367 1.00 58.19 389 ASP C CA 1
ATOM 10869 C C . ASP C 1 391 ? 24.162 10.613 29.930 1.00 51.80 389 ASP C C 1
ATOM 10870 O O . ASP C 1 391 ? 23.964 9.639 29.200 1.00 62.79 389 ASP C O 1
ATOM 10875 N N . SER C 1 392 ? 23.954 10.609 31.241 1.00 37.33 390 SER C N 1
ATOM 10876 C CA . SER C 1 392 ? 23.458 9.494 32.010 1.00 45.74 390 SER C CA 1
ATOM 10877 C C . SER C 1 392 ? 21.933 9.611 32.108 1.00 50.23 390 SER C C 1
ATOM 10878 O O . SER C 1 392 ? 21.396 10.690 31.852 1.00 49.81 390 SER C O 1
ATOM 10881 N N . PRO C 1 393 ? 21.233 8.503 32.451 1.00 46.38 391 PRO C N 1
ATOM 10882 C CA . PRO C 1 393 ? 19.778 8.521 32.651 1.00 48.75 391 PRO C CA 1
ATOM 10883 C C . PRO C 1 393 ? 19.246 9.628 33.569 1.00 42.74 391 PRO C C 1
ATOM 10884 O O . PRO C 1 393 ? 18.279 10.299 33.205 1.00 43.10 391 PRO C O 1
ATOM 10888 N N . GLU C 1 394 ? 19.869 9.823 34.731 1.00 46.69 392 GLU C N 1
ATOM 10889 C CA . GLU C 1 394 ? 19.423 10.859 35.675 1.00 45.36 392 GLU C CA 1
ATOM 10890 C C . GLU C 1 394 ? 19.743 12.270 35.191 1.00 41.51 392 GLU C C 1
ATOM 10891 O O . GLU C 1 394 ? 18.975 13.202 35.436 1.00 46.93 392 GLU C O 1
ATOM 10897 N N . GLY C 1 395 ? 20.872 12.416 34.502 1.00 33.28 393 GLY C N 1
ATOM 10898 C CA . GLY C 1 395 ? 21.270 13.697 33.920 1.00 31.41 393 GLY C CA 1
ATOM 10899 C C . GLY C 1 395 ? 20.379 14.122 32.766 1.00 32.63 393 GLY C C 1
ATOM 10900 O O . GLY C 1 395 ? 20.076 15.307 32.613 1.00 25.14 393 GLY C O 1
ATOM 10901 N N . MET C 1 396 ? 19.967 13.145 31.957 1.00 38.35 394 MET C N 1
ATOM 10902 C CA . MET C 1 396 ? 19.037 13.360 30.848 1.00 41.99 394 MET C CA 1
ATOM 10903 C C . MET C 1 396 ? 17.638 13.730 31.332 1.00 36.71 394 MET C C 1
ATOM 10904 O O . MET C 1 396 ? 16.943 14.511 30.689 1.00 43.56 394 MET C O 1
ATOM 10909 N N . MET C 1 397 ? 17.224 13.138 32.449 1.00 44.57 395 MET C N 1
ATOM 10910 C CA . MET C 1 397 ? 15.907 13.390 33.023 1.00 38.95 395 MET C CA 1
ATOM 10911 C C . MET C 1 397 ? 15.851 14.791 33.617 1.00 43.07 395 MET C C 1
ATOM 10912 O O . MET C 1 397 ? 14.843 15.491 33.472 1.00 43.86 395 MET C O 1
ATOM 10917 N N . ARG C 1 398 ? 16.945 15.194 34.267 1.00 43.88 396 ARG C N 1
ATOM 10918 C CA . ARG C 1 398 ? 17.082 16.540 34.824 1.00 37.29 396 ARG C CA 1
ATOM 10919 C C . ARG C 1 398 ? 17.095 17.596 33.733 1.00 37.52 396 ARG C C 1
ATOM 10920 O O . ARG C 1 398 ? 16.526 18.668 33.915 1.00 44.82 396 ARG C O 1
ATOM 10928 N N . PHE C 1 399 ? 17.747 17.282 32.611 1.00 37.72 397 PHE C N 1
ATOM 10929 C CA . PHE C 1 399 ? 17.725 18.124 31.416 1.00 32.14 397 PHE C CA 1
ATOM 10930 C C . PHE C 1 399 ? 16.289 18.428 31.018 1.00 33.61 397 PHE C C 1
ATOM 10931 O O . PHE C 1 399 ? 15.890 19.582 31.022 1.00 43.30 397 PHE C O 1
ATOM 10939 N N . ARG C 1 400 ? 15.518 17.382 30.719 1.00 36.14 398 ARG C N 1
ATOM 10940 C CA . ARG C 1 400 ? 14.114 17.514 30.304 1.00 37.87 398 ARG C CA 1
ATOM 10941 C C . ARG C 1 400 ? 13.232 18.230 31.330 1.00 32.99 398 ARG C C 1
ATOM 10942 O O . ARG C 1 400 ? 12.413 19.063 30.960 1.00 41.72 398 ARG C O 1
ATOM 10950 N N . GLU C 1 401 ? 13.403 17.909 32.610 1.00 34.94 399 GLU C N 1
ATOM 10951 C CA . GLU C 1 401 ? 12.641 18.553 33.691 1.00 32.03 399 GLU C CA 1
ATOM 10952 C C . GLU C 1 401 ? 12.951 20.050 33.863 1.00 44.14 399 GLU C C 1
ATOM 10953 O O . GLU C 1 401 ? 12.076 20.830 34.264 1.00 52.82 399 GLU C O 1
ATOM 10959 N N . GLN C 1 402 ? 14.184 20.448 33.550 1.00 44.06 400 GLN C N 1
ATOM 10960 C CA . GLN C 1 402 ? 14.638 21.824 33.787 1.00 36.08 400 GLN C CA 1
ATOM 10961 C C . GLN C 1 402 ? 14.639 22.732 32.554 1.00 33.08 400 GLN C C 1
ATOM 10962 O O . GLN C 1 402 ? 14.566 23.952 32.691 1.00 37.65 400 GLN C O 1
ATOM 10968 N N . VAL C 1 403 ? 14.718 22.139 31.364 1.00 33.57 401 VAL C N 1
ATOM 10969 C CA . VAL C 1 403 ? 14.835 22.891 30.114 1.00 31.20 401 VAL C CA 1
ATOM 10970 C C . VAL C 1 403 ? 13.480 23.153 29.419 1.00 36.41 401 VAL C C 1
ATOM 10971 O O . VAL C 1 403 ? 13.240 24.254 28.919 1.00 41.09 401 VAL C O 1
ATOM 10975 N N . THR C 1 404 ? 12.600 22.149 29.449 1.00 38.24 402 THR C N 1
ATOM 10976 C CA . THR C 1 404 ? 11.352 22.097 28.664 1.00 39.81 402 THR C CA 1
ATOM 10977 C C . THR C 1 404 ? 10.352 23.202 28.991 1.00 33.46 402 THR C C 1
ATOM 10978 O O . THR C 1 404 ? 9.749 23.799 28.104 1.00 41.49 402 THR C O 1
ATOM 10982 N N . GLU C 1 405 ? 10.199 23.463 30.279 1.00 41.20 403 GLU C N 1
ATOM 10983 C CA . GLU C 1 405 ? 9.332 24.509 30.792 1.00 44.36 403 GLU C CA 1
ATOM 10984 C C . GLU C 1 405 ? 9.444 25.865 30.068 1.00 46.30 403 GLU C C 1
ATOM 10985 O O . GLU C 1 405 ? 8.430 26.488 29.754 1.00 53.70 403 GLU C O 1
ATOM 10991 N N . THR C 1 406 ? 10.675 26.303 29.793 1.00 46.79 404 THR C N 1
ATOM 10992 C CA . THR C 1 406 ? 10.935 27.614 29.184 1.00 36.23 404 THR C CA 1
ATOM 10993 C C . THR C 1 406 ? 11.339 27.534 27.704 1.00 38.35 404 THR C C 1
ATOM 10994 O O . THR C 1 406 ? 10.916 28.368 26.899 1.00 44.01 404 THR C O 1
ATOM 10998 N N . ALA C 1 407 ? 12.148 26.536 27.347 1.00 33.22 405 ALA C N 1
ATOM 10999 C CA . ALA C 1 407 ? 12.640 26.396 25.969 1.00 38.03 405 ALA C CA 1
ATOM 11000 C C . ALA C 1 407 ? 11.699 25.608 25.064 1.00 45.21 405 ALA C C 1
ATOM 11001 O O . ALA C 1 407 ? 11.617 25.873 23.865 1.00 49.83 405 ALA C O 1
ATOM 11003 N N . GLY C 1 408 ? 11.008 24.626 25.635 1.00 42.92 406 GLY C N 1
ATOM 11004 C CA . GLY C 1 408 ? 10.244 23.668 24.845 1.00 43.52 406 GLY C CA 1
ATOM 11005 C C . GLY C 1 408 ? 11.136 22.598 24.237 1.00 47.02 406 GLY C C 1
ATOM 11006 O O . GLY C 1 408 ? 12.345 22.561 24.484 1.00 52.80 406 GLY C O 1
ATOM 11007 N N . PHE C 1 409 ? 10.529 21.723 23.442 1.00 41.70 407 PHE C N 1
ATOM 11008 C CA . PHE C 1 409 ? 11.243 20.636 22.780 1.00 38.09 407 PHE C CA 1
ATOM 11009 C C . PHE C 1 409 ? 11.871 21.105 21.476 1.00 35.63 407 PHE C C 1
ATOM 11010 O O . PHE C 1 409 ? 12.863 20.539 21.007 1.00 45.61 407 PHE C O 1
ATOM 11018 N N . TYR C 1 410 ? 11.288 22.147 20.892 1.00 34.78 408 TYR C N 1
ATOM 11019 C CA . TYR C 1 410 ? 11.639 22.561 19.535 1.00 44.07 408 TYR C CA 1
ATOM 11020 C C . TYR C 1 410 ? 12.827 23.511 19.518 1.00 43.26 408 TYR C C 1
ATOM 11021 O O . TYR C 1 410 ? 13.329 23.874 18.453 1.00 42.97 408 TYR C O 1
ATOM 11030 N N . ASN C 1 411 ? 13.269 23.884 20.720 1.00 48.03 409 ASN C N 1
ATOM 11031 C CA . ASN C 1 411 ? 14.491 24.642 20.941 1.00 36.48 409 ASN C CA 1
ATOM 11032 C C . ASN C 1 411 ? 15.637 23.762 21.429 1.00 39.18 409 ASN C C 1
ATOM 11033 O O . ASN C 1 411 ? 16.684 24.270 21.837 1.00 38.40 409 ASN C O 1
ATOM 11038 N N . THR C 1 412 ? 15.426 22.446 21.390 1.00 42.00 410 THR C N 1
ATOM 11039 C CA . THR C 1 412 ? 16.488 21.465 21.648 1.00 38.69 410 THR C CA 1
ATOM 11040 C C . THR C 1 412 ? 16.891 20.765 20.344 1.00 44.30 410 THR C C 1
ATOM 11041 O O . THR C 1 412 ? 16.204 20.894 19.330 1.00 37.23 410 THR C O 1
ATOM 11045 N N . VAL C 1 413 ? 18.007 20.035 20.360 1.00 48.26 411 VAL C N 1
ATOM 11046 C CA . VAL C 1 413 ? 18.506 19.405 19.127 1.00 48.18 411 VAL C CA 1
ATOM 11047 C C . VAL C 1 413 ? 18.471 17.874 19.140 1.00 52.56 411 VAL C C 1
ATOM 11048 O O . VAL C 1 413 ? 18.874 17.230 18.169 1.00 52.03 411 VAL C O 1
ATOM 11052 N N . GLY C 1 414 ? 17.979 17.296 20.230 1.00 51.90 412 GLY C N 1
ATOM 11053 C CA . GLY C 1 414 ? 17.948 15.850 20.361 1.00 57.40 412 GLY C CA 1
ATOM 11054 C C . GLY C 1 414 ? 19.107 15.316 21.178 1.00 60.13 412 GLY C C 1
ATOM 11055 O O . GLY C 1 414 ? 19.230 15.630 22.362 1.00 71.89 412 GLY C O 1
ATOM 11056 N N . PHE C 1 415 ? 19.961 14.516 20.541 1.00 57.98 413 PHE C N 1
ATOM 11057 C CA . PHE C 1 415 ? 20.986 13.742 21.246 1.00 51.45 413 PHE C CA 1
ATOM 11058 C C . PHE C 1 415 ? 22.191 13.430 20.358 1.00 50.29 413 PHE C C 1
ATOM 11059 O O . PHE C 1 415 ? 22.043 13.210 19.154 1.00 51.92 413 PHE C O 1
ATOM 11067 N N . ASN C 1 416 ? 23.379 13.448 20.963 1.00 47.65 414 ASN C N 1
ATOM 11068 C CA . ASN C 1 416 ? 24.571 12.821 20.391 1.00 50.31 414 ASN C CA 1
ATOM 11069 C C . ASN C 1 416 ? 25.295 11.969 21.427 1.00 54.67 414 ASN C C 1
ATOM 11070 O O . ASN C 1 416 ? 25.248 12.258 22.630 1.00 48.75 414 ASN C O 1
ATOM 11075 N N . ASP C 1 417 ? 25.955 10.919 20.946 1.00 56.67 415 ASP C N 1
ATOM 11076 C CA . ASP C 1 417 ? 26.660 9.968 21.804 1.00 60.01 415 ASP C CA 1
ATOM 11077 C C . ASP C 1 417 ? 27.950 10.550 22.354 1.00 58.40 415 ASP C C 1
ATOM 11078 O O . ASP C 1 417 ? 28.312 10.265 23.497 1.00 66.77 415 ASP C O 1
ATOM 11083 N N . ASP C 1 418 ? 28.623 11.356 21.528 1.00 58.01 416 ASP C N 1
ATOM 11084 C CA . ASP C 1 418 ? 29.877 12.041 21.868 1.00 60.19 416 ASP C CA 1
ATOM 11085 C C . ASP C 1 418 ? 30.953 11.073 22.400 1.00 60.37 416 ASP C C 1
ATOM 11086 O O . ASP C 1 418 ? 31.470 11.229 23.514 1.00 64.19 416 ASP C O 1
ATOM 11091 N N . THR C 1 419 ? 31.284 10.063 21.599 1.00 50.57 417 THR C N 1
ATOM 11092 C CA . THR C 1 419 ? 32.147 8.989 22.089 1.00 53.93 417 THR C CA 1
ATOM 11093 C C . THR C 1 419 ? 33.210 8.510 21.099 1.00 49.61 417 THR C C 1
ATOM 11094 O O . THR C 1 419 ? 33.082 8.702 19.890 1.00 49.50 417 THR C O 1
ATOM 11098 N N . ARG C 1 420 ? 34.265 7.909 21.643 1.00 47.15 418 ARG C N 1
ATOM 11099 C CA . ARG C 1 420 ? 35.252 7.180 20.858 1.00 57.46 418 ARG C CA 1
ATOM 11100 C C . ARG C 1 420 ? 34.876 5.689 20.820 1.00 57.28 418 ARG C C 1
ATOM 11101 O O . ARG C 1 420 ? 35.159 4.994 19.839 1.00 64.49 418 ARG C O 1
ATOM 11109 N N . ALA C 1 421 ? 34.219 5.218 21.881 1.00 58.54 419 ALA C N 1
ATOM 11110 C CA . ALA C 1 421 ? 33.732 3.836 21.973 1.00 57.39 419 ALA C CA 1
ATOM 11111 C C . ALA C 1 421 ? 32.616 3.549 20.962 1.00 56.34 419 ALA C C 1
ATOM 11112 O O . ALA C 1 421 ? 31.441 3.831 21.212 1.00 56.39 419 ALA C O 1
ATOM 11114 N N . PHE C 1 422 ? 33.008 2.982 19.822 1.00 55.41 420 PHE C N 1
ATOM 11115 C CA . PHE C 1 422 ? 32.110 2.762 18.684 1.00 52.82 420 PHE C CA 1
ATOM 11116 C C . PHE C 1 422 ? 30.974 1.762 18.948 1.00 52.49 420 PHE C C 1
ATOM 11117 O O . PHE C 1 422 ? 29.844 1.963 18.498 1.00 52.78 420 PHE C O 1
ATOM 11125 N N . LEU C 1 423 ? 31.279 0.698 19.685 1.00 44.71 421 LEU C N 1
ATOM 11126 C CA . LEU C 1 423 ? 30.315 -0.360 19.969 1.00 44.21 421 LEU C CA 1
ATOM 11127 C C . LEU C 1 423 ? 29.201 0.078 20.902 1.00 46.20 421 LEU C C 1
ATOM 11128 O O . LEU C 1 423 ? 28.107 -0.495 20.881 1.00 53.44 421 LEU C O 1
ATOM 11133 N N . SER C 1 424 ? 29.491 1.109 21.693 1.00 47.69 422 SER C N 1
ATOM 11134 C CA A SER C 1 424 ? 28.559 1.652 22.672 0.50 47.27 422 SER C CA 1
ATOM 11135 C CA B SER C 1 424 ? 28.542 1.634 22.668 0.50 43.08 422 SER C CA 1
ATOM 11136 C C . SER C 1 424 ? 27.537 2.598 22.042 1.00 45.78 422 SER C C 1
ATOM 11137 O O . SER C 1 424 ? 26.608 3.044 22.712 1.00 55.01 422 SER C O 1
ATOM 11142 N N . ILE C 1 425 ? 27.718 2.913 20.758 1.00 40.07 423 ILE C N 1
ATOM 11143 C CA . ILE C 1 425 ? 26.841 3.869 20.060 1.00 39.61 423 ILE C CA 1
ATOM 11144 C C . ILE C 1 425 ? 25.351 3.465 20.027 1.00 46.54 423 ILE C C 1
ATOM 11145 O O . ILE C 1 425 ? 24.503 4.282 20.404 1.00 56.10 423 ILE C O 1
ATOM 11150 N N . PRO C 1 426 ? 25.024 2.220 19.598 1.00 48.45 424 PRO C N 1
ATOM 11151 C CA . PRO C 1 426 ? 23.613 1.824 19.721 1.00 43.93 424 PRO C CA 1
ATOM 11152 C C . PRO C 1 426 ? 23.102 1.766 21.165 1.00 41.60 424 PRO C C 1
ATOM 11153 O O . PRO C 1 426 ? 21.934 2.073 21.403 1.00 43.04 424 PRO C O 1
ATOM 11157 N N . ALA C 1 427 ? 23.979 1.400 22.102 1.00 43.45 425 ALA C N 1
ATOM 11158 C CA . ALA C 1 427 ? 23.667 1.377 23.536 1.00 36.19 425 ALA C CA 1
ATOM 11159 C C . ALA C 1 427 ? 23.293 2.754 24.070 1.00 42.64 425 ALA C C 1
ATOM 11160 O O . ALA C 1 427 ? 22.287 2.896 24.767 1.00 46.22 425 ALA C O 1
ATOM 11162 N N . ARG C 1 428 ? 24.102 3.757 23.722 1.00 44.63 426 ARG C N 1
ATOM 11163 C CA . ARG C 1 428 ? 23.931 5.130 24.203 1.00 39.06 426 ARG C CA 1
ATOM 11164 C C . ARG C 1 428 ? 22.686 5.788 23.636 1.00 43.06 426 ARG C C 1
ATOM 11165 O O . ARG C 1 428 ? 21.971 6.510 24.340 1.00 46.54 426 ARG C O 1
ATOM 11173 N N . HIS C 1 429 ? 22.435 5.533 22.357 1.00 45.34 427 HIS C N 1
ATOM 11174 C CA . HIS C 1 429 ? 21.265 6.074 21.687 1.00 39.09 427 HIS C CA 1
ATOM 11175 C C . HIS C 1 429 ? 19.978 5.411 22.152 1.00 42.08 427 HIS C C 1
ATOM 11176 O O . HIS C 1 429 ? 18.939 6.063 22.192 1.00 46.78 427 HIS C O 1
ATOM 11183 N N . ASP C 1 430 ? 20.059 4.125 22.501 1.00 43.76 428 ASP C N 1
ATOM 11184 C CA . ASP C 1 430 ? 18.923 3.397 23.059 1.00 40.77 428 ASP C CA 1
ATOM 11185 C C . ASP C 1 430 ? 18.513 4.007 24.392 1.00 40.14 428 ASP C C 1
ATOM 11186 O O . ASP C 1 430 ? 17.345 4.337 24.583 1.00 45.50 428 ASP C O 1
ATOM 11191 N N . VAL C 1 431 ? 19.489 4.181 25.283 1.00 41.35 429 VAL C N 1
ATOM 11192 C CA . VAL C 1 431 ? 19.304 4.856 26.576 1.00 40.50 429 VAL C CA 1
ATOM 11193 C C . VAL C 1 431 ? 18.590 6.206 26.427 1.00 42.20 429 VAL C C 1
ATOM 11194 O O . VAL C 1 431 ? 17.678 6.513 27.193 1.00 40.88 429 VAL C O 1
ATOM 11198 N N . ALA C 1 432 ? 18.990 6.985 25.422 1.00 32.88 430 ALA C N 1
ATOM 11199 C CA . ALA C 1 432 ? 18.407 8.295 25.167 1.00 30.45 430 ALA C CA 1
ATOM 11200 C C . ALA C 1 432 ? 16.938 8.175 24.800 1.00 36.63 430 ALA C C 1
ATOM 11201 O O . ALA C 1 432 ? 16.109 8.958 25.259 1.00 43.86 430 ALA C O 1
ATOM 11203 N N . ARG C 1 433 ? 16.633 7.176 23.980 1.00 34.47 431 ARG C N 1
ATOM 11204 C CA . ARG C 1 433 ? 15.286 6.939 23.485 1.00 31.80 431 ARG C CA 1
ATOM 11205 C C . ARG C 1 433 ? 14.340 6.480 24.593 1.00 31.77 431 ARG C C 1
ATOM 11206 O O . ARG C 1 433 ? 13.186 6.892 24.629 1.00 33.88 431 ARG C O 1
ATOM 11214 N N . ARG C 1 434 ? 14.854 5.669 25.515 1.00 24.57 432 ARG C N 1
ATOM 11215 C CA A ARG C 1 434 ? 14.055 5.156 26.618 0.50 31.66 432 ARG C CA 1
ATOM 11216 C CA B ARG C 1 434 ? 14.065 5.154 26.625 0.50 30.23 432 ARG C CA 1
ATOM 11217 C C . ARG C 1 434 ? 13.763 6.243 27.643 1.00 36.37 432 ARG C C 1
ATOM 11218 O O . ARG C 1 434 ? 12.650 6.321 28.170 1.00 41.74 432 ARG C O 1
ATOM 11233 N N . VAL C 1 435 ? 14.764 7.082 27.908 1.00 38.36 433 VAL C N 1
ATOM 11234 C CA . VAL C 1 435 ? 14.650 8.167 28.881 1.00 32.26 433 VAL C CA 1
ATOM 11235 C C . VAL C 1 435 ? 13.738 9.282 28.383 1.00 32.76 433 VAL C C 1
ATOM 11236 O O . VAL C 1 435 ? 12.947 9.830 29.159 1.00 38.88 433 VAL C O 1
ATOM 11240 N N . ASP C 1 436 ? 13.819 9.587 27.089 1.00 33.04 434 ASP C N 1
ATOM 11241 C CA . ASP C 1 436 ? 12.884 10.524 26.460 1.00 31.59 434 ASP C CA 1
ATOM 11242 C C . ASP C 1 436 ? 11.459 9.990 26.541 1.00 42.45 434 ASP C C 1
ATOM 11243 O O . ASP C 1 436 ? 10.527 10.747 26.811 1.00 44.70 434 ASP C O 1
ATOM 11248 N N . SER C 1 437 ? 11.308 8.686 26.306 1.00 44.94 435 SER C N 1
ATOM 11249 C CA . SER C 1 437 ? 10.014 8.009 26.384 1.00 38.75 435 SER C CA 1
ATOM 11250 C C . SER C 1 437 ? 9.448 8.033 27.797 1.00 37.18 435 SER C C 1
ATOM 11251 O O . SER C 1 437 ? 8.255 8.266 27.978 1.00 47.05 435 SER C O 1
ATOM 11254 N N . ALA C 1 438 ? 10.314 7.806 28.784 1.00 28.24 436 ALA C N 1
ATOM 11255 C CA . ALA C 1 438 ? 9.945 7.850 30.202 1.00 27.57 436 ALA C CA 1
ATOM 11256 C C . ALA C 1 438 ? 9.488 9.233 30.641 1.00 38.52 436 ALA C C 1
ATOM 11257 O O . ALA C 1 438 ? 8.528 9.358 31.405 1.00 47.41 436 ALA C O 1
ATOM 11259 N N . PHE C 1 439 ? 10.186 10.263 30.163 1.00 40.55 437 PHE C N 1
ATOM 11260 C CA . PHE C 1 439 ? 9.840 11.639 30.481 1.00 35.64 437 PHE C CA 1
ATOM 11261 C C . PHE C 1 439 ? 8.486 11.994 29.882 1.00 35.67 437 PHE C C 1
ATOM 11262 O O . PHE C 1 439 ? 7.598 12.488 30.584 1.00 41.75 437 PHE C O 1
ATOM 11270 N N . LEU C 1 440 ? 8.349 11.732 28.585 1.00 33.26 438 LEU C N 1
ATOM 11271 C CA . LEU C 1 440 ? 7.123 11.994 27.831 1.00 32.14 438 LEU C CA 1
ATOM 11272 C C . LEU C 1 440 ? 5.907 11.227 28.360 1.00 31.50 438 LEU C C 1
ATOM 11273 O O . LEU C 1 440 ? 4.807 11.764 28.379 1.00 42.58 438 LEU C O 1
ATOM 11278 N N . ALA C 1 441 ? 6.121 9.980 28.776 1.00 36.78 439 ALA C N 1
ATOM 11279 C CA . ALA C 1 441 ? 5.082 9.150 29.390 1.00 34.79 439 ALA C CA 1
ATOM 11280 C C . ALA C 1 441 ? 4.549 9.770 30.669 1.00 38.70 439 ALA C C 1
ATOM 11281 O O . ALA C 1 441 ? 3.340 9.782 30.898 1.00 49.14 439 ALA C O 1
ATOM 11283 N N . ARG C 1 442 ? 5.459 10.295 31.487 1.00 42.38 440 ARG C N 1
ATOM 11284 C CA . ARG C 1 442 ? 5.099 10.940 32.745 1.00 40.95 440 ARG C CA 1
ATOM 11285 C C . ARG C 1 442 ? 4.251 12.185 32.528 1.00 44.02 440 ARG C C 1
ATOM 11286 O O . ARG C 1 442 ? 3.420 12.519 33.369 1.00 46.89 440 ARG C O 1
ATOM 11294 N N . MET C 1 443 ? 4.460 12.854 31.396 1.00 41.52 441 MET C N 1
ATOM 11295 C CA . MET C 1 443 ? 3.670 14.023 31.018 1.00 39.82 441 MET C CA 1
ATOM 11296 C C . MET C 1 443 ? 2.258 13.612 30.629 1.00 44.24 441 MET C C 1
ATOM 11297 O O . MET C 1 443 ? 1.302 14.324 30.918 1.00 44.19 441 MET C O 1
ATOM 11302 N N . VAL C 1 444 ? 2.146 12.460 29.969 1.00 50.45 442 VAL C N 1
ATOM 11303 C CA . VAL C 1 444 ? 0.856 11.897 29.557 1.00 45.33 442 VAL C CA 1
ATOM 11304 C C . VAL C 1 444 ? 0.085 11.387 30.777 1.00 41.36 442 VAL C C 1
ATOM 11305 O O . VAL C 1 444 ? -1.103 11.688 30.940 1.00 44.41 442 VAL C O 1
ATOM 11309 N N . ALA C 1 445 ? 0.783 10.643 31.636 1.00 28.89 443 ALA C N 1
ATOM 11310 C CA . ALA C 1 445 ? 0.219 10.081 32.862 1.00 29.23 443 ALA C CA 1
ATOM 11311 C C . ALA C 1 445 ? -0.297 11.131 33.845 1.00 39.18 443 ALA C C 1
ATOM 11312 O O . ALA C 1 445 ? -1.260 10.883 34.577 1.00 41.51 443 ALA C O 1
ATOM 11314 N N . GLU C 1 446 ? 0.341 12.301 33.847 1.00 42.87 444 GLU C N 1
ATOM 11315 C CA . GLU C 1 446 ? -0.057 13.416 34.704 1.00 35.55 444 GLU C CA 1
ATOM 11316 C C . GLU C 1 446 ? -0.968 14.393 33.974 1.00 39.06 444 GLU C C 1
ATOM 11317 O O . GLU C 1 446 ? -1.346 15.432 34.528 1.00 44.45 444 GLU C O 1
ATOM 11323 N N . HIS C 1 447 ? -1.312 14.039 32.733 1.00 44.68 445 HIS C N 1
ATOM 11324 C CA . HIS C 1 447 ? -2.209 14.805 31.855 1.00 41.79 445 HIS C CA 1
ATOM 11325 C C . HIS C 1 447 ? -1.686 16.213 31.550 1.00 50.56 445 HIS C C 1
ATOM 11326 O O . HIS C 1 447 ? -2.446 17.186 31.507 1.00 54.30 445 HIS C O 1
ATOM 11333 N N . ARG C 1 448 ? -0.375 16.296 31.335 1.00 49.67 446 ARG C N 1
ATOM 11334 C CA . ARG C 1 448 ? 0.298 17.543 30.984 1.00 48.15 446 ARG C CA 1
ATOM 11335 C C . ARG C 1 448 ? 0.531 17.613 29.478 1.00 48.37 446 ARG C C 1
ATOM 11336 O O . ARG C 1 448 ? 0.890 18.666 28.946 1.00 56.33 446 ARG C O 1
ATOM 11344 N N . MET C 1 449 ? 0.345 16.477 28.806 1.00 52.70 447 MET C N 1
ATOM 11345 C CA . MET C 1 449 ? 0.258 16.431 27.344 1.00 48.62 447 MET C CA 1
ATOM 11346 C C . MET C 1 449 ? -0.645 15.293 26.871 1.00 47.52 447 MET C C 1
ATOM 11347 O O . MET C 1 449 ? -0.830 14.298 27.574 1.00 51.55 447 MET C O 1
ATOM 11352 N N . ASP C 1 450 ? -1.227 15.463 25.689 1.00 45.86 448 ASP C N 1
ATOM 11353 C CA . ASP C 1 450 ? -1.991 14.401 25.051 1.00 39.28 448 ASP C CA 1
ATOM 11354 C C . ASP C 1 450 ? -1.030 13.363 24.473 1.00 47.39 448 ASP C C 1
ATOM 11355 O O . ASP C 1 450 ? 0.098 13.700 24.088 1.00 47.08 448 ASP C O 1
ATOM 11360 N N . LEU C 1 451 ? -1.483 12.109 24.413 1.00 40.75 449 LEU C N 1
ATOM 11361 C CA . LEU C 1 451 ? -0.706 11.003 23.842 1.00 37.69 449 LEU C CA 1
ATOM 11362 C C . LEU C 1 451 ? -0.351 11.242 22.373 1.00 39.44 449 LEU C C 1
ATOM 11363 O O . LEU C 1 451 ? 0.722 10.852 21.923 1.00 39.81 449 LEU C O 1
ATOM 11368 N N . VAL C 1 452 ? -1.262 11.881 21.641 1.00 46.31 450 VAL C N 1
ATOM 11369 C CA . VAL C 1 452 ? -1.056 12.213 20.232 1.00 52.01 450 VAL C CA 1
ATOM 11370 C C . VAL C 1 452 ? 0.145 13.156 20.054 1.00 58.15 450 VAL C C 1
ATOM 11371 O O . VAL C 1 452 ? 0.934 12.991 19.118 1.00 67.51 450 VAL C O 1
ATOM 11375 N N . GLU C 1 453 ? 0.299 14.102 20.985 1.00 56.97 451 GLU C N 1
ATOM 11376 C CA . GLU C 1 453 ? 1.437 15.022 21.008 1.00 52.69 451 GLU C CA 1
ATOM 11377 C C . GLU C 1 453 ? 2.720 14.263 21.318 1.00 48.04 451 GLU C C 1
ATOM 11378 O O . GLU C 1 453 ? 3.723 14.435 20.632 1.00 53.09 451 GLU C O 1
ATOM 11384 N N . ALA C 1 454 ? 2.654 13.406 22.337 1.00 41.93 452 ALA C N 1
ATOM 11385 C CA . ALA C 1 454 ? 3.774 12.574 22.788 1.00 41.73 452 ALA C CA 1
ATOM 11386 C C . ALA C 1 454 ? 4.343 11.663 21.709 1.00 44.98 452 ALA C C 1
ATOM 11387 O O . ALA C 1 454 ? 5.553 11.468 21.635 1.00 47.54 452 ALA C O 1
ATOM 11389 N N . GLU C 1 455 ? 3.454 11.101 20.893 1.00 53.79 453 GLU C N 1
ATOM 11390 C CA . GLU C 1 455 ? 3.820 10.203 19.806 1.00 48.93 453 GLU C CA 1
ATOM 11391 C C . GLU C 1 455 ? 4.491 10.955 18.661 1.00 47.83 453 GLU C C 1
ATOM 11392 O O . GLU C 1 455 ? 5.333 10.395 17.957 1.00 45.27 453 GLU C O 1
ATOM 11398 N N . GLU C 1 456 ? 4.097 12.215 18.476 1.00 49.12 454 GLU C N 1
ATOM 11399 C CA . GLU C 1 456 ? 4.748 13.118 17.527 1.00 50.47 454 GLU C CA 1
ATOM 11400 C C . GLU C 1 456 ? 6.121 13.541 18.031 1.00 48.57 454 GLU C C 1
ATOM 11401 O O . GLU C 1 456 ? 7.052 13.696 17.242 1.00 50.19 454 GLU C O 1
ATOM 11407 N N . LEU C 1 457 ? 6.234 13.721 19.347 1.00 43.69 455 LEU C N 1
ATOM 11408 C CA . LEU C 1 457 ? 7.459 14.217 19.960 1.00 37.33 455 LEU C CA 1
ATOM 11409 C C . LEU C 1 457 ? 8.648 13.273 19.914 1.00 40.52 455 LEU C C 1
ATOM 11410 O O . LEU C 1 457 ? 9.736 13.717 19.548 1.00 42.25 455 LEU C O 1
ATOM 11415 N N . ILE C 1 458 ? 8.470 11.998 20.277 1.00 35.38 456 ILE C N 1
ATOM 11416 C CA . ILE C 1 458 ? 9.623 11.070 20.283 1.00 35.37 456 ILE C CA 1
ATOM 11417 C C . ILE C 1 458 ? 10.240 10.895 18.910 1.00 39.08 456 ILE C C 1
ATOM 11418 O O . ILE C 1 458 ? 11.456 10.875 18.795 1.00 47.86 456 ILE C O 1
ATOM 11423 N N . VAL C 1 459 ? 9.403 10.790 17.881 1.00 46.34 457 VAL C N 1
ATOM 11424 C CA . VAL C 1 459 ? 9.873 10.671 16.500 1.00 45.25 457 VAL C CA 1
ATOM 11425 C C . VAL C 1 459 ? 10.630 11.941 16.087 1.00 50.62 457 VAL C C 1
ATOM 11426 O O . VAL C 1 459 ? 11.662 11.858 15.417 1.00 53.81 457 VAL C O 1
ATOM 11430 N N . ASP C 1 460 ? 10.125 13.101 16.518 1.00 52.96 458 ASP C N 1
ATOM 11431 C CA . ASP C 1 460 ? 10.802 14.384 16.314 1.00 49.68 458 ASP C CA 1
ATOM 11432 C C . ASP C 1 460 ? 12.150 14.436 17.030 1.00 49.68 458 ASP C C 1
ATOM 11433 O O . ASP C 1 460 ? 13.182 14.640 16.390 1.00 52.36 458 ASP C O 1
ATOM 11438 N N . LEU C 1 461 ? 12.120 14.232 18.348 1.00 44.12 459 LEU C N 1
ATOM 11439 C CA . LEU C 1 461 ? 13.301 14.236 19.217 1.00 43.06 459 LEU C CA 1
ATOM 11440 C C . LEU C 1 461 ? 14.393 13.250 18.795 1.00 48.60 459 LEU C C 1
ATOM 11441 O O . LEU C 1 461 ? 15.582 13.580 18.822 1.00 50.75 459 LEU C O 1
ATOM 11446 N N . THR C 1 462 ? 13.973 12.044 18.421 1.00 45.61 460 THR C N 1
ATOM 11447 C CA . THR C 1 462 ? 14.876 10.969 18.030 1.00 41.83 460 THR C CA 1
ATOM 11448 C C . THR C 1 462 ? 15.465 11.233 16.653 1.00 42.50 460 THR C C 1
ATOM 11449 O O . THR C 1 462 ? 16.669 11.077 16.446 1.00 47.02 460 THR C O 1
ATOM 11453 N N . TYR C 1 463 ? 14.614 11.654 15.722 1.00 43.91 461 TYR C N 1
ATOM 11454 C CA . TYR C 1 463 ? 14.978 11.627 14.311 1.00 48.59 461 TYR C CA 1
ATOM 11455 C C . TYR C 1 463 ? 14.933 12.989 13.609 1.00 51.38 461 TYR C C 1
ATOM 11456 O O . TYR C 1 463 ? 15.956 13.452 13.105 1.00 53.39 461 TYR C O 1
ATOM 11465 N N . ASN C 1 464 ? 13.761 13.623 13.582 1.00 55.77 462 ASN C N 1
ATOM 11466 C CA . ASN C 1 464 ? 13.542 14.810 12.745 1.00 53.59 462 ASN C CA 1
ATOM 11467 C C . ASN C 1 464 ? 14.288 16.048 13.218 1.00 52.72 462 ASN C C 1
ATOM 11468 O O . ASN C 1 464 ? 14.947 16.721 12.422 1.00 46.84 462 ASN C O 1
ATOM 11473 N N . LEU C 1 465 ? 14.184 16.328 14.516 1.00 53.29 463 LEU C N 1
ATOM 11474 C CA . LEU C 1 465 ? 14.820 17.498 15.133 1.00 45.45 463 LEU C CA 1
ATOM 11475 C C . LEU C 1 465 ? 16.360 17.536 15.103 1.00 43.61 463 LEU C C 1
ATOM 11476 O O . LEU C 1 465 ? 16.913 18.611 14.883 1.00 50.83 463 LEU C O 1
ATOM 11481 N N . PRO C 1 466 ? 17.052 16.389 15.343 1.00 39.45 464 PRO C N 1
ATOM 11482 C CA . PRO C 1 466 ? 18.491 16.344 15.042 1.00 40.06 464 PRO C CA 1
ATOM 11483 C C . PRO C 1 466 ? 18.848 16.639 13.588 1.00 45.45 464 PRO C C 1
ATOM 11484 O O . PRO C 1 466 ? 19.858 17.300 13.324 1.00 52.22 464 PRO C O 1
ATOM 11488 N N . LYS C 1 467 ? 18.028 16.146 12.663 1.00 44.59 465 LYS C N 1
ATOM 11489 C CA . LYS C 1 467 ? 18.292 16.291 11.236 1.00 42.52 465 LYS C CA 1
ATOM 11490 C C . LYS C 1 467 ? 18.153 17.730 10.747 1.00 43.93 465 LYS C C 1
ATOM 11491 O O . LYS C 1 467 ? 18.956 18.177 9.932 1.00 51.54 465 LYS C O 1
ATOM 11497 N N . LYS C 1 468 ? 17.149 18.448 11.253 1.00 48.06 466 LYS C N 1
ATOM 11498 C CA . LYS C 1 468 ? 16.923 19.847 10.877 1.00 51.24 466 LYS C CA 1
ATOM 11499 C C . LYS C 1 468 ? 17.988 20.767 11.465 1.00 53.28 466 LYS C C 1
ATOM 11500 O O . LYS C 1 468 ? 18.493 21.662 10.774 1.00 55.70 466 LYS C O 1
ATOM 11506 N N . ALA C 1 469 ? 18.323 20.529 12.734 1.00 43.90 467 ALA C N 1
ATOM 11507 C CA . ALA C 1 469 ? 19.311 21.315 13.472 1.00 39.10 467 ALA C CA 1
ATOM 11508 C C . ALA C 1 469 ? 20.694 21.207 12.859 1.00 44.73 467 ALA C C 1
ATOM 11509 O O . ALA C 1 469 ? 21.416 22.202 12.751 1.00 49.07 467 ALA C O 1
ATOM 11511 N N . TYR C 1 470 ? 21.056 19.997 12.454 1.00 36.73 468 TYR C N 1
ATOM 11512 C CA . TYR C 1 470 ? 22.384 19.759 11.913 1.00 34.86 468 TYR C CA 1
ATOM 11513 C C . TYR C 1 470 ? 22.414 19.809 10.391 1.00 42.68 468 TYR C C 1
ATOM 11514 O O . TYR C 1 470 ? 23.410 19.436 9.783 1.00 44.42 468 TYR C O 1
ATOM 11523 N N . LYS C 1 471 ? 21.314 20.280 9.796 1.00 51.96 469 LYS C N 1
ATOM 11524 C CA . LYS C 1 471 ? 21.173 20.470 8.343 1.00 57.30 469 LYS C CA 1
ATOM 11525 C C . LYS C 1 471 ? 21.513 19.198 7.555 1.00 56.76 469 LYS C C 1
ATOM 11526 O O . LYS C 1 471 ? 22.244 19.224 6.560 1.00 59.34 469 LYS C O 1
ATOM 11532 N N . LEU C 1 472 ? 20.962 18.086 8.035 1.00 59.95 470 LEU C N 1
ATOM 11533 C CA . LEU C 1 472 ? 21.245 16.751 7.522 1.00 58.48 470 LEU C CA 1
ATOM 11534 C C . LEU C 1 472 ? 20.190 16.266 6.519 1.00 67.32 470 LEU C C 1
ATOM 11535 O O . LEU C 1 472 ? 20.225 15.109 6.079 1.00 67.95 470 LEU C O 1
ATOM 11540 N N . ASP C 1 473 ? 19.270 17.163 6.158 1.00 75.27 471 ASP C N 1
ATOM 11541 C CA . ASP C 1 473 ? 18.196 16.877 5.199 1.00 85.21 471 ASP C CA 1
ATOM 11542 C C . ASP C 1 473 ? 18.707 16.734 3.768 1.00 84.21 471 ASP C C 1
ATOM 11543 O O . ASP C 1 473 ? 18.095 16.043 2.952 1.00 85.35 471 ASP C O 1
ATOM 11548 N N . GLN C 1 474 ? 19.820 17.397 3.470 1.00 84.87 472 GLN C N 1
ATOM 11549 C CA . GLN C 1 474 ? 20.470 17.263 2.177 1.00 84.98 472 GLN C CA 1
ATOM 11550 C C . GLN C 1 474 ? 21.570 16.208 2.260 1.00 81.10 472 GLN C C 1
ATOM 11551 O O . GLN C 1 474 ? 22.704 16.515 2.639 1.00 83.97 472 GLN C O 1
ATOM 11557 N N . ARG C 1 475 ? 21.215 14.965 1.929 1.00 75.94 473 ARG C N 1
ATOM 11558 C CA . ARG C 1 475 ? 22.185 13.875 1.802 1.00 73.22 473 ARG C CA 1
ATOM 11559 C C . ARG C 1 475 ? 23.019 14.109 0.551 1.00 69.15 473 ARG C C 1
ATOM 11560 O O . ARG C 1 475 ? 22.481 14.514 -0.484 1.00 70.07 473 ARG C O 1
ATOM 11568 N N . PRO C 1 476 ? 24.338 13.870 0.640 1.00 67.20 474 PRO C N 1
ATOM 11569 C CA . PRO C 1 476 ? 25.206 13.924 -0.537 1.00 69.29 474 PRO C CA 1
ATOM 11570 C C . PRO C 1 476 ? 24.992 12.745 -1.494 1.00 73.11 474 PRO C C 1
ATOM 11571 O O . PRO C 1 476 ? 24.323 11.767 -1.148 1.00 75.98 474 PRO C O 1
ATOM 11575 N N . ASP C 1 477 ? 25.566 12.850 -2.690 1.00 78.52 475 ASP C N 1
ATOM 11576 C CA . ASP C 1 477 ? 25.440 11.819 -3.716 1.00 76.99 475 ASP C CA 1
ATOM 11577 C C . ASP C 1 477 ? 26.249 10.566 -3.386 1.00 66.24 475 ASP C C 1
ATOM 11578 O O . ASP C 1 477 ? 25.855 9.460 -3.751 1.00 69.03 475 ASP C O 1
ATOM 11583 N N . TRP C 1 478 ? 27.369 10.746 -2.689 1.00 61.39 476 TRP C N 1
ATOM 11584 C CA . TRP C 1 478 ? 28.266 9.639 -2.344 1.00 53.73 476 TRP C CA 1
ATOM 11585 C C . TRP C 1 478 ? 27.754 8.749 -1.209 1.00 55.80 476 TRP C C 1
ATOM 11586 O O . TRP C 1 478 ? 28.238 7.629 -1.020 1.00 53.56 476 TRP C O 1
ATOM 11597 N N . ALA C 1 479 ? 26.787 9.258 -0.451 1.00 58.63 477 ALA C N 1
ATOM 11598 C CA . ALA C 1 479 ? 26.183 8.518 0.648 1.00 56.25 477 ALA C CA 1
ATOM 11599 C C . ALA C 1 479 ? 24.954 7.743 0.180 1.00 59.54 477 ALA C C 1
ATOM 11600 O O . ALA C 1 479 ? 24.357 8.077 -0.845 1.00 62.97 477 ALA C O 1
ATOM 11602 N N . ARG C 1 480 ? 24.586 6.711 0.939 1.00 63.80 478 ARG C N 1
ATOM 11603 C CA . ARG C 1 480 ? 23.351 5.953 0.721 1.00 65.40 478 ARG C CA 1
ATOM 11604 C C . ARG C 1 480 ? 22.124 6.851 0.903 1.00 73.80 478 ARG C C 1
ATOM 11605 O O . ARG C 1 480 ? 22.195 7.850 1.624 1.00 76.39 478 ARG C O 1
ATOM 11613 N N . PRO C 1 481 ? 21.002 6.521 0.228 1.00 80.94 479 PRO C N 1
ATOM 11614 C CA . PRO C 1 481 ? 19.762 7.257 0.496 1.00 84.46 479 PRO C CA 1
ATOM 11615 C C . PRO C 1 481 ? 19.210 6.965 1.892 1.00 84.98 479 PRO C C 1
ATOM 11616 O O . PRO C 1 481 ? 19.412 5.870 2.420 1.00 79.50 479 PRO C O 1
ATOM 11620 N N . ALA C 1 482 ? 18.534 7.949 2.479 1.00 91.33 480 ALA C N 1
ATOM 11621 C CA . ALA C 1 482 ? 17.936 7.800 3.803 1.00 99.71 480 ALA C CA 1
ATOM 11622 C C . ALA C 1 482 ? 16.618 7.027 3.729 1.00 107.96 480 ALA C C 1
ATOM 11623 O O . ALA C 1 482 ? 15.658 7.472 3.091 1.00 112.26 480 ALA C O 1
ATOM 11625 N N . THR C 1 483 ? 16.587 5.866 4.379 1.00 113.13 481 THR C N 1
ATOM 11626 C CA . THR C 1 483 ? 15.404 5.000 4.378 1.00 115.93 481 THR C CA 1
ATOM 11627 C C . THR C 1 483 ? 15.008 4.580 5.801 1.00 118.61 481 THR C C 1
ATOM 11628 O O . THR C 1 483 ? 15.845 4.561 6.708 1.00 117.20 481 THR C O 1
ATOM 11632 N N . LEU C 1 484 ? 13.728 4.261 5.984 1.00 120.48 482 LEU C N 1
ATOM 11633 C CA . LEU C 1 484 ? 13.196 3.886 7.295 1.00 118.52 482 LEU C CA 1
ATOM 11634 C C . LEU C 1 484 ? 13.367 2.396 7.565 1.00 113.43 482 LEU C C 1
ATOM 11635 O O . LEU C 1 484 ? 13.805 2.002 8.644 1.00 107.08 482 LEU C O 1
#

Sequence (1439 aa):
RPLSFHEDDRLFPSDPATRSYARGLYALVKDLPIISPHGHTDPSWFATNAPFQDATDLLLAPDHYLFRMLYSQGVSLDALKVRSKAGVPDTDPREAWRVFASHFYLFRGTPSWVWLNHVFSQVFGFTEFLEASNADDYFDRITAALATDAFRPRALFDRFNIETLATTEGPHESSLQHHAAIRESGWGGHVITAYRPDAVIDFEDERSPRAFERFAETSGQDVYSWKSYLEAHRLRRQAFIDAGATSSDHGHPTAATADLSDVEAEALFNSSLVKGDDVTPEKAELFRAQMLTEMAKMSLDDGLVMQIHPGSHRNHNVGLLNSHGRDKGADIPMMRRTEYVDALKPLLTRLGNDPRLSIILFTLDETTYSRELAPLAGHYPVLKLGPSWWFHDDSPEGMMRFREQVTETAGFYNTVGFNDDTRRAFLSIPARHDVARRVDSAFLARMMVAEHRMDLVEAEELIVDLTYNLPKKAYKLDQRPDWARPATRPLSFHEDRLFPSDPATRSSYARGLYALVKDLPIISPHGHTDPSWFATNAPFQDATDLLLAPDHYLFRMLYSQGVSSLDALKVRSKAGVPDTDPREAWRVFASHFYLFRGTPSWVWLNHVFSQVFGFTEFLEASNADDYFDRITAALATDAFRPRALFDRFNIETLATTEGPHESSLQHHAAIRESGWGGHVITAYRPDAVIDFEDERSPRAFERFAETSGQDVYSWKSYLEAHRLRRQAFIDAGATSSSDHGHPTAATADLSDVEAEALFNSLVKGDDVTPEKAELFRAQMLTEMAKMSLDDGLVMQIHPGSHRNHNVGLLNSHGRDKGADIPMMRTEYVDALKPLLTRLGNDPRLSIILFTLDETTYSRELAPLAGHYPVLKLGPSWWFHDSPEGMMRFREQVTETAGFYNTVGFNDDTRAFLSSIPARHDVARRVDSAFLARMVAEHRMDLVEAEELIVDLTYNLPKKAYKLDQRPDWARPATLRPLSSFHEDDRLFPSDPATRSYARGLYALVKDLPIISPHGHTDPSWFATNAPFQDATDLLLAPDHYLFRMLYSQGVSLDALKVRSKAGVPDTDPREAWRVFASHFYLFRGTPSWVWLNHVFSQVFGFTEFLEASNADDYFDRITAALATDAFRPRALFDRFNIETLATTEGPHESLQHHAAIRESGWGGHVITAYRPDAVIDFEDERSPRAFERFAETSGQDVYSWKSYLEAHRLRRQAFIDAGATSSSDHGHPTAATADLSDVEAEALFNSLVKGDVTPEKAELFRAQMLTEMAKMSLDDGLVMQIHPGSHRNHNVGLLNSHGRDKGADIPMMRRTEYVDALKPLLTRLGNDPRLSIILFTLDETTYSRELAPLAGHYPVLKLGPSWWFHDSPEGMMRFREQVTETAGFYNTVGFNDDTRAFLSSIPARHDVARRRVDSAFLARMVAEHRMDLVEAEELIVDLTYNLPKKAYKLDQRPDWARPATL

B-factor: mean 51.19, std 16.21, range [7.19, 131.31]

Nearest PDB structures (foldseek):
  2q01-assembly1_A  TM=1.002E+00  e=3.359E-92  Caulobacter vibrioides CB15
  1j5s-assembly1_A  TM=9.624E-01  e=1.491E-34  Thermotoga maritima
  3iac-assembly1_C  TM=9.226E-01  e=1.936E-27  Salmonella enterica subsp. enterica serovar Typhimurium
  4i6v-assembly1_C  TM=9.040E-01  e=1.466E-21  Planctopirus limnophila DSM 3776
  2qpx-assembly1_A  TM=6.606E-01  e=2.601E-07  Lacticaseibacillus paracasei ATCC 334

InterPro domains:
  IPR003766 Uronate isomerase [MF_00675] (4-470)
  IPR003766 Uronate isomerase [PF02614] (20-465)
  IPR032466 Metal-dependent hydrolase [SSF51556] (7-469)